Protein AF-A0A3C0BTU3-F1 (afdb_monomer_lite)

Structure (mmCIF, N/CA/C/O backbone):
data_AF-A0A3C0BTU3-F1
#
_entry.id   AF-A0A3C0BTU3-F1
#
loop_
_atom_site.group_PDB
_atom_site.id
_atom_site.type_symbol
_atom_site.label_atom_id
_atom_site.label_alt_id
_atom_site.label_comp_id
_atom_site.label_asym_id
_atom_site.label_entity_id
_atom_site.label_seq_id
_atom_site.pdbx_PDB_ins_code
_atom_site.Cartn_x
_atom_site.Cartn_y
_atom_site.Cartn_z
_atom_site.occupancy
_atom_site.B_iso_or_equiv
_atom_site.auth_seq_id
_atom_site.auth_comp_id
_atom_site.auth_asym_id
_atom_site.auth_atom_id
_atom_site.pdbx_PDB_model_num
ATOM 1 N N . ALA A 1 1 ? 9.230 12.017 -55.808 1.00 36.97 1 ALA A N 1
ATOM 2 C CA . ALA A 1 1 ? 10.412 11.855 -56.677 1.00 36.97 1 ALA A CA 1
ATOM 3 C C . ALA A 1 1 ? 11.324 10.861 -55.986 1.00 36.97 1 ALA A C 1
ATOM 5 O O . ALA A 1 1 ? 11.223 10.761 -54.770 1.00 36.97 1 ALA A O 1
ATOM 6 N N . ASP A 1 2 ? 12.137 10.109 -56.719 1.00 37.22 2 ASP A N 1
ATOM 7 C CA . ASP A 1 2 ? 13.016 9.128 -56.087 1.00 37.22 2 ASP A CA 1
ATOM 8 C C . ASP A 1 2 ? 14.127 9.845 -55.314 1.00 37.22 2 ASP A C 1
ATOM 10 O O . ASP A 1 2 ? 14.957 10.523 -55.924 1.00 37.22 2 ASP A O 1
ATOM 14 N N . ASP A 1 3 ? 14.171 9.664 -53.991 1.00 39.47 3 ASP A N 1
ATOM 15 C CA . ASP A 1 3 ? 15.335 10.015 -53.168 1.00 39.47 3 ASP A CA 1
ATOM 16 C C . ASP A 1 3 ? 16.459 9.003 -53.436 1.00 39.47 3 ASP A C 1
ATOM 18 O O . ASP A 1 3 ? 16.810 8.140 -52.629 1.00 39.47 3 ASP A O 1
ATOM 22 N N . GLN A 1 4 ? 17.012 9.105 -54.645 1.00 44.19 4 GLN A N 1
ATOM 23 C CA . GLN A 1 4 ? 18.221 8.429 -55.092 1.00 44.19 4 GLN A CA 1
ATOM 24 C C . GLN A 1 4 ? 19.391 8.955 -54.256 1.00 44.19 4 GLN A C 1
ATOM 26 O O . GLN A 1 4 ? 20.042 9.931 -54.626 1.00 44.19 4 GLN A O 1
ATOM 31 N N . ASN A 1 5 ? 19.609 8.315 -53.103 1.00 51.59 5 ASN A N 1
ATOM 32 C CA . ASN A 1 5 ? 20.686 8.603 -52.159 1.00 51.59 5 ASN A CA 1
ATOM 33 C C . ASN A 1 5 ? 21.991 8.911 -52.912 1.00 51.59 5 ASN A C 1
ATOM 35 O O . ASN A 1 5 ? 22.431 8.123 -53.748 1.00 51.59 5 ASN A O 1
ATOM 39 N N . ILE A 1 6 ? 22.613 10.050 -52.599 1.00 58.72 6 ILE A N 1
ATOM 40 C CA . ILE A 1 6 ? 23.805 10.557 -53.292 1.00 58.72 6 ILE A CA 1
ATOM 41 C C . ILE A 1 6 ? 24.954 9.532 -53.342 1.00 58.72 6 ILE A C 1
ATOM 43 O O . ILE A 1 6 ? 25.683 9.473 -54.327 1.00 58.72 6 ILE A O 1
ATOM 47 N N . LEU A 1 7 ? 25.064 8.650 -52.342 1.00 55.06 7 LEU A N 1
ATOM 48 C CA . LEU A 1 7 ? 26.048 7.560 -52.307 1.00 55.06 7 LEU A CA 1
ATOM 49 C C . LEU A 1 7 ? 25.811 6.481 -53.383 1.00 55.06 7 LEU A C 1
ATOM 51 O O . LEU A 1 7 ? 26.740 5.773 -53.754 1.00 55.06 7 LEU A O 1
ATOM 55 N N . VAL A 1 8 ? 24.583 6.354 -53.896 1.00 54.56 8 VAL A N 1
ATOM 56 C CA . VAL A 1 8 ? 24.226 5.449 -55.003 1.00 54.56 8 VAL A CA 1
ATOM 57 C C . VAL A 1 8 ? 24.560 6.080 -56.356 1.00 54.56 8 VAL A C 1
ATOM 59 O O . VAL A 1 8 ? 24.978 5.366 -57.262 1.00 54.56 8 VAL A O 1
ATOM 62 N N . GLN A 1 9 ? 24.433 7.405 -56.489 1.00 58.78 9 GLN A N 1
ATOM 63 C CA . GLN A 1 9 ? 24.810 8.129 -57.712 1.00 58.78 9 GLN A CA 1
ATOM 64 C C . GLN A 1 9 ? 26.332 8.248 -57.885 1.00 58.78 9 GLN A C 1
ATOM 66 O O . GLN A 1 9 ? 26.817 8.277 -59.008 1.00 58.78 9 GLN A O 1
ATOM 71 N N . LEU A 1 10 ? 27.083 8.275 -56.781 1.00 58.28 10 LEU A N 1
ATOM 72 C CA . LEU A 1 10 ? 28.549 8.348 -56.756 1.00 58.28 10 LEU A CA 1
ATOM 73 C C . LEU A 1 10 ? 29.241 6.967 -56.786 1.00 58.28 10 LEU A C 1
ATOM 75 O O . LEU A 1 10 ? 30.438 6.872 -56.540 1.00 58.28 10 LEU A O 1
ATOM 79 N N . ARG A 1 11 ? 28.496 5.884 -57.037 1.00 56.59 11 ARG A N 1
ATOM 80 C CA . ARG A 1 11 ? 28.940 4.492 -56.826 1.00 56.59 11 ARG A CA 1
ATOM 81 C C . ARG A 1 11 ? 29.931 3.962 -57.872 1.00 56.59 11 ARG A C 1
ATOM 83 O O . ARG A 1 11 ? 30.652 3.011 -57.577 1.00 56.59 11 ARG A O 1
ATOM 90 N N . ASP A 1 12 ? 29.964 4.573 -59.054 1.00 61.56 12 ASP A N 1
ATOM 91 C CA . ASP A 1 12 ? 30.880 4.230 -60.154 1.00 61.56 12 ASP A CA 1
ATOM 92 C C . ASP A 1 12 ? 32.080 5.205 -60.268 1.00 61.56 12 ASP A C 1
ATOM 94 O O . ASP A 1 12 ? 32.944 5.011 -61.124 1.00 61.56 12 ASP A O 1
ATOM 98 N N . ASP A 1 13 ? 32.158 6.230 -59.404 1.00 69.31 13 ASP A N 1
ATOM 99 C CA . ASP A 1 13 ? 33.194 7.278 -59.406 1.00 69.31 13 ASP A CA 1
ATOM 100 C C . ASP A 1 13 ? 34.112 7.201 -58.167 1.00 69.31 13 ASP A C 1
ATOM 102 O O . ASP A 1 13 ? 33.662 7.042 -57.033 1.00 69.31 13 ASP A O 1
ATOM 106 N N . ASP A 1 14 ? 35.417 7.416 -58.367 1.00 83.94 14 ASP A N 1
ATOM 107 C CA . ASP A 1 14 ? 36.428 7.496 -57.296 1.00 83.94 14 ASP A CA 1
ATOM 108 C C . ASP A 1 14 ? 36.371 8.868 -56.580 1.00 83.94 14 ASP A C 1
ATOM 110 O O . ASP A 1 14 ? 37.165 9.786 -56.825 1.00 83.94 14 ASP A O 1
ATOM 114 N N . VAL A 1 15 ? 35.407 9.038 -55.674 1.00 87.81 15 VAL A N 1
ATOM 115 C CA . VAL A 1 15 ? 35.185 10.290 -54.936 1.00 87.81 15 VAL A CA 1
ATOM 116 C C . VAL A 1 15 ? 36.178 10.453 -53.788 1.00 87.81 15 VAL A C 1
ATOM 118 O O . VAL A 1 15 ? 36.322 9.591 -52.924 1.00 87.81 15 VAL A O 1
ATOM 121 N N . ARG A 1 16 ? 36.802 11.633 -53.693 1.00 92.38 16 ARG A N 1
ATOM 122 C CA . ARG A 1 16 ? 37.551 12.071 -52.502 1.00 92.38 16 ARG A CA 1
ATOM 123 C C . ARG A 1 16 ? 37.059 13.438 -52.058 1.00 92.38 16 ARG A C 1
ATOM 125 O O . ARG A 1 16 ? 37.174 14.409 -52.800 1.00 92.38 16 ARG A O 1
ATOM 132 N N . ALA A 1 17 ? 36.534 13.510 -50.842 1.00 91.62 17 ALA A N 1
ATOM 133 C CA . ALA A 1 17 ? 35.898 14.698 -50.301 1.00 91.62 17 ALA A CA 1
ATOM 134 C C . ALA A 1 17 ? 36.629 15.211 -49.052 1.00 91.62 17 ALA A C 1
ATOM 136 O O . ALA A 1 17 ? 37.137 14.453 -48.225 1.00 91.62 17 ALA A O 1
ATOM 137 N N . THR A 1 18 ? 36.672 16.532 -48.893 1.00 94.44 18 THR A N 1
ATOM 138 C CA . THR A 1 18 ? 37.027 17.190 -47.629 1.00 94.44 18 THR A CA 1
ATOM 139 C C . THR A 1 18 ? 36.097 18.379 -47.446 1.00 94.44 18 THR A C 1
ATOM 141 O O . THR A 1 18 ? 36.208 19.375 -48.158 1.00 94.44 18 THR A O 1
ATOM 144 N N . LEU A 1 19 ? 35.154 18.252 -46.518 1.00 93.69 19 LEU A N 1
ATOM 145 C CA . LEU A 1 19 ? 34.171 19.271 -46.181 1.00 93.69 19 LEU A CA 1
ATOM 146 C C . LEU A 1 19 ? 34.629 19.966 -44.903 1.00 93.69 19 LEU A C 1
ATOM 148 O O . LEU A 1 19 ? 34.855 19.316 -43.886 1.00 93.69 19 LEU A O 1
ATOM 152 N N . ARG A 1 20 ? 34.740 21.294 -44.955 1.00 94.88 20 ARG A N 1
ATOM 153 C CA . ARG A 1 20 ? 35.020 22.143 -43.794 1.00 94.88 20 ARG A CA 1
ATOM 154 C C . ARG A 1 20 ? 33.973 23.235 -43.714 1.00 94.88 20 ARG A C 1
ATOM 156 O O . ARG A 1 20 ? 34.030 24.205 -44.465 1.00 94.88 20 ARG A O 1
ATOM 163 N N . VAL A 1 21 ? 33.012 23.055 -42.817 1.00 93.94 21 VAL A N 1
ATOM 164 C CA . VAL A 1 21 ? 31.885 23.966 -42.620 1.00 93.94 21 VAL A CA 1
ATOM 165 C C . VAL A 1 21 ? 32.061 24.656 -41.271 1.00 93.94 21 VAL A C 1
ATOM 167 O O . VAL A 1 21 ? 32.080 24.004 -40.228 1.00 93.94 21 VAL A O 1
ATOM 170 N N . GLY A 1 22 ? 32.242 25.980 -41.295 1.00 89.94 22 GLY A N 1
ATOM 171 C CA . GLY A 1 22 ? 32.452 26.780 -40.081 1.00 89.94 22 GLY A CA 1
ATOM 172 C C . GLY A 1 22 ? 31.200 26.919 -39.209 1.00 89.94 22 GLY A C 1
ATOM 173 O O . GLY A 1 22 ? 31.325 27.097 -38.000 1.00 89.94 22 GLY A O 1
ATOM 174 N N . GLU A 1 23 ? 30.026 26.807 -39.829 1.00 91.88 23 GLU A N 1
ATOM 175 C CA . GLU A 1 23 ? 28.708 26.760 -39.199 1.00 91.88 23 GLU A CA 1
ATOM 176 C C . GLU A 1 23 ? 27.759 26.008 -40.148 1.00 91.88 23 GLU A C 1
ATOM 178 O O . GLU A 1 23 ? 27.454 26.477 -41.245 1.00 91.88 23 GLU A O 1
ATOM 183 N N . LEU A 1 24 ? 27.372 24.795 -39.764 1.00 90.25 24 LEU A N 1
ATOM 184 C CA . LEU A 1 24 ? 26.425 23.932 -40.458 1.00 90.25 24 LEU A CA 1
ATOM 185 C C . LEU A 1 24 ? 25.068 24.054 -39.764 1.00 90.25 24 LEU A C 1
ATOM 187 O O . LEU A 1 24 ? 24.974 23.876 -38.549 1.00 90.25 24 LEU A O 1
ATOM 191 N N . LEU A 1 25 ? 24.030 24.332 -40.550 1.00 86.88 25 LEU A N 1
ATOM 192 C CA . LEU A 1 25 ? 22.643 24.377 -40.101 1.00 86.88 25 LEU A CA 1
ATOM 193 C C . LEU A 1 25 ? 21.934 23.114 -40.595 1.00 86.88 25 LEU A C 1
ATOM 195 O O . LEU A 1 25 ? 21.883 22.870 -41.801 1.00 86.88 25 LEU A O 1
ATOM 199 N N . LEU A 1 26 ? 21.397 22.326 -39.668 1.00 79.19 26 LEU A N 1
ATOM 200 C CA . LEU A 1 26 ? 20.585 21.140 -39.939 1.00 79.19 26 LEU A CA 1
ATOM 201 C C . LEU A 1 26 ? 19.217 21.311 -39.255 1.00 79.19 26 LEU A C 1
ATOM 203 O O . LEU A 1 26 ? 19.134 22.041 -38.264 1.00 79.19 26 LEU A O 1
ATOM 207 N N . PRO A 1 27 ? 18.144 20.667 -39.749 1.00 77.31 27 PRO A N 1
ATOM 208 C CA . PRO A 1 27 ? 16.896 20.559 -39.000 1.00 77.31 27 PRO A CA 1
ATOM 209 C C . PRO A 1 27 ? 17.152 19.932 -37.627 1.00 77.31 27 PRO A C 1
ATOM 211 O O . PRO A 1 27 ? 17.916 18.973 -37.524 1.00 77.31 27 PRO A O 1
ATOM 214 N N . ASP A 1 28 ? 16.548 20.517 -36.592 1.00 75.62 28 ASP A N 1
ATOM 215 C CA . ASP A 1 28 ? 16.468 20.023 -35.207 1.00 75.62 28 ASP A CA 1
ATOM 216 C C . ASP A 1 28 ? 17.801 19.753 -34.464 1.00 75.62 28 ASP A C 1
ATOM 218 O O . ASP A 1 28 ? 17.804 19.496 -33.262 1.00 75.62 28 ASP A O 1
ATOM 222 N N . ILE A 1 29 ? 18.951 19.940 -35.122 1.00 82.25 29 ILE A N 1
ATOM 223 C CA . ILE A 1 29 ? 20.301 19.861 -34.548 1.00 82.25 29 ILE A CA 1
ATOM 224 C C . ILE A 1 29 ? 20.886 21.287 -34.427 1.00 82.25 29 ILE A C 1
ATOM 226 O O . ILE A 1 29 ? 20.882 22.032 -35.411 1.00 82.25 29 ILE A O 1
ATOM 230 N N . PRO A 1 30 ? 21.430 21.699 -33.261 1.00 84.56 30 PRO A N 1
ATOM 231 C CA . PRO A 1 30 ? 22.026 23.018 -33.080 1.00 84.56 30 PRO A CA 1
ATOM 232 C C . PRO A 1 30 ? 23.185 23.290 -34.046 1.00 84.56 30 PRO A C 1
ATOM 234 O O . PRO A 1 30 ? 23.948 22.390 -34.400 1.00 84.56 30 PRO A O 1
ATOM 237 N N . ALA A 1 31 ? 23.337 24.560 -34.430 1.00 89.38 31 ALA A N 1
ATOM 238 C CA . ALA A 1 31 ? 24.367 25.008 -35.362 1.00 89.38 31 ALA A CA 1
ATOM 239 C C . ALA A 1 31 ? 25.776 24.595 -34.894 1.00 89.38 31 ALA A C 1
ATOM 241 O O . ALA A 1 31 ? 26.183 24.897 -33.768 1.00 89.38 31 ALA A O 1
ATOM 242 N N . GLY A 1 32 ? 26.525 23.908 -35.760 1.00 91.44 32 GLY A N 1
ATOM 243 C CA . GLY A 1 32 ? 27.795 23.281 -35.385 1.00 91.44 32 GLY A CA 1
ATOM 244 C C . GLY A 1 32 ? 28.852 23.298 -36.481 1.00 91.44 32 GLY A C 1
ATOM 245 O O . GLY A 1 32 ? 28.560 23.491 -37.656 1.00 91.44 32 GLY A O 1
ATOM 246 N N . LYS A 1 33 ? 30.114 23.108 -36.102 1.00 94.75 33 LYS A N 1
ATOM 247 C CA . LYS A 1 33 ? 31.236 22.969 -37.043 1.00 94.75 33 LYS A CA 1
ATOM 248 C C . LYS A 1 33 ? 31.294 21.549 -37.584 1.00 94.75 33 LYS A C 1
ATOM 250 O O . LYS A 1 33 ? 31.032 20.622 -36.829 1.00 94.75 33 LYS A O 1
ATOM 255 N N . LEU A 1 34 ? 31.707 21.390 -38.842 1.00 94.94 34 LEU A N 1
ATOM 256 C CA . LEU A 1 34 ? 31.986 20.094 -39.469 1.00 94.94 34 LEU A CA 1
ATOM 257 C C . LEU A 1 34 ? 33.378 20.108 -40.127 1.00 94.94 34 LEU A C 1
ATOM 259 O O . LEU A 1 34 ? 33.614 20.926 -41.016 1.00 94.94 34 LEU A O 1
ATOM 263 N N . ASP A 1 35 ? 34.272 19.189 -39.748 1.00 95.62 35 ASP A N 1
ATOM 264 C CA . ASP A 1 35 ? 35.442 18.781 -40.552 1.00 95.62 35 ASP A CA 1
ATOM 265 C C . ASP A 1 35 ? 35.286 17.291 -40.878 1.00 95.62 35 ASP A C 1
ATOM 267 O O . ASP A 1 35 ? 35.399 16.432 -40.001 1.00 95.62 35 ASP A O 1
ATOM 271 N N . ALA A 1 36 ? 34.965 16.989 -42.134 1.00 95.94 36 ALA A N 1
ATOM 272 C CA . ALA A 1 36 ? 34.758 15.632 -42.620 1.00 95.94 36 ALA A CA 1
ATOM 273 C C . ALA A 1 36 ? 35.667 15.351 -43.819 1.00 95.94 36 ALA A C 1
ATOM 275 O O . ALA A 1 36 ? 35.722 16.129 -44.772 1.00 95.94 36 ALA A O 1
ATOM 276 N N . ARG A 1 37 ? 36.359 14.213 -43.796 1.00 96.88 37 ARG A N 1
ATOM 277 C CA . ARG A 1 37 ? 37.240 13.725 -44.856 1.00 96.88 37 ARG A CA 1
ATOM 278 C C . ARG A 1 37 ? 36.950 12.261 -45.110 1.00 96.88 37 ARG A C 1
ATOM 280 O O . ARG A 1 37 ? 37.166 11.423 -44.235 1.00 96.88 37 ARG A O 1
ATOM 287 N N . PHE A 1 38 ? 36.490 11.972 -46.317 1.00 94.56 38 PHE A N 1
ATOM 288 C CA . PHE A 1 38 ? 36.174 10.619 -46.741 1.00 94.56 38 PHE A CA 1
ATOM 289 C C . PHE A 1 38 ? 36.564 10.383 -48.199 1.00 94.56 38 PHE A C 1
ATOM 291 O O . PHE A 1 38 ? 36.613 11.314 -49.008 1.00 94.56 38 PHE A O 1
ATOM 298 N N . ALA A 1 39 ? 36.828 9.125 -48.529 1.00 94.00 39 ALA A N 1
ATOM 299 C CA . ALA A 1 39 ? 36.984 8.651 -49.892 1.00 94.00 39 ALA A CA 1
ATOM 300 C C . ALA A 1 39 ? 36.020 7.486 -50.142 1.00 94.00 39 ALA A C 1
ATOM 302 O O . ALA A 1 39 ? 35.954 6.568 -49.329 1.00 94.00 39 ALA A O 1
ATOM 303 N N . LEU A 1 40 ? 35.290 7.524 -51.253 1.00 91.50 40 LEU A N 1
ATOM 304 C CA . LEU A 1 40 ? 34.558 6.385 -51.801 1.00 91.50 40 LEU A CA 1
ATOM 305 C C . LEU A 1 40 ? 35.339 5.944 -53.042 1.00 91.50 40 LEU A C 1
ATOM 307 O O . LEU A 1 40 ? 35.449 6.709 -53.994 1.00 91.50 40 LEU A O 1
ATOM 311 N N . ILE A 1 41 ? 35.979 4.779 -52.977 1.00 90.19 41 ILE A N 1
ATOM 312 C CA . ILE A 1 41 ? 36.864 4.256 -54.029 1.00 90.19 41 ILE A CA 1
ATOM 313 C C . ILE A 1 41 ? 36.355 2.865 -54.393 1.00 90.19 41 ILE A C 1
ATOM 315 O O . ILE A 1 41 ? 36.471 1.921 -53.603 1.00 90.19 41 ILE A O 1
ATOM 319 N N . GLY A 1 42 ? 35.702 2.768 -55.552 1.00 87.62 42 GLY A N 1
ATOM 320 C CA . GLY A 1 42 ? 34.746 1.695 -55.832 1.00 87.62 42 GLY A CA 1
ATOM 321 C C . GLY A 1 42 ? 33.767 1.483 -54.665 1.00 87.62 42 GLY A C 1
ATOM 322 O O . GLY A 1 42 ? 33.332 2.426 -54.008 1.00 87.62 42 GLY A O 1
ATOM 323 N N . ASP A 1 43 ? 33.477 0.223 -54.330 1.00 87.75 43 ASP A N 1
ATOM 324 C CA . ASP A 1 43 ? 32.579 -0.138 -53.219 1.00 87.75 43 ASP A CA 1
ATOM 325 C C . ASP A 1 43 ? 33.266 -0.103 -51.828 1.00 87.75 43 ASP A C 1
ATOM 327 O O . ASP A 1 43 ? 33.005 -0.950 -50.971 1.00 87.75 43 ASP A O 1
ATOM 331 N N . THR A 1 44 ? 34.208 0.826 -51.608 1.00 91.69 44 THR A N 1
ATOM 332 C CA . THR A 1 44 ? 34.909 1.028 -50.323 1.00 91.69 44 THR A CA 1
ATOM 333 C C . THR A 1 44 ? 34.834 2.479 -49.862 1.00 91.69 44 THR A C 1
ATOM 335 O O . THR A 1 44 ? 35.390 3.366 -50.506 1.00 91.69 44 THR A O 1
ATOM 338 N N . LEU A 1 45 ? 34.207 2.704 -48.707 1.00 93.38 45 LEU A N 1
ATOM 339 C CA . LEU A 1 45 ? 34.114 3.996 -48.032 1.00 93.38 45 LEU A CA 1
ATOM 340 C C . LEU A 1 45 ? 35.145 4.083 -46.895 1.00 93.38 45 LEU A C 1
ATOM 342 O O . LEU A 1 45 ? 35.020 3.402 -45.879 1.00 93.38 45 LEU A O 1
ATOM 346 N N . ASP A 1 46 ? 36.148 4.939 -47.064 1.00 94.94 46 ASP A N 1
ATOM 347 C CA . ASP A 1 46 ? 37.197 5.274 -46.095 1.00 94.94 46 ASP A CA 1
ATOM 348 C C . ASP A 1 46 ? 36.897 6.644 -45.463 1.00 94.94 46 ASP A C 1
ATOM 350 O O . ASP A 1 46 ? 37.184 7.690 -46.044 1.00 94.94 46 ASP A O 1
ATOM 354 N N . VAL A 1 47 ? 36.280 6.649 -44.280 1.00 95.38 47 VAL A N 1
ATOM 355 C CA . VAL A 1 47 ? 36.028 7.836 -43.449 1.00 95.38 47 VAL A CA 1
ATOM 356 C C . VAL A 1 47 ? 37.262 8.092 -42.586 1.00 95.38 47 VAL A C 1
ATOM 358 O O . VAL A 1 47 ? 37.395 7.589 -41.472 1.00 95.38 47 VAL A O 1
ATOM 361 N N . GLN A 1 48 ? 38.183 8.897 -43.103 1.00 94.75 48 GLN A N 1
ATOM 362 C CA . GLN A 1 48 ? 39.441 9.231 -42.427 1.00 94.75 48 GLN A CA 1
ATOM 363 C C . GLN A 1 48 ? 39.229 10.157 -41.226 1.00 94.75 48 GLN A C 1
ATOM 365 O O . GLN A 1 48 ? 40.012 10.136 -40.277 1.00 94.75 48 GLN A O 1
ATOM 370 N N . GLN A 1 49 ? 38.198 11.000 -41.293 1.00 94.81 49 GLN A N 1
ATOM 371 C CA . GLN A 1 49 ? 37.800 11.913 -40.230 1.00 94.81 49 GLN A CA 1
ATOM 372 C C . GLN A 1 49 ? 36.332 12.307 -40.418 1.00 94.81 49 GLN A C 1
ATOM 374 O O . GLN A 1 49 ? 35.930 12.700 -41.510 1.00 94.81 49 GLN A O 1
ATOM 379 N N . LEU A 1 50 ? 35.555 12.273 -39.346 1.00 95.62 50 LEU A N 1
ATOM 380 C CA . LEU A 1 50 ? 34.268 12.941 -39.210 1.00 95.62 50 LEU A CA 1
ATOM 381 C C . LEU A 1 50 ? 34.287 13.625 -37.845 1.00 95.62 50 LEU A C 1
ATOM 383 O O . LEU A 1 50 ? 34.358 12.933 -36.843 1.00 95.62 50 LEU A O 1
ATOM 387 N N . GLY A 1 51 ? 34.275 14.953 -37.798 1.00 94.62 51 GLY A N 1
ATOM 388 C CA . GLY A 1 51 ? 34.177 15.708 -36.549 1.00 94.62 51 GLY A CA 1
ATOM 389 C C . GLY A 1 51 ? 33.084 16.758 -36.661 1.00 94.62 51 GLY A C 1
ATOM 390 O O . GLY A 1 51 ? 33.217 17.694 -37.454 1.00 94.62 51 GLY A O 1
ATOM 391 N N . PHE A 1 52 ? 32.015 16.600 -35.883 1.00 94.38 52 PHE A N 1
ATOM 392 C CA . PHE A 1 52 ? 30.926 17.562 -35.739 1.00 94.38 52 PHE A CA 1
ATOM 393 C C . PHE A 1 52 ? 30.855 18.078 -34.298 1.00 94.38 52 PHE A C 1
ATOM 395 O O . PHE A 1 52 ? 30.854 17.283 -33.362 1.00 94.38 52 PHE A O 1
ATOM 402 N N . ALA A 1 53 ? 30.773 19.397 -34.107 1.00 93.00 53 ALA A N 1
ATOM 403 C CA . ALA A 1 53 ? 30.700 20.007 -32.776 1.00 93.00 53 ALA A CA 1
ATOM 404 C C . ALA A 1 53 ? 29.768 21.228 -32.750 1.00 93.00 53 ALA A C 1
ATOM 406 O O . ALA A 1 53 ? 30.052 22.254 -33.380 1.00 93.00 53 ALA A O 1
ATOM 407 N N . ALA A 1 54 ? 28.680 21.129 -31.987 1.00 91.12 54 ALA A N 1
ATOM 408 C CA . ALA A 1 54 ? 27.658 22.158 -31.811 1.00 91.12 54 ALA A CA 1
ATOM 409 C C . ALA A 1 54 ? 27.748 22.770 -30.402 1.00 91.12 54 ALA A C 1
ATOM 411 O O . ALA A 1 54 ? 27.019 22.401 -29.477 1.00 91.12 54 ALA A O 1
ATOM 412 N N . GLY A 1 55 ? 28.701 23.694 -30.237 1.00 85.69 55 GLY A N 1
ATOM 413 C CA . GLY A 1 55 ? 29.072 24.246 -28.930 1.00 85.69 55 GLY A CA 1
ATOM 414 C C . GLY A 1 55 ? 29.533 23.151 -27.963 1.00 85.69 55 GLY A C 1
ATOM 415 O O . GLY A 1 55 ? 30.153 22.176 -28.381 1.00 85.69 55 GLY A O 1
ATOM 416 N N . ASP A 1 56 ? 29.183 23.298 -26.686 1.00 81.56 56 ASP A N 1
ATOM 417 C CA . ASP A 1 56 ? 29.401 22.272 -25.656 1.00 81.56 56 ASP A CA 1
ATOM 418 C C . ASP A 1 56 ? 28.232 21.261 -25.566 1.00 81.56 56 ASP A C 1
ATOM 420 O O . ASP A 1 56 ? 28.233 20.387 -24.701 1.00 81.56 56 ASP A O 1
ATOM 424 N N . ALA A 1 57 ? 27.204 21.392 -26.418 1.00 86.06 57 ALA A N 1
ATOM 425 C CA . ALA A 1 57 ? 25.955 20.634 -26.310 1.00 86.06 57 ALA A CA 1
ATOM 426 C C . ALA A 1 57 ? 26.055 19.233 -26.935 1.00 86.06 57 ALA A C 1
ATOM 428 O O . ALA A 1 57 ? 25.747 18.241 -26.272 1.00 86.06 57 ALA A O 1
ATOM 429 N N . ILE A 1 58 ? 26.517 19.157 -28.190 1.00 91.81 58 ILE A N 1
ATOM 430 C CA . ILE A 1 58 ? 26.722 17.908 -28.937 1.00 91.81 58 ILE A CA 1
ATOM 431 C C . ILE A 1 58 ? 28.120 17.910 -29.560 1.00 91.81 58 ILE A C 1
ATOM 433 O O . ILE A 1 58 ? 28.492 18.869 -30.240 1.00 91.81 58 ILE A O 1
ATOM 437 N N . ALA A 1 59 ? 28.851 16.807 -29.404 1.00 93.81 59 ALA A N 1
ATOM 438 C CA . ALA A 1 59 ? 30.011 16.482 -30.231 1.00 93.81 59 ALA A CA 1
ATOM 439 C C . ALA A 1 59 ? 29.901 15.045 -30.761 1.00 93.81 59 ALA A C 1
ATOM 441 O O . ALA A 1 59 ? 29.524 14.138 -30.019 1.00 93.81 59 ALA A O 1
ATOM 442 N N . LEU A 1 60 ? 30.234 14.850 -32.035 1.00 93.88 60 LEU A N 1
ATOM 443 C CA . LEU A 1 60 ? 30.313 13.556 -32.707 1.00 93.88 60 LEU A CA 1
ATOM 444 C C . LEU A 1 60 ? 31.636 13.494 -33.476 1.00 93.88 60 LEU A C 1
ATOM 446 O O . LEU A 1 60 ? 31.781 14.141 -34.513 1.00 93.88 60 LEU A O 1
ATOM 450 N N . ASP A 1 61 ? 32.577 12.705 -32.973 1.00 95.31 61 ASP A N 1
ATOM 451 C CA . ASP A 1 61 ? 33.846 12.405 -33.636 1.00 95.31 61 ASP A CA 1
ATOM 452 C C . ASP A 1 61 ? 33.828 10.963 -34.159 1.00 95.31 61 ASP A C 1
ATOM 454 O O . ASP A 1 61 ? 33.235 10.077 -33.548 1.00 95.31 61 ASP A O 1
ATOM 458 N N . GLY A 1 62 ? 34.480 10.685 -35.285 1.00 95.69 62 GLY A N 1
ATOM 459 C CA . GLY A 1 62 ? 34.463 9.354 -35.879 1.00 95.69 62 GLY A CA 1
ATOM 460 C C . GLY A 1 62 ? 35.445 9.140 -37.022 1.00 95.69 62 GLY A C 1
ATOM 461 O O . GLY A 1 62 ? 35.977 10.073 -37.628 1.00 95.69 62 GLY A O 1
ATOM 462 N N . LYS A 1 63 ? 35.689 7.863 -37.300 1.00 96.56 63 LYS A N 1
ATOM 463 C CA . LYS A 1 63 ? 36.537 7.346 -38.378 1.00 96.56 63 LYS A CA 1
ATOM 464 C C . LYS A 1 63 ? 36.088 5.924 -38.726 1.00 96.56 63 LYS A C 1
ATOM 466 O O . LYS A 1 63 ? 35.471 5.245 -37.910 1.00 96.56 63 LYS A O 1
ATOM 471 N N . GLY A 1 64 ? 36.435 5.425 -39.901 1.00 96.25 64 GLY A N 1
ATOM 472 C CA . GLY A 1 64 ? 36.146 4.040 -40.251 1.00 96.25 64 GLY A CA 1
ATOM 473 C C . GLY A 1 64 ? 36.446 3.703 -41.696 1.00 96.25 64 GLY A C 1
ATOM 474 O O . GLY A 1 64 ? 36.643 4.581 -42.525 1.00 96.25 64 GLY A O 1
ATOM 475 N N . ARG A 1 65 ? 36.446 2.412 -42.002 1.00 95.75 65 ARG A N 1
ATOM 476 C CA . ARG A 1 65 ? 36.577 1.874 -43.352 1.00 95.75 65 ARG A CA 1
ATOM 477 C C . ARG A 1 65 ? 35.540 0.777 -43.526 1.00 95.75 65 ARG A C 1
ATOM 479 O O . ARG A 1 65 ? 35.533 -0.170 -42.742 1.00 95.75 65 ARG A O 1
ATOM 486 N N . ILE A 1 66 ? 34.684 0.915 -44.535 1.00 93.00 66 ILE A N 1
ATOM 487 C CA . ILE A 1 66 ? 33.610 -0.022 -44.874 1.00 93.00 66 ILE A CA 1
ATOM 488 C C . ILE A 1 66 ? 33.815 -0.478 -46.318 1.00 93.00 66 ILE A C 1
ATOM 490 O O . ILE A 1 66 ? 33.750 0.322 -47.246 1.00 93.00 66 ILE A O 1
ATOM 494 N N . GLU A 1 67 ? 34.059 -1.767 -46.503 1.00 90.81 67 GLU A N 1
ATOM 495 C CA . GLU A 1 67 ? 34.259 -2.431 -47.791 1.00 90.81 67 GLU A CA 1
ATOM 496 C C . GLU A 1 67 ? 33.002 -3.217 -48.178 1.00 90.81 67 GLU A C 1
ATOM 498 O O . GLU A 1 67 ? 32.346 -3.804 -47.313 1.00 90.81 67 GLU A O 1
ATOM 503 N N . ARG A 1 68 ? 32.694 -3.271 -49.480 1.00 86.00 68 ARG A N 1
ATOM 504 C CA . ARG A 1 68 ? 31.469 -3.870 -50.051 1.00 86.00 68 ARG A CA 1
ATOM 505 C C . ARG A 1 68 ? 30.190 -3.231 -49.505 1.00 86.00 68 ARG A C 1
ATOM 507 O O . ARG A 1 68 ? 29.203 -3.929 -49.240 1.00 86.00 68 ARG A O 1
ATOM 514 N N . LEU A 1 69 ? 30.235 -1.908 -49.321 1.00 80.94 69 LEU A N 1
ATOM 515 C CA . LEU A 1 69 ? 29.163 -1.076 -48.765 1.00 80.94 69 LEU A CA 1
ATOM 516 C C . LEU A 1 69 ? 27.798 -1.392 -49.400 1.00 80.94 69 LEU A C 1
ATOM 518 O O . LEU A 1 69 ? 26.781 -1.407 -48.712 1.00 80.94 69 LEU A O 1
ATOM 522 N N . SER A 1 70 ? 27.792 -1.687 -50.699 1.00 74.62 70 SER A N 1
ATOM 523 C CA . SER A 1 70 ? 26.595 -1.816 -51.523 1.00 74.62 70 SER A CA 1
ATOM 524 C C . SER A 1 70 ? 25.993 -3.227 -51.652 1.00 74.62 70 SER A C 1
ATOM 526 O O . SER A 1 70 ? 25.018 -3.401 -52.387 1.00 74.62 70 SER A O 1
ATOM 528 N N . GLN A 1 71 ? 26.546 -4.232 -50.959 1.00 74.44 71 GLN A N 1
ATOM 529 C CA . GLN A 1 71 ? 25.971 -5.590 -50.888 1.00 74.44 71 GLN A CA 1
ATOM 530 C C . GLN A 1 71 ? 26.097 -6.242 -49.507 1.00 74.44 71 GLN A C 1
ATOM 532 O O . GLN A 1 71 ? 25.151 -6.854 -49.017 1.00 74.44 71 GLN A O 1
ATOM 537 N N . ALA A 1 72 ? 27.288 -6.188 -48.915 1.00 77.81 72 ALA A N 1
ATOM 538 C CA . ALA A 1 72 ? 27.651 -6.980 -47.745 1.00 77.81 72 ALA A CA 1
ATOM 539 C C . ALA A 1 72 ? 28.718 -6.232 -46.924 1.00 77.81 72 ALA A C 1
ATOM 541 O O . ALA A 1 72 ? 29.867 -6.690 -46.870 1.00 77.81 72 ALA A O 1
ATOM 542 N N . PRO A 1 73 ? 28.358 -5.071 -46.336 1.00 84.06 73 PRO A N 1
ATOM 543 C CA . PRO A 1 73 ? 29.302 -4.167 -45.692 1.00 84.06 73 PRO A CA 1
ATOM 544 C C . PRO A 1 73 ? 30.123 -4.870 -44.610 1.00 84.06 73 PRO A C 1
ATOM 546 O O . PRO A 1 73 ? 29.591 -5.561 -43.739 1.00 84.06 73 PRO A O 1
ATOM 549 N N . SER A 1 74 ? 31.436 -4.672 -44.671 1.00 90.12 74 SER A N 1
ATOM 550 C CA . SER A 1 74 ? 32.410 -5.234 -43.735 1.00 90.12 74 SER A CA 1
ATOM 551 C C . SER A 1 74 ? 33.566 -4.271 -43.503 1.00 90.12 74 SER A C 1
ATOM 553 O O . SER A 1 74 ? 34.030 -3.643 -44.449 1.00 90.12 74 SER A O 1
ATOM 555 N N . GLY A 1 75 ? 34.075 -4.185 -42.280 1.00 94.00 75 GLY A N 1
ATOM 556 C CA . GLY A 1 75 ? 35.195 -3.326 -41.920 1.00 94.00 75 GLY A CA 1
ATOM 557 C C . GLY A 1 75 ? 35.162 -2.930 -40.446 1.00 94.00 75 GLY A C 1
ATOM 558 O O . GLY A 1 75 ? 34.727 -3.720 -39.607 1.00 94.00 75 GLY A O 1
ATOM 559 N N . ARG A 1 76 ? 35.622 -1.714 -40.133 1.00 96.06 76 ARG A N 1
ATOM 560 C CA . ARG A 1 76 ? 35.588 -1.132 -38.779 1.00 96.06 76 ARG A CA 1
ATOM 561 C C . ARG A 1 76 ? 35.126 0.320 -38.833 1.00 96.06 76 ARG A C 1
ATOM 563 O O . ARG A 1 76 ? 35.590 1.067 -39.690 1.00 96.06 76 ARG A O 1
ATOM 570 N N . VAL A 1 77 ? 34.281 0.722 -37.891 1.00 95.44 77 VAL A N 1
ATOM 571 C CA . VAL A 1 77 ? 33.877 2.111 -37.646 1.00 95.44 77 VAL A CA 1
ATOM 572 C C . VAL A 1 77 ? 34.047 2.393 -36.158 1.00 95.44 77 VAL A C 1
ATOM 574 O O . VAL A 1 77 ? 33.461 1.695 -35.341 1.00 95.44 77 VAL A O 1
ATOM 577 N N . ASP A 1 78 ? 34.826 3.415 -35.818 1.00 96.44 78 ASP A N 1
ATOM 578 C CA . ASP A 1 78 ? 35.011 3.882 -34.445 1.00 96.44 78 ASP A CA 1
ATOM 579 C C . ASP A 1 78 ? 34.410 5.292 -34.340 1.00 96.44 78 ASP A C 1
ATOM 581 O O . ASP A 1 78 ? 34.817 6.187 -35.089 1.00 96.44 78 ASP A O 1
ATOM 585 N N . PHE A 1 79 ? 33.471 5.520 -33.421 1.00 94.81 79 PHE A N 1
ATOM 586 C CA . PHE A 1 79 ? 32.901 6.846 -33.159 1.00 94.81 79 PHE A CA 1
ATOM 587 C C . PHE A 1 79 ? 32.828 7.184 -31.667 1.00 94.81 79 PHE A C 1
ATOM 589 O O . PHE A 1 79 ? 32.902 6.315 -30.802 1.00 94.81 79 PHE A O 1
ATOM 596 N N . ALA A 1 80 ? 32.730 8.474 -31.367 1.00 95.94 80 ALA A N 1
ATOM 597 C CA . ALA A 1 80 ? 32.608 9.048 -30.039 1.00 95.94 80 ALA A CA 1
ATOM 598 C C . ALA A 1 80 ? 31.477 10.079 -30.049 1.00 95.94 80 ALA A C 1
ATOM 600 O O . ALA A 1 80 ? 31.450 10.954 -30.913 1.00 95.94 80 ALA A O 1
ATOM 601 N N . LEU A 1 81 ? 30.555 9.981 -29.097 1.00 94.75 81 LEU A N 1
ATOM 602 C CA . LEU A 1 81 ? 29.383 10.838 -28.981 1.00 94.75 81 LEU A CA 1
ATOM 603 C C . LEU A 1 81 ? 29.313 11.451 -27.583 1.00 94.75 81 LEU A C 1
ATOM 605 O O . LEU A 1 81 ? 29.168 10.732 -26.595 1.00 94.75 81 LEU A O 1
ATOM 609 N N . ARG A 1 82 ? 29.317 12.784 -27.517 1.00 95.00 82 ARG A N 1
ATOM 610 C CA . ARG A 1 82 ? 29.043 13.551 -26.300 1.00 95.00 82 ARG A CA 1
ATOM 611 C C . ARG A 1 82 ? 27.733 14.317 -26.445 1.00 95.00 82 ARG A C 1
ATOM 613 O O . ARG A 1 82 ? 27.555 15.042 -27.421 1.00 95.00 82 ARG A O 1
ATOM 620 N N . ALA A 1 83 ? 26.855 14.194 -25.454 1.00 94.25 83 ALA A N 1
ATOM 621 C CA . ALA A 1 83 ? 25.600 14.935 -25.345 1.00 94.25 83 ALA A CA 1
ATOM 622 C C . ALA A 1 83 ? 25.439 15.463 -23.909 1.00 94.25 83 ALA A C 1
ATOM 624 O O . ALA A 1 83 ? 25.253 14.697 -22.960 1.00 94.25 83 ALA A O 1
ATOM 625 N N . ALA A 1 84 ? 25.542 16.782 -23.732 1.00 90.56 84 ALA A N 1
ATOM 626 C CA . ALA A 1 84 ? 25.651 17.397 -22.406 1.00 90.56 84 ALA A CA 1
ATOM 627 C C . ALA A 1 84 ? 24.302 17.671 -21.713 1.00 90.56 84 ALA A C 1
ATOM 629 O O . ALA A 1 84 ? 24.258 17.795 -20.489 1.00 90.56 84 ALA A O 1
ATOM 630 N N . THR A 1 85 ? 23.203 17.777 -22.469 1.00 89.25 85 THR A N 1
ATOM 631 C CA . THR A 1 85 ? 21.874 18.179 -21.962 1.00 89.25 85 THR A CA 1
ATOM 632 C C . THR A 1 85 ? 20.765 17.219 -22.394 1.00 89.25 85 THR A C 1
ATOM 634 O O . THR A 1 85 ? 20.931 16.464 -23.348 1.00 89.25 85 THR A O 1
ATOM 637 N N . THR A 1 86 ? 19.596 17.284 -21.746 1.00 86.81 86 THR A N 1
ATOM 638 C CA . THR A 1 86 ? 18.401 16.506 -22.131 1.00 86.81 86 THR A CA 1
ATOM 639 C C . THR A 1 86 ? 17.972 16.750 -23.581 1.00 86.81 86 THR A C 1
ATOM 641 O O . THR A 1 86 ? 17.588 15.810 -24.270 1.00 86.81 86 THR A O 1
ATOM 644 N N . ASP A 1 87 ? 18.074 17.988 -24.074 1.00 87.38 87 ASP A N 1
ATOM 645 C CA . ASP A 1 87 ? 17.782 18.295 -25.479 1.00 87.38 87 ASP A CA 1
ATOM 646 C C . ASP A 1 87 ? 18.814 17.665 -26.416 1.00 87.38 87 ASP A C 1
ATOM 648 O O . ASP A 1 87 ? 18.439 17.038 -27.402 1.00 87.38 87 ASP A O 1
ATOM 652 N N . SER A 1 88 ? 20.101 17.737 -26.058 1.00 88.88 88 SER A N 1
ATOM 653 C CA . SER A 1 88 ? 21.178 17.060 -26.793 1.00 88.88 88 SER A CA 1
ATOM 654 C C . SER A 1 88 ? 20.934 15.549 -26.867 1.00 88.88 88 SER A C 1
ATOM 656 O O . SER A 1 88 ? 21.094 14.947 -27.924 1.00 88.88 88 SER A O 1
ATOM 658 N N . LEU A 1 89 ? 20.492 14.941 -25.761 1.00 89.88 89 LEU A N 1
ATOM 659 C CA . LEU A 1 89 ? 20.149 13.522 -25.703 1.00 89.88 89 LEU A CA 1
ATOM 660 C C . LEU A 1 89 ? 18.988 13.171 -26.627 1.00 89.88 89 LEU A C 1
ATOM 662 O O . LEU A 1 89 ? 19.142 12.241 -27.412 1.00 89.88 89 LEU A O 1
ATOM 666 N N . ARG A 1 90 ? 17.880 13.925 -26.591 1.00 87.12 90 ARG A N 1
ATOM 667 C CA . ARG A 1 90 ? 16.728 13.712 -27.483 1.00 87.12 90 ARG A CA 1
ATOM 668 C C . ARG A 1 90 ? 17.163 13.723 -28.952 1.00 87.12 90 ARG A C 1
ATOM 670 O O . ARG A 1 90 ? 16.973 12.732 -29.653 1.00 87.12 90 ARG A O 1
ATOM 677 N N . ILE A 1 91 ? 17.881 14.769 -29.355 1.00 87.00 91 ILE A N 1
ATOM 678 C CA . ILE A 1 91 ? 18.398 14.949 -30.719 1.00 87.00 91 ILE A CA 1
ATOM 679 C C . ILE A 1 91 ? 19.304 13.782 -31.133 1.00 87.00 91 ILE A C 1
ATOM 681 O O . ILE A 1 91 ? 19.173 13.242 -32.229 1.00 87.00 91 ILE A O 1
ATOM 685 N N . THR A 1 92 ? 20.210 13.338 -30.254 1.00 86.94 92 THR A N 1
ATOM 686 C CA . THR A 1 92 ? 21.058 12.175 -30.561 1.00 86.94 92 THR A CA 1
ATOM 687 C C . THR A 1 92 ? 20.276 10.860 -30.587 1.00 86.94 92 THR A C 1
ATOM 689 O O . THR A 1 92 ? 20.542 10.025 -31.444 1.00 86.94 92 THR A O 1
ATOM 692 N N . SER A 1 93 ? 19.279 10.671 -29.720 1.00 86.25 93 SER A N 1
ATOM 693 C CA . SER A 1 93 ? 18.437 9.470 -29.733 1.00 86.25 93 SER A CA 1
ATOM 694 C C . SER A 1 93 ? 17.611 9.354 -31.017 1.00 86.25 93 SER A C 1
ATOM 696 O O . SER A 1 93 ? 17.484 8.257 -31.551 1.00 86.25 93 SER A O 1
ATOM 698 N N . GLU A 1 94 ? 17.147 10.479 -31.563 1.00 83.62 94 GLU A N 1
ATOM 699 C CA . GLU A 1 94 ? 16.468 10.558 -32.860 1.00 83.62 94 GLU A CA 1
ATOM 700 C C . GLU A 1 94 ? 17.450 10.298 -34.018 1.00 83.62 94 GLU A C 1
ATOM 702 O O . GLU A 1 94 ? 17.169 9.475 -34.888 1.00 83.62 94 GLU A O 1
ATOM 707 N N . LEU A 1 95 ? 18.649 10.899 -33.985 1.00 83.50 95 LEU A N 1
ATOM 708 C CA . LEU A 1 95 ? 19.709 10.686 -34.984 1.00 83.50 95 LEU A CA 1
ATOM 709 C C . LEU A 1 95 ? 20.185 9.222 -35.072 1.00 83.50 95 LEU A C 1
ATOM 711 O O . LEU A 1 95 ? 20.505 8.747 -36.161 1.00 83.50 95 LEU A O 1
ATOM 715 N N . PHE A 1 96 ? 20.229 8.506 -33.945 1.00 82.75 96 PHE A N 1
ATOM 716 C CA . PHE A 1 96 ? 20.573 7.079 -33.885 1.00 82.75 96 PHE A CA 1
ATOM 717 C C . PHE A 1 96 ? 19.353 6.141 -33.989 1.00 82.75 96 PHE A C 1
ATOM 719 O O . PHE A 1 96 ? 19.507 4.929 -33.845 1.00 82.75 96 PHE A O 1
ATOM 726 N N . GLY A 1 97 ? 18.155 6.668 -34.272 1.00 83.12 97 GLY A N 1
ATOM 727 C CA . GLY A 1 97 ? 16.959 5.865 -34.550 1.00 83.12 97 GLY A CA 1
ATOM 728 C C . GLY A 1 97 ? 16.403 5.091 -33.350 1.00 83.12 97 GLY A C 1
ATOM 729 O O . GLY A 1 97 ? 15.811 4.026 -33.534 1.00 83.12 97 GLY A O 1
ATOM 730 N N . LEU A 1 98 ? 16.591 5.588 -32.122 1.00 84.75 98 LEU A N 1
ATOM 731 C CA . LEU A 1 98 ? 15.931 5.016 -30.947 1.00 84.75 98 LEU A CA 1
ATOM 732 C C . LEU A 1 98 ? 14.406 5.241 -31.019 1.00 84.75 98 LEU A C 1
ATOM 734 O O . LEU A 1 98 ? 13.964 6.243 -31.586 1.00 84.75 98 LEU A O 1
ATOM 738 N N . PRO A 1 99 ? 13.581 4.347 -30.435 1.00 83.25 99 PRO A N 1
ATOM 739 C CA . PRO A 1 99 ? 12.128 4.495 -30.457 1.00 83.25 99 PRO A CA 1
ATOM 740 C C . PRO A 1 99 ? 11.657 5.826 -29.858 1.00 83.25 99 PRO A C 1
ATOM 742 O O . PRO A 1 99 ? 12.193 6.279 -28.846 1.00 83.25 99 PRO A O 1
ATOM 745 N N . GLU A 1 100 ? 10.591 6.397 -30.422 1.00 84.12 100 GLU A N 1
ATOM 746 C CA . GLU A 1 100 ? 9.993 7.671 -29.984 1.00 84.12 100 GLU A CA 1
ATOM 747 C C . GLU A 1 100 ? 9.630 7.675 -28.486 1.00 84.12 100 GLU A C 1
ATOM 749 O O . GLU A 1 100 ? 9.809 8.670 -27.786 1.00 84.12 100 GLU A O 1
ATOM 754 N N . SER A 1 101 ? 9.208 6.521 -27.957 1.00 82.44 101 SER A N 1
ATOM 755 C CA . SER A 1 101 ? 8.937 6.325 -26.529 1.00 82.44 101 SER A CA 1
ATOM 756 C C . SER A 1 101 ? 10.163 6.547 -25.634 1.00 82.44 101 SER A C 1
ATOM 758 O O . SER A 1 101 ? 10.003 6.933 -24.478 1.00 82.44 101 SER A O 1
ATOM 760 N N . VAL A 1 102 ? 11.376 6.334 -26.150 1.00 85.31 102 VAL A N 1
ATOM 761 C CA . VAL A 1 102 ? 12.644 6.591 -25.455 1.00 85.31 102 VAL A CA 1
ATOM 762 C C . VAL A 1 102 ? 13.108 8.030 -25.690 1.00 85.31 102 VAL A C 1
ATOM 764 O O . VAL A 1 102 ? 13.444 8.703 -24.716 1.00 85.31 102 VAL A O 1
ATOM 767 N N . SER A 1 103 ? 13.083 8.533 -26.933 1.00 85.25 103 SER A N 1
ATOM 768 C CA . SER A 1 103 ? 13.564 9.893 -27.249 1.00 85.25 103 SER A CA 1
ATOM 769 C C . SER A 1 103 ? 12.730 10.995 -26.587 1.00 85.25 103 SER A C 1
ATOM 771 O O . SER A 1 103 ? 13.276 11.983 -26.093 1.00 85.25 103 SER A O 1
ATOM 773 N N . GLN A 1 104 ? 11.411 10.799 -26.499 1.00 85.12 104 GLN A N 1
ATOM 774 C CA . GLN A 1 104 ? 10.485 11.716 -25.830 1.00 85.12 104 GLN A CA 1
ATOM 775 C C . GLN A 1 104 ? 10.310 11.422 -24.330 1.00 85.12 104 GLN A C 1
ATOM 777 O O . GLN A 1 104 ? 9.538 12.110 -23.655 1.00 85.12 104 GLN A O 1
ATOM 782 N N . SER A 1 105 ? 11.014 10.432 -23.761 1.00 86.19 105 SER A N 1
ATOM 783 C CA . SER A 1 105 ? 10.898 10.156 -22.328 1.00 86.19 105 SER A CA 1
ATOM 784 C C . SER A 1 105 ? 11.417 11.334 -21.503 1.00 86.19 105 SER A C 1
ATOM 786 O O . SER A 1 105 ? 12.598 11.682 -21.528 1.00 86.19 105 SER A O 1
ATOM 788 N N . LYS A 1 106 ? 10.546 11.877 -20.646 1.00 84.69 106 LYS A N 1
ATOM 789 C CA . LYS A 1 106 ? 10.905 12.869 -19.617 1.00 84.69 106 LYS A CA 1
ATOM 790 C C . LYS A 1 106 ? 11.993 12.387 -18.642 1.00 84.69 106 LYS A C 1
ATOM 792 O O . LYS A 1 106 ? 12.529 13.201 -17.902 1.00 84.69 106 LYS A O 1
ATOM 797 N N . HIS A 1 107 ? 12.297 11.086 -18.627 1.00 85.69 107 HIS A N 1
ATOM 798 C CA . HIS A 1 107 ? 13.321 10.458 -17.791 1.00 85.69 107 HIS A CA 1
ATOM 799 C C . HIS A 1 107 ? 14.646 10.203 -18.532 1.00 85.69 107 HIS A C 1
ATOM 801 O O . HIS A 1 107 ? 15.613 9.760 -17.909 1.00 85.69 107 HIS A O 1
ATOM 807 N N . LEU A 1 108 ? 14.730 10.527 -19.832 1.00 87.25 108 LEU A N 1
ATOM 808 C CA . LEU A 1 108 ? 15.976 10.514 -20.610 1.00 87.25 108 LEU A CA 1
ATOM 809 C C . LEU A 1 108 ? 17.012 11.504 -20.034 1.00 87.25 108 LEU A C 1
ATOM 811 O O . LEU A 1 108 ? 18.214 11.261 -20.112 1.00 87.25 108 LEU A O 1
ATOM 815 N N . SER A 1 109 ? 16.538 12.558 -19.355 1.00 87.50 109 SER A N 1
ATOM 816 C CA . SER A 1 109 ? 17.306 13.475 -18.491 1.00 87.50 109 SER A CA 1
ATOM 817 C C . SER A 1 109 ? 18.317 12.767 -17.582 1.00 87.50 109 SER A C 1
ATOM 819 O O . SER A 1 109 ? 19.417 13.273 -17.354 1.00 87.50 109 SER A O 1
ATOM 821 N N . ALA A 1 110 ? 17.973 11.580 -17.073 1.00 86.06 110 ALA A N 1
ATOM 822 C CA . ALA A 1 110 ? 18.808 10.824 -16.150 1.00 86.06 110 ALA A CA 1
ATOM 823 C C . ALA A 1 110 ? 20.122 10.327 -16.780 1.00 86.06 110 ALA A C 1
ATOM 825 O O . ALA A 1 110 ? 21.062 10.029 -16.043 1.00 86.06 110 ALA A O 1
ATOM 826 N N . LEU A 1 111 ? 20.212 10.281 -18.115 1.00 89.25 111 LEU A N 1
ATOM 827 C CA . LEU A 1 111 ? 21.423 9.908 -18.850 1.00 89.25 111 LEU A CA 1
ATOM 828 C C . LEU A 1 111 ? 22.403 11.077 -19.040 1.00 89.25 111 LEU A C 1
ATOM 830 O O . LEU A 1 111 ? 23.534 10.846 -19.458 1.00 89.25 111 LEU A O 1
ATOM 834 N N . ALA A 1 112 ? 22.012 12.320 -18.731 1.00 89.56 112 ALA A N 1
ATOM 835 C CA . ALA A 1 112 ? 22.869 13.489 -18.918 1.00 89.56 112 ALA A CA 1
ATOM 836 C C . ALA A 1 112 ? 23.890 13.653 -17.767 1.00 89.56 112 ALA A C 1
ATOM 838 O O . ALA A 1 112 ? 23.511 13.505 -16.596 1.00 89.56 112 ALA A O 1
ATOM 839 N N . PRO A 1 113 ? 25.157 14.013 -18.060 1.00 92.12 113 PRO A N 1
ATOM 840 C CA . PRO A 1 113 ? 25.773 14.057 -19.390 1.00 92.12 113 PRO A CA 1
ATOM 841 C C . PRO A 1 113 ? 26.115 12.648 -19.908 1.00 92.12 113 PRO A C 1
ATOM 843 O O . PRO A 1 113 ? 26.440 11.754 -19.121 1.00 92.12 113 PRO A O 1
ATOM 846 N N . LEU A 1 114 ? 26.083 12.485 -21.230 1.00 94.06 114 LEU A N 1
ATOM 847 C CA . LEU A 1 114 ? 26.512 11.288 -21.958 1.00 94.06 114 LEU A CA 1
ATOM 848 C C . LEU A 1 114 ? 27.830 11.576 -22.687 1.00 94.06 114 LEU A C 1
ATOM 850 O O . LEU A 1 114 ? 27.962 12.618 -23.328 1.00 94.06 114 LEU A O 1
ATOM 854 N N . ASP A 1 115 ? 28.781 10.651 -22.604 1.00 94.94 115 ASP A N 1
ATOM 855 C CA . ASP A 1 115 ? 30.059 10.672 -23.322 1.00 94.94 115 ASP A CA 1
ATOM 856 C C . ASP A 1 115 ? 30.476 9.218 -23.595 1.00 94.94 115 ASP A C 1
ATOM 858 O O . ASP A 1 115 ? 30.931 8.520 -22.688 1.00 94.94 115 ASP A O 1
ATOM 862 N N . VAL A 1 116 ? 30.212 8.716 -24.805 1.00 95.81 116 VAL A N 1
ATOM 863 C CA . VAL A 1 116 ? 30.372 7.296 -25.164 1.00 95.81 116 VAL A CA 1
ATOM 864 C C . VAL A 1 116 ? 31.200 7.102 -26.423 1.00 95.81 116 VAL A C 1
ATOM 866 O O . VAL A 1 116 ? 30.996 7.766 -27.434 1.00 95.81 116 VAL A O 1
ATOM 869 N N . HIS A 1 117 ? 32.102 6.130 -26.371 1.00 96.88 117 HIS A N 1
ATOM 870 C CA . HIS A 1 117 ? 32.846 5.603 -27.504 1.00 96.88 117 HIS A CA 1
ATOM 871 C C . HIS A 1 117 ? 32.209 4.292 -27.961 1.00 96.88 117 HIS A C 1
ATOM 873 O O . HIS A 1 117 ? 31.830 3.466 -27.130 1.00 96.88 117 HIS A O 1
ATOM 879 N N . VAL A 1 118 ? 32.108 4.096 -29.274 1.00 96.06 118 VAL A N 1
ATOM 880 C CA . VAL A 1 118 ? 31.546 2.898 -29.899 1.00 96.06 118 VAL A CA 1
ATOM 881 C C . VAL A 1 118 ? 32.470 2.434 -31.021 1.00 96.06 118 VAL A C 1
ATOM 883 O O . VAL A 1 118 ? 32.680 3.153 -31.997 1.00 96.06 118 VAL A O 1
ATOM 886 N N . GLY A 1 119 ? 33.012 1.227 -30.885 1.00 96.69 119 GLY A N 1
ATOM 887 C CA . GLY A 1 119 ? 33.708 0.504 -31.944 1.00 96.69 119 GLY A CA 1
ATOM 888 C C . GLY A 1 119 ? 32.791 -0.560 -32.539 1.00 96.69 119 GLY A C 1
ATOM 889 O O . GLY A 1 119 ? 32.373 -1.480 -31.844 1.00 96.69 119 GLY A O 1
ATOM 890 N N . LEU A 1 120 ? 32.487 -0.456 -33.830 1.00 95.75 120 LEU A N 1
ATOM 891 C CA . LEU A 1 120 ? 31.800 -1.479 -34.616 1.00 95.75 120 LEU A CA 1
ATOM 892 C C . LEU A 1 120 ? 32.818 -2.168 -35.526 1.00 95.75 120 LEU A C 1
ATOM 894 O O . LEU A 1 120 ? 33.490 -1.513 -36.321 1.00 95.75 120 LEU A O 1
ATOM 898 N N . VAL A 1 121 ? 32.880 -3.495 -35.479 1.00 95.94 121 VAL A N 1
ATOM 899 C CA . VAL A 1 121 ? 33.596 -4.327 -36.455 1.00 95.94 121 VAL A CA 1
ATOM 900 C C . VAL A 1 121 ? 32.595 -5.274 -37.104 1.00 95.94 121 VAL A C 1
ATOM 902 O O . VAL A 1 121 ? 31.766 -5.860 -36.416 1.00 95.94 121 VAL A O 1
ATOM 905 N N . ALA A 1 122 ? 32.667 -5.439 -38.423 1.00 94.38 122 ALA A N 1
ATOM 906 C CA . ALA A 1 122 ? 31.828 -6.376 -39.166 1.00 94.38 122 ALA A CA 1
ATOM 907 C C . ALA A 1 122 ? 32.657 -7.139 -40.204 1.00 94.38 122 ALA A C 1
ATOM 909 O O . ALA A 1 122 ? 33.369 -6.541 -41.007 1.00 94.38 122 ALA A O 1
ATOM 910 N N . ALA A 1 123 ? 32.542 -8.462 -40.226 1.00 92.25 123 ALA A N 1
ATOM 911 C CA . ALA A 1 123 ? 33.178 -9.351 -41.190 1.00 92.25 123 ALA A CA 1
ATOM 912 C C . ALA A 1 123 ? 32.123 -10.231 -41.873 1.00 92.25 123 ALA A C 1
ATOM 914 O O . ALA A 1 123 ? 31.059 -10.501 -41.318 1.00 92.25 123 ALA A O 1
ATOM 915 N N . ARG A 1 124 ? 32.402 -10.699 -43.094 1.00 88.69 124 ARG A N 1
ATOM 916 C CA . ARG A 1 124 ? 31.495 -11.608 -43.811 1.00 88.69 124 ARG A CA 1
ATOM 917 C C . ARG A 1 124 ? 31.947 -13.052 -43.626 1.00 88.69 124 ARG A C 1
ATOM 919 O O . ARG A 1 124 ? 33.050 -13.401 -44.032 1.00 88.69 124 ARG A O 1
ATOM 926 N N . GLU A 1 125 ? 31.066 -13.878 -43.085 1.00 83.56 125 GLU A N 1
ATOM 927 C CA . GLU A 1 125 ? 31.281 -15.293 -42.800 1.00 83.56 125 GLU A CA 1
ATOM 928 C C . GLU A 1 125 ? 30.343 -16.121 -43.695 1.00 83.56 125 GLU A C 1
ATOM 930 O O . GLU A 1 125 ? 29.239 -16.524 -43.327 1.00 83.56 125 GLU A O 1
ATOM 935 N N . GLY A 1 126 ? 30.751 -16.279 -44.959 1.00 83.38 126 GLY A N 1
ATOM 936 C CA . GLY A 1 126 ? 29.931 -16.898 -46.002 1.00 83.38 126 GLY A CA 1
ATOM 937 C C . GLY A 1 126 ? 28.649 -16.104 -46.293 1.00 83.38 126 GLY A C 1
ATOM 938 O O . GLY A 1 126 ? 28.698 -14.988 -46.821 1.00 83.38 126 GLY A O 1
ATOM 939 N N . ALA A 1 127 ? 27.498 -16.700 -45.972 1.00 81.06 127 ALA A N 1
ATOM 940 C CA . ALA A 1 127 ? 26.176 -16.087 -46.126 1.00 81.06 127 ALA A CA 1
ATOM 941 C C . ALA A 1 127 ? 25.746 -15.225 -44.919 1.00 81.06 127 ALA A C 1
ATOM 943 O O . ALA A 1 127 ? 24.820 -14.427 -45.050 1.00 81.06 127 ALA A O 1
ATOM 944 N N . ALA A 1 128 ? 26.435 -15.325 -43.780 1.00 87.62 128 ALA A N 1
ATOM 945 C CA . ALA A 1 128 ? 26.194 -14.488 -42.609 1.00 87.62 128 ALA A CA 1
ATOM 946 C C . ALA A 1 128 ? 27.196 -13.326 -42.539 1.00 87.62 128 ALA A C 1
ATOM 948 O O . ALA A 1 128 ? 28.304 -13.395 -43.072 1.00 87.62 128 ALA A O 1
ATOM 949 N N . THR A 1 129 ? 26.820 -12.253 -41.854 1.00 91.19 129 THR A N 1
ATOM 950 C CA . THR A 1 129 ? 27.737 -11.227 -41.355 1.00 91.19 129 THR A CA 1
ATOM 951 C C . THR A 1 129 ? 27.945 -11.472 -39.863 1.00 91.19 129 THR A C 1
ATOM 953 O O . THR A 1 129 ? 26.975 -11.635 -39.127 1.00 91.19 129 THR A O 1
ATOM 956 N N . ASN A 1 130 ? 29.205 -11.516 -39.443 1.00 94.00 130 ASN A N 1
ATOM 957 C CA . ASN A 1 130 ? 29.647 -11.632 -38.060 1.00 94.00 130 ASN A CA 1
ATOM 958 C C . ASN A 1 130 ? 30.111 -10.240 -37.610 1.00 94.00 130 ASN A C 1
ATOM 960 O O . ASN A 1 130 ? 31.037 -9.677 -38.197 1.00 94.00 130 ASN A O 1
ATOM 964 N N . ALA A 1 131 ? 29.418 -9.651 -36.642 1.00 94.06 131 ALA A N 1
ATOM 965 C CA . ALA A 1 131 ? 29.639 -8.293 -36.171 1.00 94.06 131 ALA A CA 1
ATOM 966 C C . ALA A 1 131 ? 29.866 -8.253 -34.658 1.00 94.06 131 ALA A C 1
ATOM 968 O O . ALA A 1 131 ? 29.271 -9.026 -33.907 1.00 94.06 131 ALA A O 1
ATOM 969 N N . SER A 1 132 ? 30.699 -7.315 -34.214 1.00 96.06 132 SER A N 1
ATOM 970 C CA . SER A 1 132 ? 30.934 -6.997 -32.808 1.00 96.06 132 SER A CA 1
ATOM 971 C C . SER A 1 132 ? 30.847 -5.491 -32.583 1.00 96.06 132 SER A C 1
ATOM 973 O O . SER A 1 132 ? 31.499 -4.720 -33.290 1.00 96.06 132 SER A O 1
ATOM 975 N N . ILE A 1 133 ? 30.071 -5.086 -31.585 1.00 95.75 133 ILE A N 1
ATOM 976 C CA . ILE A 1 133 ? 29.966 -3.721 -31.077 1.00 95.75 133 ILE A CA 1
ATOM 977 C C . ILE A 1 133 ? 30.582 -3.700 -29.681 1.00 95.75 133 ILE A C 1
ATOM 979 O O . ILE A 1 133 ? 30.142 -4.436 -28.801 1.00 95.75 133 ILE A O 1
ATOM 983 N N . GLU A 1 134 ? 31.562 -2.832 -29.474 1.00 97.62 134 GLU A N 1
ATOM 984 C CA . GLU A 1 134 ? 32.109 -2.480 -28.166 1.00 97.62 134 GLU A CA 1
ATOM 985 C C . GLU A 1 134 ? 31.701 -1.036 -27.860 1.00 97.62 134 GLU A C 1
ATOM 987 O O . GLU A 1 134 ? 32.024 -0.126 -28.621 1.00 97.62 134 GLU A O 1
ATOM 992 N N . LEU A 1 135 ? 30.977 -0.813 -26.764 1.00 96.44 135 LEU A N 1
ATOM 993 C CA . LEU A 1 135 ? 30.568 0.506 -26.283 1.00 96.44 135 LEU A CA 1
ATOM 994 C C . LEU A 1 135 ? 31.154 0.737 -24.889 1.00 96.44 135 LEU A C 1
ATOM 996 O O . LEU A 1 135 ? 30.927 -0.055 -23.975 1.00 96.44 135 LEU A O 1
ATOM 1000 N N . GLY A 1 136 ? 31.873 1.842 -24.712 1.00 96.44 136 GLY A N 1
ATOM 1001 C CA . GLY A 1 136 ? 32.481 2.225 -23.438 1.00 96.44 136 GLY A CA 1
ATOM 1002 C C . GLY A 1 136 ? 32.419 3.731 -23.208 1.00 96.44 136 GLY A C 1
ATOM 1003 O O . GLY A 1 136 ? 32.591 4.509 -24.141 1.00 96.44 136 GLY A O 1
ATOM 1004 N N . GLY A 1 137 ? 32.172 4.169 -21.975 1.00 95.81 137 GLY A N 1
ATOM 1005 C CA . GLY A 1 137 ? 32.099 5.597 -21.656 1.00 95.81 137 GLY A CA 1
ATOM 1006 C C . GLY A 1 137 ? 31.318 5.881 -20.383 1.00 95.81 137 GLY A C 1
ATOM 1007 O O . GLY A 1 137 ? 31.313 5.063 -19.468 1.00 95.81 137 GLY A O 1
ATOM 1008 N N . LYS A 1 138 ? 30.640 7.029 -20.322 1.00 94.50 138 LYS A N 1
ATOM 1009 C CA . LYS A 1 138 ? 29.810 7.446 -19.186 1.00 94.50 138 LYS A CA 1
ATOM 1010 C C . LYS A 1 138 ? 28.428 7.917 -19.635 1.00 94.50 138 LYS A C 1
ATOM 1012 O O . LYS A 1 138 ? 28.307 8.625 -20.630 1.00 94.50 138 LYS A O 1
ATOM 1017 N N . ALA A 1 139 ? 27.402 7.610 -18.844 1.00 91.12 139 ALA A N 1
ATOM 1018 C CA . ALA A 1 139 ? 26.109 8.296 -18.891 1.00 91.12 139 ALA A CA 1
ATOM 1019 C C . ALA A 1 139 ? 25.632 8.613 -17.475 1.00 91.12 139 ALA A C 1
ATOM 1021 O O . ALA A 1 139 ? 25.722 7.781 -16.570 1.00 91.12 139 ALA A O 1
ATOM 1022 N N . GLY A 1 140 ? 25.120 9.821 -17.264 1.00 86.12 140 GLY A N 1
ATOM 1023 C CA . GLY A 1 140 ? 24.460 10.196 -16.017 1.00 86.12 140 GLY A CA 1
ATOM 1024 C C . GLY A 1 140 ? 25.343 10.156 -14.762 1.00 86.12 140 GLY A C 1
ATOM 1025 O O . GLY A 1 140 ? 24.798 10.153 -13.658 1.00 86.12 140 GLY A O 1
ATOM 1026 N N . GLY A 1 141 ? 26.672 10.119 -14.901 1.00 85.31 141 GLY A N 1
ATOM 1027 C CA . GLY A 1 141 ? 27.616 9.909 -13.791 1.00 85.31 141 GLY A CA 1
ATOM 1028 C C . GLY A 1 141 ? 27.979 8.442 -13.514 1.00 85.31 141 GLY A C 1
ATOM 1029 O O . GLY A 1 141 ? 28.658 8.165 -12.533 1.00 85.31 141 GLY A O 1
ATOM 1030 N N . SER A 1 142 ? 27.563 7.500 -14.367 1.00 92.44 142 SER A N 1
ATOM 1031 C CA . SER A 1 142 ? 27.946 6.082 -14.275 1.00 92.44 142 SER A CA 1
ATOM 1032 C C . SER A 1 142 ? 28.793 5.669 -15.475 1.00 92.44 142 SER A C 1
ATOM 1034 O O . SER A 1 142 ? 28.480 6.052 -16.602 1.00 92.44 142 SER A O 1
ATOM 1036 N N . ASP A 1 143 ? 29.835 4.874 -15.246 1.00 95.44 143 ASP A N 1
ATOM 1037 C CA . ASP A 1 143 ? 30.625 4.221 -16.288 1.00 95.44 143 ASP A CA 1
ATOM 1038 C C . ASP A 1 143 ? 29.836 3.074 -16.925 1.00 95.44 143 ASP A C 1
ATOM 1040 O O . ASP A 1 143 ? 29.215 2.275 -16.223 1.00 95.44 143 ASP A O 1
ATOM 1044 N N . ILE A 1 144 ? 29.879 2.986 -18.252 1.00 95.81 144 ILE A N 1
ATOM 1045 C CA . ILE A 1 144 ? 29.243 1.954 -19.073 1.00 95.81 144 ILE A CA 1
ATOM 1046 C C . ILE A 1 144 ? 30.337 1.152 -19.776 1.00 95.81 144 ILE A C 1
ATOM 1048 O O . ILE A 1 144 ? 31.257 1.731 -20.353 1.00 95.81 144 ILE A O 1
ATOM 1052 N N . ALA A 1 145 ? 30.180 -0.169 -19.792 1.00 97.25 145 ALA A N 1
ATOM 1053 C CA . ALA A 1 145 ? 30.866 -1.069 -20.709 1.00 97.25 145 ALA A CA 1
ATOM 1054 C C . ALA A 1 145 ? 29.862 -2.100 -21.241 1.00 97.25 145 ALA A C 1
ATOM 1056 O O . ALA A 1 145 ? 29.243 -2.819 -20.456 1.00 97.25 145 ALA A O 1
ATOM 1057 N N . LEU A 1 146 ? 29.695 -2.172 -22.559 1.00 97.00 146 LEU A N 1
ATOM 1058 C CA . LEU A 1 146 ? 28.838 -3.131 -23.250 1.00 97.00 146 LEU A CA 1
ATOM 1059 C C . LEU A 1 146 ? 29.595 -3.740 -24.428 1.00 97.00 146 LEU A C 1
ATOM 1061 O O . LEU A 1 146 ? 30.197 -3.023 -25.221 1.00 97.00 146 LEU A O 1
ATOM 1065 N N . VAL A 1 147 ? 29.518 -5.059 -24.559 1.00 97.88 147 VAL A N 1
ATOM 1066 C CA . VAL A 1 147 ? 29.986 -5.806 -25.727 1.00 97.88 147 VAL A CA 1
ATOM 1067 C C . VAL A 1 147 ? 28.798 -6.574 -26.294 1.00 97.88 147 VAL A C 1
ATOM 1069 O O . VAL A 1 147 ? 28.071 -7.227 -25.549 1.00 97.88 147 VAL A O 1
ATOM 1072 N N . ALA A 1 148 ? 28.578 -6.484 -27.601 1.00 96.62 148 ALA A N 1
ATOM 1073 C CA . ALA A 1 148 ? 27.524 -7.203 -28.303 1.00 96.62 148 ALA A CA 1
ATOM 1074 C C . ALA A 1 148 ? 28.076 -7.854 -29.573 1.00 96.62 148 ALA A C 1
ATOM 1076 O O . ALA A 1 148 ? 28.639 -7.177 -30.429 1.00 96.62 148 ALA A O 1
ATOM 1077 N N . HIS A 1 149 ? 27.874 -9.157 -29.718 1.00 96.62 149 HIS A N 1
ATOM 1078 C CA . HIS A 1 149 ? 28.192 -9.937 -30.905 1.00 96.62 149 HIS A CA 1
ATOM 1079 C C . HIS A 1 149 ? 26.901 -10.343 -31.621 1.00 96.62 149 HIS A C 1
ATOM 1081 O O . HIS A 1 149 ? 25.911 -10.683 -30.973 1.00 96.62 149 HIS A O 1
ATOM 1087 N N . ALA A 1 150 ? 26.913 -10.342 -32.953 1.00 95.38 150 ALA A N 1
ATOM 1088 C CA . ALA A 1 150 ? 25.791 -10.769 -33.783 1.00 95.38 150 ALA A CA 1
ATOM 1089 C C . ALA A 1 150 ? 26.284 -11.538 -35.016 1.00 95.38 150 ALA A C 1
ATOM 1091 O O . ALA A 1 150 ? 27.172 -11.070 -35.725 1.00 95.38 150 ALA A O 1
ATOM 1092 N N . ILE A 1 151 ? 25.696 -12.702 -35.297 1.00 95.00 151 ILE A N 1
ATOM 1093 C CA . ILE A 1 151 ? 25.986 -13.518 -36.483 1.00 95.00 151 ILE A CA 1
ATOM 1094 C C . ILE A 1 151 ? 24.669 -13.821 -37.203 1.00 95.00 151 ILE A C 1
ATOM 1096 O O . ILE A 1 151 ? 23.834 -14.568 -36.692 1.00 95.00 151 ILE A O 1
ATOM 1100 N N . GLY A 1 152 ? 24.472 -13.242 -38.388 1.00 92.62 152 GLY A N 1
ATOM 1101 C CA . GLY A 1 152 ? 23.240 -13.405 -39.167 1.00 92.62 152 GLY A CA 1
ATOM 1102 C C . GLY A 1 152 ? 23.200 -12.552 -40.434 1.00 92.62 152 GLY A C 1
ATOM 1103 O O . GLY A 1 152 ? 24.217 -12.011 -40.869 1.00 92.62 152 GLY A O 1
ATOM 1104 N N . GLU A 1 153 ? 22.026 -12.418 -41.046 1.00 87.81 153 GLU A N 1
ATOM 1105 C CA . GLU A 1 153 ? 21.816 -11.485 -42.158 1.00 87.81 153 GLU A CA 1
ATOM 1106 C C . GLU A 1 153 ? 21.452 -10.088 -41.616 1.00 87.81 153 GLU A C 1
ATOM 1108 O O . GLU A 1 153 ? 20.489 -9.980 -40.857 1.00 87.81 153 GLU A O 1
ATOM 1113 N N . PRO A 1 154 ? 22.146 -8.996 -42.006 1.00 80.88 154 PRO A N 1
ATOM 1114 C CA . PRO A 1 154 ? 21.860 -7.653 -41.478 1.00 80.88 154 PRO A CA 1
ATOM 1115 C C . PRO A 1 154 ? 20.429 -7.144 -41.719 1.00 80.88 154 PRO A C 1
ATOM 1117 O O . PRO A 1 154 ? 19.951 -6.297 -40.973 1.00 80.88 154 PRO A O 1
ATOM 1120 N N . ALA A 1 155 ? 19.735 -7.668 -42.736 1.00 82.94 155 ALA A N 1
ATOM 1121 C CA . ALA A 1 155 ? 18.332 -7.354 -43.025 1.00 82.94 155 ALA A CA 1
ATOM 1122 C C . ALA A 1 155 ? 17.323 -8.138 -42.154 1.00 82.94 155 ALA A C 1
ATOM 1124 O O . ALA A 1 155 ? 16.124 -7.886 -42.236 1.00 82.94 155 ALA A O 1
ATOM 1125 N N . LYS A 1 156 ? 17.792 -9.096 -41.342 1.00 87.44 156 LYS A N 1
ATOM 1126 C CA . LYS A 1 156 ? 16.990 -10.045 -40.555 1.00 87.44 156 LYS A CA 1
ATOM 1127 C C . LYS A 1 156 ? 17.533 -10.156 -39.126 1.00 87.44 156 LYS A C 1
ATOM 1129 O O . LYS A 1 156 ? 17.925 -11.228 -38.669 1.00 87.44 156 LYS A O 1
ATOM 1134 N N . LEU A 1 157 ? 17.579 -9.033 -38.409 1.00 84.56 157 LEU A N 1
ATOM 1135 C CA . LEU A 1 157 ? 18.146 -8.983 -37.053 1.00 84.56 157 LEU A CA 1
ATOM 1136 C C . LEU A 1 157 ? 17.432 -9.916 -36.053 1.00 84.56 157 LEU A C 1
ATOM 1138 O O . LEU A 1 157 ? 18.061 -10.358 -35.097 1.00 84.56 157 LEU A O 1
ATOM 1142 N N . GLY A 1 158 ? 16.162 -10.259 -36.295 1.00 88.31 158 GLY A N 1
ATOM 1143 C CA . GLY A 1 158 ? 15.408 -11.227 -35.493 1.00 88.31 158 GLY A CA 1
ATOM 1144 C C . GLY A 1 158 ? 15.859 -12.691 -35.650 1.00 88.31 158 GLY A C 1
ATOM 1145 O O . GLY A 1 158 ? 15.840 -13.460 -34.686 1.00 88.31 158 GLY A O 1
ATOM 1146 N N . GLU A 1 159 ? 16.371 -13.055 -36.831 1.00 93.88 159 GLU A N 1
ATOM 1147 C CA . GLU A 1 159 ? 16.944 -14.378 -37.132 1.00 93.88 159 GLU A CA 1
ATOM 1148 C C . GLU A 1 159 ? 18.434 -14.478 -36.743 1.00 93.88 159 GLU A C 1
ATOM 1150 O O . GLU A 1 159 ? 19.010 -15.568 -36.742 1.00 93.88 159 GLU A O 1
ATOM 1155 N N . ALA A 1 160 ? 19.085 -13.356 -36.419 1.00 94.06 160 ALA A N 1
ATOM 1156 C CA . ALA A 1 160 ? 20.506 -13.323 -36.093 1.00 94.06 160 ALA A CA 1
ATOM 1157 C C . ALA A 1 160 ? 20.795 -13.928 -34.709 1.00 94.06 160 ALA A C 1
ATOM 1159 O O . ALA A 1 160 ? 20.111 -13.649 -33.723 1.00 94.06 160 ALA A O 1
ATOM 1160 N N . LYS A 1 161 ? 21.874 -14.711 -34.604 1.00 96.62 161 LYS A N 1
ATOM 1161 C CA . LYS A 1 161 ? 22.382 -15.173 -33.310 1.00 96.62 161 LYS A CA 1
ATOM 1162 C C . LYS A 1 161 ? 23.117 -14.026 -32.622 1.00 96.62 161 LYS A C 1
ATOM 1164 O O . LYS A 1 161 ? 24.166 -13.612 -33.110 1.00 96.62 161 LYS A O 1
ATOM 1169 N N . ILE A 1 162 ? 22.614 -13.572 -31.479 1.00 96.69 162 ILE A N 1
ATOM 1170 C CA . ILE A 1 162 ? 23.219 -12.520 -30.657 1.00 96.69 162 ILE A CA 1
ATOM 1171 C C . ILE A 1 162 ? 23.835 -13.069 -29.364 1.00 96.69 162 ILE A C 1
ATOM 1173 O O . ILE A 1 162 ? 23.403 -14.102 -28.843 1.00 96.69 162 ILE A O 1
ATOM 1177 N N . ASP A 1 163 ? 24.824 -12.350 -28.841 1.00 97.56 163 ASP A N 1
ATOM 1178 C CA . ASP A 1 163 ? 25.384 -12.499 -27.495 1.00 97.56 163 ASP A CA 1
ATOM 1179 C C . ASP A 1 163 ? 25.784 -11.107 -26.982 1.00 97.56 163 ASP A C 1
ATOM 1181 O O . ASP A 1 163 ? 26.547 -10.407 -27.644 1.00 97.56 163 ASP A O 1
ATOM 1185 N N . ILE A 1 164 ? 25.218 -10.660 -25.863 1.00 96.62 164 ILE A N 1
ATOM 1186 C CA . ILE A 1 164 ? 25.388 -9.309 -25.315 1.00 96.62 164 ILE A CA 1
ATOM 1187 C C . ILE A 1 164 ? 25.787 -9.420 -23.848 1.00 96.62 164 ILE A C 1
ATOM 1189 O O . ILE A 1 164 ? 25.080 -10.052 -23.063 1.00 96.62 164 ILE A O 1
ATOM 1193 N N . ASP A 1 165 ? 26.869 -8.742 -23.470 1.00 97.69 165 ASP A N 1
ATOM 1194 C CA . ASP A 1 165 ? 27.353 -8.604 -22.100 1.00 97.69 165 ASP A CA 1
ATOM 1195 C C . ASP A 1 165 ? 27.519 -7.115 -21.767 1.00 97.69 165 ASP A C 1
ATOM 1197 O O . ASP A 1 165 ? 28.356 -6.416 -22.338 1.00 97.69 165 ASP A O 1
ATOM 1201 N N . GLY A 1 166 ? 26.675 -6.606 -20.874 1.00 96.44 166 GLY A N 1
ATOM 1202 C CA . GLY A 1 166 ? 26.597 -5.199 -20.503 1.00 96.44 166 GLY A CA 1
ATOM 1203 C C . GLY A 1 166 ? 26.754 -4.993 -19.002 1.00 96.44 166 GLY A C 1
ATOM 1204 O O . GLY A 1 166 ? 26.183 -5.721 -18.187 1.00 96.44 166 GLY A O 1
ATOM 1205 N N . SER A 1 167 ? 27.488 -3.954 -18.620 1.00 96.81 167 SER A N 1
ATOM 1206 C CA . SER A 1 167 ? 27.611 -3.506 -17.239 1.00 96.81 167 SER A CA 1
ATOM 1207 C C . SER A 1 167 ? 27.645 -1.984 -17.133 1.00 96.81 167 SER A C 1
ATOM 1209 O O . SER A 1 167 ? 28.183 -1.290 -17.993 1.00 96.81 167 SER A O 1
ATOM 1211 N N . VAL A 1 168 ? 27.063 -1.471 -16.053 1.00 95.00 168 VAL A N 1
ATOM 1212 C CA . VAL A 1 168 ? 27.058 -0.051 -15.700 1.00 95.00 168 VAL A CA 1
ATOM 1213 C C . VAL A 1 168 ? 27.414 0.054 -14.226 1.00 95.00 168 VAL A C 1
ATOM 1215 O O . VAL A 1 168 ? 26.785 -0.616 -13.410 1.00 95.00 168 VAL A O 1
ATOM 1218 N N . THR A 1 169 ? 28.412 0.854 -13.865 1.00 94.50 169 THR A N 1
ATOM 1219 C CA . THR A 1 169 ? 28.876 1.011 -12.475 1.00 94.50 169 THR A CA 1
ATOM 1220 C C . THR A 1 169 ? 29.094 2.488 -12.170 1.00 94.50 169 THR A C 1
ATOM 1222 O O . THR A 1 169 ? 29.609 3.214 -13.013 1.00 94.50 169 THR A O 1
ATOM 1225 N N . GLY A 1 170 ? 28.692 2.951 -10.990 1.00 90.88 170 GLY A N 1
ATOM 1226 C CA . GLY A 1 170 ? 28.781 4.364 -10.606 1.00 90.88 170 GLY A CA 1
ATOM 1227 C C . GLY A 1 170 ? 27.490 4.857 -9.966 1.00 90.88 170 GLY A C 1
ATOM 1228 O O . GLY A 1 170 ? 26.756 4.068 -9.369 1.00 90.88 170 GLY A O 1
ATOM 1229 N N . ASP A 1 171 ? 27.213 6.153 -10.087 1.00 83.69 171 ASP A N 1
ATOM 1230 C CA . ASP A 1 171 ? 26.264 6.844 -9.205 1.00 83.69 171 ASP A CA 1
ATOM 1231 C C . ASP A 1 171 ? 24.782 6.540 -9.483 1.00 83.69 171 ASP A C 1
ATOM 1233 O O . ASP A 1 171 ? 23.951 6.593 -8.573 1.00 83.69 171 ASP A O 1
ATOM 1237 N N . ARG A 1 172 ? 24.424 6.250 -10.743 1.00 81.62 172 ARG A N 1
ATOM 1238 C CA . ARG A 1 172 ? 23.034 6.066 -11.209 1.00 81.62 172 ARG A CA 1
ATOM 1239 C C . ARG A 1 172 ? 22.891 4.953 -12.271 1.00 81.62 172 ARG A C 1
ATOM 1241 O O . ARG A 1 172 ? 22.300 5.207 -13.322 1.00 81.62 172 ARG A O 1
ATOM 1248 N N . PRO A 1 173 ? 23.366 3.713 -12.051 1.00 87.25 173 PRO A N 1
ATOM 1249 C CA . PRO A 1 173 ? 23.273 2.627 -13.039 1.00 87.25 173 PRO A CA 1
ATOM 1250 C C . PRO A 1 173 ? 21.827 2.313 -13.462 1.00 87.25 173 PRO A C 1
ATOM 1252 O O . PRO A 1 173 ? 21.570 1.973 -14.615 1.00 87.25 173 PRO A O 1
ATOM 1255 N N . GLN A 1 174 ? 20.863 2.507 -12.557 1.00 83.75 174 GLN A N 1
ATOM 1256 C CA . GLN A 1 174 ? 19.427 2.397 -12.815 1.00 83.75 174 GLN A CA 1
ATOM 1257 C C . GLN A 1 174 ? 18.883 3.431 -13.816 1.00 83.75 174 GLN A C 1
ATOM 1259 O O . GLN A 1 174 ? 17.768 3.262 -14.301 1.00 83.75 174 GLN A O 1
ATOM 1264 N N . ALA A 1 175 ? 19.638 4.481 -14.163 1.00 84.81 175 ALA A N 1
ATOM 1265 C CA . ALA A 1 175 ? 19.231 5.440 -15.187 1.00 84.81 175 ALA A CA 1
ATOM 1266 C C . ALA A 1 175 ? 19.103 4.783 -16.571 1.00 84.81 175 ALA A C 1
ATOM 1268 O O . ALA A 1 175 ? 18.180 5.123 -17.308 1.00 84.81 175 ALA A O 1
ATOM 1269 N N . LEU A 1 176 ? 19.942 3.784 -16.898 1.00 88.12 176 LEU A N 1
ATOM 1270 C CA . LEU A 1 176 ? 19.846 3.067 -18.179 1.00 88.12 176 LEU A CA 1
ATOM 1271 C C . LEU A 1 176 ? 18.546 2.264 -18.328 1.00 88.12 176 LEU A C 1
ATOM 1273 O O . LEU A 1 176 ? 18.176 1.919 -19.448 1.00 88.12 176 LEU A O 1
ATOM 1277 N N . LEU A 1 177 ? 17.810 2.004 -17.239 1.00 84.50 177 LEU A N 1
ATOM 1278 C CA . LEU A 1 177 ? 16.514 1.329 -17.322 1.00 84.50 177 LEU A CA 1
ATOM 1279 C C . LEU A 1 177 ? 15.479 2.135 -18.123 1.00 84.50 177 LEU A C 1
ATOM 1281 O O . LEU A 1 177 ? 14.540 1.527 -18.624 1.00 84.50 177 LEU A O 1
ATOM 1285 N N . VAL A 1 178 ? 15.667 3.447 -18.336 1.00 85.00 178 VAL A N 1
ATOM 1286 C CA . VAL A 1 178 ? 14.806 4.246 -19.234 1.00 85.00 178 VAL A CA 1
ATOM 1287 C C . VAL A 1 178 ? 14.830 3.744 -20.686 1.00 85.00 178 VAL A C 1
ATOM 1289 O O . VAL A 1 178 ? 13.842 3.886 -21.399 1.00 85.00 178 VAL A O 1
ATOM 1292 N N . LEU A 1 179 ? 15.921 3.099 -21.117 1.00 85.38 179 LEU A N 1
ATOM 1293 C CA . LEU A 1 179 ? 16.061 2.535 -22.466 1.00 85.38 179 LEU A CA 1
ATOM 1294 C C . LEU A 1 179 ? 15.220 1.260 -22.668 1.00 85.38 179 LEU A C 1
ATOM 1296 O O . LEU A 1 179 ? 14.959 0.870 -23.801 1.00 85.38 179 LEU A O 1
ATOM 1300 N N . LEU A 1 180 ? 14.804 0.609 -21.574 1.00 80.88 180 LEU A N 1
ATOM 1301 C CA . LEU A 1 180 ? 13.977 -0.607 -21.567 1.00 80.88 180 LEU A CA 1
ATOM 1302 C C . LEU A 1 180 ? 12.544 -0.327 -21.084 1.00 80.88 180 LEU A C 1
ATOM 1304 O O . LEU A 1 180 ? 11.589 -0.962 -21.523 1.00 80.88 180 LEU A O 1
ATOM 1308 N N . PHE A 1 181 ? 12.403 0.636 -20.173 1.00 79.62 181 PHE A N 1
ATOM 1309 C CA . PHE A 1 181 ? 11.175 1.012 -19.486 1.00 79.62 181 PHE A CA 1
ATOM 1310 C C . PHE A 1 181 ? 11.054 2.549 -19.480 1.00 79.62 181 PHE A C 1
ATOM 1312 O O . PHE A 1 181 ? 11.268 3.180 -18.444 1.00 79.62 181 PHE A O 1
ATOM 1319 N N . PRO A 1 182 ? 10.712 3.194 -20.612 1.00 78.88 182 PRO A N 1
ATOM 1320 C CA . PRO A 1 182 ? 10.755 4.657 -20.742 1.00 78.88 182 PRO A CA 1
ATOM 1321 C C . PRO A 1 182 ? 9.827 5.427 -19.791 1.00 78.88 182 PRO A C 1
ATOM 1323 O O . PRO A 1 182 ? 10.057 6.609 -19.533 1.00 78.88 182 PRO A O 1
ATOM 1326 N N . ASN A 1 183 ? 8.809 4.761 -19.239 1.00 75.50 183 ASN A N 1
ATOM 1327 C CA . ASN A 1 183 ? 7.885 5.314 -18.244 1.00 75.50 183 ASN A CA 1
ATOM 1328 C C . ASN A 1 183 ? 8.361 5.143 -16.784 1.00 75.50 183 ASN A C 1
ATOM 1330 O O . ASN A 1 183 ? 7.709 5.651 -15.874 1.00 75.50 183 ASN A O 1
ATOM 1334 N N . LEU A 1 184 ? 9.471 4.434 -16.539 1.00 75.69 184 LEU A N 1
ATOM 1335 C CA . LEU A 1 184 ? 10.014 4.210 -15.198 1.00 75.69 184 LEU A CA 1
ATOM 1336 C C . LEU A 1 184 ? 10.619 5.520 -14.648 1.00 75.69 184 LEU A C 1
ATOM 1338 O O . LEU A 1 184 ? 11.504 6.087 -15.292 1.00 75.69 184 LEU A O 1
ATOM 1342 N N . PRO A 1 185 ? 10.216 6.005 -13.456 1.00 70.62 185 PRO A N 1
ATOM 1343 C CA . PRO A 1 185 ? 10.677 7.289 -12.928 1.00 70.62 185 PRO A CA 1
ATOM 1344 C C . PRO A 1 185 ? 12.082 7.203 -12.305 1.00 70.62 185 PRO A C 1
ATOM 1346 O O . PRO A 1 185 ? 12.247 7.340 -11.092 1.00 70.62 185 PRO A O 1
ATOM 1349 N N . THR A 1 186 ? 13.101 6.984 -13.145 1.00 71.00 186 THR A N 1
ATOM 1350 C CA . THR A 1 186 ? 14.528 6.765 -12.803 1.00 71.00 186 THR A CA 1
ATOM 1351 C C . THR A 1 186 ? 15.078 7.733 -11.747 1.00 71.00 186 THR A C 1
ATOM 1353 O O . THR A 1 186 ? 15.786 7.319 -10.827 1.00 71.00 186 THR A O 1
ATOM 1356 N N . GLU A 1 187 ? 14.702 9.010 -11.829 1.00 67.19 187 GLU A N 1
ATOM 1357 C CA . GLU A 1 187 ? 15.086 10.076 -10.894 1.00 67.19 187 GLU A CA 1
ATOM 1358 C C . GLU A 1 187 ? 14.671 9.777 -9.442 1.00 67.19 187 GLU A C 1
ATOM 1360 O O . GLU A 1 187 ? 15.454 9.995 -8.516 1.00 67.19 187 GLU A O 1
ATOM 1365 N N . ARG A 1 188 ? 13.477 9.200 -9.230 1.00 64.50 188 ARG A N 1
ATOM 1366 C CA . ARG A 1 188 ? 12.979 8.842 -7.889 1.00 64.50 188 ARG A CA 1
ATOM 1367 C C . ARG A 1 188 ? 13.809 7.716 -7.261 1.00 64.50 188 ARG A C 1
ATOM 1369 O O . ARG A 1 188 ? 14.044 7.732 -6.056 1.00 64.50 188 ARG A O 1
ATOM 1376 N N . PHE A 1 189 ? 14.315 6.780 -8.067 1.00 63.06 189 PHE A N 1
ATOM 1377 C CA . PHE A 1 189 ? 15.211 5.719 -7.589 1.00 63.06 189 PHE A CA 1
ATOM 1378 C C . PHE A 1 189 ? 16.611 6.237 -7.267 1.00 63.06 189 PHE A C 1
ATOM 1380 O O . PHE A 1 189 ? 17.233 5.735 -6.341 1.00 63.06 189 PHE A O 1
ATOM 1387 N N . ALA A 1 190 ? 17.117 7.243 -7.986 1.00 63.12 190 ALA A N 1
ATOM 1388 C CA . ALA A 1 190 ? 18.406 7.857 -7.658 1.00 63.12 190 ALA A CA 1
ATOM 1389 C C . ALA A 1 190 ? 18.396 8.554 -6.285 1.00 63.12 190 ALA A C 1
ATOM 1391 O O . ALA A 1 190 ? 19.390 8.492 -5.567 1.00 63.12 190 ALA A O 1
ATOM 1392 N N . ALA A 1 191 ? 17.268 9.151 -5.887 1.00 61.28 191 ALA A N 1
ATOM 1393 C CA . ALA A 1 191 ? 17.134 9.816 -4.590 1.00 61.28 191 ALA A CA 1
ATOM 1394 C C . ALA A 1 191 ? 17.156 8.855 -3.381 1.00 61.28 191 ALA A C 1
ATOM 1396 O O . ALA A 1 191 ? 17.616 9.246 -2.311 1.00 61.28 191 ALA A O 1
ATOM 1397 N N . ALA A 1 192 ? 16.667 7.617 -3.538 1.00 57.09 192 ALA A N 1
ATOM 1398 C CA . ALA A 1 192 ? 16.464 6.675 -2.427 1.00 57.09 192 ALA A CA 1
ATOM 1399 C C . ALA A 1 192 ? 17.269 5.358 -2.535 1.00 57.09 192 ALA A C 1
ATOM 1401 O O . ALA A 1 192 ? 17.467 4.671 -1.538 1.00 57.09 192 ALA A O 1
ATOM 1402 N N . GLY A 1 193 ? 17.788 5.007 -3.716 1.00 57.94 193 GLY A N 1
ATOM 1403 C CA . GLY A 1 193 ? 18.589 3.797 -3.943 1.00 57.94 193 GLY A CA 1
ATOM 1404 C C . GLY A 1 193 ? 20.033 3.869 -3.422 1.00 57.94 193 GLY A C 1
ATOM 1405 O O . GLY A 1 193 ? 20.699 2.834 -3.334 1.00 57.94 193 GLY A O 1
ATOM 1406 N N . GLY A 1 194 ? 20.506 5.071 -3.076 1.00 63.50 194 GLY A N 1
ATOM 1407 C CA . GLY A 1 194 ? 21.908 5.383 -2.788 1.00 63.50 194 GLY A CA 1
ATOM 1408 C C . GLY A 1 194 ? 22.692 5.787 -4.044 1.00 63.50 194 GLY A C 1
ATOM 1409 O O . GLY A 1 194 ? 22.397 5.331 -5.145 1.00 63.50 194 GLY A O 1
ATOM 1410 N N . SER A 1 195 ? 23.708 6.637 -3.874 1.00 64.06 195 SER A N 1
ATOM 1411 C CA . SER A 1 195 ? 24.494 7.236 -4.966 1.00 64.06 195 SER A CA 1
ATOM 1412 C C . SER A 1 195 ? 25.655 6.361 -5.461 1.00 64.06 195 SER A C 1
ATOM 1414 O O . SER A 1 195 ? 26.699 6.889 -5.825 1.00 64.06 195 SER A O 1
ATOM 1416 N N . HIS A 1 196 ? 25.526 5.034 -5.396 1.00 85.31 196 HIS A N 1
ATOM 1417 C CA . HIS A 1 196 ? 26.427 4.112 -6.086 1.00 85.31 196 HIS A CA 1
ATOM 1418 C C . HIS A 1 196 ? 25.776 2.732 -6.242 1.00 85.31 196 HIS A C 1
ATOM 1420 O O . HIS A 1 196 ? 25.114 2.232 -5.326 1.00 85.31 196 HIS A O 1
ATOM 1426 N N . GLY A 1 197 ? 26.024 2.076 -7.372 1.00 90.00 197 GLY A N 1
ATOM 1427 C CA . GLY A 1 197 ? 25.610 0.699 -7.606 1.00 90.00 197 GLY A CA 1
ATOM 1428 C C . GLY A 1 197 ? 26.251 0.074 -8.840 1.00 90.00 197 GLY A C 1
ATOM 1429 O O . GLY A 1 197 ? 27.176 0.629 -9.439 1.00 90.00 197 GLY A O 1
ATOM 1430 N N . LYS A 1 198 ? 25.713 -1.080 -9.232 1.00 93.94 198 LYS A N 1
ATOM 1431 C CA . LYS A 1 198 ? 26.060 -1.809 -10.448 1.00 93.94 198 LYS A CA 1
ATOM 1432 C C . LYS A 1 198 ? 24.805 -2.381 -11.109 1.00 93.94 198 LYS A C 1
ATOM 1434 O O . LYS A 1 198 ? 24.042 -3.087 -10.461 1.00 93.94 198 LYS A O 1
ATOM 1439 N N . LEU A 1 199 ? 24.620 -2.120 -12.398 1.00 94.12 199 LEU A N 1
ATOM 1440 C CA . LEU A 1 199 ? 23.704 -2.854 -13.272 1.00 94.12 199 LEU A CA 1
ATOM 1441 C C . LEU A 1 199 ? 24.536 -3.810 -14.134 1.00 94.12 199 LEU A C 1
ATOM 1443 O O . LEU A 1 199 ? 25.596 -3.438 -14.632 1.00 94.12 199 LEU A O 1
ATOM 1447 N N . THR A 1 200 ? 24.054 -5.029 -14.338 1.00 96.44 200 THR A N 1
ATOM 1448 C CA . THR A 1 200 ? 24.567 -5.966 -15.342 1.00 96.44 200 THR A CA 1
ATOM 1449 C C . THR A 1 200 ? 23.422 -6.554 -16.147 1.00 96.44 200 THR A C 1
ATOM 1451 O O . THR A 1 200 ? 22.368 -6.846 -15.582 1.00 96.44 200 THR A O 1
ATOM 1454 N N . VAL A 1 201 ? 23.650 -6.778 -17.438 1.00 95.94 201 VAL A N 1
ATOM 1455 C CA . VAL A 1 201 ? 22.730 -7.436 -18.368 1.00 95.94 201 VAL A CA 1
ATOM 1456 C C . VAL A 1 201 ? 23.533 -8.426 -19.207 1.00 95.94 201 VAL A C 1
ATOM 1458 O O . VAL A 1 201 ? 24.561 -8.062 -19.763 1.00 95.94 201 VAL A O 1
ATOM 1461 N N . LYS A 1 202 ? 23.063 -9.667 -19.315 1.00 97.06 202 LYS A N 1
ATOM 1462 C CA . LYS A 1 202 ? 23.554 -10.665 -20.271 1.00 97.06 202 LYS A CA 1
ATOM 1463 C C . LYS A 1 202 ? 22.380 -11.153 -21.109 1.00 97.06 202 LYS A C 1
ATOM 1465 O O . LYS A 1 202 ? 21.332 -11.440 -20.532 1.00 97.06 202 LYS A O 1
ATOM 1470 N N . LEU A 1 203 ? 22.530 -11.261 -22.426 1.00 96.50 203 LEU A N 1
ATOM 1471 C CA . LEU A 1 203 ? 21.464 -11.701 -23.331 1.00 96.50 203 LEU A CA 1
ATOM 1472 C C . LEU A 1 203 ? 22.049 -12.446 -24.536 1.00 96.50 203 LEU A C 1
ATOM 1474 O O . LEU A 1 203 ? 22.735 -11.840 -25.349 1.00 96.50 203 LEU A O 1
ATOM 1478 N N . ALA A 1 204 ? 21.748 -13.737 -24.679 1.00 97.62 204 ALA A N 1
ATOM 1479 C CA . ALA A 1 204 ? 22.278 -14.569 -25.760 1.00 97.62 204 ALA A CA 1
ATOM 1480 C C . ALA A 1 204 ? 21.215 -15.506 -26.352 1.00 97.62 204 ALA A C 1
ATOM 1482 O O . ALA A 1 204 ? 20.379 -16.048 -25.623 1.00 97.62 204 ALA A O 1
ATOM 1483 N N . GLY A 1 205 ? 21.256 -15.725 -27.669 1.00 97.06 205 GLY A N 1
ATOM 1484 C CA . GLY A 1 205 ? 20.325 -16.596 -28.396 1.00 97.06 205 GLY A CA 1
ATOM 1485 C C . GLY A 1 205 ? 19.982 -16.068 -29.790 1.00 97.06 205 GLY A C 1
ATOM 1486 O O . GLY A 1 205 ? 20.816 -15.434 -30.422 1.00 97.06 205 GLY A O 1
ATOM 1487 N N . VAL A 1 206 ? 18.763 -16.326 -30.265 1.00 96.69 206 VAL A N 1
ATOM 1488 C CA . VAL A 1 206 ? 18.191 -15.779 -31.513 1.00 96.69 206 VAL A CA 1
ATOM 1489 C C . VAL A 1 206 ? 16.851 -15.118 -31.163 1.00 96.69 206 VAL A C 1
ATOM 1491 O O . VAL A 1 206 ? 16.001 -15.834 -30.622 1.00 96.69 206 VAL A O 1
ATOM 1494 N N . PRO A 1 207 ? 16.632 -13.811 -31.420 1.00 94.19 207 PRO A N 1
ATOM 1495 C CA . PRO A 1 207 ? 15.436 -13.090 -30.972 1.00 94.19 207 PRO A CA 1
ATOM 1496 C C . PRO A 1 207 ? 14.104 -13.768 -31.299 1.00 94.19 207 PRO A C 1
ATOM 1498 O O . PRO A 1 207 ? 13.304 -13.967 -30.385 1.00 94.19 207 PRO A O 1
ATOM 1501 N N . ASP A 1 208 ? 13.901 -14.195 -32.545 1.00 93.69 208 ASP A N 1
ATOM 1502 C CA . ASP A 1 208 ? 12.608 -14.718 -33.014 1.00 93.69 208 ASP A CA 1
ATOM 1503 C C . ASP A 1 208 ? 12.343 -16.171 -32.577 1.00 93.69 208 ASP A C 1
ATOM 1505 O O . ASP A 1 208 ? 11.234 -16.683 -32.702 1.00 93.69 208 ASP A O 1
ATOM 1509 N N . THR A 1 209 ? 13.367 -16.868 -32.070 1.00 93.81 209 THR A N 1
ATOM 1510 C CA . THR A 1 209 ? 13.280 -18.289 -31.684 1.00 93.81 209 THR A CA 1
ATOM 1511 C C . THR A 1 209 ? 13.410 -18.486 -30.179 1.00 93.81 209 THR A C 1
ATOM 1513 O O . THR A 1 209 ? 12.545 -19.091 -29.547 1.00 93.81 209 THR A O 1
ATOM 1516 N N . LYS A 1 210 ? 14.527 -18.028 -29.603 1.00 96.12 210 LYS A N 1
ATOM 1517 C CA . LYS A 1 210 ? 14.828 -18.127 -28.176 1.00 96.12 210 LYS A CA 1
ATOM 1518 C C . LYS A 1 210 ? 16.029 -17.260 -27.809 1.00 96.12 210 LYS A C 1
ATOM 1520 O O . LYS A 1 210 ? 17.155 -17.547 -28.213 1.00 96.12 210 LYS A O 1
ATOM 1525 N N . LEU A 1 211 ? 15.803 -16.307 -26.919 1.00 96.06 211 LEU A N 1
ATOM 1526 C CA . LEU A 1 211 ? 16.819 -15.646 -26.110 1.00 96.06 211 LEU A CA 1
ATOM 1527 C C . LEU A 1 211 ? 16.865 -16.271 -24.714 1.00 96.06 211 LEU A C 1
ATOM 1529 O O . LEU A 1 211 ? 15.851 -16.717 -24.179 1.00 96.06 211 LEU A O 1
ATOM 1533 N N . THR A 1 212 ? 18.045 -16.259 -24.107 1.00 97.62 212 THR A N 1
ATOM 1534 C CA . THR A 1 212 ? 18.276 -16.476 -22.673 1.00 97.62 212 THR A CA 1
ATOM 1535 C C . THR A 1 212 ? 18.925 -15.223 -22.111 1.00 97.62 212 THR A C 1
ATOM 1537 O O . THR A 1 212 ? 19.847 -14.689 -22.725 1.00 97.62 212 THR A O 1
ATOM 1540 N N . GLY A 1 213 ? 18.429 -14.718 -20.984 1.00 95.94 213 GLY A N 1
ATOM 1541 C CA . GLY A 1 213 ? 18.837 -13.420 -20.464 1.00 95.94 213 GLY A CA 1
ATOM 1542 C C . GLY A 1 213 ? 18.873 -13.363 -18.945 1.00 95.94 213 GLY A C 1
ATOM 1543 O O . GLY A 1 213 ? 18.024 -13.944 -18.270 1.00 95.94 213 GLY A O 1
ATOM 1544 N N . LYS A 1 214 ? 19.857 -12.635 -18.416 1.00 97.19 214 LYS A N 1
ATOM 1545 C CA . LYS A 1 214 ? 20.002 -12.340 -16.989 1.00 97.19 214 LYS A CA 1
ATOM 1546 C C . LYS A 1 214 ? 20.213 -10.849 -16.795 1.00 97.19 214 LYS A C 1
ATOM 1548 O O . LYS A 1 214 ? 21.015 -10.250 -17.506 1.00 97.19 214 LYS A O 1
ATOM 1553 N N . ALA A 1 215 ? 19.547 -10.259 -15.815 1.00 95.00 215 ALA A N 1
ATOM 1554 C CA . ALA A 1 215 ? 19.769 -8.877 -15.414 1.00 95.00 215 ALA A CA 1
ATOM 1555 C C . ALA A 1 215 ? 19.887 -8.790 -13.892 1.00 95.00 215 ALA A C 1
ATOM 1557 O O . ALA A 1 215 ? 19.184 -9.495 -13.171 1.00 95.00 215 ALA A O 1
ATOM 1558 N N . ALA A 1 216 ? 20.772 -7.929 -13.399 1.00 95.75 216 ALA A N 1
ATOM 1559 C CA . ALA A 1 216 ? 20.911 -7.660 -11.974 1.00 95.75 216 ALA A CA 1
ATOM 1560 C C . ALA A 1 216 ? 21.265 -6.190 -11.743 1.00 95.75 216 ALA A C 1
ATOM 1562 O O . ALA A 1 216 ? 22.219 -5.689 -12.333 1.00 95.75 216 ALA A O 1
ATOM 1563 N N . LEU A 1 217 ? 20.508 -5.514 -10.883 1.00 92.12 217 LEU A N 1
ATOM 1564 C CA . LEU A 1 217 ? 20.791 -4.177 -10.369 1.00 92.12 217 LEU A CA 1
ATOM 1565 C C . LEU A 1 217 ? 21.069 -4.300 -8.871 1.00 92.12 217 LEU A C 1
ATOM 1567 O O . LEU A 1 217 ? 20.180 -4.670 -8.110 1.00 92.12 217 LEU A O 1
ATOM 1571 N N . GLU A 1 218 ? 22.280 -3.961 -8.449 1.00 92.31 218 GLU A N 1
ATOM 1572 C CA . GLU A 1 218 ? 22.693 -3.919 -7.048 1.00 92.31 218 GLU A CA 1
ATOM 1573 C C . GLU A 1 218 ? 23.047 -2.484 -6.643 1.00 92.31 218 GLU A C 1
ATOM 1575 O O . GLU A 1 218 ? 23.945 -1.869 -7.216 1.00 92.31 218 GLU A O 1
ATOM 1580 N N . THR A 1 219 ? 22.371 -1.950 -5.630 1.00 87.69 219 THR A N 1
ATOM 1581 C CA . THR A 1 219 ? 22.687 -0.669 -4.979 1.00 87.69 219 THR A CA 1
ATOM 1582 C C . THR A 1 219 ? 22.809 -0.868 -3.464 1.00 87.69 219 THR A C 1
ATOM 1584 O O . THR A 1 219 ? 22.618 -1.972 -2.950 1.00 87.69 219 THR A O 1
ATOM 1587 N N . ALA A 1 220 ? 23.125 0.195 -2.719 1.00 83.75 220 ALA A N 1
ATOM 1588 C CA . ALA A 1 220 ? 23.192 0.135 -1.257 1.00 83.75 220 ALA A CA 1
ATOM 1589 C C . ALA A 1 220 ? 21.839 -0.211 -0.592 1.00 83.75 220 ALA A C 1
ATOM 1591 O O . ALA A 1 220 ? 21.813 -0.900 0.430 1.00 83.75 220 ALA A O 1
ATOM 1592 N N . ALA A 1 221 ? 20.722 0.253 -1.165 1.00 82.31 221 ALA A N 1
ATOM 1593 C CA . ALA A 1 221 ? 19.381 0.073 -0.601 1.00 82.31 221 ALA A CA 1
ATOM 1594 C C . ALA A 1 221 ? 18.561 -1.056 -1.255 1.00 82.31 221 ALA A C 1
ATOM 1596 O O . ALA A 1 221 ? 17.580 -1.509 -0.659 1.00 82.31 221 ALA A O 1
ATOM 1597 N N . MET A 1 222 ? 18.920 -1.515 -2.461 1.00 88.69 222 MET A N 1
ATOM 1598 C CA . MET A 1 222 ? 18.107 -2.453 -3.244 1.00 88.69 222 MET A CA 1
ATOM 1599 C C . MET A 1 222 ? 18.952 -3.420 -4.083 1.00 88.69 222 MET A C 1
ATOM 1601 O O . MET A 1 222 ? 19.972 -3.045 -4.654 1.00 88.69 222 MET A O 1
ATOM 1605 N N . LYS A 1 223 ? 18.479 -4.660 -4.213 1.00 92.56 223 LYS A N 1
ATOM 1606 C CA . LYS A 1 223 ? 18.932 -5.645 -5.195 1.00 92.56 223 LYS A CA 1
ATOM 1607 C C . LYS A 1 223 ? 17.731 -6.145 -5.991 1.00 92.56 223 LYS A C 1
ATOM 1609 O O . LYS A 1 223 ? 16.795 -6.674 -5.403 1.00 92.56 223 LYS A O 1
ATOM 1614 N N . LEU A 1 224 ? 17.766 -5.987 -7.307 1.00 92.88 224 LEU A N 1
ATOM 1615 C CA . LEU A 1 224 ? 16.780 -6.515 -8.249 1.00 92.88 224 LEU A CA 1
ATOM 1616 C C . LEU A 1 224 ? 17.492 -7.508 -9.173 1.00 92.88 224 LEU A C 1
ATOM 1618 O O . LEU A 1 224 ? 18.553 -7.188 -9.703 1.00 92.88 224 LEU A O 1
ATOM 1622 N N . GLY A 1 225 ? 16.921 -8.691 -9.373 1.00 95.31 225 GLY A N 1
ATOM 1623 C CA . GLY A 1 225 ? 17.457 -9.743 -10.231 1.00 95.31 225 GLY A CA 1
ATOM 1624 C C . GLY A 1 225 ? 16.393 -10.344 -11.146 1.00 95.31 225 GLY A C 1
ATOM 1625 O O . GLY A 1 225 ? 15.220 -10.435 -10.786 1.00 95.31 225 GLY A O 1
ATOM 1626 N N . PHE A 1 226 ? 16.816 -10.767 -12.333 1.00 96.19 226 PHE A N 1
ATOM 1627 C CA . PHE A 1 226 ? 16.016 -11.518 -13.293 1.00 96.19 226 PHE A CA 1
ATOM 1628 C C . PHE A 1 226 ? 16.889 -12.561 -14.003 1.00 96.19 226 PHE A C 1
ATOM 1630 O O . PHE A 1 226 ? 18.005 -12.251 -14.421 1.00 96.19 226 PHE A O 1
ATOM 1637 N N . ASP A 1 227 ? 16.379 -13.780 -14.162 1.00 98.00 227 ASP A N 1
ATOM 1638 C CA . ASP A 1 227 ? 17.035 -14.886 -14.873 1.00 98.00 227 ASP A CA 1
ATOM 1639 C C . ASP A 1 227 ? 15.978 -15.667 -15.664 1.00 98.00 227 ASP A C 1
ATOM 1641 O O . ASP A 1 227 ? 15.040 -16.205 -15.073 1.00 98.00 227 ASP A O 1
ATOM 1645 N N . GLY A 1 228 ? 16.065 -15.691 -16.995 1.00 97.56 228 GLY A N 1
ATOM 1646 C CA . GLY A 1 228 ? 14.980 -16.217 -17.821 1.00 97.56 228 GLY A CA 1
ATOM 1647 C C . GLY A 1 228 ? 15.301 -16.422 -19.297 1.00 97.56 228 GLY A C 1
ATOM 1648 O O . GLY A 1 228 ? 16.444 -16.359 -19.750 1.00 97.56 228 GLY A O 1
ATOM 1649 N N . GLN A 1 229 ? 14.249 -16.695 -20.059 1.00 97.25 229 GLN A N 1
ATOM 1650 C CA . GLN A 1 229 ? 14.272 -16.952 -21.495 1.00 97.25 229 GLN A CA 1
ATOM 1651 C C . GLN A 1 229 ? 13.030 -16.357 -22.170 1.00 97.25 229 GLN A C 1
ATOM 1653 O O . GLN A 1 229 ? 11.989 -16.214 -21.538 1.00 97.25 229 GLN A O 1
ATOM 1658 N N . GLY A 1 230 ? 13.102 -16.034 -23.457 1.00 95.56 230 GLY A N 1
ATOM 1659 C CA . GLY A 1 230 ? 11.968 -15.455 -24.179 1.00 95.56 230 GLY A CA 1
ATOM 1660 C C . GLY A 1 230 ? 12.170 -15.399 -25.685 1.00 95.56 230 GLY A C 1
ATOM 1661 O O . GLY A 1 230 ? 13.138 -15.947 -26.203 1.00 95.56 230 GLY A O 1
ATOM 1662 N N . SER A 1 231 ? 11.255 -14.729 -26.371 1.00 94.25 231 SER A N 1
ATOM 1663 C CA . SER A 1 231 ? 11.262 -14.518 -27.820 1.00 94.25 231 SER A CA 1
ATOM 1664 C C . SER A 1 231 ? 10.653 -13.159 -28.150 1.00 94.25 231 SER A C 1
ATOM 1666 O O . SER A 1 231 ? 9.662 -12.758 -27.528 1.00 94.25 231 SER A O 1
ATOM 1668 N N . VAL A 1 232 ? 11.198 -12.490 -29.159 1.00 90.25 232 VAL A N 1
ATOM 1669 C CA . VAL A 1 232 ? 10.514 -11.403 -29.863 1.00 90.25 232 VAL A CA 1
ATOM 1670 C C . VAL A 1 232 ? 9.548 -12.038 -30.864 1.00 90.25 232 VAL A C 1
ATOM 1672 O O . VAL A 1 232 ? 9.863 -13.050 -31.481 1.00 90.25 232 VAL A O 1
ATOM 1675 N N . GLN A 1 233 ? 8.341 -11.496 -30.969 1.00 86.94 233 GLN A N 1
ATOM 1676 C CA . GLN A 1 233 ? 7.297 -11.945 -31.887 1.00 86.94 233 GLN A CA 1
ATOM 1677 C C . GLN A 1 233 ? 6.655 -10.705 -32.521 1.00 86.94 233 GLN A C 1
ATOM 1679 O O . GLN A 1 233 ? 6.743 -9.609 -31.966 1.00 86.94 233 GLN A O 1
ATOM 1684 N N . GLU A 1 234 ? 5.969 -10.863 -33.654 1.00 80.75 234 GLU A N 1
ATOM 1685 C CA . GLU A 1 234 ? 5.287 -9.753 -34.348 1.00 80.75 234 GLU A CA 1
ATOM 1686 C C . GLU A 1 234 ? 4.276 -9.023 -33.438 1.00 80.75 234 GLU A C 1
ATOM 1688 O O . GLU A 1 234 ? 4.158 -7.802 -33.477 1.00 80.75 234 GLU A O 1
ATOM 1693 N N . ALA A 1 235 ? 3.618 -9.761 -32.535 1.00 76.88 235 ALA A N 1
ATOM 1694 C CA . ALA A 1 235 ? 2.690 -9.229 -31.534 1.00 76.88 235 ALA A CA 1
ATOM 1695 C C . ALA A 1 235 ? 3.359 -8.733 -30.226 1.00 76.88 235 ALA A C 1
ATOM 1697 O O . ALA A 1 235 ? 2.662 -8.409 -29.262 1.00 76.88 235 ALA A O 1
ATOM 1698 N N . GLY A 1 236 ? 4.695 -8.688 -30.157 1.00 82.81 236 GLY A N 1
ATOM 1699 C CA . GLY A 1 236 ? 5.468 -8.207 -29.007 1.00 82.81 236 GLY A CA 1
ATOM 1700 C C . GLY A 1 236 ? 6.374 -9.261 -28.356 1.00 82.81 236 GLY A C 1
ATOM 1701 O O . GLY A 1 236 ? 6.642 -10.325 -28.905 1.00 82.81 236 GLY A O 1
ATOM 1702 N N . VAL A 1 237 ? 6.893 -8.953 -27.163 1.00 86.81 237 VAL A N 1
ATOM 1703 C CA . VAL A 1 237 ? 7.848 -9.822 -26.448 1.00 86.81 237 VAL A CA 1
ATOM 1704 C C . VAL A 1 237 ? 7.124 -10.765 -25.486 1.00 86.81 237 VAL A C 1
ATOM 1706 O O . VAL A 1 237 ? 6.404 -10.308 -24.594 1.00 86.81 237 VAL A O 1
ATOM 1709 N N . ALA A 1 238 ? 7.393 -12.066 -25.615 1.00 92.81 238 ALA A N 1
ATOM 1710 C CA . ALA A 1 238 ? 6.979 -13.103 -24.671 1.00 92.81 238 ALA A CA 1
ATOM 1711 C C . ALA A 1 238 ? 8.199 -13.668 -23.923 1.00 92.81 238 ALA A C 1
ATOM 1713 O O . ALA A 1 238 ? 9.253 -13.876 -24.527 1.00 92.81 238 ALA A O 1
ATOM 1714 N N . PHE A 1 239 ? 8.086 -13.924 -22.617 1.00 95.19 239 PHE A N 1
ATOM 1715 C CA . PHE A 1 239 ? 9.187 -14.475 -21.815 1.00 95.19 239 PHE A CA 1
ATOM 1716 C C . PHE A 1 239 ? 8.719 -15.284 -20.600 1.00 95.19 239 PHE A C 1
ATOM 1718 O O . PHE A 1 239 ? 7.604 -15.121 -20.111 1.00 95.19 239 PHE A O 1
ATOM 1725 N N . THR A 1 240 ? 9.604 -16.138 -20.087 1.00 97.56 240 THR A N 1
ATOM 1726 C CA . THR A 1 240 ? 9.471 -16.853 -18.814 1.00 97.56 240 THR A CA 1
ATOM 1727 C C . THR A 1 240 ? 10.775 -16.739 -18.021 1.00 97.56 240 THR A C 1
ATOM 1729 O O . THR A 1 240 ? 11.861 -16.949 -18.561 1.00 97.56 240 THR A O 1
ATOM 1732 N N . GLY A 1 241 ? 10.709 -16.393 -16.737 1.00 97.56 241 GLY A N 1
ATOM 1733 C CA . GLY A 1 241 ? 11.908 -16.209 -15.915 1.00 97.56 241 GLY A CA 1
ATOM 1734 C C . GLY A 1 241 ? 11.615 -16.090 -14.427 1.00 97.56 241 GLY A C 1
ATOM 1735 O O . GLY A 1 241 ? 10.463 -16.071 -14.010 1.00 97.56 241 GLY A O 1
ATOM 1736 N N . LYS A 1 242 ? 12.668 -16.009 -13.619 1.00 98.19 242 LYS A N 1
ATOM 1737 C CA . LYS A 1 242 ? 12.591 -15.833 -12.167 1.00 98.19 242 LYS A CA 1
ATOM 1738 C C . LYS A 1 242 ? 13.016 -14.416 -11.811 1.00 98.19 242 LYS A C 1
ATOM 1740 O O . LYS A 1 242 ? 14.142 -14.023 -12.111 1.00 98.19 242 LYS A O 1
ATOM 1745 N N . GLY A 1 243 ? 12.118 -13.661 -11.189 1.00 96.88 243 GLY A N 1
ATOM 1746 C CA . GLY A 1 243 ? 12.403 -12.356 -10.604 1.00 96.88 243 GLY A CA 1
ATOM 1747 C C . GLY A 1 243 ? 12.779 -12.475 -9.128 1.00 96.88 243 GLY A C 1
ATOM 1748 O O . GLY A 1 243 ? 12.243 -13.317 -8.404 1.00 96.88 243 GLY A O 1
ATOM 1749 N N . SER A 1 244 ? 13.678 -11.611 -8.666 1.00 97.00 244 SER A N 1
ATOM 1750 C CA . SER A 1 244 ? 13.988 -11.416 -7.250 1.00 97.00 244 SER A CA 1
ATOM 1751 C C . SER A 1 244 ? 14.134 -9.933 -6.926 1.00 97.00 244 SER A C 1
ATOM 1753 O O . SER A 1 244 ? 14.731 -9.176 -7.687 1.00 97.00 244 SER A O 1
ATOM 1755 N N . LEU A 1 245 ? 13.597 -9.508 -5.787 1.00 95.19 245 LEU A N 1
ATOM 1756 C CA . LEU A 1 245 ? 13.709 -8.145 -5.283 1.00 95.19 245 LEU A CA 1
ATOM 1757 C C . LEU A 1 245 ? 13.978 -8.185 -3.781 1.00 95.19 245 LEU A C 1
ATOM 1759 O O . LEU A 1 245 ? 13.170 -8.699 -3.014 1.00 95.19 245 LEU A O 1
ATOM 1763 N N . THR A 1 246 ? 15.090 -7.599 -3.355 1.00 95.25 246 THR A N 1
ATOM 1764 C CA . THR A 1 246 ? 15.440 -7.398 -1.947 1.00 95.25 246 THR A CA 1
ATOM 1765 C C . THR A 1 246 ? 15.688 -5.915 -1.710 1.00 95.25 246 THR A C 1
ATOM 1767 O O . THR A 1 246 ? 16.427 -5.283 -2.460 1.00 95.25 246 THR A O 1
ATOM 1770 N N . SER A 1 247 ? 15.122 -5.342 -0.655 1.00 92.56 247 SER A N 1
ATOM 1771 C CA . SER A 1 247 ? 15.409 -3.971 -0.240 1.00 92.56 247 SER A CA 1
ATOM 1772 C C . SER A 1 247 ? 15.306 -3.812 1.273 1.00 92.56 247 SER A C 1
ATOM 1774 O O . SER A 1 247 ? 14.618 -4.575 1.947 1.00 92.56 247 SER A O 1
ATOM 1776 N N . GLN A 1 248 ? 15.993 -2.805 1.807 1.00 89.44 248 GLN A N 1
ATOM 1777 C CA . GLN A 1 248 ? 15.786 -2.332 3.178 1.00 89.44 248 GLN A CA 1
ATOM 1778 C C . GLN A 1 248 ? 14.609 -1.341 3.275 1.00 89.44 248 GLN A C 1
ATOM 1780 O O . GLN A 1 248 ? 14.241 -0.951 4.379 1.00 89.44 248 GLN A O 1
ATOM 1785 N N . ASP A 1 249 ? 14.024 -0.937 2.140 1.00 88.62 249 ASP A N 1
ATOM 1786 C CA . ASP A 1 249 ? 12.954 0.053 2.070 1.00 88.62 249 ASP A CA 1
ATOM 1787 C C . ASP A 1 249 ? 11.912 -0.314 0.993 1.00 88.62 249 ASP A C 1
ATOM 1789 O O . ASP A 1 249 ? 12.148 -0.204 -0.213 1.00 88.62 249 ASP A O 1
ATOM 1793 N N . ALA A 1 250 ? 10.727 -0.745 1.427 1.00 89.31 250 ALA A N 1
ATOM 1794 C CA . ALA A 1 250 ? 9.638 -1.155 0.546 1.00 89.31 250 ALA A CA 1
ATOM 1795 C C . ALA A 1 250 ? 9.066 -0.006 -0.312 1.00 89.31 250 ALA A C 1
ATOM 1797 O O . ALA A 1 250 ? 8.388 -0.283 -1.305 1.00 89.31 250 ALA A O 1
ATOM 1798 N N . SER A 1 251 ? 9.362 1.266 -0.007 1.00 86.38 251 SER A N 1
ATOM 1799 C CA . SER A 1 251 ? 8.977 2.387 -0.877 1.00 86.38 251 SER A CA 1
ATOM 1800 C C . SER A 1 251 ? 9.613 2.283 -2.268 1.00 86.38 251 SER A C 1
ATOM 1802 O O . SER A 1 251 ? 8.940 2.522 -3.273 1.00 86.38 251 SER A O 1
ATOM 1804 N N . LEU A 1 252 ? 10.867 1.817 -2.343 1.00 82.94 252 LEU A N 1
ATOM 1805 C CA . LEU A 1 252 ? 11.576 1.570 -3.601 1.00 82.94 252 LEU A CA 1
ATOM 1806 C C . LEU A 1 252 ? 10.866 0.514 -4.458 1.00 82.94 252 LEU A C 1
ATOM 1808 O O . LEU A 1 252 ? 10.775 0.662 -5.676 1.00 82.94 252 LEU A O 1
ATOM 1812 N N . ALA A 1 253 ? 10.327 -0.527 -3.821 1.00 84.75 253 ALA A N 1
ATOM 1813 C CA . ALA A 1 253 ? 9.619 -1.607 -4.498 1.00 84.75 253 ALA A CA 1
ATOM 1814 C C . ALA A 1 253 ? 8.272 -1.154 -5.079 1.00 84.75 253 ALA A C 1
ATOM 1816 O O . ALA A 1 253 ? 7.970 -1.462 -6.230 1.00 84.75 253 ALA A O 1
ATOM 1817 N N . LEU A 1 254 ? 7.493 -0.373 -4.323 1.00 83.69 254 LEU A N 1
ATOM 1818 C CA . LEU A 1 254 ? 6.239 0.216 -4.810 1.00 83.69 254 LEU A CA 1
ATOM 1819 C C . LEU A 1 254 ? 6.488 1.161 -5.997 1.00 83.69 254 LEU A C 1
ATOM 1821 O O . LEU A 1 254 ? 5.744 1.148 -6.977 1.00 83.69 254 LEU A O 1
ATOM 1825 N N . MET A 1 255 ? 7.586 1.916 -5.954 1.00 77.62 255 MET A N 1
ATOM 1826 C CA . MET A 1 255 ? 7.979 2.806 -7.043 1.00 77.62 255 MET A CA 1
ATOM 1827 C C . MET A 1 255 ? 8.390 2.057 -8.323 1.00 77.62 255 MET A C 1
ATOM 1829 O O . MET A 1 255 ? 8.111 2.569 -9.407 1.00 77.62 255 MET A O 1
ATOM 1833 N N . LEU A 1 256 ? 8.992 0.854 -8.241 1.00 76.75 256 LEU A N 1
ATOM 1834 C CA . LEU A 1 256 ? 9.316 0.022 -9.423 1.00 76.75 256 LEU A CA 1
ATOM 1835 C C . LEU A 1 256 ? 8.071 -0.326 -10.251 1.00 76.75 256 LEU A C 1
ATOM 1837 O O . LEU A 1 256 ? 8.154 -0.391 -11.474 1.00 76.75 256 LEU A O 1
ATOM 1841 N N . ILE A 1 257 ? 6.926 -0.509 -9.589 1.00 76.38 257 ILE A N 1
ATOM 1842 C CA . ILE A 1 257 ? 5.626 -0.797 -10.215 1.00 76.38 257 ILE A CA 1
ATOM 1843 C C . ILE A 1 257 ? 4.752 0.459 -10.395 1.00 76.38 257 ILE A C 1
ATOM 1845 O O . ILE A 1 257 ? 3.555 0.356 -10.642 1.00 76.38 257 ILE A O 1
ATOM 1849 N N . GLY A 1 258 ? 5.345 1.654 -10.290 1.00 74.56 258 GLY A N 1
ATOM 1850 C CA . GLY A 1 258 ? 4.689 2.933 -10.585 1.00 74.56 258 GLY A CA 1
ATOM 1851 C C . GLY A 1 258 ? 3.757 3.481 -9.498 1.00 74.56 258 GLY A C 1
ATOM 1852 O O . GLY A 1 258 ? 3.125 4.511 -9.725 1.00 74.56 258 GLY A O 1
ATOM 1853 N N . LEU A 1 259 ? 3.673 2.846 -8.325 1.00 78.25 259 LEU A N 1
ATOM 1854 C CA . LEU A 1 259 ? 2.814 3.291 -7.224 1.00 78.25 259 LEU A CA 1
ATOM 1855 C C . LEU A 1 259 ? 3.476 4.399 -6.385 1.00 78.25 259 LEU A C 1
ATOM 1857 O O . LEU A 1 259 ? 4.699 4.442 -6.221 1.00 78.25 259 LEU A O 1
ATOM 1861 N N . GLU A 1 260 ? 2.662 5.287 -5.802 1.00 76.94 260 GLU A N 1
ATOM 1862 C CA . GLU A 1 260 ? 3.133 6.186 -4.743 1.00 76.94 260 GLU A CA 1
ATOM 1863 C C . GLU A 1 260 ? 3.329 5.398 -3.444 1.00 76.94 260 GLU A C 1
ATOM 1865 O O . GLU A 1 260 ? 2.414 4.744 -2.944 1.00 76.94 260 GLU A O 1
ATOM 1870 N N . ALA A 1 261 ? 4.532 5.473 -2.878 1.00 80.75 261 ALA A N 1
ATOM 1871 C CA . ALA A 1 261 ? 4.834 4.821 -1.616 1.00 80.75 261 ALA A CA 1
ATOM 1872 C C . ALA A 1 261 ? 4.314 5.642 -0.417 1.00 80.75 261 ALA A C 1
ATOM 1874 O O . ALA A 1 261 ? 4.665 6.821 -0.296 1.00 80.75 261 ALA A O 1
ATOM 1875 N N . PRO A 1 262 ? 3.534 5.044 0.504 1.00 83.31 262 PRO A N 1
ATOM 1876 C CA . PRO A 1 262 ? 3.179 5.692 1.758 1.00 83.31 262 PRO A CA 1
ATOM 1877 C C . PRO A 1 262 ? 4.392 5.744 2.708 1.00 83.31 262 PRO A C 1
ATOM 1879 O O . PRO A 1 262 ? 5.243 4.852 2.662 1.00 83.31 262 PRO A O 1
ATOM 1882 N N . PRO A 1 263 ? 4.461 6.707 3.650 1.00 81.88 263 PRO A N 1
ATOM 1883 C CA . PRO A 1 263 ? 5.506 6.750 4.677 1.00 81.88 263 PRO A CA 1
ATOM 1884 C C . PRO A 1 263 ? 5.608 5.473 5.523 1.00 81.88 263 PRO A C 1
ATOM 1886 O O . PRO A 1 263 ? 6.679 5.162 6.028 1.00 81.88 263 PRO A O 1
ATOM 1889 N N . SER A 1 264 ? 4.526 4.694 5.635 1.00 81.88 264 SER A N 1
ATOM 1890 C CA . SER A 1 264 ? 4.508 3.385 6.302 1.00 81.88 264 SER A CA 1
ATOM 1891 C C . SER A 1 264 ? 5.245 2.266 5.547 1.00 81.88 264 SER A C 1
ATOM 1893 O O . SER A 1 264 ? 5.362 1.170 6.087 1.00 81.88 264 SER A O 1
ATOM 1895 N N . ALA A 1 265 ? 5.737 2.521 4.329 1.00 87.50 265 ALA A N 1
ATOM 1896 C CA . ALA A 1 265 ? 6.635 1.633 3.585 1.00 87.50 265 ALA A CA 1
ATOM 1897 C C . ALA A 1 265 ? 8.124 2.023 3.722 1.00 87.50 265 ALA A C 1
ATOM 1899 O O . ALA A 1 265 ? 8.991 1.216 3.384 1.00 87.50 265 ALA A O 1
ATOM 1900 N N . ALA A 1 266 ? 8.425 3.230 4.220 1.00 86.38 266 ALA A N 1
ATOM 1901 C CA . ALA A 1 266 ? 9.793 3.716 4.383 1.00 86.38 266 ALA A CA 1
ATOM 1902 C C . ALA A 1 266 ? 10.542 2.919 5.466 1.00 86.38 266 ALA A C 1
ATOM 1904 O O . ALA A 1 266 ? 10.006 2.653 6.541 1.00 86.38 266 ALA A O 1
ATOM 1905 N N . GLY A 1 267 ? 11.782 2.522 5.181 1.00 86.88 267 GLY A N 1
ATOM 1906 C CA . GLY A 1 267 ? 12.603 1.671 6.048 1.00 86.88 267 GLY A CA 1
ATOM 1907 C C . GLY A 1 267 ? 12.036 0.270 6.331 1.00 86.88 267 GLY A C 1
ATOM 1908 O O . GLY A 1 267 ? 12.524 -0.401 7.241 1.00 86.88 267 GLY A O 1
ATOM 1909 N N . VAL A 1 268 ? 11.003 -0.179 5.604 1.00 91.38 268 VAL A N 1
ATOM 1910 C CA . VAL A 1 268 ? 10.443 -1.529 5.758 1.00 91.38 268 VAL A CA 1
ATOM 1911 C C . VAL A 1 268 ? 11.249 -2.519 4.912 1.00 91.38 268 VAL A C 1
ATOM 1913 O O . VAL A 1 268 ? 11.215 -2.415 3.685 1.00 91.38 268 VAL A O 1
ATOM 1916 N N . PRO A 1 269 ? 11.930 -3.517 5.509 1.00 93.62 269 PRO A N 1
ATOM 1917 C CA . PRO A 1 269 ? 12.674 -4.502 4.739 1.00 93.62 269 PRO A CA 1
ATOM 1918 C C . PRO A 1 269 ? 11.733 -5.437 3.972 1.00 93.62 269 PRO A C 1
ATOM 1920 O O . PRO A 1 269 ? 10.705 -5.887 4.489 1.00 93.62 269 PRO A O 1
ATOM 1923 N N . LEU A 1 270 ? 12.126 -5.751 2.741 1.00 95.00 270 LEU A N 1
ATOM 1924 C CA . LEU A 1 270 ? 11.390 -6.558 1.775 1.00 95.00 270 LEU A CA 1
ATOM 1925 C C . LEU A 1 270 ? 12.344 -7.554 1.107 1.00 95.00 270 LEU A C 1
ATOM 1927 O O . LEU A 1 270 ? 13.432 -7.174 0.675 1.00 95.00 270 LEU A O 1
ATOM 1931 N N . ALA A 1 271 ? 11.929 -8.808 0.955 1.00 96.56 271 ALA A N 1
ATOM 1932 C CA . ALA A 1 271 ? 12.602 -9.776 0.091 1.00 96.56 271 ALA A CA 1
ATOM 1933 C C . ALA A 1 271 ? 11.550 -10.659 -0.584 1.00 96.56 271 ALA A C 1
ATOM 1935 O O . ALA A 1 271 ? 10.861 -11.391 0.116 1.00 96.56 271 ALA A O 1
ATOM 1936 N N . VAL A 1 272 ? 11.399 -10.580 -1.907 1.00 97.06 272 VAL A N 1
ATOM 1937 C CA . VAL A 1 272 ? 10.357 -11.277 -2.681 1.00 97.06 272 VAL A CA 1
ATOM 1938 C C . VAL A 1 272 ? 10.959 -11.929 -3.923 1.00 97.06 272 VAL A C 1
ATOM 1940 O O . VAL A 1 272 ? 11.804 -11.348 -4.602 1.00 97.06 272 VAL A O 1
ATOM 1943 N N . HIS A 1 273 ? 10.483 -13.129 -4.234 1.00 97.62 273 HIS A N 1
ATOM 1944 C CA . HIS A 1 273 ? 10.793 -13.900 -5.430 1.00 97.62 273 HIS A CA 1
ATOM 1945 C C . HIS A 1 273 ? 9.492 -14.256 -6.158 1.00 97.62 273 HIS A C 1
ATOM 1947 O O . HIS A 1 273 ? 8.463 -14.437 -5.509 1.00 97.62 273 HIS A O 1
ATOM 1953 N N . ALA A 1 274 ? 9.529 -14.351 -7.488 1.00 97.94 274 ALA A N 1
ATOM 1954 C CA . ALA A 1 274 ? 8.382 -14.761 -8.302 1.00 97.94 274 ALA A CA 1
ATOM 1955 C C . ALA A 1 274 ? 8.824 -15.407 -9.624 1.00 97.94 274 ALA A C 1
ATOM 1957 O O . ALA A 1 274 ? 9.806 -14.980 -10.234 1.00 97.94 274 ALA A O 1
ATOM 1958 N N . ASP A 1 275 ? 8.050 -16.378 -10.101 1.00 98.25 275 ASP A N 1
ATOM 1959 C CA . ASP A 1 275 ? 8.165 -16.944 -11.444 1.00 98.25 275 ASP A CA 1
ATOM 1960 C C . ASP A 1 275 ? 7.284 -16.125 -12.396 1.00 98.25 275 ASP A C 1
ATOM 1962 O O . ASP A 1 275 ? 6.056 -16.205 -12.371 1.00 98.25 275 ASP A O 1
ATOM 1966 N N . ILE A 1 276 ? 7.926 -15.294 -13.213 1.00 97.56 276 ILE A N 1
ATOM 1967 C CA . ILE A 1 276 ? 7.291 -14.329 -14.110 1.00 97.56 276 ILE A CA 1
ATOM 1968 C C . ILE A 1 276 ? 7.091 -14.967 -15.484 1.00 97.56 276 ILE A C 1
ATOM 1970 O O . ILE A 1 276 ? 8.050 -15.426 -16.112 1.00 97.56 276 ILE A O 1
ATOM 1974 N N . VAL A 1 277 ? 5.861 -14.929 -15.985 1.00 97.56 277 VAL A N 1
ATOM 1975 C CA . VAL A 1 277 ? 5.509 -15.272 -17.367 1.00 97.56 277 VAL A CA 1
ATOM 1976 C C . VAL A 1 277 ? 4.882 -14.045 -18.022 1.00 97.56 277 VAL A C 1
ATOM 1978 O O . VAL A 1 277 ? 3.982 -13.436 -17.456 1.00 97.56 277 VAL A O 1
ATOM 1981 N N . LYS A 1 278 ? 5.345 -13.680 -19.219 1.00 94.88 278 LYS A N 1
ATOM 1982 C CA . LYS A 1 278 ? 4.714 -12.669 -20.073 1.00 94.88 278 LYS A CA 1
ATOM 1983 C C . LYS A 1 278 ? 4.341 -13.281 -21.417 1.00 94.88 278 LYS A C 1
ATOM 1985 O O . LYS A 1 278 ? 5.195 -13.884 -22.070 1.00 94.88 278 LYS A O 1
ATOM 1990 N N . GLN A 1 279 ? 3.103 -13.072 -21.856 1.00 92.19 279 GLN A N 1
ATOM 1991 C CA . GLN A 1 279 ? 2.607 -13.472 -23.176 1.00 92.19 279 GLN A CA 1
ATOM 1992 C C . GLN A 1 279 ? 1.764 -12.336 -23.766 1.00 92.19 279 GLN A C 1
ATOM 1994 O O . GLN A 1 279 ? 0.657 -12.079 -23.302 1.00 92.19 279 GLN A O 1
ATOM 1999 N N . LEU A 1 280 ? 2.305 -11.640 -24.773 1.00 86.25 280 LEU A N 1
ATOM 2000 C CA . LEU A 1 280 ? 1.736 -10.413 -25.349 1.00 86.25 280 LEU A CA 1
ATOM 2001 C C . LEU A 1 280 ? 1.458 -9.356 -24.258 1.00 86.25 280 LEU A C 1
ATOM 2003 O O . LEU A 1 280 ? 2.390 -8.689 -23.801 1.00 86.25 280 LEU A O 1
ATOM 2007 N N . ALA A 1 281 ? 0.198 -9.232 -23.832 1.00 89.50 281 ALA A N 1
ATOM 2008 C CA . ALA A 1 281 ? -0.271 -8.323 -22.787 1.00 89.50 281 ALA A CA 1
ATOM 2009 C C . ALA A 1 281 ? -0.586 -9.007 -21.438 1.00 89.50 281 ALA A C 1
ATOM 2011 O O . ALA A 1 281 ? -0.770 -8.305 -20.446 1.00 89.50 281 ALA A O 1
ATOM 2012 N N . SER A 1 282 ? -0.601 -10.347 -21.381 1.00 94.56 282 SER A N 1
ATOM 2013 C CA . SER A 1 282 ? -0.704 -11.104 -20.125 1.00 94.56 282 SER A CA 1
ATOM 2014 C C . SER A 1 282 ? 0.624 -11.062 -19.377 1.00 94.56 282 SER A C 1
ATOM 2016 O O . SER A 1 282 ? 1.679 -11.319 -19.971 1.00 94.56 282 SER A O 1
ATOM 2018 N N . ILE A 1 283 ? 0.574 -10.779 -18.078 1.00 95.88 283 ILE A N 1
ATOM 2019 C CA . ILE A 1 283 ? 1.697 -10.872 -17.145 1.00 95.88 283 ILE A CA 1
ATOM 2020 C C . ILE A 1 283 ? 1.238 -11.663 -15.919 1.00 95.88 283 ILE A C 1
ATOM 2022 O O . ILE A 1 283 ? 0.396 -11.209 -15.146 1.00 95.88 283 ILE A O 1
ATOM 2026 N N . ASP A 1 284 ? 1.842 -12.826 -15.716 1.00 97.62 284 ASP A N 1
ATOM 2027 C CA . ASP A 1 284 ? 1.540 -13.745 -14.627 1.00 97.62 284 ASP A CA 1
ATOM 2028 C C . ASP A 1 284 ? 2.736 -13.833 -13.670 1.00 97.62 284 ASP A C 1
ATOM 2030 O O . ASP A 1 284 ? 3.836 -14.250 -14.045 1.00 97.62 284 ASP A O 1
ATOM 2034 N N . LEU A 1 285 ? 2.512 -13.454 -12.413 1.00 97.69 285 LEU A N 1
ATOM 2035 C CA . LEU A 1 285 ? 3.433 -13.612 -11.292 1.00 97.69 285 LEU A CA 1
ATOM 2036 C C . LEU A 1 285 ? 3.029 -14.868 -10.516 1.00 97.69 285 LEU A C 1
ATOM 2038 O O . LEU A 1 285 ? 2.102 -14.851 -9.705 1.00 97.69 285 LEU A O 1
ATOM 2042 N N . ASN A 1 286 ? 3.718 -15.972 -10.786 1.00 97.12 286 ASN A N 1
ATOM 2043 C CA . ASN A 1 286 ? 3.477 -17.274 -10.175 1.00 97.12 286 ASN A CA 1
ATOM 2044 C C . ASN A 1 286 ? 4.444 -17.524 -9.013 1.00 97.12 286 ASN A C 1
ATOM 2046 O O . ASN A 1 286 ? 5.540 -16.968 -8.982 1.00 97.12 286 ASN A O 1
ATOM 2050 N N . ALA A 1 287 ? 4.050 -18.390 -8.072 1.00 95.62 287 ALA A N 1
ATOM 2051 C CA . ALA A 1 287 ? 4.877 -18.795 -6.929 1.00 95.62 287 ALA A CA 1
ATOM 2052 C C . ALA A 1 287 ? 5.529 -17.609 -6.180 1.00 95.62 287 ALA A C 1
ATOM 2054 O O . ALA A 1 287 ? 6.682 -17.692 -5.740 1.00 95.62 287 ALA A O 1
ATOM 2055 N N . VAL A 1 288 ? 4.791 -16.496 -6.050 1.00 97.62 288 VAL A N 1
ATOM 2056 C CA . VAL A 1 288 ? 5.262 -15.316 -5.321 1.00 97.62 288 VAL A CA 1
ATOM 2057 C C . VAL A 1 288 ? 5.522 -15.748 -3.886 1.00 97.62 288 VAL A C 1
ATOM 2059 O O . VAL A 1 288 ? 4.671 -16.381 -3.266 1.00 97.62 288 VAL A O 1
ATOM 2062 N N . SER A 1 289 ? 6.714 -15.471 -3.375 1.00 97.44 289 SER A N 1
ATOM 2063 C CA . SER A 1 289 ? 7.144 -15.923 -2.051 1.00 97.44 289 SER A CA 1
ATOM 2064 C C . SER A 1 289 ? 8.214 -14.996 -1.485 1.00 97.44 289 SER A C 1
ATOM 2066 O O . SER A 1 289 ? 9.070 -14.495 -2.216 1.00 97.44 289 SER A O 1
ATOM 2068 N N . GLY A 1 290 ? 8.164 -14.723 -0.183 1.00 96.69 290 GLY A N 1
ATOM 2069 C CA . GLY A 1 290 ? 9.067 -13.748 0.413 1.00 96.69 290 GLY A CA 1
ATOM 2070 C C . GLY A 1 290 ? 8.762 -13.363 1.854 1.00 96.69 290 GLY A C 1
ATOM 2071 O O . GLY A 1 290 ? 8.054 -14.059 2.579 1.00 96.69 290 GLY A O 1
ATOM 2072 N N . THR A 1 291 ? 9.303 -12.213 2.256 1.00 96.56 291 THR A N 1
ATOM 2073 C CA . THR A 1 291 ? 9.004 -11.554 3.528 1.00 96.56 291 THR A CA 1
ATOM 2074 C C . THR A 1 291 ? 8.820 -10.044 3.370 1.00 96.56 291 THR A C 1
ATOM 2076 O O . THR A 1 291 ? 9.510 -9.406 2.572 1.00 96.56 291 THR A O 1
ATOM 2079 N N . VAL A 1 292 ? 7.922 -9.475 4.177 1.00 93.75 292 VAL A N 1
ATOM 2080 C CA . VAL A 1 292 ? 7.690 -8.029 4.347 1.00 93.75 292 VAL A CA 1
ATOM 2081 C C . VAL A 1 292 ? 7.799 -7.724 5.838 1.00 93.75 292 VAL A C 1
ATOM 2083 O O . VAL A 1 292 ? 7.146 -8.389 6.636 1.00 93.75 292 VAL A O 1
ATOM 2086 N N . ALA A 1 293 ? 8.642 -6.775 6.254 1.00 91.12 293 ALA A N 1
ATOM 2087 C CA . ALA A 1 293 ? 8.929 -6.522 7.677 1.00 91.12 293 ALA A CA 1
ATOM 2088 C C . ALA A 1 293 ? 9.349 -7.793 8.468 1.00 91.12 293 ALA A C 1
ATOM 2090 O O . ALA A 1 293 ? 9.095 -7.911 9.666 1.00 91.12 293 ALA A O 1
ATOM 2091 N N . GLY A 1 294 ? 9.954 -8.778 7.790 1.00 90.94 294 GLY A N 1
ATOM 2092 C CA . GLY A 1 294 ? 10.298 -10.089 8.359 1.00 90.94 294 GLY A CA 1
ATOM 2093 C C . GLY A 1 294 ? 9.119 -11.055 8.575 1.00 90.94 294 GLY A C 1
ATOM 2094 O O . GLY A 1 294 ? 9.329 -12.141 9.104 1.00 90.94 294 GLY A O 1
ATOM 2095 N N . GLN A 1 295 ? 7.897 -10.688 8.182 1.00 93.88 295 GLN A N 1
ATOM 2096 C CA . GLN A 1 295 ? 6.708 -11.552 8.164 1.00 93.88 295 GLN A CA 1
ATOM 2097 C C . GLN A 1 295 ? 6.630 -12.292 6.827 1.00 93.88 295 GLN A C 1
ATOM 2099 O O . GLN A 1 295 ? 6.904 -11.670 5.800 1.00 93.88 295 GLN A O 1
ATOM 2104 N N . ALA A 1 296 ? 6.261 -13.577 6.800 1.00 96.19 296 ALA A N 1
ATOM 2105 C CA . ALA A 1 296 ? 6.161 -14.310 5.538 1.00 96.19 296 ALA A CA 1
ATOM 2106 C C . ALA A 1 296 ? 4.990 -13.810 4.676 1.00 96.19 296 ALA A C 1
ATOM 2108 O O . ALA A 1 296 ? 3.926 -13.458 5.196 1.00 96.19 296 ALA A O 1
ATOM 2109 N N . VAL A 1 297 ? 5.197 -13.820 3.358 1.00 96.69 297 VAL A N 1
ATOM 2110 C CA . VAL A 1 297 ? 4.171 -13.583 2.337 1.00 96.69 297 VAL A CA 1
ATOM 2111 C C . VAL A 1 297 ? 4.335 -14.582 1.191 1.00 96.69 297 VAL A C 1
ATOM 2113 O O . VAL A 1 297 ? 5.457 -14.878 0.775 1.00 96.69 297 VAL A O 1
ATOM 2116 N N . ASP A 1 298 ? 3.221 -15.081 0.667 1.00 97.75 298 ASP A N 1
ATOM 2117 C CA . ASP A 1 298 ? 3.159 -15.893 -0.548 1.00 97.75 298 ASP A CA 1
ATOM 2118 C C . ASP A 1 298 ? 1.927 -15.539 -1.398 1.00 97.75 298 ASP A C 1
ATOM 2120 O O . ASP A 1 298 ? 1.031 -14.830 -0.933 1.00 97.75 298 ASP A O 1
ATOM 2124 N N . GLY A 1 299 ? 1.883 -15.979 -2.659 1.00 97.62 299 GLY A N 1
ATOM 2125 C CA . GLY A 1 299 ? 0.715 -15.766 -3.513 1.00 97.62 299 GLY A CA 1
ATOM 2126 C C . GLY A 1 299 ? 0.947 -15.880 -5.019 1.00 97.62 299 GLY A C 1
ATOM 2127 O O . GLY A 1 299 ? 1.902 -16.496 -5.501 1.00 97.62 299 GLY A O 1
ATOM 2128 N N . SER A 1 300 ? 0.045 -15.253 -5.770 1.00 97.81 300 SER A N 1
ATOM 2129 C CA . SER A 1 300 ? 0.134 -15.056 -7.215 1.00 97.81 300 SER A CA 1
ATOM 2130 C C . SER A 1 300 ? -0.618 -13.801 -7.663 1.00 97.81 300 SER A C 1
ATOM 2132 O O . SER A 1 300 ? -1.534 -13.321 -6.990 1.00 97.81 300 SER A O 1
ATOM 2134 N N . ALA A 1 301 ? -0.243 -13.266 -8.823 1.00 97.56 301 ALA A N 1
ATOM 2135 C CA . ALA A 1 301 ? -0.988 -12.201 -9.482 1.00 97.56 301 ALA A CA 1
ATOM 2136 C C . ALA A 1 301 ? -1.031 -12.418 -10.998 1.00 97.56 301 ALA A C 1
ATOM 2138 O O . ALA A 1 301 ? -0.069 -12.905 -11.583 1.00 97.56 301 ALA A O 1
ATOM 2139 N N . HIS A 1 302 ? -2.135 -12.030 -11.623 1.00 97.50 302 HIS A N 1
ATOM 2140 C CA . HIS A 1 302 ? -2.332 -12.007 -13.069 1.00 97.50 302 HIS A CA 1
ATOM 2141 C C . HIS A 1 302 ? -2.736 -10.591 -13.483 1.00 97.50 302 HIS A C 1
ATOM 2143 O O . HIS A 1 302 ? -3.535 -9.962 -12.784 1.00 97.50 302 HIS A O 1
ATOM 2149 N N . PHE A 1 303 ? -2.210 -10.111 -14.608 1.00 95.56 303 PHE A N 1
ATOM 2150 C CA . PHE A 1 303 ? -2.527 -8.811 -15.195 1.00 95.56 303 PHE A CA 1
ATOM 2151 C C . PHE A 1 303 ? -2.709 -8.946 -16.710 1.00 95.56 303 PHE A C 1
ATOM 2153 O O . PHE A 1 303 ? -1.838 -9.501 -17.375 1.00 95.56 303 PHE A O 1
ATOM 2160 N N . ASP A 1 304 ? -3.774 -8.367 -17.259 1.00 94.75 304 ASP A N 1
ATOM 2161 C CA . ASP A 1 304 ? -3.940 -8.121 -18.694 1.00 94.75 304 ASP A CA 1
ATOM 2162 C C . ASP A 1 304 ? -3.833 -6.612 -18.953 1.00 94.75 304 ASP A C 1
ATOM 2164 O O . ASP A 1 304 ? -4.651 -5.816 -18.480 1.00 94.75 304 ASP A O 1
ATOM 2168 N N . THR A 1 305 ? -2.797 -6.217 -19.696 1.00 90.19 305 THR A N 1
ATOM 2169 C CA . THR A 1 305 ? -2.518 -4.824 -20.075 1.00 90.19 305 THR A CA 1
ATOM 2170 C C . THR A 1 305 ? -2.908 -4.515 -21.529 1.00 90.19 305 THR A C 1
ATOM 2172 O O . THR A 1 305 ? -2.331 -3.615 -22.138 1.00 90.19 305 THR A O 1
ATOM 2175 N N . GLY A 1 306 ? -3.811 -5.295 -22.132 1.00 86.00 306 GLY A N 1
ATOM 2176 C CA . GLY A 1 306 ? -4.127 -5.253 -23.566 1.00 86.00 306 GLY A CA 1
ATOM 2177 C C . GLY A 1 306 ? -5.033 -4.101 -24.012 1.00 86.00 306 GLY A C 1
ATOM 2178 O O . GLY A 1 306 ? -5.235 -3.911 -25.210 1.00 86.00 306 GLY A O 1
ATOM 2179 N N . GLY A 1 307 ? -5.576 -3.322 -23.074 1.00 84.75 307 GLY A N 1
ATOM 2180 C CA . GLY A 1 307 ? -6.447 -2.180 -23.353 1.00 84.75 307 GLY A CA 1
ATOM 2181 C C . GLY A 1 307 ? -6.266 -1.032 -22.360 1.00 84.75 307 GLY A C 1
ATOM 2182 O O . GLY A 1 307 ? -5.389 -1.055 -21.502 1.00 84.75 307 GLY A O 1
ATOM 2183 N N . ASN A 1 308 ? -7.135 -0.021 -22.456 1.00 84.75 308 ASN A N 1
ATOM 2184 C CA . ASN A 1 308 ? -7.048 1.219 -21.665 1.00 84.75 308 ASN A CA 1
ATOM 2185 C C . ASN A 1 308 ? -7.308 1.044 -20.151 1.00 84.75 308 ASN A C 1
ATOM 2187 O O . ASN A 1 308 ? -7.261 2.024 -19.414 1.00 84.75 308 ASN A O 1
ATOM 2191 N N . ILE A 1 309 ? -7.645 -0.165 -19.702 1.00 89.56 309 ILE A N 1
ATOM 2192 C CA . ILE A 1 309 ? -7.862 -0.534 -18.300 1.00 89.56 309 ILE A CA 1
ATOM 2193 C C . ILE A 1 309 ? -7.059 -1.807 -18.076 1.00 89.56 309 ILE A C 1
ATOM 2195 O O . ILE A 1 309 ? -7.227 -2.769 -18.831 1.00 89.56 309 ILE A O 1
ATOM 2199 N N . VAL A 1 310 ? -6.206 -1.815 -17.052 1.00 91.12 310 VAL A N 1
ATOM 2200 C CA . VAL A 1 310 ? -5.488 -3.033 -16.666 1.00 91.12 310 VAL A CA 1
ATOM 2201 C C . VAL A 1 310 ? -6.449 -3.914 -15.880 1.00 91.12 310 VAL A C 1
ATOM 2203 O O . VAL A 1 310 ? -6.893 -3.532 -14.794 1.00 91.12 310 VAL A O 1
ATOM 2206 N N . HIS A 1 311 ? -6.765 -5.085 -16.430 1.00 95.56 311 HIS A N 1
ATOM 2207 C CA . HIS A 1 311 ? -7.524 -6.094 -15.700 1.00 95.56 311 HIS A CA 1
ATOM 2208 C C . HIS A 1 311 ? -6.557 -6.898 -14.836 1.00 95.56 311 HIS A C 1
ATOM 2210 O O . HIS A 1 311 ? -5.460 -7.222 -15.291 1.00 95.56 311 HIS A O 1
ATOM 2216 N N . PHE A 1 312 ? -6.921 -7.220 -13.597 1.00 96.25 312 PHE A N 1
ATOM 2217 C CA . PHE A 1 312 ? -6.029 -7.954 -12.705 1.00 96.25 312 PHE A CA 1
ATOM 2218 C C . PHE A 1 312 ? -6.745 -8.941 -11.783 1.00 96.25 312 PHE A C 1
ATOM 2220 O O . PHE A 1 312 ? -7.940 -8.851 -11.504 1.00 96.25 312 PHE A O 1
ATOM 2227 N N . LYS A 1 313 ? -5.975 -9.891 -11.260 1.00 98.00 313 LYS A N 1
ATOM 2228 C CA . LYS A 1 313 ? -6.400 -10.777 -10.178 1.00 98.00 313 LYS A CA 1
ATOM 2229 C C . LYS A 1 313 ? -5.227 -11.030 -9.251 1.00 98.00 313 LYS A C 1
ATOM 2231 O O . LYS A 1 313 ? -4.192 -11.509 -9.702 1.00 98.00 313 LYS A O 1
ATOM 2236 N N . LEU A 1 314 ? -5.390 -10.731 -7.966 1.00 97.38 314 LEU A N 1
ATOM 2237 C CA . LEU A 1 314 ? -4.349 -10.893 -6.954 1.00 97.38 314 LEU A CA 1
ATOM 2238 C C . LEU A 1 314 ? -4.815 -11.853 -5.860 1.00 97.38 314 LEU A C 1
ATOM 2240 O O . LEU A 1 314 ? -5.901 -11.698 -5.304 1.00 97.38 314 LEU A O 1
ATOM 2244 N N . VAL A 1 315 ? -3.975 -12.834 -5.536 1.00 98.25 315 VAL A N 1
ATOM 2245 C CA . VAL A 1 315 ? -4.169 -13.770 -4.425 1.00 98.25 315 VAL A CA 1
ATOM 2246 C C . VAL A 1 315 ? -2.926 -13.718 -3.548 1.00 98.25 315 VAL A C 1
ATOM 2248 O O . VAL A 1 315 ? -1.831 -13.988 -4.029 1.00 98.25 315 VAL A O 1
ATOM 2251 N N . ALA A 1 316 ? -3.081 -13.389 -2.269 1.00 97.50 316 ALA A N 1
ATOM 2252 C CA . ALA A 1 316 ? -1.977 -13.315 -1.319 1.00 97.50 316 ALA A CA 1
ATOM 2253 C C . ALA A 1 316 ? -2.316 -14.002 0.009 1.00 97.50 316 ALA A C 1
ATOM 2255 O O . ALA A 1 316 ? -3.443 -13.919 0.503 1.00 97.50 316 ALA A O 1
ATOM 2256 N N . ASN A 1 317 ? -1.316 -14.631 0.617 1.00 98.06 317 ASN A N 1
ATOM 2257 C CA . ASN A 1 317 ? -1.352 -15.136 1.983 1.00 98.06 317 ASN A CA 1
ATOM 2258 C C . ASN A 1 317 ? -0.197 -14.503 2.772 1.00 98.06 317 ASN A C 1
ATOM 2260 O O . ASN A 1 317 ? 0.893 -14.317 2.235 1.00 98.06 317 ASN A O 1
ATOM 2264 N N . ALA A 1 318 ? -0.421 -14.156 4.040 1.00 97.06 318 ALA A N 1
ATOM 2265 C CA . ALA A 1 318 ? 0.593 -13.514 4.877 1.00 97.06 318 ALA A CA 1
ATOM 2266 C C . ALA A 1 318 ? 0.506 -13.921 6.357 1.00 97.06 318 ALA A C 1
ATOM 2268 O O . ALA A 1 318 ? -0.553 -14.296 6.870 1.00 97.06 318 ALA A O 1
ATOM 2269 N N . ASP A 1 319 ? 1.618 -13.791 7.083 1.00 96.62 319 ASP A N 1
ATOM 2270 C CA . ASP A 1 319 ? 1.612 -13.915 8.546 1.00 96.62 319 ASP A CA 1
ATOM 2271 C C . ASP A 1 319 ? 0.877 -12.739 9.206 1.00 96.62 319 ASP A C 1
ATOM 2273 O O . ASP A 1 319 ? -0.008 -12.944 10.040 1.00 96.62 319 ASP A O 1
ATOM 2277 N N . SER A 1 320 ? 1.207 -11.506 8.815 1.00 94.44 320 SER A N 1
ATOM 2278 C CA . SER A 1 320 ? 0.630 -10.291 9.391 1.00 94.44 320 SER A CA 1
ATOM 2279 C C . SER A 1 320 ? 0.478 -9.190 8.344 1.00 94.44 320 SER A C 1
ATOM 2281 O O . SER A 1 320 ? 1.361 -8.999 7.509 1.00 94.44 320 SER A O 1
ATOM 2283 N N . VAL A 1 321 ? -0.642 -8.463 8.387 1.00 94.19 321 VAL A N 1
ATOM 2284 C CA . VAL A 1 321 ? -0.963 -7.363 7.462 1.00 94.19 321 VAL A CA 1
ATOM 2285 C C . VAL A 1 321 ? -1.554 -6.176 8.221 1.00 94.19 321 VAL A C 1
ATOM 2287 O O . VAL A 1 321 ? -2.291 -6.347 9.188 1.00 94.19 321 VAL A O 1
ATOM 2290 N N . SER A 1 322 ? -1.274 -4.958 7.755 1.00 92.69 322 SER A N 1
ATOM 2291 C CA . SER A 1 322 ? -1.890 -3.718 8.240 1.00 92.69 322 SER A CA 1
ATOM 2292 C C . SER A 1 322 ? -2.827 -3.145 7.176 1.00 92.69 322 SER A C 1
ATOM 2294 O O . SER A 1 322 ? -2.369 -2.663 6.137 1.00 92.69 322 SER A O 1
ATOM 2296 N N . LEU A 1 323 ? -4.139 -3.169 7.434 1.00 92.12 323 LEU A N 1
ATOM 2297 C CA . LEU A 1 323 ? -5.136 -2.561 6.551 1.00 92.12 323 LEU A CA 1
ATOM 2298 C C . LEU A 1 323 ? -4.935 -1.035 6.409 1.00 92.12 323 LEU A C 1
ATOM 2300 O O . LEU A 1 323 ? -4.979 -0.562 5.274 1.00 92.12 323 LEU A O 1
ATOM 2304 N N . PRO A 1 324 ? -4.611 -0.261 7.472 1.00 88.88 324 PRO A N 1
ATOM 2305 C CA . PRO A 1 324 ? -4.224 1.144 7.321 1.00 88.88 324 PRO A CA 1
ATOM 2306 C C . PRO A 1 324 ? -3.001 1.355 6.419 1.00 88.88 324 PRO A C 1
ATOM 2308 O O . PRO A 1 324 ? -2.951 2.337 5.685 1.00 88.88 324 PRO A O 1
ATOM 2311 N N . SER A 1 325 ? -2.029 0.433 6.421 1.00 88.06 325 SER A N 1
ATOM 2312 C CA . SER A 1 325 ? -0.852 0.540 5.545 1.00 88.06 325 SER A CA 1
ATOM 2313 C C . SER A 1 325 ? -1.188 0.253 4.079 1.00 88.06 325 SER A C 1
ATOM 2315 O O . SER A 1 325 ? -0.655 0.933 3.206 1.00 88.06 325 SER A O 1
ATOM 2317 N N . LEU A 1 326 ? -2.100 -0.689 3.803 1.00 89.38 326 LEU A N 1
ATOM 2318 C CA . LEU A 1 326 ? -2.616 -0.935 2.449 1.00 89.38 326 LEU A CA 1
ATOM 2319 C C . LEU A 1 326 ? -3.445 0.252 1.937 1.00 89.38 326 LEU A C 1
ATOM 2321 O O . LEU A 1 326 ? -3.191 0.762 0.848 1.00 89.38 326 LEU A O 1
ATOM 2325 N N . LEU A 1 327 ? -4.390 0.744 2.747 1.00 89.25 327 LEU A N 1
ATOM 2326 C CA . LEU A 1 327 ? -5.200 1.926 2.426 1.00 89.25 327 LEU A CA 1
ATOM 2327 C C . LEU A 1 327 ? -4.355 3.207 2.326 1.00 89.25 327 LEU A C 1
ATOM 2329 O O . LEU A 1 327 ? -4.752 4.150 1.645 1.00 89.25 327 LEU A O 1
ATOM 2333 N N . GLY A 1 328 ? -3.160 3.223 2.922 1.00 87.44 328 GLY A N 1
ATOM 2334 C CA . GLY A 1 328 ? -2.166 4.278 2.747 1.00 87.44 328 GLY A CA 1
ATOM 2335 C C . GLY A 1 328 ? -1.779 4.524 1.284 1.00 87.44 328 GLY A C 1
ATOM 2336 O O . GLY A 1 328 ? -1.458 5.657 0.947 1.00 87.44 328 GLY A O 1
ATOM 2337 N N . MET A 1 329 ? -1.876 3.532 0.392 1.00 86.00 329 MET A N 1
ATOM 2338 C CA . MET A 1 329 ? -1.638 3.730 -1.050 1.00 86.00 329 MET A CA 1
ATOM 2339 C C . MET A 1 329 ? -2.720 4.591 -1.734 1.00 86.00 329 MET A C 1
ATOM 2341 O O . MET A 1 329 ? -2.490 5.107 -2.823 1.00 86.00 329 MET A O 1
ATOM 2345 N N . LEU A 1 330 ? -3.882 4.784 -1.095 1.00 88.50 330 LEU A N 1
ATOM 2346 C CA . LEU A 1 330 ? -4.988 5.622 -1.582 1.00 88.50 330 LEU A CA 1
ATOM 2347 C C . LEU A 1 330 ? -4.944 7.060 -1.027 1.00 88.50 330 LEU A C 1
ATOM 2349 O O . LEU A 1 330 ? -5.917 7.809 -1.139 1.00 88.50 330 LEU A O 1
ATOM 2353 N N . VAL A 1 331 ? -3.825 7.465 -0.418 1.00 87.69 331 VAL A N 1
ATOM 2354 C CA . VAL A 1 331 ? -3.589 8.815 0.120 1.00 87.69 331 VAL A CA 1
ATOM 2355 C C . VAL A 1 331 ? -2.531 9.518 -0.733 1.00 87.69 331 VAL A C 1
ATOM 2357 O O . VAL A 1 331 ? -1.513 8.935 -1.088 1.00 87.69 331 VAL A O 1
ATOM 2360 N N . ALA A 1 332 ? -2.768 10.782 -1.084 1.00 84.19 332 ALA A N 1
ATOM 2361 C CA . ALA A 1 332 ? -1.897 11.564 -1.958 1.00 84.19 332 ALA A CA 1
ATOM 2362 C C . ALA A 1 332 ? -0.716 12.156 -1.172 1.00 84.19 332 ALA A C 1
ATOM 2364 O O . ALA A 1 332 ? -0.764 13.301 -0.710 1.00 84.19 332 ALA A O 1
ATOM 2365 N N . TRP A 1 333 ? 0.351 11.375 -0.996 1.00 77.56 333 TRP A N 1
ATOM 2366 C CA . TRP A 1 333 ? 1.483 11.771 -0.152 1.00 77.56 333 TRP A CA 1
ATOM 2367 C C . TRP A 1 333 ? 2.390 12.836 -0.782 1.00 77.56 333 TRP A C 1
ATOM 2369 O O . TRP A 1 333 ? 3.144 13.461 -0.043 1.00 77.56 333 TRP A O 1
ATOM 2379 N N . GLN A 1 334 ? 2.315 13.070 -2.098 1.00 64.31 334 GLN A N 1
ATOM 2380 C CA . GLN A 1 334 ? 3.254 13.927 -2.844 1.00 64.31 334 GLN A CA 1
ATOM 2381 C C . GLN A 1 334 ? 2.671 15.277 -3.331 1.00 64.31 334 GLN A C 1
ATOM 2383 O O . GLN A 1 334 ? 3.168 15.851 -4.301 1.00 64.31 334 GLN A O 1
ATOM 2388 N N . ARG A 1 335 ? 1.609 15.805 -2.698 1.00 60.28 335 ARG A N 1
ATOM 2389 C CA . ARG A 1 335 ? 1.001 17.106 -3.075 1.00 60.28 335 ARG A CA 1
ATOM 2390 C C . ARG A 1 335 ? 1.763 18.325 -2.529 1.00 60.28 335 ARG A C 1
ATOM 2392 O O . ARG A 1 335 ? 2.616 18.209 -1.657 1.00 60.28 335 ARG A O 1
ATOM 2399 N N . SER A 1 336 ? 1.452 19.505 -3.074 1.00 52.34 336 SER A N 1
ATOM 2400 C CA . SER A 1 336 ? 2.101 20.776 -2.723 1.00 52.34 336 SER A CA 1
ATOM 2401 C C . SER A 1 336 ? 1.814 21.226 -1.278 1.00 52.34 336 SER A C 1
ATOM 2403 O O . SER A 1 336 ? 0.702 20.994 -0.792 1.00 52.34 336 SER A O 1
ATOM 2405 N N . PRO A 1 337 ? 2.733 21.983 -0.636 1.00 53.38 337 PRO A N 1
ATOM 2406 C CA . PRO A 1 337 ? 2.516 22.547 0.700 1.00 53.38 337 PRO A CA 1
ATOM 2407 C C . PRO A 1 337 ? 1.215 23.349 0.824 1.00 53.38 337 PRO A C 1
ATOM 2409 O O . PRO A 1 337 ? 0.492 23.189 1.794 1.00 53.38 337 PRO A O 1
ATOM 2412 N N . SER A 1 338 ? 0.837 24.111 -0.207 1.00 53.19 338 SER A N 1
ATOM 2413 C CA . SER A 1 338 ? -0.423 24.871 -0.244 1.00 53.19 338 SER A CA 1
ATOM 2414 C C . SER A 1 338 ? -1.693 24.012 -0.141 1.00 53.19 338 SER A C 1
ATOM 2416 O O . SER A 1 338 ? -2.723 24.480 0.342 1.00 53.19 338 SER A O 1
ATOM 2418 N N . THR A 1 339 ? -1.641 22.751 -0.582 1.00 55.44 339 THR A N 1
ATOM 2419 C CA . THR A 1 339 ? -2.749 21.795 -0.414 1.00 55.44 339 THR A CA 1
ATOM 2420 C C . THR A 1 339 ? -2.714 21.164 0.980 1.00 55.44 339 THR A C 1
ATOM 2422 O O . THR A 1 339 ? -3.759 20.882 1.565 1.00 55.44 339 THR A O 1
ATOM 2425 N N . GLU A 1 340 ? -1.512 20.953 1.518 1.00 57.75 340 GLU A N 1
ATOM 2426 C CA . GLU A 1 340 ? -1.279 20.397 2.850 1.00 57.75 340 GLU A CA 1
ATOM 2427 C C . GLU A 1 340 ? -1.630 21.383 3.975 1.00 57.75 340 GLU A C 1
ATOM 2429 O O . GLU A 1 340 ? -2.244 20.972 4.950 1.00 57.75 340 GLU A O 1
ATOM 2434 N N . GLU A 1 341 ? -1.367 22.682 3.824 1.00 59.56 341 GLU A N 1
ATOM 2435 C CA . GLU A 1 341 ? -1.812 23.721 4.765 1.00 59.56 341 GLU A CA 1
ATOM 2436 C C . GLU A 1 341 ? -3.347 23.790 4.834 1.00 59.56 341 GLU A C 1
ATOM 2438 O O . GLU A 1 341 ? -3.927 23.798 5.921 1.00 59.56 341 GLU A O 1
ATOM 2443 N N . MET A 1 342 ? -4.024 23.768 3.678 1.00 59.34 342 MET A N 1
ATOM 2444 C CA . MET A 1 342 ? -5.488 23.849 3.612 1.00 59.34 342 MET A CA 1
ATOM 2445 C C . MET A 1 342 ? -6.178 22.601 4.188 1.00 59.34 342 MET A C 1
ATOM 2447 O O . MET A 1 342 ? -7.178 22.723 4.895 1.00 59.34 342 MET A O 1
ATOM 2451 N N . LEU A 1 343 ? -5.658 21.397 3.918 1.00 59.28 343 LEU A N 1
ATOM 2452 C CA . LEU A 1 343 ? -6.204 20.151 4.474 1.00 59.28 343 LEU A CA 1
ATOM 2453 C C . LEU A 1 343 ? -5.750 19.904 5.921 1.00 59.28 343 LEU A C 1
ATOM 2455 O O . LEU A 1 343 ? -6.517 19.359 6.713 1.00 59.28 343 LEU A O 1
ATOM 2459 N N . GLY A 1 344 ? -4.556 20.360 6.297 1.00 57.28 344 GLY A N 1
ATOM 2460 C CA . GLY A 1 344 ? -4.038 20.331 7.664 1.00 57.28 344 GLY A CA 1
ATOM 2461 C C . GLY A 1 344 ? -4.843 21.218 8.612 1.00 57.28 344 GLY A C 1
ATOM 2462 O O . GLY A 1 344 ? -5.127 20.802 9.732 1.00 57.28 344 GLY A O 1
ATOM 2463 N N . ALA A 1 345 ? -5.315 22.379 8.143 1.00 59.22 345 ALA A N 1
ATOM 2464 C CA . ALA A 1 345 ? -6.256 23.221 8.884 1.00 59.22 345 ALA A CA 1
ATOM 2465 C C . ALA A 1 345 ? -7.611 22.528 9.134 1.00 59.22 345 ALA A C 1
ATOM 2467 O O . ALA A 1 345 ? -8.217 22.730 10.183 1.00 59.22 345 ALA A O 1
ATOM 2468 N N . ILE A 1 346 ? -8.071 21.674 8.210 1.00 54.34 346 ILE A N 1
ATOM 2469 C CA . ILE A 1 346 ? -9.286 20.853 8.378 1.00 54.34 346 ILE A CA 1
ATOM 2470 C C . ILE A 1 346 ? -9.020 19.653 9.308 1.00 54.34 346 ILE A C 1
ATOM 2472 O O . ILE A 1 346 ? -9.902 19.244 10.057 1.00 54.34 346 ILE A O 1
ATOM 2476 N N . GLY A 1 347 ? -7.798 19.115 9.307 1.00 54.69 347 GLY A N 1
ATOM 2477 C CA . GLY A 1 347 ? -7.338 18.080 10.239 1.00 54.69 347 GLY A CA 1
ATOM 2478 C C . GLY A 1 347 ? -6.913 18.591 11.624 1.00 54.69 347 GLY A C 1
ATOM 2479 O O . GLY A 1 347 ? -6.409 17.805 12.427 1.00 54.69 347 GLY A O 1
ATOM 2480 N N . ALA A 1 348 ? -7.077 19.883 11.927 1.00 56.72 348 ALA A N 1
ATOM 2481 C CA . ALA A 1 348 ? -6.606 20.487 13.170 1.00 56.72 348 ALA A CA 1
ATOM 2482 C C . ALA A 1 348 ? -7.371 19.945 14.395 1.00 56.72 348 ALA A C 1
ATOM 2484 O O . ALA A 1 348 ? -8.505 20.333 14.670 1.00 56.72 348 ALA A O 1
ATOM 2485 N N . GLY A 1 349 ? -6.730 19.049 15.152 1.00 56.75 349 GLY A N 1
ATOM 2486 C CA . GLY A 1 349 ? -7.330 18.360 16.302 1.00 56.75 349 GLY A CA 1
ATOM 2487 C C . GLY A 1 349 ? -7.893 16.965 15.998 1.00 56.75 349 GLY A C 1
ATOM 2488 O O . GLY A 1 349 ? -8.478 16.351 16.895 1.00 56.75 349 GLY A O 1
ATOM 2489 N N . ALA A 1 350 ? -7.699 16.452 14.778 1.00 61.94 350 ALA A N 1
ATOM 2490 C CA . ALA A 1 350 ? -7.863 15.034 14.477 1.00 61.94 350 ALA A CA 1
ATOM 2491 C C . ALA A 1 350 ? -6.758 14.194 15.148 1.00 61.94 350 ALA A C 1
ATOM 2493 O O . ALA A 1 350 ? -5.689 14.695 15.501 1.00 61.94 350 ALA A O 1
ATOM 2494 N N . SER A 1 351 ? -7.013 12.899 15.324 1.00 67.25 351 SER A N 1
ATOM 2495 C CA . SER A 1 351 ? -6.014 11.946 15.804 1.00 67.25 351 SER A CA 1
ATOM 2496 C C . SER A 1 351 ? -4.948 11.677 14.739 1.00 67.25 351 SER A C 1
ATOM 2498 O O . SER A 1 351 ? -5.280 11.495 13.572 1.00 67.25 351 SER A O 1
ATOM 2500 N N . GLU A 1 352 ? -3.687 11.526 15.163 1.00 71.88 352 GLU A N 1
ATOM 2501 C CA . GLU A 1 352 ? -2.544 11.132 14.311 1.00 71.88 352 GLU A CA 1
ATOM 2502 C C . GLU A 1 352 ? -2.754 9.810 13.538 1.00 71.88 352 GLU A C 1
ATOM 2504 O O . GLU A 1 352 ? -2.070 9.555 12.549 1.00 71.88 352 GLU A O 1
ATOM 2509 N N . VAL A 1 353 ? -3.730 8.988 13.947 1.00 75.12 353 VAL A N 1
ATOM 2510 C CA . VAL A 1 353 ? -4.184 7.779 13.237 1.00 75.12 353 VAL A CA 1
ATOM 2511 C C . VAL A 1 353 ? -4.767 8.103 11.848 1.00 75.12 353 VAL A C 1
ATOM 2513 O O . VAL A 1 353 ? -4.710 7.265 10.948 1.00 75.12 353 VAL A O 1
ATOM 2516 N N . TRP A 1 354 ? -5.302 9.312 11.644 1.00 83.25 354 TRP A N 1
ATOM 2517 C CA . TRP A 1 354 ? -5.902 9.750 10.383 1.00 83.25 354 TRP A CA 1
ATOM 2518 C C . TRP A 1 354 ? -4.974 10.733 9.646 1.00 83.25 354 TRP A C 1
ATOM 2520 O O . TRP A 1 354 ? -4.824 11.873 10.087 1.00 83.25 354 TRP A O 1
ATOM 2530 N N . PRO A 1 355 ? -4.372 10.367 8.498 1.00 82.94 355 PRO A N 1
ATOM 2531 C CA . PRO A 1 355 ? -3.481 11.279 7.789 1.00 82.94 355 PRO A CA 1
ATOM 2532 C C . PRO A 1 355 ? -4.268 12.429 7.141 1.00 82.94 355 PRO A C 1
ATOM 2534 O O . PRO A 1 355 ? -5.121 12.211 6.280 1.00 82.94 355 PRO A O 1
ATOM 2537 N N . SER A 1 356 ? -3.942 13.668 7.519 1.00 81.62 356 SER A N 1
ATOM 2538 C CA . SER A 1 356 ? -4.584 14.918 7.064 1.00 81.62 356 SER A CA 1
ATOM 2539 C C . SER A 1 356 ? -4.231 15.327 5.622 1.00 81.62 356 SER A C 1
ATOM 2541 O O . SER A 1 356 ? -3.994 16.499 5.335 1.00 81.62 356 SER A O 1
ATOM 2543 N N . ARG A 1 357 ? -4.187 14.364 4.694 1.00 82.81 357 ARG A N 1
ATOM 2544 C CA . ARG A 1 357 ? -3.891 14.562 3.265 1.00 82.81 357 ARG A CA 1
ATOM 2545 C C . ARG A 1 357 ? -5.059 14.102 2.393 1.00 82.81 357 ARG A C 1
ATOM 2547 O O . ARG A 1 357 ? -5.919 13.337 2.825 1.00 82.81 357 ARG A O 1
ATOM 2554 N N . GLY A 1 358 ? -5.115 14.611 1.164 1.00 86.19 358 GLY A N 1
ATOM 2555 C CA . GLY A 1 358 ? -6.187 14.286 0.221 1.00 86.19 358 GLY A CA 1
ATOM 2556 C C . GLY A 1 358 ? -6.094 12.847 -0.289 1.00 86.19 358 GLY A C 1
ATOM 2557 O O . GLY A 1 358 ? -5.027 12.239 -0.243 1.00 86.19 358 GLY A O 1
ATOM 2558 N N . LEU A 1 359 ? -7.195 12.310 -0.809 1.00 88.06 359 LEU A N 1
ATOM 2559 C CA . LEU A 1 359 ? -7.209 10.969 -1.405 1.00 88.06 359 LEU A CA 1
ATOM 2560 C C . LEU A 1 359 ? -6.545 10.940 -2.796 1.00 88.06 359 LEU A C 1
ATOM 2562 O O . LEU A 1 359 ? -6.516 11.946 -3.515 1.00 88.06 359 LEU A O 1
ATOM 2566 N N . SER A 1 360 ? -6.022 9.769 -3.164 1.00 86.12 360 SER A N 1
ATOM 2567 C CA . SER A 1 360 ? -5.414 9.448 -4.459 1.00 86.12 360 SER A CA 1
ATOM 2568 C C . SER A 1 360 ? -6.072 8.187 -5.024 1.00 86.12 360 SER A C 1
ATOM 2570 O O . SER A 1 360 ? -5.704 7.070 -4.674 1.00 86.12 360 SER A O 1
ATOM 2572 N N . LEU A 1 361 ? -7.103 8.366 -5.854 1.00 84.88 361 LEU A N 1
ATOM 2573 C CA . LEU A 1 361 ? -7.950 7.266 -6.341 1.00 84.88 361 LEU A CA 1
ATOM 2574 C C . LEU A 1 361 ? -7.643 6.855 -7.792 1.00 84.88 361 LEU A C 1
ATOM 2576 O O . LEU A 1 361 ? -8.218 5.890 -8.279 1.00 84.88 361 LEU A O 1
ATOM 2580 N N . GLY A 1 362 ? -6.694 7.516 -8.465 1.00 78.44 362 GLY A N 1
ATOM 2581 C CA . GLY A 1 362 ? -6.378 7.270 -9.882 1.00 78.44 362 GLY A CA 1
ATOM 2582 C C . GLY A 1 362 ? -5.889 5.852 -10.212 1.00 78.44 362 GLY A C 1
ATOM 2583 O O . GLY A 1 362 ? -5.962 5.434 -11.364 1.00 78.44 362 GLY A O 1
ATOM 2584 N N . VAL A 1 363 ? -5.440 5.080 -9.215 1.00 77.12 363 VAL A N 1
ATOM 2585 C CA . VAL A 1 363 ? -5.143 3.643 -9.375 1.00 77.12 363 VAL A CA 1
ATOM 2586 C C . VAL A 1 363 ? -6.434 2.835 -9.583 1.00 77.12 363 VAL A C 1
ATOM 2588 O O . VAL A 1 363 ? -6.469 1.944 -10.425 1.00 77.12 363 VAL A O 1
ATOM 2591 N N . ILE A 1 364 ? -7.510 3.182 -8.870 1.00 83.75 364 ILE A N 1
ATOM 2592 C CA . ILE A 1 364 ? -8.836 2.552 -8.986 1.00 83.75 364 ILE A CA 1
ATOM 2593 C C . ILE A 1 364 ? -9.483 2.923 -10.328 1.00 83.75 364 ILE A C 1
ATOM 2595 O O . ILE A 1 364 ? -10.037 2.069 -11.005 1.00 83.75 364 ILE A O 1
ATOM 2599 N N . GLU A 1 365 ? -9.364 4.182 -10.758 1.00 80.44 365 GLU A N 1
ATOM 2600 C CA . GLU A 1 365 ? -10.004 4.683 -11.989 1.00 80.44 365 GLU A CA 1
ATOM 2601 C C . GLU A 1 365 ? -9.511 4.005 -13.284 1.00 80.44 365 GLU A C 1
ATOM 2603 O O . GLU A 1 365 ? -10.221 4.019 -14.291 1.00 80.44 365 GLU A O 1
ATOM 2608 N N . ASN A 1 366 ? -8.313 3.408 -13.263 1.00 83.56 366 ASN A N 1
ATOM 2609 C CA . ASN A 1 366 ? -7.642 2.818 -14.430 1.00 83.56 366 ASN A CA 1
ATOM 2610 C C . ASN A 1 366 ? -7.433 1.291 -14.319 1.00 83.56 366 ASN A C 1
ATOM 2612 O O . ASN A 1 366 ? -6.718 0.707 -15.139 1.00 83.56 366 ASN A O 1
ATOM 2616 N N . THR A 1 367 ? -8.043 0.634 -13.325 1.00 90.88 367 THR A N 1
ATOM 2617 C CA . THR A 1 367 ? -7.941 -0.820 -13.118 1.00 90.88 367 THR A CA 1
ATOM 2618 C C . THR A 1 367 ? -9.307 -1.470 -12.884 1.00 90.88 367 THR A C 1
ATOM 2620 O O . THR A 1 367 ? -10.256 -0.825 -12.443 1.00 90.88 367 THR A O 1
ATOM 2623 N N . ASP A 1 368 ? -9.411 -2.759 -13.200 1.00 95.56 368 ASP A N 1
ATOM 2624 C CA . ASP A 1 368 ? -10.552 -3.617 -12.858 1.00 95.56 368 ASP A CA 1
ATOM 2625 C C . ASP A 1 368 ? -9.999 -4.958 -12.360 1.00 95.56 368 ASP A C 1
ATOM 2627 O O . ASP A 1 368 ? -9.090 -5.509 -12.980 1.00 95.56 368 ASP A O 1
ATOM 2631 N N . GLY A 1 369 ? -10.463 -5.486 -11.231 1.00 96.62 369 GLY A N 1
ATOM 2632 C CA . GLY A 1 369 ? -9.911 -6.742 -10.735 1.00 96.62 369 GLY A CA 1
ATOM 2633 C C . GLY A 1 369 ? -10.303 -7.154 -9.328 1.00 96.62 369 GLY A C 1
ATOM 2634 O O . GLY A 1 369 ? -10.847 -6.377 -8.545 1.00 96.62 369 GLY A O 1
ATOM 2635 N N . ASP A 1 370 ? -9.982 -8.403 -9.003 1.00 97.94 370 ASP A N 1
ATOM 2636 C CA . ASP A 1 370 ? -10.330 -9.030 -7.728 1.00 97.94 370 ASP A CA 1
ATOM 2637 C C . ASP A 1 370 ? -9.083 -9.261 -6.854 1.00 97.94 370 ASP A C 1
ATOM 2639 O O . ASP A 1 370 ? -8.033 -9.713 -7.320 1.00 97.94 370 ASP A O 1
ATOM 2643 N N . ILE A 1 371 ? -9.219 -8.982 -5.558 1.00 97.88 371 ILE A N 1
ATOM 2644 C CA . ILE A 1 371 ? -8.195 -9.111 -4.519 1.00 97.88 371 ILE A CA 1
ATOM 2645 C C . ILE A 1 371 ? -8.671 -10.147 -3.499 1.00 97.88 371 ILE A C 1
ATOM 2647 O O . ILE A 1 371 ? -9.663 -9.943 -2.801 1.00 97.88 371 ILE A O 1
ATOM 2651 N N . THR A 1 372 ? -7.930 -11.244 -3.376 1.00 98.44 372 THR A N 1
ATOM 2652 C CA . THR A 1 372 ? -8.069 -12.231 -2.299 1.00 98.44 372 THR A CA 1
ATOM 2653 C C . THR A 1 372 ? -6.852 -12.144 -1.388 1.00 98.44 372 THR A C 1
ATOM 2655 O O . THR A 1 372 ? -5.726 -12.333 -1.843 1.00 98.44 372 THR A O 1
ATOM 2658 N N . LEU A 1 373 ? -7.062 -11.881 -0.100 1.00 98.19 373 LEU A N 1
ATOM 2659 C CA . LEU A 1 373 ? -5.996 -11.796 0.895 1.00 98.19 373 LEU A CA 1
ATOM 2660 C C . LEU A 1 373 ? -6.352 -12.621 2.134 1.00 98.19 373 LEU A C 1
ATOM 2662 O O . LEU A 1 373 ? -7.344 -12.341 2.800 1.00 98.19 373 LEU A O 1
ATOM 2666 N N . ASN A 1 374 ? -5.503 -13.578 2.500 1.00 98.31 374 ASN A N 1
ATOM 2667 C CA . ASN A 1 374 ? -5.590 -14.284 3.778 1.00 98.31 374 ASN A CA 1
ATOM 2668 C C . ASN A 1 374 ? -4.442 -13.848 4.694 1.00 98.31 374 ASN A C 1
ATOM 2670 O O . ASN A 1 374 ? -3.297 -13.753 4.255 1.00 98.31 374 ASN A O 1
ATOM 2674 N N . ALA A 1 375 ? -4.717 -13.612 5.975 1.00 98.00 375 ALA A N 1
ATOM 2675 C CA . ALA A 1 375 ? -3.694 -13.218 6.940 1.00 98.00 375 ALA A CA 1
ATOM 2676 C C . ALA A 1 375 ? -3.888 -13.922 8.288 1.00 98.00 375 ALA A C 1
ATOM 2678 O O . ALA A 1 375 ? -4.998 -13.957 8.825 1.00 98.00 375 ALA A O 1
ATOM 2679 N N . LYS A 1 376 ? -2.813 -14.452 8.890 1.00 97.75 376 LYS A N 1
ATOM 2680 C CA . LYS A 1 376 ? -2.914 -15.037 10.246 1.00 97.75 376 LYS A CA 1
ATOM 2681 C C . LYS A 1 376 ? -3.282 -13.956 11.272 1.00 97.75 376 LYS A C 1
ATOM 2683 O O . LYS A 1 376 ? -4.048 -14.243 12.196 1.00 97.75 376 LYS A O 1
ATOM 2688 N N . GLN A 1 377 ? -2.812 -12.723 11.063 1.00 96.50 377 GLN A N 1
ATOM 2689 C CA . GLN A 1 377 ? -3.261 -11.507 11.746 1.00 96.50 377 GLN A CA 1
ATOM 2690 C C . GLN A 1 377 ? -3.479 -10.355 10.747 1.00 96.50 377 GLN A C 1
ATOM 2692 O O . GLN A 1 377 ? -2.638 -10.103 9.888 1.00 96.50 377 GLN A O 1
ATOM 2697 N N . LEU A 1 378 ? -4.587 -9.626 10.876 1.00 97.06 378 LEU A N 1
ATOM 2698 C CA . LEU A 1 378 ? -4.868 -8.385 10.150 1.00 97.06 378 LEU A CA 1
ATOM 2699 C C . LEU A 1 378 ? -5.158 -7.263 11.152 1.00 97.06 378 LEU A C 1
ATOM 2701 O O . LEU A 1 378 ? -6.165 -7.304 11.863 1.00 97.06 378 LEU A O 1
ATOM 2705 N N . ALA A 1 379 ? -4.309 -6.240 11.170 1.00 94.94 379 ALA A N 1
ATOM 2706 C CA . ALA A 1 379 ? -4.542 -5.023 11.931 1.00 94.94 379 ALA A CA 1
ATOM 2707 C C . ALA A 1 379 ? -5.502 -4.102 11.169 1.00 94.94 379 ALA A C 1
ATOM 2709 O O . ALA A 1 379 ? -5.216 -3.698 10.041 1.00 94.94 379 ALA A O 1
ATOM 2710 N N . LEU A 1 380 ? -6.604 -3.704 11.808 1.00 92.19 380 LEU A N 1
ATOM 2711 C CA . LEU A 1 380 ? -7.508 -2.655 11.307 1.00 92.19 380 LEU A CA 1
ATOM 2712 C C . LEU A 1 380 ? -7.054 -1.244 11.735 1.00 92.19 380 LEU A C 1
ATOM 2714 O O . LEU A 1 380 ? -7.698 -0.251 11.415 1.00 92.19 380 LEU A O 1
ATOM 2718 N N . GLY A 1 381 ? -5.948 -1.172 12.478 1.00 85.69 381 GLY A N 1
ATOM 2719 C CA . GLY A 1 381 ? -5.507 -0.036 13.287 1.00 85.69 381 GLY A CA 1
ATOM 2720 C C . GLY A 1 381 ? -5.227 -0.517 14.711 1.00 85.69 381 GLY A C 1
ATOM 2721 O O . GLY A 1 381 ? -5.777 -1.529 15.140 1.00 85.69 381 GLY A O 1
ATOM 2722 N N . VAL A 1 382 ? -4.357 0.160 15.460 1.00 74.44 382 VAL A N 1
ATOM 2723 C CA . VAL A 1 382 ? -4.115 -0.199 16.870 1.00 74.44 382 VAL A CA 1
ATOM 2724 C C . VAL A 1 382 ? -5.356 0.193 17.693 1.00 74.44 382 VAL A C 1
ATOM 2726 O O . VAL A 1 382 ? -5.831 1.312 17.512 1.00 74.44 382 VAL A O 1
ATOM 2729 N N . PRO A 1 383 ? -5.910 -0.669 18.575 1.00 82.81 383 PRO A N 1
ATOM 2730 C CA . PRO A 1 383 ? -5.466 -2.010 18.983 1.00 82.81 383 PRO A CA 1
ATOM 2731 C C . PRO A 1 383 ? -6.298 -3.170 18.373 1.00 82.81 383 PRO A C 1
ATOM 2733 O O . PRO A 1 383 ? -6.393 -4.254 18.954 1.00 82.81 383 PRO A O 1
ATOM 2736 N N . PHE A 1 384 ? -6.947 -2.952 17.228 1.00 91.31 384 PHE A N 1
ATOM 2737 C CA . PHE A 1 384 ? -7.907 -3.864 16.600 1.00 91.31 384 PHE A CA 1
ATOM 2738 C C . PHE A 1 384 ? -7.219 -4.921 15.718 1.00 91.31 384 PHE A C 1
ATOM 2740 O O . PHE A 1 384 ? -6.956 -4.693 14.536 1.00 91.31 384 PHE A O 1
ATOM 2747 N N . GLN A 1 385 ? -6.957 -6.095 16.297 1.00 94.75 385 GLN A N 1
ATOM 2748 C CA . GLN A 1 385 ? -6.323 -7.234 15.623 1.00 94.75 385 GLN A CA 1
ATOM 2749 C C . GLN A 1 385 ? -7.341 -8.334 15.285 1.00 94.75 385 GLN A C 1
ATOM 2751 O O . GLN A 1 385 ? -7.908 -8.961 16.184 1.00 94.75 385 GLN A O 1
ATOM 2756 N N . VAL A 1 386 ? -7.547 -8.606 13.994 1.00 97.75 386 VAL A N 1
ATOM 2757 C CA . VAL A 1 386 ? -8.358 -9.730 13.501 1.00 97.75 386 VAL A CA 1
ATOM 2758 C C . VAL A 1 386 ? -7.449 -10.937 13.282 1.00 97.75 386 VAL A C 1
ATOM 2760 O O . VAL A 1 386 ? -6.514 -10.886 12.490 1.00 97.75 386 VAL A O 1
ATOM 2763 N N . SER A 1 387 ? -7.723 -12.041 13.970 1.00 97.62 387 SER A N 1
ATOM 2764 C CA . SER A 1 387 ? -6.992 -13.306 13.815 1.00 97.62 387 SER A CA 1
ATOM 2765 C C . SER A 1 387 ? -7.677 -14.237 12.810 1.00 97.62 387 SER A C 1
ATOM 2767 O O . SER A 1 387 ? -8.908 -14.310 12.778 1.00 97.62 387 SER A O 1
ATOM 2769 N N . GLY A 1 388 ? -6.888 -14.944 11.993 1.00 97.38 388 GLY A N 1
ATOM 2770 C CA . GLY A 1 388 ? -7.398 -15.822 10.930 1.00 97.38 388 GLY A CA 1
ATOM 2771 C C . GLY A 1 388 ? -8.264 -15.070 9.918 1.00 97.38 388 GLY A C 1
ATOM 2772 O O . GLY A 1 388 ? -9.397 -15.473 9.663 1.00 97.38 388 GLY A O 1
ATOM 2773 N N . ALA A 1 389 ? -7.761 -13.940 9.422 1.00 98.25 389 ALA A N 1
ATOM 2774 C CA . ALA A 1 389 ? -8.490 -13.051 8.534 1.00 98.25 389 ALA A CA 1
ATOM 2775 C C . ALA A 1 389 ? -8.510 -13.578 7.089 1.00 98.25 389 ALA A C 1
ATOM 2777 O O . ALA A 1 389 ? -7.490 -14.040 6.575 1.00 98.25 389 ALA A O 1
ATOM 2778 N N . SER A 1 390 ? -9.652 -13.442 6.419 1.00 98.25 390 SER A N 1
ATOM 2779 C CA . SER A 1 390 ? -9.809 -13.643 4.978 1.00 98.25 390 SER A CA 1
ATOM 2780 C C . SER A 1 390 ? -10.588 -12.465 4.400 1.00 98.25 390 SER A C 1
ATOM 2782 O O . SER A 1 390 ? -11.649 -12.105 4.914 1.00 98.25 390 SER A O 1
ATOM 2784 N N . LEU A 1 391 ? -10.022 -11.830 3.378 1.00 98.31 391 LEU A N 1
ATOM 2785 C CA . LEU A 1 391 ? -10.489 -10.599 2.756 1.00 98.31 391 LEU A CA 1
ATOM 2786 C C . LEU A 1 391 ? -10.709 -10.841 1.263 1.00 98.31 391 LEU A C 1
ATOM 2788 O O . LEU A 1 391 ? -9.803 -11.287 0.557 1.00 98.31 391 LEU A O 1
ATOM 2792 N N . LEU A 1 392 ? -11.906 -10.505 0.794 1.00 98.25 392 LEU A N 1
ATOM 2793 C CA . LEU A 1 392 ? -12.310 -10.498 -0.606 1.00 98.25 392 LEU A CA 1
ATOM 2794 C C . LEU A 1 392 ? -12.740 -9.079 -0.970 1.00 98.25 392 LEU A C 1
ATOM 2796 O O . LEU A 1 392 ? -13.747 -8.574 -0.467 1.00 98.25 392 LEU A O 1
ATOM 2800 N N . ALA A 1 393 ? -11.978 -8.442 -1.850 1.00 97.88 393 ALA A N 1
ATOM 2801 C CA . ALA A 1 393 ? -12.283 -7.121 -2.372 1.00 97.88 393 ALA A CA 1
ATOM 2802 C C . ALA A 1 393 ? -12.233 -7.108 -3.902 1.00 97.88 393 ALA A C 1
ATOM 2804 O O . ALA A 1 393 ? -11.575 -7.938 -4.524 1.00 97.88 393 ALA A O 1
ATOM 2805 N N . ARG A 1 394 ? -12.921 -6.143 -4.497 1.00 96.94 394 ARG A N 1
ATOM 2806 C CA . ARG A 1 394 ? -12.958 -5.881 -5.930 1.00 96.94 394 ARG A CA 1
ATOM 2807 C C . ARG A 1 394 ? -12.674 -4.407 -6.188 1.00 96.94 394 ARG A C 1
ATOM 2809 O O . ARG A 1 394 ? -13.142 -3.546 -5.445 1.00 96.94 394 ARG A O 1
ATOM 2816 N N . VAL A 1 395 ? -11.918 -4.129 -7.237 1.00 96.06 395 VAL A N 1
ATOM 2817 C CA . VAL A 1 395 ? -11.671 -2.794 -7.779 1.00 96.06 395 VAL A CA 1
ATOM 2818 C C . VAL A 1 395 ? -12.358 -2.724 -9.134 1.00 96.06 395 VAL A C 1
ATOM 2820 O O . VAL A 1 395 ? -12.167 -3.612 -9.958 1.00 96.06 395 VAL A O 1
ATOM 2823 N N . ASP A 1 396 ? -13.164 -1.695 -9.361 1.00 93.38 396 ASP A N 1
ATOM 2824 C CA . ASP A 1 396 ? -13.690 -1.350 -10.682 1.00 93.38 396 ASP A CA 1
ATOM 2825 C C . ASP A 1 396 ? -14.067 0.142 -10.735 1.00 93.38 396 ASP A C 1
ATOM 2827 O O . ASP A 1 396 ? -13.805 0.912 -9.806 1.00 93.38 396 ASP A O 1
ATOM 2831 N N . LYS A 1 397 ? -14.704 0.575 -11.829 1.00 88.06 397 LYS A N 1
ATOM 2832 C CA . LYS A 1 397 ? -15.096 1.978 -12.058 1.00 88.06 397 LYS A CA 1
ATOM 2833 C C . LYS A 1 397 ? -16.041 2.562 -11.001 1.00 88.06 397 LYS A C 1
ATOM 2835 O O . LYS A 1 397 ? -16.165 3.783 -10.935 1.00 88.06 397 LYS A O 1
ATOM 2840 N N . ALA A 1 398 ? -16.727 1.738 -10.207 1.00 88.94 398 ALA A N 1
ATOM 2841 C CA . ALA A 1 398 ? -17.548 2.207 -9.094 1.00 88.94 398 ALA A CA 1
ATOM 2842 C C . ALA A 1 398 ? -16.734 2.436 -7.807 1.00 88.94 398 ALA A C 1
ATOM 2844 O O . ALA A 1 398 ? -17.232 3.102 -6.896 1.00 88.94 398 ALA A O 1
ATOM 2845 N N . GLY A 1 399 ? -15.504 1.924 -7.710 1.00 93.31 399 GLY A N 1
ATOM 2846 C CA . GLY A 1 399 ? -14.617 2.110 -6.565 1.00 93.31 399 GLY A CA 1
ATOM 2847 C C . GLY A 1 399 ? -13.920 0.833 -6.091 1.00 93.31 399 GLY A C 1
ATOM 2848 O O . GLY A 1 399 ? -13.837 -0.170 -6.796 1.00 93.31 399 GLY A O 1
ATOM 2849 N N . LEU A 1 400 ? -13.450 0.874 -4.844 1.00 95.75 400 LEU A N 1
ATOM 2850 C CA . LEU A 1 400 ? -12.996 -0.297 -4.095 1.00 95.75 400 LEU A CA 1
ATOM 2851 C C . LEU A 1 400 ? -14.169 -0.858 -3.278 1.00 95.75 400 LEU A C 1
ATOM 2853 O O . LEU A 1 400 ? -14.617 -0.234 -2.315 1.00 95.75 400 LEU A O 1
ATOM 2857 N N . THR A 1 401 ? -14.645 -2.047 -3.635 1.00 97.06 401 THR A N 1
ATOM 2858 C CA . THR A 1 401 ? -15.671 -2.796 -2.899 1.00 97.06 401 THR A CA 1
ATOM 2859 C C . THR A 1 401 ? -15.010 -3.872 -2.046 1.00 97.06 401 THR A C 1
ATOM 2861 O O . THR A 1 401 ? -14.430 -4.813 -2.572 1.00 97.06 401 THR A O 1
ATOM 2864 N N . LEU A 1 402 ? -15.123 -3.769 -0.724 1.00 97.38 402 LEU A N 1
ATOM 2865 C CA . LEU A 1 402 ? -14.838 -4.861 0.200 1.00 97.38 402 LEU A CA 1
ATOM 2866 C C . LEU A 1 402 ? -16.090 -5.740 0.304 1.00 97.38 402 LEU A C 1
ATOM 2868 O O . LEU A 1 402 ? -17.021 -5.412 1.041 1.00 97.38 402 LEU A O 1
ATOM 2872 N N . THR A 1 403 ? -16.117 -6.838 -0.448 1.00 96.75 403 THR A N 1
ATOM 2873 C CA . THR A 1 403 ? -17.236 -7.793 -0.466 1.00 96.75 403 THR A CA 1
ATOM 2874 C C . THR A 1 403 ? -17.361 -8.518 0.869 1.00 96.75 403 THR A C 1
ATOM 2876 O O . THR A 1 403 ? -18.457 -8.628 1.409 1.00 96.75 403 THR A O 1
ATOM 2879 N N . ASP A 1 404 ? -16.230 -8.983 1.399 1.00 96.38 404 ASP A N 1
ATOM 2880 C CA . ASP A 1 404 ? -16.136 -9.730 2.650 1.00 96.38 404 ASP A CA 1
ATOM 2881 C C . ASP A 1 404 ? -14.786 -9.470 3.326 1.00 96.38 404 ASP A C 1
ATOM 2883 O O . ASP A 1 404 ? -13.732 -9.573 2.703 1.00 96.38 404 ASP A O 1
ATOM 2887 N N . LEU A 1 405 ? -14.807 -9.234 4.632 1.00 98.31 405 LEU A N 1
ATOM 2888 C CA . LEU A 1 405 ? -13.677 -9.399 5.536 1.00 98.31 405 LEU A CA 1
ATOM 2889 C C . LEU A 1 405 ? -14.154 -10.227 6.725 1.00 98.31 405 LEU A C 1
ATOM 2891 O O . LEU A 1 405 ? -14.931 -9.746 7.546 1.00 98.31 405 LEU A O 1
ATOM 2895 N N . LYS A 1 406 ? -13.685 -11.471 6.813 1.00 98.38 406 LYS A N 1
ATOM 2896 C CA . LYS A 1 406 ? -14.060 -12.427 7.859 1.00 98.38 406 LYS A CA 1
ATOM 2897 C C . LYS A 1 406 ? -12.868 -12.784 8.735 1.00 98.38 406 LYS A C 1
ATOM 2899 O O . LYS A 1 406 ? -11.736 -12.790 8.261 1.00 98.38 406 LYS A O 1
ATOM 2904 N N . GLY A 1 407 ? -13.104 -13.109 10.003 1.00 98.31 407 GLY A N 1
ATOM 2905 C CA . GLY A 1 407 ? -12.064 -13.578 10.922 1.00 98.31 407 GLY A CA 1
ATOM 2906 C C . GLY A 1 407 ? -12.523 -13.613 12.377 1.00 98.31 407 GLY A C 1
ATOM 2907 O O . GLY A 1 407 ? -13.698 -13.837 12.671 1.00 98.31 407 GLY A O 1
ATOM 2908 N N . ARG A 1 408 ? -11.591 -13.412 13.317 1.00 98.25 408 ARG A N 1
ATOM 2909 C CA . ARG A 1 408 ? -11.873 -13.420 14.763 1.00 98.25 408 ARG A CA 1
ATOM 2910 C C . ARG A 1 408 ? -11.251 -12.228 15.488 1.00 98.25 408 ARG A C 1
ATOM 2912 O O . ARG A 1 408 ? -10.028 -12.154 15.615 1.00 98.25 408 ARG A O 1
ATOM 2919 N N . LEU A 1 409 ? -12.099 -11.339 16.006 1.00 97.50 409 LEU A N 1
ATOM 2920 C CA . LEU A 1 409 ? -11.743 -10.123 16.752 1.00 97.50 409 LEU A CA 1
ATOM 2921 C C . LEU A 1 409 ? -12.272 -10.226 18.194 1.00 97.50 409 LEU A C 1
ATOM 2923 O O . LEU A 1 409 ? -13.408 -10.649 18.408 1.00 97.50 409 LEU A O 1
ATOM 2927 N N . PHE A 1 410 ? -11.440 -9.887 19.186 1.00 96.12 410 PHE A N 1
ATOM 2928 C CA . PHE A 1 410 ? -11.748 -10.002 20.628 1.00 96.12 410 PHE A CA 1
ATOM 2929 C C . PHE A 1 410 ? -12.363 -11.359 21.039 1.00 96.12 410 PHE A C 1
ATOM 2931 O O . PHE A 1 410 ? -13.268 -11.426 21.871 1.00 96.12 410 PHE A O 1
ATOM 2938 N N . GLY A 1 411 ? -11.929 -12.447 20.399 1.00 95.06 411 GLY A N 1
ATOM 2939 C CA . GLY A 1 411 ? -12.402 -13.803 20.677 1.00 95.06 411 GLY A CA 1
ATOM 2940 C C . GLY A 1 411 ? -13.763 -14.167 20.066 1.00 95.06 411 GLY A C 1
ATOM 2941 O O . GLY A 1 411 ? -14.122 -15.350 20.103 1.00 95.06 411 GLY A O 1
ATOM 2942 N N . GLY A 1 412 ? -14.476 -13.213 19.462 1.00 97.56 412 GLY A N 1
ATOM 2943 C CA . GLY A 1 412 ? -15.712 -13.436 18.707 1.00 97.56 412 GLY A CA 1
ATOM 2944 C C . GLY A 1 412 ? -15.460 -13.860 17.259 1.00 97.56 412 GLY A C 1
ATOM 2945 O O . GLY A 1 412 ? -14.313 -13.982 16.825 1.00 97.56 412 GLY A O 1
ATOM 2946 N N . ALA A 1 413 ? -16.533 -14.104 16.511 1.00 98.44 413 ALA A N 1
ATOM 2947 C CA . ALA A 1 413 ? -16.503 -14.048 15.049 1.00 98.44 413 ALA A CA 1
ATOM 2948 C C . ALA A 1 413 ? -16.601 -12.580 14.609 1.00 98.44 413 ALA A C 1
ATOM 2950 O O . ALA A 1 413 ? -17.277 -11.796 15.274 1.00 98.44 413 ALA A O 1
ATOM 2951 N N . PHE A 1 414 ? -15.911 -12.215 13.532 1.00 98.50 414 PHE A N 1
ATOM 2952 C CA . PHE A 1 414 ? -15.922 -10.879 12.943 1.00 98.50 414 PHE A CA 1
ATOM 2953 C C . PHE A 1 414 ? -16.210 -10.980 11.449 1.00 98.50 414 PHE A C 1
ATOM 2955 O O . PHE A 1 414 ? -15.538 -11.744 10.755 1.00 98.50 414 PHE A O 1
ATOM 2962 N N . ASP A 1 415 ? -17.168 -10.186 10.984 1.00 98.25 415 ASP A N 1
ATOM 2963 C CA . ASP A 1 415 ? -17.603 -10.091 9.594 1.00 98.25 415 ASP A CA 1
ATOM 2964 C C . ASP A 1 415 ? -17.764 -8.602 9.237 1.00 98.25 415 ASP A C 1
ATOM 2966 O O . ASP A 1 415 ? -18.380 -7.845 9.989 1.00 98.25 415 ASP A O 1
ATOM 2970 N N . ALA A 1 416 ? -17.214 -8.152 8.109 1.00 98.25 416 ALA A N 1
ATOM 2971 C CA . ALA A 1 416 ? -17.316 -6.766 7.651 1.00 98.25 416 ALA A CA 1
ATOM 2972 C C . ALA A 1 416 ? -17.349 -6.651 6.120 1.00 98.25 416 ALA A C 1
ATOM 2974 O O . ALA A 1 416 ? -16.825 -7.506 5.410 1.00 98.25 416 ALA A O 1
ATOM 2975 N N . SER A 1 417 ? -17.940 -5.572 5.610 1.00 97.88 417 SER A N 1
ATOM 2976 C CA . SER A 1 417 ? -18.013 -5.244 4.181 1.00 97.88 417 SER A CA 1
ATOM 2977 C C . SER A 1 417 ? -18.146 -3.731 3.967 1.00 97.88 417 SER A C 1
ATOM 2979 O O . SER A 1 417 ? -18.422 -2.973 4.902 1.00 97.88 417 SER A O 1
ATOM 2981 N N . GLY A 1 418 ? -17.924 -3.247 2.744 1.00 97.38 418 GLY A N 1
ATOM 2982 C CA . GLY A 1 418 ? -18.027 -1.818 2.448 1.00 97.38 418 GLY A CA 1
ATOM 2983 C C . GLY A 1 418 ? -17.673 -1.425 1.017 1.00 97.38 418 GLY A C 1
ATOM 2984 O O . GLY A 1 418 ? -17.232 -2.242 0.219 1.00 97.38 418 GLY A O 1
ATOM 2985 N N . THR A 1 419 ? -17.853 -0.146 0.694 1.00 96.56 419 THR A N 1
ATOM 2986 C CA . THR A 1 419 ? -17.525 0.445 -0.612 1.00 96.56 419 THR A CA 1
ATOM 2987 C C . THR A 1 419 ? -16.876 1.811 -0.420 1.00 96.56 419 THR A C 1
ATOM 2989 O O . THR A 1 419 ? -17.460 2.664 0.252 1.00 96.56 419 THR A O 1
ATOM 2992 N N . LEU A 1 420 ? -15.718 2.037 -1.040 1.00 95.50 420 LEU A N 1
ATOM 2993 C CA . LEU A 1 420 ? -15.061 3.337 -1.158 1.00 95.50 420 LEU A CA 1
ATOM 2994 C C . LEU A 1 420 ? -15.102 3.776 -2.629 1.00 95.50 420 LEU A C 1
ATOM 2996 O O . LEU A 1 420 ? -14.338 3.273 -3.454 1.00 95.50 420 LEU A O 1
ATOM 3000 N N . SER A 1 421 ? -15.999 4.705 -2.949 1.00 93.62 421 SER A N 1
ATOM 3001 C CA . SER A 1 421 ? -16.277 5.164 -4.316 1.00 93.62 421 SER A CA 1
ATOM 3002 C C . SER A 1 421 ? -15.773 6.596 -4.534 1.00 93.62 421 SER A C 1
ATOM 3004 O O . SER A 1 421 ? -16.059 7.448 -3.686 1.00 93.62 421 SER A O 1
ATOM 3006 N N . PRO A 1 422 ? -15.077 6.908 -5.647 1.00 92.00 422 PRO A N 1
ATOM 3007 C CA . PRO A 1 422 ? -14.680 8.278 -5.980 1.00 92.00 422 PRO A CA 1
ATOM 3008 C C . PRO A 1 422 ? -15.872 9.244 -6.017 1.00 92.00 422 PRO A C 1
ATOM 3010 O O . PRO A 1 422 ? -16.942 8.907 -6.525 1.00 92.00 422 PRO A O 1
ATOM 3013 N N . LEU A 1 423 ? -15.690 10.456 -5.487 1.00 89.25 423 LEU A N 1
ATOM 3014 C CA . LEU A 1 423 ? -16.715 11.500 -5.473 1.00 89.25 423 LEU A CA 1
ATOM 3015 C C . LEU A 1 423 ? -16.074 12.888 -5.613 1.00 89.25 423 LEU A C 1
ATOM 3017 O O . LEU A 1 423 ? -15.633 13.502 -4.640 1.00 89.25 423 LEU A O 1
ATOM 3021 N N . GLY A 1 424 ? -16.014 13.391 -6.848 1.00 86.44 424 GLY A N 1
ATOM 3022 C CA . GLY A 1 424 ? -15.398 14.683 -7.158 1.00 86.44 424 GLY A CA 1
ATOM 3023 C C . GLY A 1 424 ? -13.910 14.703 -6.795 1.00 86.44 424 GLY A C 1
ATOM 3024 O O . GLY A 1 424 ? -13.124 13.957 -7.364 1.00 86.44 424 GLY A O 1
ATOM 3025 N N . ALA A 1 425 ? -13.524 15.554 -5.841 1.00 81.62 425 ALA A N 1
ATOM 3026 C CA . ALA A 1 425 ? -12.151 15.643 -5.326 1.00 81.62 425 ALA A CA 1
ATOM 3027 C C . ALA A 1 425 ? -11.897 14.776 -4.068 1.00 81.62 425 ALA A C 1
ATOM 3029 O O . ALA A 1 425 ? -10.860 14.922 -3.418 1.00 81.62 425 ALA A O 1
ATOM 3030 N N . GLY A 1 426 ? -12.849 13.915 -3.698 1.00 88.38 426 GLY A N 1
ATOM 3031 C CA . GLY A 1 426 ? -12.800 13.043 -2.525 1.00 88.38 426 GLY A CA 1
ATOM 3032 C C . GLY A 1 426 ? -13.427 11.677 -2.793 1.00 88.38 426 GLY A C 1
ATOM 3033 O O . GLY A 1 426 ? -13.376 11.166 -3.911 1.00 88.38 426 GLY A O 1
ATOM 3034 N N . ALA A 1 427 ? -14.024 11.084 -1.761 1.00 93.69 427 ALA A N 1
ATOM 3035 C CA . ALA A 1 427 ? -14.739 9.815 -1.852 1.00 93.69 427 ALA A CA 1
ATOM 3036 C C . ALA A 1 427 ? -16.052 9.833 -1.062 1.00 93.69 427 ALA A C 1
ATOM 3038 O O . ALA A 1 427 ? -16.234 10.632 -0.140 1.00 93.69 427 ALA A O 1
ATOM 3039 N N . SER A 1 428 ? -16.921 8.880 -1.391 1.00 95.50 428 SER A N 1
ATOM 3040 C CA . SER A 1 428 ? -17.964 8.375 -0.501 1.00 95.50 428 SER A CA 1
ATOM 3041 C C . SER A 1 428 ? -17.547 7.012 0.055 1.00 95.50 428 SER A C 1
ATOM 3043 O O . SER A 1 428 ? -16.970 6.185 -0.653 1.00 95.50 428 SER A O 1
ATOM 3045 N N . LEU A 1 429 ? -17.832 6.781 1.332 1.00 96.75 429 LEU A N 1
ATOM 3046 C CA . LEU A 1 429 ? -17.604 5.529 2.041 1.00 96.75 429 LEU A CA 1
ATOM 3047 C C . LEU A 1 429 ? -18.945 4.976 2.524 1.00 96.75 429 LEU A C 1
ATOM 3049 O O . LEU A 1 429 ? -19.778 5.714 3.049 1.00 96.75 429 LEU A O 1
ATOM 3053 N N . LYS A 1 430 ? -19.127 3.662 2.405 1.00 97.75 430 LYS A N 1
ATOM 3054 C CA . LYS A 1 430 ? -20.142 2.884 3.127 1.00 97.75 430 LYS A CA 1
ATOM 3055 C C . LYS A 1 430 ? -19.438 1.713 3.792 1.00 97.75 430 LYS A C 1
ATOM 3057 O O . LYS A 1 430 ? -18.603 1.080 3.153 1.00 97.75 430 LYS A O 1
ATOM 3062 N N . ALA A 1 431 ? -19.767 1.419 5.042 1.00 97.62 431 ALA A N 1
ATOM 3063 C CA . ALA A 1 431 ? -19.194 0.301 5.779 1.00 97.62 431 ALA A CA 1
ATOM 3064 C C . ALA A 1 431 ? -20.240 -0.351 6.687 1.00 97.62 431 ALA A C 1
ATOM 3066 O O . ALA A 1 431 ? -21.025 0.333 7.348 1.00 97.62 431 ALA A O 1
ATOM 3067 N N . HIS A 1 432 ? -20.209 -1.677 6.738 1.00 98.12 432 HIS A N 1
ATOM 3068 C CA . HIS A 1 432 ? -20.949 -2.501 7.679 1.00 98.12 432 HIS A CA 1
ATOM 3069 C C . HIS A 1 432 ? -19.968 -3.433 8.390 1.00 98.12 432 HIS A C 1
ATOM 3071 O O . HIS A 1 432 ? -19.065 -3.978 7.755 1.00 98.12 432 HIS A O 1
ATOM 3077 N N . ALA A 1 433 ? -20.131 -3.620 9.696 1.00 98.19 433 ALA A N 1
ATOM 3078 C CA . ALA A 1 433 ? -19.348 -4.598 10.439 1.00 98.19 433 ALA A CA 1
ATOM 3079 C C . ALA A 1 433 ? -20.126 -5.171 11.621 1.00 98.19 433 ALA A C 1
ATOM 3081 O O . ALA A 1 433 ? -20.919 -4.479 12.269 1.00 98.19 433 ALA A O 1
ATOM 3082 N N . GLU A 1 434 ? -19.836 -6.432 11.925 1.00 98.25 434 GLU A N 1
ATOM 3083 C CA . GLU A 1 434 ? -20.404 -7.183 13.029 1.00 98.25 434 GLU A CA 1
ATOM 3084 C C . GLU A 1 434 ? -19.322 -7.974 13.784 1.00 98.25 434 GLU A C 1
ATOM 3086 O O . GLU A 1 434 ? -18.405 -8.548 13.197 1.00 98.25 434 GLU A O 1
ATOM 3091 N N . ILE A 1 435 ? -19.447 -8.024 15.110 1.00 98.44 435 ILE A N 1
ATOM 3092 C CA . ILE A 1 435 ? -18.750 -8.956 15.996 1.00 98.44 435 ILE A CA 1
ATOM 3093 C C . ILE A 1 435 ? -19.827 -9.775 16.706 1.00 98.44 435 ILE A C 1
ATOM 3095 O O . ILE A 1 435 ? -20.652 -9.195 17.412 1.00 98.44 435 ILE A O 1
ATOM 3099 N N . LYS A 1 436 ? -19.797 -11.105 16.574 1.00 98.31 436 LYS A N 1
ATOM 3100 C CA . LYS A 1 436 ? -20.664 -12.024 17.332 1.00 98.31 436 LYS A CA 1
ATOM 3101 C C . LYS A 1 436 ? -19.864 -12.788 18.386 1.00 98.31 436 LYS A C 1
ATOM 3103 O O . LYS A 1 436 ? -18.847 -13.406 18.066 1.00 98.31 436 LYS A O 1
ATOM 3108 N N . GLY A 1 437 ? -20.332 -12.796 19.632 1.00 97.44 437 GLY A N 1
ATOM 3109 C CA . GLY A 1 437 ? -19.708 -13.531 20.736 1.00 97.44 437 GLY A CA 1
ATOM 3110 C C . GLY A 1 437 ? -18.300 -13.048 21.105 1.00 97.44 437 GLY A C 1
ATOM 3111 O O . GLY A 1 437 ? -17.468 -13.854 21.529 1.00 97.44 437 GLY A O 1
ATOM 3112 N N . GLY A 1 438 ? -18.016 -11.755 20.923 1.00 97.88 438 GLY A N 1
ATOM 3113 C CA . GLY A 1 438 ? -16.789 -11.118 21.406 1.00 97.88 438 GLY A CA 1
ATOM 3114 C C . GLY A 1 438 ? -16.706 -11.146 22.933 1.00 97.88 438 GLY A C 1
ATOM 3115 O O . GLY A 1 438 ? -17.714 -11.318 23.614 1.00 97.88 438 GLY A O 1
ATOM 3116 N N . LYS A 1 439 ? -15.508 -10.988 23.503 1.00 97.56 439 LYS A N 1
ATOM 3117 C CA . LYS A 1 439 ? -15.286 -11.013 24.957 1.00 97.56 439 LYS A CA 1
ATOM 3118 C C . LYS A 1 439 ? -14.837 -9.656 25.472 1.00 97.56 439 LYS A C 1
ATOM 3120 O O . LYS A 1 439 ? -13.816 -9.119 25.036 1.00 97.56 439 LYS A O 1
ATOM 3125 N N . LEU A 1 440 ? -15.563 -9.126 26.452 1.00 96.19 440 LEU A N 1
ATOM 3126 C CA . LEU A 1 440 ? -15.253 -7.839 27.072 1.00 96.19 440 LEU A CA 1
ATOM 3127 C C . LEU A 1 440 ? -13.875 -7.834 27.747 1.00 96.19 440 LEU A C 1
ATOM 3129 O O . LEU A 1 440 ? -13.217 -6.797 27.775 1.00 96.19 440 LEU A O 1
ATOM 3133 N N . GLU A 1 441 ? -13.407 -8.976 28.250 1.00 95.62 441 GLU A N 1
ATOM 3134 C CA . GLU A 1 441 ? -12.065 -9.123 28.825 1.00 95.62 441 GLU A CA 1
ATOM 3135 C C . GLU A 1 441 ? -10.930 -8.991 27.804 1.00 95.62 441 GLU A C 1
ATOM 3137 O O . GLU A 1 441 ? -9.859 -8.505 28.162 1.00 95.62 441 GLU A O 1
ATOM 3142 N N . GLU A 1 442 ? -11.157 -9.378 26.547 1.00 94.94 442 GLU A N 1
ATOM 3143 C CA . GLU A 1 442 ? -10.179 -9.213 25.466 1.00 94.94 442 GLU A CA 1
ATOM 3144 C C . GLU A 1 442 ? -10.239 -7.782 24.921 1.00 94.94 442 GLU A C 1
ATOM 3146 O O . GLU A 1 442 ? -9.213 -7.111 24.858 1.00 94.94 442 GLU A O 1
ATOM 3151 N N . MET A 1 443 ? -11.446 -7.269 24.653 1.00 94.25 443 MET A N 1
ATOM 3152 C CA . MET A 1 443 ? -11.674 -5.884 24.222 1.00 94.25 443 MET A CA 1
ATOM 3153 C C . MET A 1 443 ? -11.100 -4.856 25.211 1.00 94.25 443 MET A C 1
ATOM 3155 O O . MET A 1 443 ? -10.346 -3.971 24.810 1.00 94.25 443 MET A O 1
ATOM 3159 N N . SER A 1 444 ? -11.415 -4.969 26.508 1.00 92.25 444 SER A N 1
ATOM 3160 C CA . SER A 1 444 ? -10.913 -4.019 27.515 1.00 92.25 444 SER A CA 1
ATOM 3161 C C . SER A 1 444 ? -9.399 -4.114 27.706 1.00 92.25 444 SER A C 1
ATOM 3163 O O . SER A 1 444 ? -8.750 -3.074 27.813 1.00 92.25 444 SER A O 1
ATOM 3165 N N . LYS A 1 445 ? -8.814 -5.321 27.644 1.00 91.62 445 LYS A N 1
ATOM 3166 C CA . LYS A 1 445 ? -7.354 -5.493 27.696 1.00 91.62 445 LYS A CA 1
ATOM 3167 C C . LYS A 1 445 ? -6.659 -4.861 26.485 1.00 91.62 445 LYS A C 1
ATOM 3169 O O . LYS A 1 445 ? -5.620 -4.236 26.664 1.00 91.62 445 LYS A O 1
ATOM 3174 N N . SER A 1 446 ? -7.214 -5.005 25.281 1.00 89.81 446 SER A N 1
ATOM 3175 C CA . SER A 1 446 ? -6.661 -4.388 24.068 1.00 89.81 446 SER A CA 1
ATOM 3176 C C . SER A 1 446 ? -6.748 -2.861 24.081 1.00 89.81 446 SER A C 1
ATOM 3178 O O . SER A 1 446 ? -5.820 -2.214 23.614 1.00 89.81 446 SER A O 1
ATOM 3180 N N . ILE A 1 447 ? -7.840 -2.286 24.597 1.00 87.12 447 ILE A N 1
ATOM 3181 C CA . ILE A 1 447 ? -8.072 -0.832 24.563 1.00 87.12 447 ILE A CA 1
ATOM 3182 C C . ILE A 1 447 ? -7.386 -0.108 25.730 1.00 87.12 447 ILE A C 1
ATOM 3184 O O . ILE A 1 447 ? -6.717 0.890 25.506 1.00 87.12 447 ILE A O 1
ATOM 3188 N N . ALA A 1 448 ? -7.530 -0.601 26.963 1.00 86.38 448 ALA A N 1
ATOM 3189 C CA . ALA A 1 448 ? -7.092 0.089 28.184 1.00 86.38 448 ALA A CA 1
ATOM 3190 C C . ALA A 1 448 ? -6.009 -0.683 28.968 1.00 86.38 448 ALA A C 1
ATOM 3192 O O . ALA A 1 448 ? -5.874 -0.521 30.180 1.00 86.38 448 ALA A O 1
ATOM 3193 N N . GLY A 1 449 ? -5.297 -1.612 28.316 1.00 87.88 449 GLY A N 1
ATOM 3194 C CA . GLY A 1 449 ? -4.228 -2.437 28.906 1.00 87.88 449 GLY A CA 1
ATOM 3195 C C . GLY A 1 449 ? -4.674 -3.479 29.948 1.00 87.88 449 GLY A C 1
ATOM 3196 O O . GLY A 1 449 ? -3.931 -4.416 30.248 1.00 87.88 449 GLY A O 1
ATOM 3197 N N . ALA A 1 450 ? -5.890 -3.365 30.490 1.00 89.25 450 ALA A N 1
ATOM 3198 C CA . ALA A 1 450 ? -6.393 -4.149 31.615 1.00 89.25 450 ALA A CA 1
ATOM 3199 C C . ALA A 1 450 ? -7.790 -4.742 31.355 1.00 89.25 450 ALA A C 1
ATOM 3201 O O . ALA A 1 450 ? -8.622 -4.157 30.669 1.00 89.25 450 ALA A O 1
ATOM 3202 N N . SER A 1 451 ? -8.088 -5.896 31.966 1.00 91.00 451 SER A N 1
ATOM 3203 C CA . SER A 1 451 ? -9.426 -6.516 31.921 1.00 91.00 451 SER A CA 1
ATOM 3204 C C . SER A 1 451 ? -10.400 -5.761 32.841 1.00 91.00 451 SER A C 1
ATOM 3206 O O . SER A 1 451 ? -10.718 -6.208 33.944 1.00 91.00 451 SER A O 1
ATOM 3208 N N . LEU A 1 452 ? -10.850 -4.588 32.387 1.00 91.06 452 LEU A N 1
ATOM 3209 C CA . LEU A 1 452 ? -11.811 -3.729 33.089 1.00 91.06 452 LEU A CA 1
ATOM 3210 C C . LEU A 1 452 ? -13.237 -4.294 33.053 1.00 91.06 452 LEU A C 1
ATOM 3212 O O . LEU A 1 452 ? -14.039 -4.014 33.940 1.00 91.06 452 LEU A O 1
ATOM 3216 N N . ALA A 1 453 ? -13.559 -5.120 32.060 1.00 93.62 453 ALA A N 1
ATOM 3217 C CA . ALA A 1 453 ? -14.856 -5.771 31.920 1.00 93.62 453 ALA A CA 1
ATOM 3218 C C . ALA A 1 453 ? -14.689 -7.264 31.601 1.00 93.62 453 ALA A C 1
ATOM 3220 O O . ALA A 1 453 ? -13.626 -7.689 31.148 1.00 93.62 453 ALA A O 1
ATOM 3221 N N . LYS A 1 454 ? -15.733 -8.062 31.863 1.00 96.19 454 LYS A N 1
ATOM 3222 C CA . LYS A 1 454 ? -15.823 -9.488 31.507 1.00 96.19 454 LYS A CA 1
ATOM 3223 C C . LYS A 1 454 ? -17.236 -9.875 31.091 1.00 96.19 454 LYS A C 1
ATOM 3225 O O . LYS A 1 454 ? -18.194 -9.391 31.698 1.00 96.19 454 LYS A O 1
ATOM 3230 N N . GLY A 1 455 ? -17.345 -10.798 30.142 1.00 96.75 455 GLY A N 1
ATOM 3231 C CA . GLY A 1 455 ? -18.607 -11.329 29.623 1.00 96.75 455 GLY A CA 1
ATOM 3232 C C . GLY A 1 455 ? -18.686 -11.250 28.094 1.00 96.75 455 GLY A C 1
ATOM 3233 O O . GLY A 1 455 ? -17.902 -10.522 27.479 1.00 96.75 455 GLY A O 1
ATOM 3234 N N . PRO A 1 456 ? -19.610 -11.997 27.467 1.00 97.75 456 PRO A N 1
ATOM 3235 C CA . PRO A 1 456 ? -19.790 -11.961 26.024 1.00 97.75 456 PRO A CA 1
ATOM 3236 C C . PRO A 1 456 ? -20.487 -10.667 25.581 1.00 97.75 456 PRO A C 1
ATOM 3238 O O . PRO A 1 456 ? -21.339 -10.134 26.301 1.00 97.75 456 PRO A O 1
ATOM 3241 N N . PHE A 1 457 ? -20.163 -10.199 24.379 1.00 98.00 457 PHE A N 1
ATOM 3242 C CA . PHE A 1 457 ? -20.841 -9.101 23.704 1.00 98.00 457 PHE A CA 1
ATOM 3243 C C . PHE A 1 457 ? -21.025 -9.374 22.208 1.00 98.00 457 PHE A C 1
ATOM 3245 O O . PHE A 1 457 ? -20.235 -10.093 21.594 1.00 98.00 457 PHE A O 1
ATOM 3252 N N . ASP A 1 458 ? -22.025 -8.718 21.627 1.00 98.31 458 ASP A N 1
ATOM 3253 C CA . ASP A 1 458 ? -22.201 -8.581 20.184 1.00 98.31 458 ASP A CA 1
ATOM 3254 C C . ASP A 1 458 ? -22.157 -7.089 19.811 1.00 98.31 458 ASP A C 1
ATOM 3256 O O . ASP A 1 458 ? -22.656 -6.240 20.553 1.00 98.31 458 ASP A O 1
ATOM 3260 N N . LEU A 1 459 ? -21.578 -6.751 18.663 1.00 97.88 459 LEU A N 1
ATOM 3261 C CA . LEU A 1 459 ? -21.537 -5.394 18.107 1.00 97.88 459 LEU A CA 1
ATOM 3262 C C . LEU A 1 459 ? -21.977 -5.468 16.648 1.00 97.88 459 LEU A C 1
ATOM 3264 O O . LEU A 1 459 ? -21.464 -6.307 15.927 1.00 97.88 459 LEU A O 1
ATOM 3268 N N . ALA A 1 460 ? -22.864 -4.587 16.197 1.00 98.25 460 ALA A N 1
ATOM 3269 C CA . ALA A 1 460 ? -23.234 -4.461 14.788 1.00 98.25 460 ALA A CA 1
ATOM 3270 C C . ALA A 1 460 ? -23.438 -2.985 14.439 1.00 98.25 460 ALA A C 1
ATOM 3272 O O . ALA A 1 460 ? -24.117 -2.280 15.187 1.00 98.25 460 ALA A O 1
ATOM 3273 N N . PHE A 1 461 ? -22.891 -2.504 13.323 1.00 98.00 461 PHE A N 1
ATOM 3274 C CA . PHE A 1 461 ? -23.129 -1.133 12.860 1.00 98.00 461 PHE A CA 1
ATOM 3275 C C . PHE A 1 461 ? -23.119 -1.004 11.339 1.00 98.00 461 PHE A C 1
ATOM 3277 O O . PHE A 1 461 ? -22.478 -1.784 10.637 1.00 98.00 461 PHE A O 1
ATOM 3284 N N . SER A 1 462 ? -23.804 0.028 10.849 1.00 98.25 462 SER A N 1
ATOM 3285 C CA . SER A 1 462 ? -23.798 0.442 9.447 1.00 98.25 462 SER A CA 1
ATOM 3286 C C . SER A 1 462 ? -23.611 1.953 9.379 1.00 98.25 462 SER A C 1
ATOM 3288 O O . SER A 1 462 ? -24.390 2.703 9.968 1.00 98.25 462 SER A O 1
ATOM 3290 N N . VAL A 1 463 ? -22.580 2.402 8.664 1.00 98.25 463 VAL A N 1
ATOM 3291 C CA . VAL A 1 463 ? -22.237 3.822 8.501 1.00 98.25 463 VAL A CA 1
ATOM 3292 C C . VAL A 1 463 ? -21.974 4.169 7.039 1.00 98.25 463 VAL A C 1
ATOM 3294 O O . VAL A 1 463 ? -21.498 3.343 6.260 1.00 98.25 463 VAL A O 1
ATOM 3297 N N . ALA A 1 464 ? -22.263 5.412 6.673 1.00 98.00 464 ALA A N 1
ATOM 3298 C CA . ALA A 1 464 ? -21.922 6.001 5.387 1.00 98.00 464 ALA A CA 1
ATOM 3299 C C . ALA A 1 464 ? -21.483 7.459 5.573 1.00 98.00 464 ALA A C 1
ATOM 3301 O O . ALA A 1 464 ? -21.926 8.121 6.508 1.00 98.00 464 ALA A O 1
ATOM 3302 N N . GLY A 1 465 ? -20.621 7.971 4.700 1.00 96.50 465 GLY A N 1
ATOM 3303 C CA . GLY A 1 465 ? -20.135 9.350 4.775 1.00 96.50 465 GLY A CA 1
ATOM 3304 C C . GLY A 1 465 ? -19.333 9.759 3.548 1.00 96.50 465 GLY A C 1
ATOM 3305 O O . GLY A 1 465 ? -18.997 8.926 2.709 1.00 96.50 465 GLY A O 1
ATOM 3306 N N . GLU A 1 466 ? -19.024 11.047 3.441 1.00 95.88 466 GLU A N 1
ATOM 3307 C CA . GLU A 1 466 ? -18.322 11.641 2.297 1.00 95.88 466 GLU A CA 1
ATOM 3308 C C . GLU A 1 466 ? -17.209 12.574 2.789 1.00 95.88 466 GLU A C 1
ATOM 3310 O O . GLU A 1 466 ? -17.342 13.204 3.838 1.00 95.88 466 GLU A O 1
ATOM 3315 N N . GLY A 1 467 ? -16.095 12.662 2.057 1.00 92.75 467 GLY A N 1
ATOM 3316 C CA . GLY A 1 467 ? -14.962 13.485 2.482 1.00 92.75 467 GLY A CA 1
ATOM 3317 C C . GLY A 1 467 ? -13.805 13.565 1.486 1.00 92.75 467 GLY A C 1
ATOM 3318 O O . GLY A 1 467 ? -13.592 12.675 0.665 1.00 92.75 467 GLY A O 1
ATOM 3319 N N . LEU A 1 468 ? -13.035 14.655 1.578 1.00 90.31 468 LEU A N 1
ATOM 3320 C CA . LEU A 1 468 ? -11.880 14.950 0.709 1.00 90.31 468 LEU A CA 1
ATOM 3321 C C . LEU A 1 468 ? -10.558 14.319 1.200 1.00 90.31 468 LEU A C 1
ATOM 3323 O O . LEU A 1 468 ? -9.572 14.269 0.464 1.00 90.31 468 LEU A O 1
ATOM 3327 N N . SER A 1 469 ? -10.533 13.857 2.450 1.00 88.81 469 SER A N 1
ATOM 3328 C CA . SER A 1 469 ? -9.384 13.281 3.160 1.00 88.81 469 SER A CA 1
ATOM 3329 C C . SER A 1 469 ? -9.865 12.206 4.147 1.00 88.81 469 SER A C 1
ATOM 3331 O O . SER A 1 469 ? -11.046 12.218 4.501 1.00 88.81 469 SER A O 1
ATOM 3333 N N . PRO A 1 470 ? -8.999 11.307 4.649 1.00 90.81 470 PRO A N 1
ATOM 3334 C CA . PRO A 1 470 ? -9.366 10.328 5.676 1.00 90.81 470 PRO A CA 1
ATOM 3335 C C . PRO A 1 470 ? -10.026 10.912 6.944 1.00 90.81 470 PRO A C 1
ATOM 3337 O O . PRO A 1 470 ? -11.119 10.449 7.273 1.00 90.81 470 PRO A O 1
ATOM 3340 N N . PRO A 1 471 ? -9.495 11.953 7.627 1.00 89.88 471 PRO A N 1
ATOM 3341 C CA . PRO A 1 471 ? -10.212 12.559 8.755 1.00 89.88 471 PRO A CA 1
ATOM 3342 C C . PRO A 1 471 ? -11.514 13.252 8.318 1.00 89.88 471 PRO A C 1
ATOM 3344 O O . PRO A 1 471 ? -12.484 13.248 9.072 1.00 89.88 471 PRO A O 1
ATOM 3347 N N . GLY A 1 472 ? -11.575 13.787 7.091 1.00 90.75 472 GLY A N 1
ATOM 3348 C CA . GLY A 1 472 ? -12.797 14.357 6.518 1.00 90.75 472 GLY A CA 1
ATOM 3349 C C . GLY A 1 472 ? -13.896 13.315 6.283 1.00 90.75 472 GLY A C 1
ATOM 3350 O O . GLY A 1 472 ? -15.045 13.571 6.620 1.00 90.75 472 GLY A O 1
ATOM 3351 N N . LEU A 1 473 ? -13.546 12.125 5.781 1.00 93.31 473 LEU A N 1
ATOM 3352 C CA . LEU A 1 473 ? -14.460 10.984 5.648 1.00 93.31 473 LEU A CA 1
ATOM 3353 C C . LEU A 1 473 ? -15.014 10.560 7.010 1.00 93.31 473 LEU A C 1
ATOM 3355 O O . LEU A 1 473 ? -16.218 10.362 7.142 1.00 93.31 473 LEU A O 1
ATOM 3359 N N . VAL A 1 474 ? -14.146 10.458 8.023 1.00 92.94 474 VAL A N 1
ATOM 3360 C CA . VAL A 1 474 ? -14.534 10.085 9.392 1.00 92.94 474 VAL A CA 1
ATOM 3361 C C . VAL A 1 474 ? -15.456 11.141 10.013 1.00 92.94 474 VAL A C 1
ATOM 3363 O O . VAL A 1 474 ? -16.476 10.783 10.597 1.00 92.94 474 VAL A O 1
ATOM 3366 N N . ALA A 1 475 ? -15.163 12.433 9.827 1.00 92.50 475 ALA A N 1
ATOM 3367 C CA . ALA A 1 475 ? -16.040 13.541 10.219 1.00 92.50 475 ALA A CA 1
ATOM 3368 C C . ALA A 1 475 ? -17.358 13.594 9.413 1.00 92.50 475 ALA A C 1
ATOM 3370 O O . ALA A 1 475 ? -18.365 14.104 9.900 1.00 92.50 475 ALA A O 1
ATOM 3371 N N . GLY A 1 476 ? -17.374 13.043 8.198 1.00 94.44 476 GLY A N 1
ATOM 3372 C CA . GLY A 1 476 ? -18.558 12.912 7.349 1.00 94.44 476 GLY A CA 1
ATOM 3373 C C . GLY A 1 476 ? -19.457 11.714 7.675 1.00 94.44 476 GLY A C 1
ATOM 3374 O O . GLY A 1 476 ? -20.521 11.595 7.071 1.00 94.44 476 GLY A O 1
ATOM 3375 N N . LEU A 1 477 ? -19.070 10.822 8.598 1.00 97.31 477 LEU A N 1
ATOM 3376 C CA . LEU A 1 477 ? -19.848 9.613 8.894 1.00 97.31 477 LEU A CA 1
ATOM 3377 C C . LEU A 1 477 ? -21.194 9.920 9.565 1.00 97.31 477 LEU A C 1
ATOM 3379 O O . LEU A 1 477 ? -21.274 10.628 10.574 1.00 97.31 477 LEU A O 1
ATOM 3383 N N . GLY A 1 478 ? -22.240 9.282 9.047 1.00 97.75 478 GLY A N 1
ATOM 3384 C CA . GLY A 1 478 ? -23.545 9.109 9.669 1.00 97.75 478 GLY A CA 1
ATOM 3385 C C . GLY A 1 478 ? -23.995 7.644 9.611 1.00 97.75 478 GLY A C 1
ATOM 3386 O O . GLY A 1 478 ? -23.568 6.889 8.739 1.00 97.75 478 GLY A O 1
ATOM 3387 N N . GLY A 1 479 ? -24.843 7.212 10.541 1.00 97.62 479 GLY A N 1
ATOM 3388 C CA . GLY A 1 479 ? -25.320 5.828 10.590 1.00 97.62 479 GLY A CA 1
ATOM 3389 C C . GLY A 1 479 ? -25.899 5.426 11.940 1.00 97.62 479 GLY A C 1
ATOM 3390 O O . GLY A 1 479 ? -26.209 6.272 12.779 1.00 97.62 479 GLY A O 1
ATOM 3391 N N . GLU A 1 480 ? -26.028 4.122 12.157 1.00 97.50 480 GLU A N 1
ATOM 3392 C CA . GLU A 1 480 ? -26.574 3.550 13.389 1.00 97.50 480 GLU A CA 1
ATOM 3393 C C . GLU A 1 480 ? -25.931 2.204 13.738 1.00 97.50 480 GLU A C 1
ATOM 3395 O O . GLU A 1 480 ? -25.322 1.533 12.899 1.00 97.50 480 GLU A O 1
ATOM 3400 N N . GLY A 1 481 ? -26.060 1.808 15.003 1.00 97.62 481 GLY A N 1
ATOM 3401 C CA . GLY A 1 481 ? -25.531 0.546 15.489 1.00 97.62 481 GLY A CA 1
ATOM 3402 C C . GLY A 1 481 ? -26.145 0.058 16.796 1.00 97.62 481 GLY A C 1
ATOM 3403 O O . GLY A 1 481 ? -26.952 0.711 17.461 1.00 97.62 481 GLY A O 1
ATOM 3404 N N . THR A 1 482 ? -25.764 -1.162 17.143 1.00 97.56 482 THR A N 1
ATOM 3405 C CA . THR A 1 482 ? -26.209 -1.936 18.296 1.00 97.56 482 THR A CA 1
ATOM 3406 C C . THR A 1 482 ? -24.987 -2.524 18.985 1.00 97.56 482 THR A C 1
ATOM 3408 O O . THR A 1 482 ? -24.138 -3.129 18.337 1.00 97.56 482 THR A O 1
ATOM 3411 N N . PHE A 1 483 ? -24.942 -2.418 20.308 1.00 96.75 483 PHE A N 1
ATOM 3412 C CA . PHE A 1 483 ? -23.972 -3.100 21.158 1.00 96.75 483 PHE A CA 1
ATOM 3413 C C . PHE A 1 483 ? -24.750 -3.877 22.222 1.00 96.75 483 PHE A C 1
ATOM 3415 O O . PHE A 1 483 ? -25.493 -3.292 23.006 1.00 96.75 483 PHE A O 1
ATOM 3422 N N . SER A 1 484 ? -24.653 -5.202 22.215 1.00 96.88 484 SER A N 1
ATOM 3423 C CA . SER A 1 484 ? -25.398 -6.084 23.117 1.00 96.88 484 SER A CA 1
ATOM 3424 C C . SER A 1 484 ? -24.436 -6.723 24.103 1.00 96.88 484 SER A C 1
ATOM 3426 O O . SER A 1 484 ? -23.465 -7.345 23.691 1.00 96.88 484 SER A O 1
ATOM 3428 N N . LEU A 1 485 ? -24.708 -6.602 25.400 1.00 97.00 485 LEU A N 1
ATOM 3429 C CA . LEU A 1 485 ? -23.952 -7.277 26.449 1.00 97.00 485 LEU A CA 1
ATOM 3430 C C . LEU A 1 485 ? -24.735 -8.476 26.979 1.00 97.00 485 LEU A C 1
ATOM 3432 O O . LEU A 1 485 ? -25.921 -8.357 27.294 1.00 97.00 485 LEU A O 1
ATOM 3436 N N . GLY A 1 486 ? -24.056 -9.612 27.146 1.00 96.38 486 GLY A N 1
ATOM 3437 C CA . GLY A 1 486 ? -24.549 -10.721 27.959 1.00 96.38 486 GLY A CA 1
ATOM 3438 C C . GLY A 1 486 ? -24.453 -10.425 29.461 1.00 96.38 486 GLY A C 1
ATOM 3439 O O . GLY A 1 486 ? -24.189 -9.302 29.883 1.00 96.38 486 GLY A O 1
ATOM 3440 N N . ALA A 1 487 ? -24.655 -11.443 30.298 1.00 95.62 487 ALA A N 1
ATOM 3441 C CA . ALA A 1 487 ? -24.411 -11.314 31.734 1.00 95.62 487 ALA A CA 1
ATOM 3442 C C . ALA A 1 487 ? -22.896 -11.237 32.003 1.00 95.62 487 ALA A C 1
ATOM 3444 O O . ALA A 1 487 ? -22.132 -12.033 31.454 1.00 95.62 487 ALA A O 1
ATOM 3445 N N . GLY A 1 488 ? -22.457 -10.303 32.850 1.00 96.06 488 GLY A N 1
ATOM 3446 C CA . GLY A 1 488 ? -21.031 -10.001 32.991 1.00 96.06 488 GLY A CA 1
ATOM 3447 C C . GLY A 1 488 ? -20.653 -9.238 34.257 1.00 96.06 488 GLY A C 1
ATOM 3448 O O . GLY A 1 488 ? -21.441 -9.101 35.198 1.00 96.06 488 GLY A O 1
ATOM 3449 N N . THR A 1 489 ? -19.405 -8.766 34.301 1.00 95.50 489 THR A N 1
ATOM 3450 C CA . THR A 1 489 ? -18.867 -7.985 35.425 1.00 95.50 489 THR A CA 1
ATOM 3451 C C . THR A 1 489 ? -18.004 -6.823 34.953 1.00 95.50 489 THR A C 1
ATOM 3453 O O . THR A 1 489 ? -17.077 -7.046 34.175 1.00 95.50 489 THR A O 1
ATOM 3456 N N . LEU A 1 490 ? -18.226 -5.624 35.490 1.00 93.56 490 LEU A N 1
ATOM 3457 C CA . LEU A 1 490 ? -17.256 -4.530 35.438 1.00 93.56 490 LEU A CA 1
ATOM 3458 C C . LEU A 1 490 ? -16.366 -4.583 36.684 1.00 93.56 490 LEU A C 1
ATOM 3460 O O . LEU A 1 490 ? -16.857 -4.775 37.798 1.00 93.56 490 LEU A O 1
ATOM 3464 N N . GLN A 1 491 ? -15.064 -4.422 36.491 1.00 91.31 491 GLN A N 1
ATOM 3465 C CA . GLN A 1 491 ? -14.096 -4.130 37.544 1.00 91.31 491 GLN A CA 1
ATOM 3466 C C . GLN A 1 491 ? -14.069 -2.618 37.790 1.00 91.31 491 GLN A C 1
ATOM 3468 O O . GLN A 1 491 ? -14.413 -1.833 36.910 1.00 91.31 491 GLN A O 1
ATOM 3473 N N . GLY A 1 492 ? -13.647 -2.197 38.980 1.00 86.88 492 GLY A N 1
ATOM 3474 C CA . GLY A 1 492 ? -13.529 -0.774 39.293 1.00 86.88 492 GLY A CA 1
ATOM 3475 C C . GLY A 1 492 ? -14.872 -0.062 39.484 1.00 86.88 492 GLY A C 1
ATOM 3476 O O . GLY A 1 492 ? -14.949 1.142 39.267 1.00 86.88 492 GLY A O 1
ATOM 3477 N N . LEU A 1 493 ? -15.926 -0.778 39.900 1.00 90.50 493 LEU A N 1
ATOM 3478 C CA . LEU A 1 493 ? -17.225 -0.185 40.243 1.00 90.50 493 LEU A CA 1
ATOM 3479 C C . LEU A 1 493 ? -17.955 -1.008 41.321 1.00 90.50 493 LEU A C 1
ATOM 3481 O O . LEU A 1 493 ? -18.040 -2.228 41.222 1.00 90.50 493 LEU A O 1
ATOM 3485 N N . THR A 1 494 ? -18.517 -0.366 42.349 1.00 91.00 494 THR A N 1
ATOM 3486 C CA . THR A 1 494 ? -19.439 -1.000 43.313 1.00 91.00 494 THR A CA 1
ATOM 3487 C C . THR A 1 494 ? -20.457 -0.006 43.897 1.00 91.00 494 THR A C 1
ATOM 3489 O O . THR A 1 494 ? -20.075 1.096 44.289 1.00 91.00 494 THR A O 1
ATOM 3492 N N . PRO A 1 495 ? -21.743 -0.390 44.045 1.00 89.56 495 PRO A N 1
ATOM 3493 C CA . PRO A 1 495 ? -22.763 0.412 44.728 1.00 89.56 495 PRO A CA 1
ATOM 3494 C C . PRO A 1 495 ? -22.683 0.362 46.270 1.00 89.56 495 PRO A C 1
ATOM 3496 O O . PRO A 1 495 ? -23.445 1.053 46.946 1.00 89.56 495 PRO A O 1
ATOM 3499 N N . ASP A 1 496 ? -21.789 -0.438 46.864 1.00 89.75 496 ASP A N 1
ATOM 3500 C CA . ASP A 1 496 ? -21.704 -0.617 48.324 1.00 89.75 496 ASP A CA 1
ATOM 3501 C C . ASP A 1 496 ? -21.474 0.672 49.145 1.00 89.75 496 ASP A C 1
ATOM 3503 O O . ASP A 1 496 ? -21.953 0.732 50.282 1.00 89.75 496 ASP A O 1
ATOM 3507 N N . PRO A 1 497 ? -20.797 1.728 48.644 1.00 88.50 497 PRO A N 1
ATOM 3508 C CA . PRO A 1 497 ? -20.747 3.007 49.346 1.00 88.50 497 PRO A CA 1
ATOM 3509 C C . PRO A 1 497 ? -22.112 3.693 49.442 1.00 88.50 497 PRO A C 1
ATOM 3511 O O . PRO A 1 497 ? -22.461 4.172 50.518 1.00 88.50 497 PRO A O 1
ATOM 3514 N N . LEU A 1 498 ? -22.925 3.662 48.379 1.00 88.12 498 LEU A N 1
ATOM 3515 C CA . LEU A 1 498 ? -24.283 4.212 48.418 1.00 88.12 498 LEU A CA 1
ATOM 3516 C C . LEU A 1 498 ? -25.155 3.429 49.411 1.00 88.12 498 LEU A C 1
ATOM 3518 O O . LEU A 1 498 ? -25.967 4.021 50.115 1.00 88.12 498 LEU A O 1
ATOM 3522 N N . ARG A 1 499 ? -24.954 2.107 49.538 1.00 87.31 499 ARG A N 1
ATOM 3523 C CA . ARG A 1 499 ? -25.661 1.278 50.537 1.00 87.31 499 ARG A CA 1
ATOM 3524 C C . ARG A 1 499 ? -25.366 1.716 51.973 1.00 87.31 499 ARG A C 1
ATOM 3526 O O . ARG A 1 499 ? -26.270 1.686 52.803 1.00 87.31 499 ARG A O 1
ATOM 3533 N N . ARG A 1 500 ? -24.143 2.172 52.272 1.00 85.19 500 ARG A N 1
ATOM 3534 C CA . ARG A 1 500 ? -23.820 2.761 53.586 1.00 85.19 500 ARG A CA 1
ATOM 3535 C C . ARG A 1 500 ? -24.526 4.099 53.796 1.00 85.19 500 ARG A C 1
ATOM 3537 O O . ARG A 1 500 ? -25.126 4.280 54.850 1.00 85.19 500 ARG A O 1
ATOM 3544 N N . VAL A 1 501 ? -24.552 4.972 52.785 1.00 85.12 501 VAL A N 1
ATOM 3545 C CA . VAL A 1 501 ? -25.325 6.231 52.821 1.00 85.12 501 VAL A CA 1
ATOM 3546 C C . VAL A 1 501 ? -26.817 5.960 53.068 1.00 85.12 501 VAL A C 1
ATOM 3548 O O . VAL A 1 501 ? -27.421 6.628 53.903 1.00 85.12 501 VAL A O 1
ATOM 3551 N N . ALA A 1 502 ? -27.399 4.944 52.422 1.00 84.88 502 ALA A N 1
ATOM 3552 C CA . ALA A 1 502 ? -28.786 4.527 52.639 1.00 84.88 502 ALA A CA 1
ATOM 3553 C C . ALA A 1 502 ? -29.057 4.111 54.095 1.00 84.88 502 ALA A C 1
ATOM 3555 O O . ALA A 1 502 ? -30.018 4.581 54.702 1.00 84.88 502 ALA A O 1
ATOM 3556 N N . VAL A 1 503 ? -28.198 3.261 54.669 1.00 83.75 503 VAL A N 1
ATOM 3557 C CA . VAL A 1 503 ? -28.315 2.807 56.066 1.00 83.75 503 VAL A CA 1
ATOM 3558 C C . VAL A 1 503 ? -28.142 3.971 57.045 1.00 83.75 503 VAL A C 1
ATOM 3560 O O . VAL A 1 503 ? -28.944 4.105 57.964 1.00 83.75 503 VAL A O 1
ATOM 3563 N N . LEU A 1 504 ? -27.155 4.848 56.830 1.00 80.88 504 LEU A N 1
ATOM 3564 C CA . LEU A 1 504 ? -26.942 6.043 57.654 1.00 80.88 504 LEU A CA 1
ATOM 3565 C C . LEU A 1 504 ? -28.164 6.970 57.637 1.00 80.88 504 LEU A C 1
ATOM 3567 O O . LEU A 1 504 ? -28.635 7.367 58.699 1.00 80.88 504 LEU A O 1
ATOM 3571 N N . ALA A 1 505 ? -28.719 7.241 56.454 1.00 79.19 505 ALA A N 1
ATOM 3572 C CA . ALA A 1 505 ? -29.908 8.074 56.274 1.00 79.19 505 ALA A CA 1
ATOM 3573 C C . ALA A 1 505 ? -31.224 7.422 56.749 1.00 79.19 505 ALA A C 1
ATOM 3575 O O . ALA A 1 505 ? -32.246 8.101 56.796 1.00 79.19 505 ALA A O 1
ATOM 3576 N N . SER A 1 506 ? -31.210 6.127 57.088 1.00 76.75 506 SER A N 1
ATOM 3577 C CA . SER A 1 506 ? -32.367 5.385 57.619 1.00 76.75 506 SER A CA 1
ATOM 3578 C C . SER A 1 506 ? -32.369 5.273 59.152 1.00 76.75 506 SER A C 1
ATOM 3580 O O . SER A 1 506 ? -33.321 4.747 59.731 1.00 76.75 506 SER A O 1
ATOM 3582 N N . ASN A 1 507 ? -31.310 5.729 59.830 1.00 72.94 507 ASN A N 1
ATOM 3583 C CA . ASN A 1 507 ? -31.204 5.671 61.287 1.00 72.94 507 ASN A CA 1
ATOM 3584 C C . ASN A 1 507 ? -31.904 6.869 61.945 1.00 72.94 507 ASN A C 1
ATOM 3586 O O . ASN A 1 507 ? -31.525 8.007 61.691 1.00 72.94 507 ASN A O 1
ATOM 3590 N N . LYS A 1 508 ? -32.827 6.602 62.882 1.00 61.09 508 LYS A N 1
ATOM 3591 C CA . LYS A 1 508 ? -33.546 7.595 63.718 1.00 61.09 508 LYS A CA 1
ATOM 3592 C C . LYS A 1 508 ? -32.670 8.274 64.794 1.00 61.09 508 LYS A C 1
ATOM 3594 O O . LYS A 1 508 ? -32.988 8.221 65.982 1.00 61.09 508 LYS A O 1
ATOM 3599 N N . SER A 1 509 ? -31.456 8.677 64.424 1.00 60.50 509 SER A N 1
ATOM 3600 C CA . SER A 1 509 ? -30.543 9.511 65.222 1.00 60.50 509 SER A CA 1
ATOM 3601 C C . SER A 1 509 ? -29.276 9.814 64.415 1.00 60.50 509 SER A C 1
ATOM 3603 O O . SER A 1 509 ? -28.186 9.319 64.718 1.00 60.50 509 SER A O 1
ATOM 3605 N N . ILE A 1 510 ? -29.399 10.631 63.366 1.00 65.12 510 ILE A N 1
ATOM 3606 C CA . ILE A 1 510 ? -28.272 11.035 62.505 1.00 65.12 510 ILE A CA 1
ATOM 3607 C C . ILE A 1 510 ? -27.351 12.018 63.258 1.00 65.12 510 ILE A C 1
ATOM 3609 O O . ILE A 1 510 ? -27.335 13.220 63.015 1.00 65.12 510 ILE A O 1
ATOM 3613 N N . LYS A 1 511 ? -26.527 11.496 64.177 1.00 62.97 511 LYS A N 1
ATOM 3614 C CA . LYS A 1 511 ? -25.517 12.241 64.966 1.00 62.97 511 LYS A CA 1
ATOM 3615 C C . LYS A 1 511 ? -24.263 12.621 64.156 1.00 62.97 511 LYS A C 1
ATOM 3617 O O . LYS A 1 511 ? -23.175 12.755 64.712 1.00 62.97 511 LYS A O 1
ATOM 3622 N N . VAL A 1 512 ? -24.410 12.738 62.841 1.00 66.06 512 VAL A N 1
ATOM 3623 C CA . VAL A 1 512 ? -23.321 12.911 61.879 1.00 66.06 512 VAL A CA 1
ATOM 3624 C C . VAL A 1 512 ? -22.995 14.405 61.798 1.00 66.06 512 VAL A C 1
ATOM 3626 O O . VAL A 1 512 ? -23.811 15.216 61.348 1.00 66.06 512 VAL A O 1
ATOM 3629 N N . ASP A 1 513 ? -21.826 14.804 62.299 1.00 76.25 513 ASP A N 1
ATOM 3630 C CA . ASP A 1 513 ? -21.361 16.187 62.165 1.00 76.25 513 ASP A CA 1
ATOM 3631 C C . ASP A 1 513 ? -20.950 16.523 60.715 1.00 76.25 513 ASP A C 1
ATOM 3633 O O . ASP A 1 513 ? -20.976 15.673 59.822 1.00 76.25 513 ASP A O 1
ATOM 3637 N N . LYS A 1 514 ? -20.616 17.792 60.453 1.00 78.56 514 LYS A N 1
ATOM 3638 C CA . LYS A 1 514 ? -20.285 18.255 59.097 1.00 78.56 514 LYS A CA 1
ATOM 3639 C C . LYS A 1 514 ? -19.042 17.554 58.532 1.00 78.56 514 LYS A C 1
ATOM 3641 O O . LYS A 1 514 ? -18.998 17.269 57.335 1.00 78.56 514 LYS A O 1
ATOM 3646 N N . ASP A 1 515 ? -18.071 17.246 59.384 1.00 80.81 515 ASP A N 1
ATOM 3647 C CA . ASP A 1 515 ? -16.817 16.614 58.985 1.00 80.81 515 ASP A CA 1
ATOM 3648 C C . ASP A 1 515 ? -17.029 15.112 58.738 1.00 80.81 515 ASP A C 1
ATOM 3650 O O . ASP A 1 515 ? -16.462 14.553 57.801 1.00 80.81 515 ASP A O 1
ATOM 3654 N N . GLN A 1 516 ? -17.936 14.473 59.485 1.00 81.31 516 GLN A N 1
ATOM 3655 C CA . GLN A 1 516 ? -18.410 13.115 59.210 1.00 81.31 516 GLN A CA 1
ATOM 3656 C C . GLN A 1 516 ? -19.216 13.018 57.896 1.00 81.31 516 GLN A C 1
ATOM 3658 O O . GLN A 1 516 ? -19.018 12.060 57.148 1.00 81.31 516 GLN A O 1
ATOM 3663 N N . ILE A 1 517 ? -20.068 14.002 57.553 1.00 82.69 517 ILE A N 1
ATOM 3664 C CA . ILE A 1 517 ? -20.747 14.043 56.235 1.00 82.69 517 ILE A CA 1
ATOM 3665 C C . ILE A 1 517 ? -19.702 14.117 55.109 1.00 82.69 517 ILE A C 1
ATOM 3667 O O . ILE A 1 517 ? -19.764 13.342 54.151 1.00 82.69 517 ILE A O 1
ATOM 3671 N N . ALA A 1 518 ? -18.701 14.992 55.250 1.00 82.81 518 ALA A N 1
ATOM 3672 C CA . ALA A 1 518 ? -17.598 15.095 54.297 1.00 82.81 518 ALA A CA 1
ATOM 3673 C C . ALA A 1 518 ? -16.755 13.803 54.228 1.00 82.81 518 ALA A C 1
ATOM 3675 O O . ALA A 1 518 ? -16.315 13.410 53.146 1.00 82.81 518 ALA A O 1
ATOM 3676 N N . ALA A 1 519 ? -16.561 13.103 55.352 1.00 84.50 519 ALA A N 1
ATOM 3677 C CA . ALA A 1 519 ? -15.853 11.825 55.408 1.00 84.50 519 ALA A CA 1
ATOM 3678 C C . ALA A 1 519 ? -16.618 10.679 54.719 1.00 84.50 519 ALA A C 1
ATOM 3680 O O . ALA A 1 519 ? -15.989 9.841 54.067 1.00 84.50 519 ALA A O 1
ATOM 3681 N N . GLU A 1 520 ? -17.951 10.644 54.796 1.00 84.62 520 GLU A N 1
ATOM 3682 C CA . GLU A 1 520 ? -18.766 9.668 54.059 1.00 84.62 520 GLU A CA 1
ATOM 3683 C C . GLU A 1 520 ? -18.806 9.970 52.558 1.00 84.62 520 GLU A C 1
ATOM 3685 O O . GLU A 1 520 ? -18.580 9.071 51.750 1.00 84.62 520 GLU A O 1
ATOM 3690 N N . ALA A 1 521 ? -18.966 11.232 52.154 1.00 84.31 521 ALA A N 1
ATOM 3691 C CA . ALA A 1 521 ? -18.878 11.617 50.744 1.00 84.31 521 ALA A CA 1
ATOM 3692 C C . ALA A 1 521 ? -17.491 11.315 50.145 1.00 84.31 521 ALA A C 1
ATOM 3694 O O . ALA A 1 521 ? -17.374 10.729 49.065 1.00 84.31 521 ALA A O 1
ATOM 3695 N N . ARG A 1 522 ? -16.421 11.591 50.900 1.00 86.81 522 ARG A N 1
ATOM 3696 C CA . ARG A 1 522 ? -15.059 11.152 50.573 1.00 86.81 522 ARG A CA 1
ATOM 3697 C C . ARG A 1 522 ? -14.946 9.623 50.510 1.00 86.81 522 ARG A C 1
ATOM 3699 O O . ARG A 1 522 ? -14.293 9.105 49.610 1.00 86.81 522 ARG A O 1
ATOM 3706 N N . THR A 1 523 ? -15.609 8.891 51.403 1.00 87.75 523 THR A N 1
ATOM 3707 C CA . THR A 1 523 ? -15.644 7.417 51.407 1.00 87.75 523 THR A CA 1
ATOM 3708 C C . THR A 1 523 ? -16.405 6.840 50.210 1.00 87.75 523 THR A C 1
ATOM 3710 O O . THR A 1 523 ? -16.033 5.769 49.726 1.00 87.75 523 THR A O 1
ATOM 3713 N N . VAL A 1 524 ? -17.427 7.532 49.694 1.00 86.50 524 VAL A N 1
ATOM 3714 C CA . VAL A 1 524 ? -18.040 7.229 48.392 1.00 86.50 524 VAL A CA 1
ATOM 3715 C C . VAL A 1 524 ? -17.003 7.439 47.293 1.00 86.50 524 VAL A C 1
ATOM 3717 O O . VAL A 1 524 ? -16.645 6.472 46.621 1.00 86.50 524 VAL A O 1
ATOM 3720 N N . ARG A 1 525 ? -16.434 8.645 47.182 1.00 86.75 525 ARG A N 1
ATOM 3721 C CA . ARG A 1 525 ? -15.436 9.012 46.161 1.00 86.75 525 ARG A CA 1
ATOM 3722 C C . ARG A 1 525 ? -14.233 8.057 46.116 1.00 86.75 525 ARG A C 1
ATOM 3724 O O . ARG A 1 525 ? -13.798 7.660 45.043 1.00 86.75 525 ARG A O 1
ATOM 3731 N N . GLU A 1 526 ? -13.721 7.630 47.270 1.00 87.06 526 GLU A N 1
ATOM 3732 C CA . GLU A 1 526 ? -12.546 6.753 47.369 1.00 87.06 526 GLU A CA 1
ATOM 3733 C C . GLU A 1 526 ? -12.830 5.252 47.180 1.00 87.06 526 GLU A C 1
ATOM 3735 O O . GLU A 1 526 ? -11.867 4.495 47.021 1.00 87.06 526 GLU A O 1
ATOM 3740 N N . LYS A 1 527 ? -14.090 4.789 47.252 1.00 90.00 527 LYS A N 1
ATOM 3741 C CA . LYS A 1 527 ? -14.434 3.345 47.233 1.00 90.00 527 LYS A CA 1
ATOM 3742 C C . LYS A 1 527 ? -15.443 2.933 46.160 1.00 90.00 527 LYS A C 1
ATOM 3744 O O . LYS A 1 527 ? -15.521 1.743 45.869 1.00 90.00 527 LYS A O 1
ATOM 3749 N N . LEU A 1 528 ? -16.172 3.874 45.554 1.00 89.12 528 LEU A N 1
ATOM 3750 C CA . LEU A 1 528 ? -17.085 3.624 44.429 1.00 89.12 528 LEU A CA 1
ATOM 3751 C C . LEU A 1 528 ? -16.373 2.876 43.297 1.00 89.12 528 LEU A C 1
ATOM 3753 O O . LEU A 1 528 ? -16.930 1.942 42.733 1.00 89.12 528 LEU A O 1
ATOM 3757 N N . THR A 1 529 ? -15.113 3.229 43.042 1.00 88.75 529 THR A N 1
ATOM 3758 C CA . THR A 1 529 ? -14.269 2.664 41.983 1.00 88.75 529 THR A CA 1
ATOM 3759 C C . THR A 1 529 ? -13.391 1.484 42.423 1.00 88.75 529 THR A C 1
ATOM 3761 O O . THR A 1 529 ? -12.426 1.136 41.749 1.00 88.75 529 THR A O 1
ATOM 3764 N N . LYS A 1 530 ? -13.685 0.846 43.567 1.00 86.06 530 LYS A N 1
ATOM 3765 C CA . LYS A 1 530 ? -12.849 -0.225 44.157 1.00 86.06 530 LYS A CA 1
ATOM 3766 C C . LYS A 1 530 ? -13.644 -1.497 44.468 1.00 86.06 530 LYS A C 1
ATOM 3768 O O . LYS A 1 530 ? -13.589 -2.023 45.577 1.00 86.06 530 LYS A O 1
ATOM 3773 N N . GLY A 1 531 ? -14.395 -1.990 43.485 1.00 88.62 531 GLY A N 1
ATOM 3774 C CA . GLY A 1 531 ? -15.174 -3.225 43.601 1.00 88.62 531 GLY A CA 1
ATOM 3775 C C . GLY A 1 531 ? -15.566 -3.826 42.252 1.00 88.62 531 GLY A C 1
ATOM 3776 O O . GLY A 1 531 ? -14.992 -3.469 41.223 1.00 88.62 531 GLY A O 1
ATOM 3777 N N . VAL A 1 532 ? -16.531 -4.752 42.278 1.00 92.19 532 VAL A N 1
ATOM 3778 C CA . VAL A 1 532 ? -17.019 -5.476 41.094 1.00 92.19 532 VAL A CA 1
ATOM 3779 C C . VAL A 1 532 ? -18.525 -5.280 40.926 1.00 92.19 532 VAL A C 1
ATOM 3781 O O . VAL A 1 532 ? -19.308 -5.681 41.790 1.00 92.19 532 VAL A O 1
ATOM 3784 N N . TYR A 1 533 ? -18.935 -4.741 39.781 1.00 93.44 533 TYR A N 1
ATOM 3785 C CA . TYR A 1 533 ? -20.333 -4.520 39.423 1.00 93.44 533 TYR A CA 1
ATOM 3786 C C . TYR A 1 533 ? -20.805 -5.650 38.504 1.00 93.44 533 TYR A C 1
ATOM 3788 O O . TYR A 1 533 ? -20.420 -5.721 37.337 1.00 93.44 533 TYR A O 1
ATOM 3796 N N . LYS A 1 534 ? -21.622 -6.566 39.031 1.00 94.88 534 LYS A N 1
ATOM 3797 C CA . LYS A 1 534 ? -22.224 -7.661 38.249 1.00 94.88 534 LYS A CA 1
ATOM 3798 C C . LYS A 1 534 ? -23.445 -7.135 37.502 1.00 94.88 534 LYS A C 1
ATOM 3800 O O . LYS A 1 534 ? -24.321 -6.576 38.157 1.00 94.88 534 LYS A O 1
ATOM 3805 N N . PHE A 1 535 ? -23.532 -7.337 36.193 1.00 94.38 535 PHE A N 1
ATOM 3806 C CA . PHE A 1 535 ? -24.636 -6.826 35.380 1.00 94.38 535 PHE A CA 1
ATOM 3807 C C . PHE A 1 535 ? -25.429 -7.924 34.668 1.00 94.38 535 PHE A C 1
ATOM 3809 O O . PHE A 1 535 ? -24.888 -8.958 34.267 1.00 94.38 535 PHE A O 1
ATOM 3816 N N . ALA A 1 536 ? -26.731 -7.678 34.524 1.00 94.06 536 ALA A N 1
ATOM 3817 C CA . ALA A 1 536 ? -27.629 -8.461 33.685 1.00 94.06 536 ALA A CA 1
ATOM 3818 C C . ALA A 1 536 ? -27.438 -8.117 32.189 1.00 94.06 536 ALA A C 1
ATOM 3820 O O . ALA A 1 536 ? -26.948 -7.025 31.881 1.00 94.06 536 ALA A O 1
ATOM 3821 N N . PRO A 1 537 ? -27.848 -9.000 31.254 1.00 95.38 537 PRO A N 1
ATOM 3822 C CA . PRO A 1 537 ? -27.782 -8.710 29.825 1.00 95.38 537 PRO A CA 1
ATOM 3823 C C . PRO A 1 537 ? -28.517 -7.412 29.468 1.00 95.38 537 PRO A C 1
ATOM 3825 O O . PRO A 1 537 ? -29.645 -7.197 29.910 1.00 95.38 537 PRO A O 1
ATOM 3828 N N . THR A 1 538 ? -27.880 -6.548 28.679 1.00 95.00 538 THR A N 1
ATOM 3829 C CA . THR A 1 538 ? -28.400 -5.223 28.299 1.00 95.00 538 THR A CA 1
ATOM 3830 C C . THR A 1 538 ? -28.075 -4.944 26.837 1.00 95.00 538 THR A C 1
ATOM 3832 O O . THR A 1 538 ? -26.946 -5.161 26.401 1.00 95.00 538 THR A O 1
ATOM 3835 N N . LYS A 1 539 ? -29.051 -4.430 26.081 1.00 95.06 539 LYS A N 1
ATOM 3836 C CA . LYS A 1 539 ? -28.852 -3.959 24.706 1.00 95.06 539 LYS A CA 1
ATOM 3837 C C . LYS A 1 539 ? -28.743 -2.436 24.684 1.00 95.06 539 LYS A C 1
ATOM 3839 O O . LYS A 1 539 ? -29.624 -1.748 25.193 1.00 95.06 539 LYS A O 1
ATOM 3844 N N . PHE A 1 540 ? -27.697 -1.934 24.045 1.00 94.19 540 PHE A N 1
ATOM 3845 C CA . PHE A 1 540 ? -27.457 -0.526 23.765 1.00 94.19 540 PHE A CA 1
ATOM 3846 C C . PHE A 1 540 ? -27.663 -0.267 22.268 1.00 94.19 540 PHE A C 1
ATOM 3848 O O . PHE A 1 540 ? -27.275 -1.083 21.430 1.00 94.19 540 PHE A O 1
ATOM 3855 N N . ALA A 1 541 ? -28.247 0.880 21.931 1.00 96.38 541 ALA A N 1
ATOM 3856 C CA . ALA A 1 541 ? -28.285 1.409 20.569 1.00 96.38 541 ALA A CA 1
ATOM 3857 C C . ALA A 1 541 ? -27.435 2.682 20.508 1.00 96.38 541 ALA A C 1
ATOM 3859 O O . ALA A 1 541 ? -27.345 3.407 21.502 1.00 96.38 541 ALA A O 1
ATOM 3860 N N . PHE A 1 542 ? -26.829 2.974 19.364 1.00 97.06 542 PHE A N 1
ATOM 3861 C CA . PHE A 1 542 ? -26.098 4.220 19.142 1.00 97.06 542 PHE A CA 1
ATOM 3862 C C . PHE A 1 542 ? -26.362 4.773 17.744 1.00 97.06 542 PHE A C 1
ATOM 3864 O O . PHE A 1 542 ? -26.557 4.012 16.797 1.00 97.06 542 PHE A O 1
ATOM 3871 N N . ASP A 1 543 ? -26.356 6.097 17.619 1.00 97.56 543 ASP A N 1
ATOM 3872 C CA . ASP A 1 543 ? -26.412 6.792 16.336 1.00 97.56 543 ASP A CA 1
ATOM 3873 C C . ASP A 1 543 ? -25.091 7.513 16.062 1.00 97.56 543 ASP A C 1
ATOM 3875 O O . ASP A 1 543 ? -24.494 8.095 16.964 1.00 97.56 543 ASP A O 1
ATOM 3879 N N . VAL A 1 544 ? -24.619 7.461 14.818 1.00 98.00 544 VAL A N 1
ATOM 3880 C CA . VAL A 1 544 ? -23.455 8.220 14.352 1.00 98.00 544 VAL A CA 1
ATOM 3881 C C . VAL A 1 544 ? -23.970 9.389 13.524 1.00 98.00 544 VAL A C 1
ATOM 3883 O O . VAL A 1 544 ? -24.789 9.194 12.625 1.00 98.00 544 VAL A O 1
ATOM 3886 N N . LYS A 1 545 ? -23.518 10.608 13.823 1.00 96.94 545 LYS A N 1
ATOM 3887 C CA . LYS A 1 545 ? -23.842 11.823 13.061 1.00 96.94 545 LYS A CA 1
ATOM 3888 C C . LYS A 1 545 ? -22.642 12.757 13.036 1.00 96.94 545 LYS A C 1
ATOM 3890 O O . LYS A 1 545 ? -22.099 13.067 14.092 1.00 96.94 545 LYS A O 1
ATOM 3895 N N . ASN A 1 546 ? -22.261 13.226 11.848 1.00 94.31 546 ASN A N 1
ATOM 3896 C CA . ASN A 1 546 ? -21.126 14.130 11.630 1.00 94.31 546 ASN A CA 1
ATOM 3897 C C . ASN A 1 546 ? -19.857 13.636 12.357 1.00 94.31 546 ASN A C 1
ATOM 3899 O O . ASN A 1 546 ? -19.260 14.354 13.160 1.00 94.31 546 ASN A O 1
ATOM 3903 N N . GLY A 1 547 ? -19.527 12.352 12.181 1.00 94.50 547 GLY A N 1
ATOM 3904 C CA . GLY A 1 547 ? -18.375 11.709 12.816 1.00 94.50 547 GLY A CA 1
ATOM 3905 C C . GLY A 1 547 ? -18.442 11.581 14.339 1.00 94.50 547 GLY A C 1
ATOM 3906 O O . GLY A 1 547 ? -17.462 11.168 14.951 1.00 94.50 547 GLY A O 1
ATOM 3907 N N . THR A 1 548 ? -19.571 11.908 14.970 1.00 96.69 548 THR A N 1
ATOM 3908 C CA . THR A 1 548 ? -19.797 11.710 16.406 1.00 96.69 548 THR A CA 1
ATOM 3909 C C . THR A 1 548 ? -20.700 10.503 16.614 1.00 96.69 548 THR A C 1
ATOM 3911 O O . THR A 1 548 ? -21.862 10.518 16.210 1.00 96.69 548 THR A O 1
ATOM 3914 N N . LEU A 1 549 ? -20.180 9.455 17.252 1.00 97.25 549 LEU A N 1
ATOM 3915 C CA . LEU A 1 549 ? -20.981 8.348 17.772 1.00 97.25 549 LEU A CA 1
ATOM 3916 C C . LEU A 1 549 ? -21.636 8.800 19.077 1.00 97.25 549 LEU A C 1
ATOM 3918 O O . LEU A 1 549 ? -20.950 9.310 19.956 1.00 97.25 549 LEU A O 1
ATOM 3922 N N . ARG A 1 550 ? -22.941 8.584 19.235 1.00 97.31 550 ARG A N 1
ATOM 3923 C CA . ARG A 1 550 ? -23.701 8.912 20.444 1.00 97.31 550 ARG A CA 1
ATOM 3924 C C . ARG A 1 550 ? -24.473 7.694 20.937 1.00 97.31 550 ARG A C 1
ATOM 3926 O O . ARG A 1 550 ? -25.267 7.109 20.204 1.00 97.31 550 ARG A O 1
ATOM 3933 N N . LEU A 1 551 ? -24.259 7.329 22.196 1.00 96.31 551 LEU A N 1
ATOM 3934 C CA . LEU A 1 551 ? -24.974 6.248 22.861 1.00 96.31 551 LEU A CA 1
ATOM 3935 C C . LEU A 1 551 ? -26.408 6.688 23.193 1.00 96.31 551 LEU A C 1
ATOM 3937 O O . LEU A 1 551 ? -26.628 7.771 23.732 1.00 96.31 551 LEU A O 1
ATOM 3941 N N . THR A 1 552 ? -27.394 5.835 22.921 1.00 94.31 552 THR A N 1
ATOM 3942 C CA . THR A 1 552 ? -28.756 6.029 23.440 1.00 94.31 552 THR A CA 1
ATOM 3943 C C . THR A 1 552 ? -28.742 5.772 24.951 1.00 94.31 552 THR A C 1
ATOM 3945 O O . THR A 1 552 ? -28.291 4.694 25.347 1.00 94.31 552 THR A O 1
ATOM 3948 N N . PRO A 1 553 ? -29.243 6.694 25.802 1.00 92.38 553 PRO A N 1
ATOM 3949 C CA . PRO A 1 553 ? -29.223 6.522 27.252 1.00 92.38 553 PRO A CA 1
ATOM 3950 C C . PRO A 1 553 ? -29.854 5.199 27.699 1.00 92.38 553 PRO A C 1
ATOM 3952 O O . PRO A 1 553 ? -31.034 4.940 27.458 1.00 92.38 553 PRO A O 1
ATOM 3955 N N . ALA A 1 554 ? -29.057 4.365 28.362 1.00 91.19 554 ALA A N 1
ATOM 3956 C CA . ALA A 1 554 ? -29.407 2.990 28.710 1.00 91.19 554 ALA A CA 1
ATOM 3957 C C . ALA A 1 554 ? -29.133 2.705 30.192 1.00 91.19 554 ALA A C 1
ATOM 3959 O O . ALA A 1 554 ? -28.390 3.432 30.849 1.00 91.19 554 ALA A O 1
ATOM 3960 N N . THR A 1 555 ? -29.740 1.646 30.736 1.00 92.94 555 THR A N 1
ATOM 3961 C CA . THR A 1 555 ? -29.544 1.238 32.137 1.00 92.94 555 THR A CA 1
ATOM 3962 C C . THR A 1 555 ? -28.886 -0.130 32.203 1.00 92.94 555 THR A C 1
ATOM 3964 O O . THR A 1 555 ? -29.443 -1.111 31.719 1.00 92.94 555 THR A O 1
ATOM 3967 N N . LEU A 1 556 ? -27.723 -0.192 32.844 1.00 93.19 556 LEU A N 1
ATOM 3968 C CA . LEU A 1 556 ? -27.055 -1.424 33.232 1.00 93.19 556 LEU A CA 1
ATOM 3969 C C . LEU A 1 556 ? -27.599 -1.846 34.606 1.00 93.19 556 LEU A C 1
ATOM 3971 O O . LEU A 1 556 ? -27.433 -1.119 35.586 1.00 93.19 556 LEU A O 1
ATOM 3975 N N . ALA A 1 557 ? -28.295 -2.981 34.683 1.00 92.69 557 ALA A N 1
ATOM 3976 C CA . ALA A 1 557 ? -28.978 -3.423 35.904 1.00 92.69 557 ALA A CA 1
ATOM 3977 C C . ALA A 1 557 ? -28.152 -4.440 36.713 1.00 92.69 557 ALA A C 1
ATOM 3979 O O . ALA A 1 557 ? -27.518 -5.332 36.145 1.00 92.69 557 ALA A O 1
ATOM 3980 N N . SER A 1 558 ? -28.204 -4.344 38.045 1.00 90.50 558 SER A N 1
ATOM 3981 C CA . SER A 1 558 ? -27.472 -5.197 38.989 1.00 90.50 558 SER A CA 1
ATOM 3982 C C . SER A 1 558 ? -28.342 -5.668 40.160 1.00 90.50 558 SER A C 1
ATOM 3984 O O . SER A 1 558 ? -29.456 -5.195 40.387 1.00 90.50 558 SER A O 1
ATOM 3986 N N . ALA A 1 559 ? -27.812 -6.596 40.959 1.00 85.00 559 ALA A N 1
ATOM 3987 C CA . ALA A 1 559 ? -28.437 -7.047 42.197 1.00 85.00 559 ALA A CA 1
ATOM 3988 C C . ALA A 1 559 ? -28.444 -5.911 43.238 1.00 85.00 559 ALA A C 1
ATOM 3990 O O . ALA A 1 559 ? -27.474 -5.707 43.973 1.00 85.00 559 ALA A O 1
ATOM 3991 N N . GLY A 1 560 ? -29.549 -5.162 43.284 1.00 85.19 560 GLY A N 1
ATOM 3992 C CA . GLY A 1 560 ? -29.765 -4.054 44.215 1.00 85.19 560 GLY A CA 1
ATOM 3993 C C . GLY A 1 560 ? -29.030 -2.761 43.843 1.00 85.19 560 GLY A C 1
ATOM 3994 O O . GLY A 1 560 ? -28.587 -2.045 44.744 1.00 85.19 560 GLY A O 1
ATOM 3995 N N . ALA A 1 561 ? -28.816 -2.507 42.548 1.00 90.62 561 ALA A N 1
ATOM 3996 C CA . ALA A 1 561 ? -28.315 -1.246 41.994 1.00 90.62 561 ALA A CA 1
ATOM 3997 C C . ALA A 1 561 ? -28.622 -1.147 40.490 1.00 90.62 561 ALA A C 1
ATOM 3999 O O . ALA A 1 561 ? -28.756 -2.165 39.816 1.00 90.62 561 ALA A O 1
ATOM 4000 N N . GLU A 1 562 ? -28.675 0.074 39.968 1.00 93.06 562 GLU A N 1
ATOM 4001 C CA . GLU A 1 562 ? -28.851 0.381 38.545 1.00 93.06 562 GLU A CA 1
ATOM 4002 C C . GLU A 1 562 ? -27.880 1.500 38.163 1.00 93.06 562 GLU A C 1
ATOM 4004 O O . GLU A 1 562 ? -27.732 2.470 38.905 1.00 93.06 562 GLU A O 1
ATOM 4009 N N . THR A 1 563 ? -27.212 1.381 37.019 1.00 94.06 563 THR A N 1
ATOM 4010 C CA . THR A 1 563 ? -26.318 2.420 36.496 1.00 94.06 563 THR A CA 1
ATOM 4011 C C . THR A 1 563 ? -26.844 2.894 35.153 1.00 94.06 563 THR A C 1
ATOM 4013 O O . THR A 1 563 ? -26.865 2.131 34.190 1.00 94.06 563 THR A O 1
ATOM 4016 N N . LYS A 1 564 ? -27.271 4.156 35.077 1.00 94.75 564 LYS A N 1
ATOM 4017 C CA . LYS A 1 564 ? -27.607 4.794 33.801 1.00 94.75 564 LYS A CA 1
ATOM 4018 C C . LYS A 1 564 ? -26.323 5.251 33.125 1.00 94.75 564 LYS A C 1
ATOM 4020 O O . LYS A 1 564 ? -25.479 5.841 33.791 1.00 94.75 564 LYS A O 1
ATOM 4025 N N . ILE A 1 565 ? -26.191 4.978 31.833 1.00 94.56 565 ILE A N 1
ATOM 4026 C CA . ILE A 1 565 ? -25.006 5.294 31.034 1.00 94.56 565 ILE A CA 1
ATOM 4027 C C . ILE A 1 565 ? -25.432 6.170 29.855 1.00 94.56 565 ILE A C 1
ATOM 4029 O O . ILE A 1 565 ? -26.354 5.821 29.112 1.00 94.56 565 ILE A O 1
ATOM 4033 N N . ASN A 1 566 ? -24.741 7.294 29.703 1.00 93.69 566 ASN A N 1
ATOM 4034 C CA . ASN A 1 566 ? -24.782 8.213 28.572 1.00 93.69 566 ASN A CA 1
ATOM 4035 C C . ASN A 1 566 ? -23.350 8.387 28.029 1.00 93.69 566 ASN A C 1
ATOM 4037 O O . ASN A 1 566 ? -22.374 8.132 28.741 1.00 93.69 566 ASN A O 1
ATOM 4041 N N . GLY A 1 567 ? -23.195 8.825 26.784 1.00 94.50 567 GLY A N 1
ATOM 4042 C CA . GLY A 1 567 ? -21.876 9.172 26.258 1.00 94.50 567 GLY A CA 1
ATOM 4043 C C . GLY A 1 567 ? -21.812 9.324 24.747 1.00 94.50 567 GLY A C 1
ATOM 4044 O O . GLY A 1 567 ? -22.712 8.909 24.015 1.00 94.50 567 GLY A O 1
ATOM 4045 N N . TYR A 1 568 ? -20.721 9.922 24.290 1.00 95.69 568 TYR A N 1
ATOM 4046 C CA . TYR A 1 568 ? -20.417 10.142 22.886 1.00 95.69 568 TYR A CA 1
ATOM 4047 C C . TYR A 1 568 ? -18.907 10.028 22.618 1.00 95.69 568 TYR A C 1
ATOM 4049 O O . TYR A 1 568 ? -18.076 10.153 23.518 1.00 95.69 568 TYR A O 1
ATOM 4057 N N . VAL A 1 569 ? -18.559 9.734 21.365 1.00 95.69 569 VAL A N 1
ATOM 4058 C CA . VAL A 1 569 ? -17.180 9.624 20.879 1.00 95.69 569 VAL A CA 1
ATOM 4059 C C . VAL A 1 569 ? -17.045 10.402 19.575 1.00 95.69 569 VAL A C 1
ATOM 4061 O O . VAL A 1 569 ? -17.726 10.101 18.595 1.00 95.69 569 VAL A O 1
ATOM 4064 N N . GLU A 1 570 ? -16.147 11.383 19.547 1.00 94.75 570 GLU A N 1
ATOM 4065 C CA . GLU A 1 570 ? -15.749 12.091 18.327 1.00 94.75 570 GLU A CA 1
ATOM 4066 C C . GLU A 1 570 ? -14.737 11.215 17.568 1.00 94.75 570 GLU A C 1
ATOM 4068 O O . GLU A 1 570 ? -13.579 11.104 17.965 1.00 94.75 570 GLU A O 1
ATOM 4073 N N . LEU A 1 571 ? -15.158 10.562 16.481 1.00 93.31 571 LEU A N 1
ATOM 4074 C CA . LEU A 1 571 ? -14.368 9.529 15.793 1.00 93.31 571 LEU A CA 1
ATOM 4075 C C . LEU A 1 571 ? -13.110 10.089 15.101 1.00 93.31 571 LEU A C 1
ATOM 4077 O O . LEU A 1 571 ? -12.108 9.387 14.966 1.00 93.31 571 LEU A O 1
ATOM 4081 N N . ALA A 1 572 ? -13.134 11.361 14.690 1.00 89.94 572 ALA A N 1
ATOM 4082 C CA . ALA A 1 572 ? -11.997 12.014 14.039 1.00 89.94 572 ALA A CA 1
ATOM 4083 C C . ALA A 1 572 ? -10.876 12.378 15.031 1.00 89.94 572 ALA A C 1
ATOM 4085 O O . ALA A 1 572 ? -9.701 12.241 14.707 1.00 89.94 572 ALA A O 1
ATOM 4086 N N . SER A 1 573 ? -11.210 12.805 16.252 1.00 89.25 573 SER A N 1
ATOM 4087 C CA . SER A 1 573 ? -10.227 13.140 17.299 1.00 89.25 573 SER A CA 1
ATOM 4088 C C . SER A 1 573 ? -9.947 11.988 18.274 1.00 89.25 573 SER A C 1
ATOM 4090 O O . SER A 1 573 ? -9.005 12.052 19.066 1.00 89.25 573 SER A O 1
ATOM 4092 N N . LEU A 1 574 ? -10.785 10.947 18.230 1.00 91.19 574 LEU A N 1
ATOM 4093 C CA . LEU A 1 574 ? -10.855 9.840 19.182 1.00 91.19 574 LEU A CA 1
ATOM 4094 C C . LEU A 1 574 ? -11.047 10.302 20.640 1.00 91.19 574 LEU A C 1
ATOM 4096 O O . LEU A 1 574 ? -10.549 9.665 21.568 1.00 91.19 574 LEU A O 1
ATOM 4100 N N . LYS A 1 575 ? -11.778 11.403 20.866 1.00 92.94 575 LYS A N 1
ATOM 4101 C CA . LYS A 1 575 ? -12.202 11.841 22.208 1.00 92.94 575 LYS A CA 1
ATOM 4102 C C . LYS A 1 575 ? -13.451 11.089 22.662 1.00 92.94 575 LYS A C 1
ATOM 4104 O O . LYS A 1 575 ? -14.439 11.046 21.936 1.00 92.94 575 LYS A O 1
ATOM 4109 N N . LEU A 1 576 ? -13.404 10.559 23.880 1.00 95.00 576 LEU A N 1
ATOM 4110 C CA . LEU A 1 576 ? -14.530 10.028 24.644 1.00 95.00 576 LEU A CA 1
ATOM 4111 C C . LEU A 1 576 ? -15.042 11.097 25.617 1.00 95.00 576 LEU A C 1
ATOM 4113 O O . LEU A 1 576 ? -14.238 11.761 26.273 1.00 95.00 576 LEU A O 1
ATOM 4117 N N . ASP A 1 577 ? -16.362 11.175 25.766 1.00 95.69 577 ASP A N 1
ATOM 4118 C CA . ASP A 1 577 ? -17.044 11.757 26.924 1.00 95.69 577 ASP A CA 1
ATOM 4119 C C . ASP A 1 577 ? -18.212 10.833 27.320 1.00 95.69 577 ASP A C 1
ATOM 4121 O O . ASP A 1 577 ? -19.028 10.452 26.477 1.00 95.69 577 ASP A O 1
ATOM 4125 N N . SER A 1 578 ? -18.285 10.401 28.580 1.00 95.19 578 SER A N 1
ATOM 4126 C CA . SER A 1 578 ? -19.321 9.479 29.057 1.00 95.19 578 SER A CA 1
ATOM 4127 C C . SER A 1 578 ? -19.700 9.719 30.515 1.00 95.19 578 SER A C 1
ATOM 4129 O O . SER A 1 578 ? -18.856 9.712 31.412 1.00 95.19 578 SER A O 1
ATOM 4131 N N . GLU A 1 579 ? -21.005 9.856 30.752 1.00 95.31 579 GLU A N 1
ATOM 4132 C CA . GLU A 1 579 ? -21.610 10.130 32.056 1.00 95.31 579 GLU A CA 1
ATOM 4133 C C . GLU A 1 579 ? -22.330 8.884 32.583 1.00 95.31 579 GLU A C 1
ATOM 4135 O O . GLU A 1 579 ? -23.170 8.285 31.905 1.00 95.31 579 GLU A O 1
ATOM 4140 N N . TRP A 1 580 ? -22.001 8.480 33.807 1.00 95.12 580 TRP A N 1
ATOM 4141 C CA . TRP A 1 580 ? -22.533 7.286 34.458 1.00 95.12 580 TRP A CA 1
ATOM 4142 C C . TRP A 1 580 ? -23.199 7.690 35.775 1.00 95.12 580 TRP A C 1
ATOM 4144 O O . TRP A 1 580 ? -22.526 8.143 36.697 1.00 95.12 580 TRP A O 1
ATOM 4154 N N . ALA A 1 581 ? -24.511 7.500 35.897 1.00 94.75 581 ALA A N 1
ATOM 4155 C CA . ALA A 1 581 ? -25.260 7.792 37.118 1.00 94.75 581 ALA A CA 1
ATOM 4156 C C . ALA A 1 581 ? -25.614 6.488 37.847 1.00 94.75 581 ALA A C 1
ATOM 4158 O O . ALA A 1 581 ? -26.454 5.712 37.384 1.00 94.75 581 ALA A O 1
ATOM 4159 N N . VAL A 1 582 ? -24.957 6.233 38.981 1.00 94.06 582 VAL A N 1
ATOM 4160 C CA . VAL A 1 582 ? -25.142 5.023 39.799 1.00 94.06 582 VAL A CA 1
ATOM 4161 C C . VAL A 1 582 ? -26.210 5.267 40.860 1.00 94.06 582 VAL A C 1
ATOM 4163 O O . VAL A 1 582 ? -26.048 6.141 41.707 1.00 94.06 582 VAL A O 1
ATOM 4166 N N . SER A 1 583 ? -27.257 4.444 40.856 1.00 92.12 583 SER A N 1
ATOM 4167 C CA . SER A 1 583 ? -28.377 4.467 41.802 1.00 92.12 583 SER A CA 1
ATOM 4168 C C . SER A 1 583 ? -28.516 3.139 42.550 1.00 92.12 583 SER A C 1
ATOM 4170 O O . SER A 1 583 ? -28.112 2.077 42.069 1.00 92.12 583 SER A O 1
ATOM 4172 N N . LEU A 1 584 ? -29.153 3.172 43.722 1.00 91.12 584 LEU A N 1
ATOM 4173 C CA . LEU A 1 584 ? -29.611 1.962 44.409 1.00 91.12 584 LEU A CA 1
ATOM 4174 C C . LEU A 1 584 ? -30.991 1.532 43.908 1.00 91.12 584 LEU A C 1
ATOM 4176 O O . LEU A 1 584 ? -31.888 2.361 43.768 1.00 91.12 584 LEU A O 1
ATOM 4180 N N . ALA A 1 585 ? -31.184 0.225 43.737 1.00 83.81 585 ALA A N 1
ATOM 4181 C CA . ALA A 1 585 ? -32.460 -0.362 43.336 1.00 83.81 585 ALA A CA 1
ATOM 4182 C C . ALA A 1 585 ? -33.032 -1.231 44.467 1.00 83.81 585 ALA A C 1
ATOM 4184 O O . ALA A 1 585 ? -32.345 -2.117 44.978 1.00 83.81 585 ALA A O 1
ATOM 4185 N N . GLY A 1 586 ? -34.288 -0.988 44.852 1.00 72.69 586 GLY A N 1
ATOM 4186 C CA . GLY A 1 586 ? -34.969 -1.723 45.919 1.00 72.69 586 GLY A CA 1
ATOM 4187 C C . GLY A 1 586 ? -36.018 -0.900 46.673 1.00 72.69 586 GLY A C 1
ATOM 4188 O O . GLY A 1 586 ? -36.201 0.298 46.447 1.00 72.69 586 GLY A O 1
ATOM 4189 N N . ALA A 1 587 ? -36.727 -1.557 47.593 1.00 59.59 587 ALA A N 1
ATOM 4190 C CA . ALA A 1 587 ? -37.583 -0.876 48.561 1.00 59.59 587 ALA A CA 1
ATOM 4191 C C . ALA A 1 587 ? -36.717 -0.168 49.621 1.00 59.59 587 ALA A C 1
ATOM 4193 O O . ALA A 1 587 ? -35.709 -0.714 50.062 1.00 59.59 587 ALA A O 1
ATOM 4194 N N . GLY A 1 588 ? -37.099 1.050 50.015 1.00 62.06 588 GLY A N 1
ATOM 4195 C CA . GLY A 1 588 ? -36.348 1.861 50.984 1.00 62.06 588 GLY A CA 1
ATOM 4196 C C . GLY A 1 588 ? -35.086 2.550 50.443 1.00 62.06 588 GLY A C 1
ATOM 4197 O O . GLY A 1 588 ? -34.447 3.277 51.192 1.00 62.06 588 GLY A O 1
ATOM 4198 N N . SER A 1 589 ? -34.723 2.372 49.164 1.00 67.25 589 SER A N 1
ATOM 4199 C CA . SER A 1 589 ? -33.512 2.979 48.580 1.00 67.25 589 SER A CA 1
ATOM 4200 C C . SER A 1 589 ? -33.760 4.105 47.568 1.00 67.25 589 SER A C 1
ATOM 4202 O O . SER A 1 589 ? -32.793 4.671 47.066 1.00 67.25 589 SER A O 1
ATOM 4204 N N . LYS A 1 590 ? -35.024 4.430 47.255 1.00 64.12 590 LYS A N 1
ATOM 4205 C CA . LYS A 1 590 ? -35.393 5.444 46.242 1.00 64.12 590 LYS A CA 1
ATOM 4206 C C . LYS A 1 590 ? -34.979 6.873 46.601 1.00 64.12 590 LYS A C 1
ATOM 4208 O O . LYS A 1 590 ? -34.795 7.684 45.701 1.00 64.12 590 LYS A O 1
ATOM 4213 N N . ASP A 1 591 ? -34.850 7.166 47.891 1.00 77.88 591 ASP A N 1
ATOM 4214 C CA . ASP A 1 591 ? -34.603 8.519 48.397 1.00 77.88 591 ASP A CA 1
ATOM 4215 C C . ASP A 1 591 ? -33.114 8.907 48.340 1.00 77.88 591 ASP A C 1
ATOM 4217 O O . ASP A 1 591 ? -32.774 10.074 48.515 1.00 77.88 591 ASP A O 1
ATOM 4221 N N . VAL A 1 592 ? -32.214 7.940 48.116 1.00 85.56 592 VAL A N 1
ATOM 4222 C CA . VAL A 1 592 ? -30.769 8.187 48.014 1.00 85.56 592 VAL A CA 1
ATOM 4223 C C . VAL A 1 592 ? -30.453 8.692 46.603 1.00 85.56 592 VAL A C 1
ATOM 4225 O O . VAL A 1 592 ? -30.765 7.989 45.638 1.00 85.56 592 VAL A O 1
ATOM 4228 N N . PRO A 1 593 ? -29.831 9.876 46.446 1.00 89.44 593 PRO A N 1
ATOM 4229 C CA . PRO A 1 593 ? -29.553 10.429 45.128 1.00 89.44 593 PRO A CA 1
ATOM 4230 C C . PRO A 1 593 ? -28.500 9.600 44.375 1.00 89.44 593 PRO A C 1
ATOM 4232 O O . PRO A 1 593 ? -27.668 8.934 45.004 1.00 89.44 593 PRO A O 1
ATOM 4235 N N . PRO A 1 594 ? -28.504 9.653 43.030 1.00 91.31 594 PRO A N 1
ATOM 4236 C CA . PRO A 1 594 ? -27.468 9.023 42.229 1.00 91.31 594 PRO A CA 1
ATOM 4237 C C . PRO A 1 594 ? -26.094 9.648 42.494 1.00 91.31 594 PRO A C 1
ATOM 4239 O O . PRO A 1 594 ? -25.979 10.828 42.824 1.00 91.31 594 PRO A O 1
ATOM 4242 N N . VAL A 1 595 ? -25.049 8.853 42.284 1.00 93.56 595 VAL A N 1
ATOM 4243 C CA . VAL A 1 595 ? -23.652 9.306 42.265 1.00 93.56 595 VAL A CA 1
ATOM 4244 C C . VAL A 1 595 ? -23.180 9.337 40.816 1.00 93.56 595 VAL A C 1
ATOM 4246 O O . VAL A 1 595 ? -23.298 8.330 40.113 1.00 93.56 595 VAL A O 1
ATOM 4249 N N . GLY A 1 596 ? -22.683 10.490 40.370 1.00 92.88 596 GLY A N 1
ATOM 4250 C CA . GLY A 1 596 ? -22.194 10.688 39.007 1.00 92.88 596 GLY A CA 1
ATOM 4251 C C . GLY A 1 596 ? -20.725 10.297 38.861 1.00 92.88 596 GLY A C 1
ATOM 4252 O O . GLY A 1 596 ? -19.910 10.611 39.727 1.00 92.88 596 GLY A O 1
ATOM 4253 N N . LEU A 1 597 ? -20.380 9.644 37.752 1.00 94.38 597 LEU A N 1
ATOM 4254 C CA . LEU A 1 597 ? -19.011 9.495 37.267 1.00 94.38 597 LEU A CA 1
ATOM 4255 C C . LEU A 1 597 ? -18.932 10.050 35.841 1.00 94.38 597 LEU A C 1
ATOM 4257 O O . LEU A 1 597 ? -19.801 9.746 35.026 1.00 94.38 597 LEU A O 1
ATOM 4261 N N . VAL A 1 598 ? -17.888 10.815 35.537 1.00 94.81 598 VAL A N 1
ATOM 4262 C CA . VAL A 1 598 ? -17.598 11.329 34.191 1.00 94.81 598 VAL A CA 1
ATOM 4263 C C . VAL A 1 598 ? -16.256 10.774 33.726 1.00 94.81 598 VAL A C 1
ATOM 4265 O O . VAL A 1 598 ? -15.246 10.930 34.416 1.00 94.81 598 VAL A O 1
ATOM 4268 N N . PHE A 1 599 ? -16.256 10.129 32.562 1.00 93.94 599 PHE A N 1
ATOM 4269 C CA . PHE A 1 599 ? -15.078 9.604 31.876 1.00 93.94 599 PHE A CA 1
ATOM 4270 C C . PHE A 1 599 ? -14.845 10.429 30.608 1.00 93.94 599 PHE A C 1
ATOM 4272 O O . PHE A 1 599 ? -15.557 10.246 29.623 1.00 93.94 599 PHE A O 1
ATOM 4279 N N . ALA A 1 600 ? -13.854 11.321 30.625 1.00 94.81 600 ALA A N 1
ATOM 4280 C CA . ALA A 1 600 ? -13.510 12.167 29.484 1.00 94.81 600 ALA A CA 1
ATOM 4281 C C . ALA A 1 600 ? -12.007 12.085 29.178 1.00 94.81 600 ALA A C 1
ATOM 4283 O O . ALA A 1 600 ? -11.185 12.123 30.094 1.00 94.81 600 ALA A O 1
ATOM 4284 N N . GLY A 1 601 ? -11.637 11.965 27.900 1.00 93.06 601 GLY A N 1
ATOM 4285 C CA . GLY A 1 601 ? -10.237 11.833 27.477 1.00 93.06 601 GLY A CA 1
ATOM 4286 C C . GLY A 1 601 ? -10.076 11.349 26.034 1.00 93.06 601 GLY A C 1
ATOM 4287 O O . GLY A 1 601 ? -11.058 11.201 25.313 1.00 93.06 601 GLY A O 1
ATOM 4288 N N . SER A 1 602 ? -8.840 11.096 25.593 1.00 90.88 602 SER A N 1
ATOM 4289 C CA . SER A 1 602 ? -8.571 10.502 24.273 1.00 90.88 602 SER A CA 1
ATOM 4290 C C . SER A 1 602 ? -8.423 8.986 24.378 1.00 90.88 602 SER A C 1
ATOM 4292 O O . SER A 1 602 ? -7.649 8.491 25.194 1.00 90.88 602 SER A O 1
ATOM 4294 N N . LEU A 1 603 ? -9.107 8.246 23.506 1.00 88.94 603 LEU A N 1
ATOM 4295 C CA . LEU A 1 603 ? -9.037 6.786 23.418 1.00 88.94 603 LEU A CA 1
ATOM 4296 C C . LEU A 1 603 ? -7.653 6.272 22.981 1.00 88.94 603 LEU A C 1
ATOM 4298 O O . LEU A 1 603 ? -7.337 5.115 23.238 1.00 88.94 603 LEU A O 1
ATOM 4302 N N . ASN A 1 604 ? -6.795 7.134 22.419 1.00 84.12 604 ASN A N 1
ATOM 4303 C CA . ASN A 1 604 ? -5.375 6.835 22.176 1.00 84.12 604 ASN A CA 1
ATOM 4304 C C . ASN A 1 604 ? -4.568 6.631 23.475 1.00 84.12 604 ASN A C 1
ATOM 4306 O O . ASN A 1 604 ? -3.441 6.146 23.431 1.00 84.12 604 ASN A O 1
ATOM 4310 N N . LYS A 1 605 ? -5.136 7.046 24.613 1.00 86.75 605 LYS A N 1
ATOM 4311 C CA . LYS A 1 605 ? -4.595 6.989 25.978 1.00 86.75 605 LYS A CA 1
ATOM 4312 C C . LYS A 1 605 ? -5.683 6.478 26.934 1.00 86.75 605 LYS A C 1
ATOM 4314 O O . LYS A 1 605 ? -5.933 7.063 27.986 1.00 86.75 605 LYS A O 1
ATOM 4319 N N . ALA A 1 606 ? -6.424 5.443 26.526 1.00 87.31 606 ALA A N 1
ATOM 4320 C CA . ALA A 1 606 ? -7.592 4.958 27.270 1.00 87.31 606 ALA A CA 1
ATOM 4321 C C . ALA A 1 606 ? -7.255 4.413 28.676 1.00 87.31 606 ALA A C 1
ATOM 4323 O O . ALA A 1 606 ? -8.133 4.344 29.533 1.00 87.31 606 ALA A O 1
ATOM 4324 N N . ASP A 1 607 ? -5.993 4.064 28.921 1.00 85.06 607 ASP A N 1
ATOM 4325 C CA . ASP A 1 607 ? -5.417 3.714 30.221 1.00 85.06 607 ASP A CA 1
ATOM 4326 C C . ASP A 1 607 ? -5.205 4.927 31.154 1.00 85.06 607 ASP A C 1
ATOM 4328 O O . ASP A 1 607 ? -5.227 4.770 32.376 1.00 85.06 607 ASP A O 1
ATOM 4332 N N . GLU A 1 608 ? -5.077 6.143 30.609 1.00 89.50 608 GLU A N 1
ATOM 4333 C CA . GLU A 1 608 ? -4.995 7.400 31.375 1.00 89.50 608 GLU A CA 1
ATOM 4334 C C . GLU A 1 608 ? -6.382 7.945 31.792 1.00 89.50 608 GLU A C 1
ATOM 4336 O O . GLU A 1 608 ? -6.461 8.868 32.608 1.00 89.50 608 GLU A O 1
ATOM 4341 N N . ILE A 1 609 ? -7.490 7.395 31.271 1.00 89.94 609 ILE A N 1
ATOM 4342 C CA . ILE A 1 609 ? -8.853 7.906 31.518 1.00 89.94 609 ILE A CA 1
ATOM 4343 C C . ILE A 1 609 ? -9.370 7.475 32.903 1.00 89.94 609 ILE A C 1
ATOM 4345 O O . ILE A 1 609 ? -9.994 6.425 33.076 1.00 89.94 609 ILE A O 1
ATOM 4349 N N . ALA A 1 610 ? -9.162 8.333 33.902 1.00 87.62 610 ALA A N 1
ATOM 4350 C CA . ALA A 1 610 ? -9.714 8.172 35.246 1.00 87.62 610 ALA A CA 1
ATOM 4351 C C . ALA A 1 610 ? -11.102 8.843 35.402 1.00 87.62 610 ALA A C 1
ATOM 4353 O O . ALA A 1 610 ? -11.288 9.972 34.945 1.00 87.62 610 ALA A O 1
ATOM 4354 N N . PRO A 1 611 ? -12.073 8.214 36.097 1.00 91.38 611 PRO A N 1
ATOM 4355 C CA . PRO A 1 611 ? -13.379 8.821 36.351 1.00 91.38 611 PRO A CA 1
ATOM 4356 C C . PRO A 1 611 ? -13.310 9.980 37.352 1.00 91.38 611 PRO A C 1
ATOM 4358 O O . PRO A 1 611 ? -12.843 9.820 38.483 1.00 91.38 611 PRO A O 1
ATOM 4361 N N . THR A 1 612 ? -13.892 11.120 36.983 1.00 92.75 612 THR A N 1
ATOM 4362 C CA . THR A 1 612 ? -14.237 12.191 37.930 1.00 92.75 612 THR A CA 1
ATOM 4363 C C . THR A 1 612 ? -15.562 11.845 38.606 1.00 92.75 612 THR A C 1
ATOM 4365 O O . THR A 1 612 ? -16.532 11.557 37.915 1.00 92.75 612 THR A O 1
ATOM 4368 N N . ILE A 1 613 ? -15.618 11.846 39.942 1.00 93.19 613 ILE A N 1
ATOM 4369 C CA . ILE A 1 613 ? -16.782 11.368 40.713 1.00 93.19 613 ILE A CA 1
ATOM 4370 C C . ILE A 1 613 ? -17.430 12.528 41.479 1.00 93.19 613 ILE A C 1
ATOM 4372 O O . ILE A 1 613 ? -16.820 13.070 42.408 1.00 93.19 613 ILE A O 1
ATOM 4376 N N . ASP A 1 614 ? -18.679 12.851 41.140 1.00 91.56 614 ASP A N 1
ATOM 4377 C CA . ASP A 1 614 ? -19.488 13.837 41.861 1.00 91.56 614 ASP A CA 1
ATOM 4378 C C . ASP A 1 614 ? -20.244 13.200 43.039 1.00 91.56 614 ASP A C 1
ATOM 4380 O O . ASP A 1 614 ? -20.913 12.173 42.909 1.00 91.56 614 ASP A O 1
ATOM 4384 N N . THR A 1 615 ? -20.146 13.841 44.204 1.00 90.62 615 THR A N 1
ATOM 4385 C CA . THR A 1 615 ? -20.835 13.466 45.447 1.00 90.62 615 THR A CA 1
ATOM 4386 C C . THR A 1 615 ? -21.625 14.621 46.070 1.00 90.62 615 THR A C 1
ATOM 4388 O O . THR A 1 615 ? -22.175 14.443 47.157 1.00 90.62 615 THR A O 1
ATOM 4391 N N . ALA A 1 616 ? -21.735 15.783 45.414 1.00 89.94 616 ALA A N 1
ATOM 4392 C CA . ALA A 1 616 ? -22.411 16.962 45.964 1.00 89.94 616 ALA A CA 1
ATOM 4393 C C . ALA A 1 616 ? -23.878 16.680 46.339 1.00 89.94 616 ALA A C 1
ATOM 4395 O O . ALA A 1 616 ? -24.372 17.1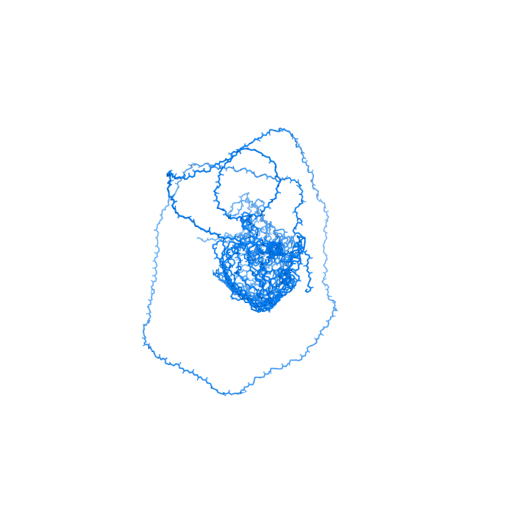40 47.375 1.00 89.94 616 ALA A O 1
ATOM 4396 N N . ALA A 1 617 ? -24.564 15.847 45.549 1.00 88.00 617 ALA A N 1
ATOM 4397 C CA . ALA A 1 617 ? -25.918 15.388 45.850 1.00 88.00 617 ALA A CA 1
ATOM 4398 C C . ALA A 1 617 ? -25.993 14.544 47.143 1.00 88.00 617 ALA A C 1
ATOM 4400 O O . ALA A 1 617 ? -26.934 14.702 47.919 1.00 88.00 617 ALA A O 1
ATOM 4401 N N . ILE A 1 618 ? -24.991 13.697 47.421 1.00 89.31 618 ILE A N 1
ATOM 4402 C CA . ILE A 1 618 ? -24.902 12.889 48.655 1.00 89.31 618 ILE A CA 1
ATOM 4403 C C . ILE A 1 618 ? -24.673 13.789 49.876 1.00 89.31 618 ILE A C 1
ATOM 4405 O O . ILE A 1 618 ? -25.332 13.616 50.902 1.00 89.31 618 ILE A O 1
ATOM 4409 N N . GLU A 1 619 ? -23.780 14.773 49.754 1.00 88.25 619 GLU A N 1
ATOM 4410 C CA . GLU A 1 619 ? -23.480 15.759 50.804 1.00 88.25 619 GLU A CA 1
ATOM 4411 C C . GLU A 1 619 ? -24.725 16.600 51.142 1.00 88.25 619 GLU A C 1
ATOM 4413 O O . GLU A 1 619 ? -25.075 16.768 52.314 1.00 88.25 619 GLU A O 1
ATOM 4418 N N . SER A 1 620 ? -25.462 17.036 50.115 1.00 88.06 620 SER A N 1
ATOM 4419 C CA . SER A 1 620 ? -26.737 17.749 50.264 1.00 88.06 620 SER A CA 1
ATOM 4420 C C . SER A 1 620 ? -27.822 16.872 50.902 1.00 88.06 620 SER A C 1
ATOM 4422 O O . SER A 1 620 ? -28.501 17.310 51.829 1.00 88.06 620 SER A O 1
ATOM 4424 N N . TYR A 1 621 ? -27.969 15.619 50.458 1.00 88.31 621 TYR A N 1
ATOM 4425 C CA . TYR A 1 621 ? -28.968 14.679 50.982 1.00 88.31 621 TYR A CA 1
ATOM 4426 C C . TYR A 1 621 ? -28.752 14.354 52.464 1.00 88.31 621 TYR A C 1
ATOM 4428 O O . TYR A 1 621 ? -29.696 14.437 53.250 1.00 88.31 621 TYR A O 1
ATOM 4436 N N . LEU A 1 622 ? -27.515 14.045 52.869 1.00 86.88 622 LEU A N 1
ATOM 4437 C CA . LEU A 1 622 ? -27.185 13.795 54.276 1.00 86.88 622 LEU A CA 1
ATOM 4438 C C . LEU A 1 622 ? -27.399 15.043 55.144 1.00 86.88 622 LEU A C 1
ATOM 4440 O O . LEU A 1 622 ? -27.904 14.928 56.260 1.00 86.88 622 LEU A O 1
ATOM 4444 N N . THR A 1 623 ? -27.096 16.234 54.616 1.00 87.00 623 THR A N 1
ATOM 4445 C CA . THR A 1 623 ? -27.363 17.505 55.307 1.00 87.00 623 THR A CA 1
ATOM 4446 C C . THR A 1 623 ? -28.867 17.728 55.509 1.00 87.00 623 THR A C 1
ATOM 4448 O O . THR A 1 623 ? -29.293 18.000 56.629 1.00 87.00 623 THR A O 1
ATOM 4451 N N . MET A 1 624 ? -29.693 17.537 54.472 1.00 87.00 624 MET A N 1
ATOM 4452 C CA . MET A 1 624 ? -31.155 17.670 54.577 1.00 87.00 624 MET A CA 1
ATOM 4453 C C . MET A 1 624 ? -31.773 16.637 55.527 1.00 87.00 624 MET A C 1
ATOM 4455 O O . MET A 1 624 ? -32.592 17.004 56.367 1.00 87.00 624 MET A O 1
ATOM 4459 N N . ARG A 1 625 ? -31.360 15.365 55.447 1.00 85.25 625 ARG A N 1
ATOM 4460 C CA . ARG A 1 625 ? -31.829 14.305 56.358 1.00 85.25 625 ARG A CA 1
ATOM 4461 C C . ARG A 1 625 ? -31.491 14.603 57.812 1.00 85.25 625 ARG A C 1
ATOM 4463 O O . ARG A 1 625 ? -32.334 14.408 58.682 1.00 85.25 625 ARG A O 1
ATOM 4470 N N . ARG A 1 626 ? -30.291 15.124 58.076 1.00 84.00 626 ARG A N 1
ATOM 4471 C CA . ARG A 1 626 ? -29.939 15.581 59.418 1.00 84.00 626 ARG A CA 1
ATOM 4472 C C . ARG A 1 626 ? -30.794 16.771 59.859 1.00 84.00 626 ARG A C 1
ATOM 4474 O O . ARG A 1 626 ? -31.250 16.765 60.991 1.00 84.00 626 ARG A O 1
ATOM 4481 N N . MET A 1 627 ? -31.028 17.768 59.004 1.00 84.88 627 MET A N 1
ATOM 4482 C CA . MET A 1 627 ? -31.880 18.911 59.364 1.00 84.88 627 MET A CA 1
ATOM 4483 C C . MET A 1 627 ? -33.324 18.486 59.673 1.00 84.88 627 MET A C 1
ATOM 4485 O O . MET A 1 627 ? -33.932 19.060 60.568 1.00 84.88 627 MET A O 1
ATOM 4489 N N . GLN A 1 628 ? -33.851 17.465 58.990 1.00 83.81 628 GLN A N 1
ATOM 4490 C CA . GLN A 1 628 ? -35.152 16.861 59.306 1.00 83.81 628 GLN A CA 1
ATOM 4491 C C . GLN A 1 628 ? -35.150 16.203 60.697 1.00 83.81 628 GLN A C 1
ATOM 4493 O O . GLN A 1 628 ? -35.994 16.537 61.519 1.00 83.81 628 GLN A O 1
ATOM 4498 N N . GLU A 1 629 ? -34.167 15.347 61.000 1.00 80.19 629 GLU A N 1
ATOM 4499 C CA . GLU A 1 629 ? -34.005 14.711 62.323 1.00 80.19 629 GLU A CA 1
ATOM 4500 C C . GLU A 1 629 ? -33.779 15.743 63.447 1.00 80.19 629 GLU A C 1
ATOM 4502 O O . GLU A 1 629 ? -34.400 15.643 64.503 1.00 80.19 629 GLU A O 1
ATOM 4507 N N . ASP A 1 630 ? -32.934 16.760 63.234 1.00 79.94 630 ASP A N 1
ATOM 4508 C CA . ASP A 1 630 ? -32.696 17.833 64.211 1.00 79.94 630 ASP A CA 1
ATOM 4509 C C . ASP A 1 630 ? -33.986 18.663 64.456 1.00 79.94 630 ASP A C 1
ATOM 4511 O O . ASP A 1 630 ? -34.196 19.118 65.580 1.00 79.94 630 ASP A O 1
ATOM 4515 N N . VAL A 1 631 ? -34.890 18.800 63.470 1.00 81.81 631 VAL A N 1
ATOM 4516 C CA . VAL A 1 631 ? -36.223 19.426 63.638 1.00 81.81 631 VAL A CA 1
ATOM 4517 C C . VAL A 1 631 ? -37.221 18.499 64.341 1.00 81.81 631 VAL A C 1
ATOM 4519 O O . VAL A 1 631 ? -37.788 18.914 65.348 1.00 81.81 631 VAL A O 1
ATOM 4522 N N . GLU A 1 632 ? -37.404 17.247 63.903 1.00 78.06 632 GLU A N 1
ATOM 4523 C CA . GLU A 1 632 ? -38.296 16.275 64.574 1.00 78.06 632 GLU A CA 1
ATOM 4524 C C . GLU A 1 632 ? -37.911 16.088 66.054 1.00 78.06 632 GLU A C 1
ATOM 4526 O O . GLU A 1 632 ? -38.761 15.953 66.943 1.00 78.06 632 GLU A O 1
ATOM 4531 N N . ARG A 1 633 ? -36.608 16.143 66.348 1.00 71.88 633 ARG A N 1
ATOM 4532 C CA . ARG A 1 633 ? -36.067 16.096 67.705 1.00 71.88 633 ARG A CA 1
ATOM 4533 C C . ARG A 1 633 ? -36.340 17.365 68.517 1.00 71.88 633 ARG A C 1
ATOM 4535 O O . ARG A 1 633 ? -36.508 17.262 69.729 1.00 71.88 633 ARG A O 1
ATOM 4542 N N . LEU A 1 634 ? -36.386 18.543 67.896 1.00 76.94 634 LEU A N 1
ATOM 4543 C CA . LEU A 1 634 ? -36.792 19.780 68.572 1.00 76.94 634 LEU A CA 1
ATOM 4544 C C . LEU A 1 634 ? -38.304 19.798 68.830 1.00 76.94 634 LEU A C 1
ATOM 4546 O O . LEU A 1 634 ? -38.709 20.068 69.957 1.00 76.94 634 LEU A O 1
ATOM 4550 N N . GLU A 1 635 ? -39.132 19.406 67.858 1.00 71.69 635 GLU A N 1
ATOM 4551 C CA . GLU A 1 635 ? -40.592 19.325 68.027 1.00 71.69 635 GLU A CA 1
ATOM 4552 C C . GLU A 1 635 ? -40.997 18.338 69.135 1.00 71.69 635 GLU A C 1
ATOM 4554 O O . GLU A 1 635 ? -41.852 18.644 69.970 1.00 71.69 635 GLU A O 1
ATOM 4559 N N . THR A 1 636 ? -40.346 17.172 69.207 1.00 65.44 636 THR A N 1
ATOM 4560 C CA . THR A 1 636 ? -40.593 16.185 70.275 1.00 65.44 636 THR A CA 1
ATOM 4561 C C . THR A 1 636 ? -40.087 16.631 71.652 1.00 65.44 636 THR A C 1
ATOM 4563 O O . THR A 1 636 ? -40.651 16.209 72.665 1.00 65.44 636 THR A O 1
ATOM 4566 N N . LEU A 1 637 ? -39.085 17.515 71.723 1.00 63.09 637 LEU A N 1
ATOM 4567 C CA . LEU A 1 637 ? -38.654 18.145 72.976 1.00 63.09 637 LEU A CA 1
ATOM 4568 C C . LEU A 1 637 ? -39.612 19.268 73.408 1.00 63.09 637 LEU A C 1
ATOM 4570 O O . LEU A 1 637 ? -40.020 19.291 74.570 1.00 63.09 637 LEU A O 1
ATOM 4574 N N . ASP A 1 638 ? -40.042 20.139 72.492 1.00 56.12 638 ASP A N 1
ATOM 4575 C CA . ASP A 1 638 ? -40.993 21.222 72.787 1.00 56.12 638 ASP A CA 1
ATOM 4576 C C . ASP A 1 638 ? -42.383 20.689 73.176 1.00 56.12 638 ASP A C 1
ATOM 4578 O O . ASP A 1 638 ? -43.015 21.218 74.097 1.00 56.12 638 ASP A O 1
ATOM 4582 N N . MET A 1 639 ? -42.843 19.584 72.570 1.00 50.00 639 MET A N 1
ATOM 4583 C CA . MET A 1 639 ? -44.060 18.889 73.019 1.00 50.00 639 MET A CA 1
ATOM 4584 C C . MET A 1 639 ? -43.953 18.352 74.455 1.00 50.00 639 MET A C 1
ATOM 4586 O O . MET A 1 639 ? -44.968 18.269 75.146 1.00 50.00 639 MET A O 1
ATOM 4590 N N . SER A 1 640 ? -42.748 18.037 74.944 1.00 51.28 640 SER A N 1
ATOM 4591 C CA . SER A 1 640 ? -42.539 17.608 76.333 1.00 51.28 640 SER A CA 1
ATOM 4592 C C . SER A 1 640 ? -42.524 18.769 77.341 1.00 51.28 640 SER A C 1
ATOM 4594 O O . SER A 1 640 ? -42.541 18.514 78.547 1.00 51.28 640 SER A O 1
ATOM 4596 N N . GLY A 1 641 ? -42.467 20.027 76.890 1.00 50.94 641 GLY A N 1
ATOM 4597 C CA . GLY A 1 641 ? -42.280 21.198 77.755 1.00 50.94 641 GLY A CA 1
ATOM 4598 C C . GLY A 1 641 ? -43.560 21.902 78.224 1.00 50.94 641 GLY A C 1
ATOM 4599 O O . GLY A 1 641 ? -43.473 22.845 79.010 1.00 50.94 641 GLY A O 1
ATOM 4600 N N . LYS A 1 642 ? -44.746 21.506 77.736 1.00 43.41 642 LYS A N 1
ATOM 4601 C CA . LYS A 1 642 ? -45.938 22.374 77.757 1.00 43.41 642 LYS A CA 1
ATOM 4602 C C . LYS A 1 642 ? -47.131 21.805 78.533 1.00 43.41 642 LYS A C 1
ATOM 4604 O O . LYS A 1 642 ? -48.101 21.325 77.952 1.00 43.41 642 LYS A O 1
ATOM 4609 N N . THR A 1 643 ? -47.095 21.937 79.859 1.00 41.25 643 THR A N 1
ATOM 4610 C CA . THR A 1 643 ? -48.266 21.714 80.728 1.00 41.25 643 THR A CA 1
ATOM 4611 C C . THR A 1 643 ? -49.399 22.686 80.353 1.00 41.25 643 THR A C 1
ATOM 4613 O O . THR A 1 643 ? -49.179 23.899 80.417 1.00 41.25 643 THR A O 1
ATOM 4616 N N . PRO A 1 644 ? -50.609 22.219 79.988 1.00 42.97 644 PRO A N 1
ATOM 4617 C CA . PRO A 1 644 ? -51.714 23.118 79.663 1.00 42.97 644 PRO A CA 1
ATOM 4618 C C . PRO A 1 644 ? -52.308 23.767 80.927 1.00 42.97 644 PRO A C 1
ATOM 4620 O O . PRO A 1 644 ? -52.624 23.043 81.876 1.00 42.97 644 PRO A O 1
ATOM 4623 N N . PRO A 1 645 ? -52.537 25.093 80.960 1.00 46.97 645 PRO A N 1
ATOM 4624 C CA . PRO A 1 645 ? -53.522 25.669 81.870 1.00 46.97 645 PRO A CA 1
ATOM 4625 C C . PRO A 1 645 ? -54.948 25.262 81.427 1.00 46.97 645 PRO A C 1
ATOM 4627 O O . PRO A 1 645 ? -55.154 24.982 80.241 1.00 46.97 645 PRO A O 1
ATOM 4630 N N . PRO A 1 646 ? -55.944 25.223 82.334 1.00 41.47 646 PRO A N 1
ATOM 4631 C CA . PRO A 1 646 ? -57.314 24.851 81.979 1.00 41.47 646 PRO A CA 1
ATOM 4632 C C . PRO A 1 646 ? -57.961 25.821 80.983 1.00 41.47 646 PRO A C 1
ATOM 4634 O O . PRO A 1 646 ? -57.722 27.027 81.029 1.00 41.47 646 PRO A O 1
ATOM 4637 N N . VAL A 1 647 ? -58.829 25.289 80.120 1.00 41.56 647 VAL A N 1
ATOM 4638 C CA . VAL A 1 647 ? -59.687 26.079 79.228 1.00 41.56 647 VAL A CA 1
ATOM 4639 C C . VAL A 1 647 ? -61.071 26.206 79.859 1.00 41.56 647 VAL A C 1
ATOM 4641 O O . VAL A 1 647 ? -61.831 25.243 79.856 1.00 41.56 647 VAL A O 1
ATOM 4644 N N . ASP A 1 648 ? -61.407 27.405 80.332 1.00 34.50 648 ASP A N 1
ATOM 4645 C CA . ASP A 1 648 ? -62.778 27.817 80.655 1.00 34.50 648 ASP A CA 1
ATOM 4646 C C . ASP A 1 648 ? -63.163 28.992 79.747 1.00 34.50 648 ASP A C 1
ATOM 4648 O O . ASP A 1 648 ? -62.566 30.067 79.825 1.00 34.50 648 ASP A O 1
ATOM 4652 N N . ALA A 1 649 ? -64.138 28.788 78.854 1.00 33.91 649 ALA A N 1
ATOM 4653 C CA . ALA A 1 649 ? -64.598 29.821 77.924 1.00 33.91 649 ALA A CA 1
ATOM 4654 C C . ALA A 1 649 ? -66.042 29.598 77.433 1.00 33.91 649 ALA A C 1
ATOM 4656 O O . ALA A 1 649 ? -66.293 28.786 76.544 1.00 33.91 649 ALA A O 1
ATOM 4657 N N . ASN A 1 650 ? -66.987 30.365 77.984 1.00 39.00 650 ASN A N 1
ATOM 4658 C CA . ASN A 1 650 ? -68.245 30.789 77.347 1.00 39.00 650 ASN A CA 1
ATOM 4659 C C . ASN A 1 650 ? -68.921 31.863 78.243 1.00 39.00 650 ASN A C 1
ATOM 4661 O O . ASN A 1 650 ? -68.599 31.905 79.433 1.00 39.00 650 ASN A O 1
ATOM 4665 N N . PRO A 1 651 ? -69.860 32.702 77.747 1.00 44.41 651 PRO A N 1
ATOM 4666 C CA . PRO A 1 651 ? -70.547 32.606 76.458 1.00 44.41 651 PRO A CA 1
ATOM 4667 C C . PRO A 1 651 ? -70.344 33.786 75.482 1.00 44.41 651 PRO A C 1
ATOM 4669 O O . PRO A 1 651 ? -69.966 34.895 75.852 1.00 44.41 651 PRO A O 1
ATOM 4672 N N . ALA A 1 652 ? -70.687 33.521 74.217 1.00 39.44 652 ALA A N 1
ATOM 4673 C CA . ALA A 1 652 ? -71.029 34.495 73.165 1.00 39.44 652 ALA A CA 1
ATOM 4674 C C . ALA A 1 652 ? -72.362 35.249 73.513 1.00 39.44 652 ALA A C 1
ATOM 4676 O O . ALA A 1 652 ? -72.956 34.878 74.531 1.00 39.44 652 ALA A O 1
ATOM 4677 N N . PRO A 1 653 ? -72.911 36.231 72.737 1.00 48.09 653 PRO A N 1
ATOM 4678 C CA . PRO A 1 653 ? -72.779 36.422 71.275 1.00 48.09 653 PRO A CA 1
ATOM 4679 C C . PRO A 1 653 ? -72.689 37.882 70.743 1.00 48.09 653 PRO A C 1
ATOM 4681 O O . PRO A 1 653 ? -72.882 38.845 71.478 1.00 48.09 653 PRO A O 1
ATOM 4684 N N . GLY A 1 654 ? -72.500 38.047 69.420 1.00 30.53 654 GLY A N 1
ATOM 4685 C CA . GLY A 1 654 ? -72.784 39.319 68.728 1.00 30.53 654 GLY A CA 1
ATOM 4686 C C . GLY A 1 654 ? -72.186 39.498 67.319 1.00 30.53 654 GLY A C 1
ATOM 4687 O O . GLY A 1 654 ? -70.984 39.671 67.172 1.00 30.53 654 GLY A O 1
ATOM 4688 N N . MET A 1 655 ? -73.045 39.548 66.296 1.00 35.16 655 MET A N 1
ATOM 4689 C CA . MET A 1 655 ? -72.829 40.132 64.951 1.00 35.16 655 MET A CA 1
ATOM 4690 C C . MET A 1 655 ? -74.167 40.797 64.562 1.00 35.16 655 MET A C 1
ATOM 4692 O O . MET A 1 655 ? -75.198 40.247 64.968 1.00 35.16 655 MET A O 1
ATOM 4696 N N . PRO A 1 656 ? -74.209 41.947 63.844 1.00 48.09 656 PRO A N 1
ATOM 4697 C CA . PRO A 1 656 ? -73.895 41.972 62.398 1.00 48.09 656 PRO A CA 1
ATOM 4698 C C . PRO A 1 656 ? -73.378 43.320 61.804 1.00 48.09 656 PRO A C 1
ATOM 4700 O O . PRO A 1 656 ? -73.424 44.345 62.471 1.00 48.09 656 PRO A O 1
ATOM 4703 N N . ALA A 1 657 ? -73.045 43.303 60.495 1.00 32.66 657 ALA A N 1
ATOM 4704 C CA . ALA A 1 657 ? -72.891 44.449 59.557 1.00 32.66 657 ALA A CA 1
ATOM 4705 C C . ALA A 1 657 ? -71.818 45.524 59.890 1.00 32.66 657 ALA A C 1
ATOM 4707 O O . ALA A 1 657 ? -71.371 45.632 61.023 1.00 32.66 657 ALA A O 1
ATOM 4708 N N . GLY A 1 658 ? -71.320 46.352 58.960 1.00 30.47 658 GLY A N 1
ATOM 4709 C CA . GLY A 1 658 ? -71.403 46.435 57.485 1.00 30.47 658 GLY A CA 1
ATOM 4710 C C . GLY A 1 658 ? -70.128 47.160 56.975 1.00 30.47 658 GLY A C 1
ATOM 4711 O O . GLY A 1 658 ? -69.462 47.809 57.773 1.00 30.47 658 GLY A O 1
ATOM 4712 N N . ALA A 1 659 ? -69.594 46.879 55.783 1.00 32.94 659 ALA A N 1
ATOM 4713 C CA . ALA A 1 659 ? -70.014 47.396 54.468 1.00 32.94 659 ALA A CA 1
ATOM 4714 C C . ALA A 1 659 ? -69.443 48.799 54.120 1.00 32.94 659 ALA A C 1
ATOM 4716 O O . ALA A 1 659 ? -69.711 49.758 54.834 1.00 32.94 659 ALA A O 1
ATOM 4717 N N . GLU A 1 660 ? -68.728 48.856 52.981 1.00 36.50 660 GLU A N 1
ATOM 4718 C CA . GLU A 1 660 ? -68.416 50.034 52.130 1.00 36.50 660 GLU A CA 1
ATOM 4719 C C . GLU A 1 660 ? -67.440 51.113 52.695 1.00 36.50 660 GLU A C 1
ATOM 4721 O O . GLU A 1 660 ? -67.310 51.288 53.902 1.00 36.50 660 GLU A O 1
ATOM 4726 N N . ASP A 1 661 ? -66.639 51.831 51.889 1.00 32.84 661 ASP A N 1
ATOM 4727 C CA . ASP A 1 661 ? -66.486 51.854 50.414 1.00 32.84 661 ASP A CA 1
ATOM 4728 C C . ASP A 1 661 ? -65.007 52.088 49.977 1.00 32.84 661 ASP A C 1
ATOM 4730 O O . ASP A 1 661 ? -64.123 52.267 50.817 1.00 32.84 661 ASP A O 1
ATOM 4734 N N . ALA A 1 662 ? -64.735 52.077 48.664 1.00 37.25 662 ALA A N 1
ATOM 4735 C CA . ALA A 1 662 ? -63.458 52.430 48.018 1.00 37.25 662 ALA A CA 1
ATOM 4736 C C . ALA A 1 662 ? -63.441 53.950 47.621 1.00 37.25 662 ALA A C 1
ATOM 4738 O O . ALA A 1 662 ? -63.853 54.711 48.500 1.00 37.25 662 ALA A O 1
ATOM 4739 N N . PRO A 1 663 ? -63.014 54.493 46.434 1.00 46.84 663 PRO A N 1
ATOM 4740 C CA . PRO A 1 663 ? -62.688 53.885 45.121 1.00 46.84 663 PRO A CA 1
ATOM 4741 C C . PRO A 1 663 ? -61.471 54.462 44.318 1.00 46.84 663 PRO A C 1
ATOM 4743 O O . PRO A 1 663 ? -60.889 55.476 44.684 1.00 46.84 663 PRO A O 1
ATOM 4746 N N . VAL A 1 664 ? -61.184 53.816 43.164 1.00 36.91 664 VAL A N 1
ATOM 4747 C CA . VAL A 1 664 ? -60.484 54.274 41.914 1.00 36.91 664 VAL A CA 1
ATOM 4748 C C . VAL A 1 664 ? -59.029 54.831 41.959 1.00 36.91 664 VAL A C 1
ATOM 4750 O O . VAL A 1 664 ? -58.568 55.321 42.979 1.00 36.91 664 VAL A O 1
ATOM 4753 N N . GLU A 1 665 ? -58.203 54.759 40.893 1.00 34.69 665 GLU A N 1
ATOM 4754 C CA . GLU A 1 665 ? -58.407 54.288 39.495 1.00 34.69 665 GLU A CA 1
ATOM 4755 C C . GLU A 1 665 ? -57.172 53.559 38.879 1.00 34.69 665 GLU A C 1
ATOM 4757 O O . GLU A 1 665 ? -56.179 53.304 39.558 1.00 34.69 665 GLU A O 1
ATOM 4762 N N . ALA A 1 666 ? -57.257 53.186 37.591 1.00 35.12 666 ALA A N 1
ATOM 4763 C CA . ALA A 1 666 ? -56.231 52.512 36.768 1.00 35.12 666 ALA A CA 1
ATOM 4764 C C . ALA A 1 666 ? -55.140 53.492 36.229 1.00 35.12 666 ALA A C 1
ATOM 4766 O O . ALA A 1 666 ? -55.185 54.678 36.532 1.00 35.12 666 ALA A O 1
ATOM 4767 N N . GLY A 1 667 ? -54.125 53.118 35.427 1.00 30.84 667 GLY A N 1
ATOM 4768 C CA . GLY A 1 667 ? -53.821 51.870 34.701 1.00 30.84 667 GLY A CA 1
ATOM 4769 C C . GLY A 1 667 ? -52.385 51.852 34.097 1.00 30.84 667 GLY A C 1
ATOM 4770 O O . GLY A 1 667 ? -51.588 52.721 34.446 1.00 30.84 667 GLY A O 1
ATOM 4771 N N . PRO A 1 668 ? -52.011 50.870 33.240 1.00 58.06 668 PRO A N 1
ATOM 4772 C CA . PRO A 1 668 ? -50.596 50.480 33.029 1.00 58.06 668 PRO A CA 1
ATOM 4773 C C . PRO A 1 668 ? -49.985 50.744 31.628 1.00 58.06 668 PRO A C 1
ATOM 4775 O O . PRO A 1 668 ? -50.726 50.791 30.648 1.00 58.06 668 PRO A O 1
ATOM 4778 N N . SER A 1 669 ? -48.636 50.764 31.514 1.00 28.80 669 SER A N 1
ATOM 4779 C CA . SER A 1 669 ? -47.838 50.213 30.373 1.00 28.80 669 SER A CA 1
ATOM 4780 C C . SER A 1 669 ? -46.293 50.248 30.555 1.00 28.80 669 SER A C 1
ATOM 4782 O O . SER A 1 669 ? -45.766 51.195 31.121 1.00 28.80 669 SER A O 1
ATOM 4784 N N . GLN A 1 670 ? -45.633 49.191 30.039 1.00 32.56 670 GLN A N 1
ATOM 4785 C CA . GLN A 1 670 ? -44.251 48.958 29.516 1.00 32.56 670 GLN A CA 1
ATOM 4786 C C . GLN A 1 670 ? -42.985 49.799 29.874 1.00 32.56 670 GLN A C 1
ATOM 4788 O O . GLN A 1 670 ? -43.033 51.017 29.910 1.00 32.56 670 GLN A O 1
ATOM 4793 N N . GLU A 1 671 ? -41.848 49.064 29.979 1.00 29.39 671 GLU A N 1
ATOM 4794 C CA . GLU A 1 671 ? -40.438 49.267 29.489 1.00 29.39 671 GLU A CA 1
ATOM 4795 C C . GLU A 1 671 ? -39.772 50.680 29.435 1.00 29.39 671 GLU A C 1
ATOM 4797 O O . GLU A 1 671 ? -40.430 51.694 29.281 1.00 29.39 671 GLU A O 1
ATOM 4802 N N . VAL A 1 672 ? -38.439 50.880 29.527 1.00 27.33 672 VAL A N 1
ATOM 4803 C CA . VAL A 1 672 ? -37.233 50.082 29.154 1.00 27.33 672 VAL A CA 1
ATOM 4804 C C . VAL A 1 672 ? -36.098 50.241 30.215 1.00 27.33 672 VAL A C 1
ATOM 4806 O O . VAL A 1 672 ? -36.179 51.076 31.112 1.00 27.33 672 VAL A O 1
ATOM 4809 N N . ALA A 1 673 ? -35.029 49.438 30.115 1.00 32.94 673 ALA A N 1
ATOM 4810 C CA . ALA A 1 673 ? -33.822 49.393 30.966 1.00 32.94 673 ALA A CA 1
ATOM 4811 C C . ALA A 1 673 ? -32.913 50.661 31.017 1.00 32.94 673 ALA A C 1
ATOM 4813 O O . ALA A 1 673 ? -32.977 51.503 30.121 1.00 32.94 673 ALA A O 1
ATOM 4814 N N . PRO A 1 674 ? -31.971 50.743 31.991 1.00 36.94 674 PRO A N 1
ATOM 4815 C CA . PRO A 1 674 ? -30.849 51.696 32.015 1.00 36.94 674 PRO A CA 1
ATOM 4816 C C . PRO A 1 674 ? -29.451 51.055 31.803 1.00 36.94 674 PRO A C 1
ATOM 4818 O O . PRO A 1 674 ? -29.272 49.843 31.924 1.00 36.94 674 PRO A O 1
ATOM 4821 N N . GLY A 1 675 ? -28.436 51.892 31.537 1.00 26.69 675 GLY A N 1
ATOM 4822 C CA . GLY A 1 675 ? -27.020 51.509 31.383 1.00 26.69 675 GLY A CA 1
ATOM 4823 C C . GLY A 1 675 ? -26.072 52.017 32.493 1.00 26.69 675 GLY A C 1
ATOM 4824 O O . GLY A 1 675 ? -26.493 52.670 33.441 1.00 26.69 675 GLY A O 1
ATOM 4825 N N . LYS A 1 676 ? -24.774 51.699 32.349 1.00 28.22 676 LYS A N 1
ATOM 4826 C CA . LYS A 1 676 ? -23.614 52.126 33.185 1.00 28.22 676 LYS A CA 1
ATOM 4827 C C . LYS A 1 676 ? -23.187 53.586 32.862 1.00 28.22 676 LYS A C 1
ATOM 4829 O O . LYS A 1 676 ? -23.636 54.056 31.815 1.00 28.22 676 LYS A O 1
ATOM 4834 N N . PRO A 1 677 ? -22.305 54.295 33.625 1.00 38.72 677 PRO A N 1
ATOM 4835 C CA . PRO A 1 677 ? -21.298 53.869 34.635 1.00 38.72 677 PRO A CA 1
ATOM 4836 C C . PRO A 1 677 ? -21.477 54.591 36.015 1.00 38.72 677 PRO A C 1
ATOM 4838 O O . PRO A 1 677 ? -22.562 55.108 36.247 1.00 38.72 677 PRO A O 1
ATOM 4841 N N . THR A 1 678 ? -20.592 54.613 37.036 1.00 28.73 678 THR A N 1
ATOM 4842 C CA . THR A 1 678 ? -19.106 54.572 37.155 1.00 28.73 678 THR A CA 1
ATOM 4843 C C . THR A 1 678 ? -18.674 54.225 38.602 1.00 28.73 678 THR A C 1
ATOM 4845 O O . THR A 1 678 ? -19.329 54.746 39.490 1.00 28.73 678 THR A O 1
ATOM 4848 N N . ALA A 1 679 ? -17.575 53.456 38.803 1.00 30.11 679 ALA A N 1
ATOM 4849 C CA . ALA A 1 679 ? -16.698 53.303 40.012 1.00 30.11 679 ALA A CA 1
ATOM 4850 C C . ALA A 1 679 ? -17.355 53.108 41.423 1.00 30.11 679 ALA A C 1
ATOM 4852 O O . ALA A 1 679 ? -18.323 53.769 41.759 1.00 30.11 679 ALA A O 1
ATOM 4853 N N . GLU A 1 680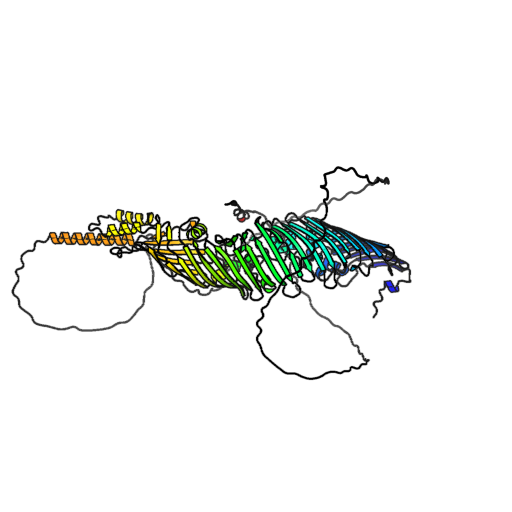 ? -16.894 52.283 42.377 1.00 28.69 680 GLU A N 1
ATOM 4854 C CA . GLU A 1 680 ? -15.698 51.430 42.595 1.00 28.69 680 GLU A CA 1
ATOM 4855 C C . GLU A 1 680 ? -15.967 50.548 43.874 1.00 28.69 680 GLU A C 1
ATOM 4857 O O . GLU A 1 680 ? -17.083 50.629 44.386 1.00 28.69 680 GLU A O 1
ATOM 4862 N N . THR A 1 681 ? -15.143 49.668 44.485 1.00 27.56 681 THR A N 1
ATOM 4863 C CA . THR A 1 681 ? -13.736 49.184 44.361 1.00 27.56 681 THR A CA 1
ATOM 4864 C C . THR A 1 681 ? -13.684 47.644 44.637 1.00 27.56 681 THR A C 1
ATOM 4866 O O . THR A 1 681 ? -14.717 46.987 44.733 1.00 27.56 681 THR A O 1
ATOM 4869 N N . GLU A 1 682 ? -12.480 47.064 44.732 1.00 30.19 682 GLU A N 1
ATOM 4870 C CA . GLU A 1 682 ? -12.057 45.699 45.135 1.00 30.19 682 GLU A CA 1
ATOM 4871 C C . GLU A 1 682 ? -13.009 44.725 45.883 1.00 30.19 682 GLU A C 1
ATOM 4873 O O . GLU A 1 682 ? -13.417 44.957 47.021 1.00 30.19 682 GLU A O 1
ATOM 4878 N N . ALA A 1 683 ? -13.132 43.507 45.326 1.00 27.02 683 ALA A N 1
ATOM 4879 C CA . ALA A 1 683 ? -13.184 42.227 46.056 1.00 27.02 683 ALA A CA 1
ATOM 4880 C C . ALA A 1 683 ? -12.697 41.062 45.142 1.00 27.02 683 ALA A C 1
ATOM 4882 O O . ALA A 1 683 ? -12.894 41.139 43.926 1.00 27.02 683 ALA A O 1
ATOM 4883 N N . PRO A 1 684 ? -12.046 39.996 45.663 1.00 35.38 684 PRO A N 1
ATOM 4884 C CA . PRO A 1 684 ? -11.414 38.955 44.838 1.00 35.38 684 PRO A CA 1
ATOM 4885 C C . PRO A 1 684 ? -12.345 37.812 44.371 1.00 35.38 684 PRO A C 1
ATOM 4887 O O . PRO A 1 684 ? -13.429 37.582 44.898 1.00 35.38 684 PRO A O 1
ATOM 4890 N N . ASN A 1 685 ? -11.868 37.075 43.362 1.00 28.55 685 ASN A N 1
ATOM 4891 C CA . ASN A 1 685 ? -12.613 36.125 42.527 1.00 28.55 685 ASN A CA 1
ATOM 4892 C C . ASN A 1 685 ? -12.718 34.690 43.103 1.00 28.55 685 ASN A C 1
ATOM 4894 O O . ASN A 1 685 ? -11.718 34.120 43.544 1.00 28.55 685 ASN A O 1
ATOM 4898 N N . ARG A 1 686 ? -13.891 34.054 42.957 1.00 28.81 686 ARG A N 1
ATOM 4899 C CA . ARG A 1 686 ? -14.035 32.591 42.839 1.00 28.81 686 ARG A CA 1
ATOM 4900 C C . ARG A 1 686 ? -15.152 32.265 41.841 1.00 28.81 686 ARG A C 1
ATOM 4902 O O . ARG A 1 686 ? -16.284 32.687 42.042 1.00 28.81 686 ARG A O 1
ATOM 4909 N N . ALA A 1 687 ? -14.830 31.507 40.793 1.00 29.70 687 ALA A N 1
ATOM 4910 C CA . ALA A 1 687 ? -15.746 31.219 39.689 1.00 29.70 687 ALA A CA 1
ATOM 4911 C C . ALA A 1 687 ? -16.543 29.912 39.864 1.00 29.70 687 ALA A C 1
ATOM 4913 O O . ALA A 1 687 ? -16.041 28.934 40.425 1.00 29.70 687 ALA A O 1
ATOM 4914 N N . GLU A 1 688 ? -17.746 29.895 39.291 1.00 28.33 688 GLU A N 1
ATOM 4915 C CA . GLU A 1 688 ? -18.541 28.701 38.979 1.00 28.33 688 GLU A CA 1
ATOM 4916 C C . GLU A 1 688 ? -18.482 28.439 37.458 1.00 28.33 688 GLU A C 1
ATOM 4918 O O . GLU A 1 688 ? -18.473 29.402 36.684 1.00 28.33 688 GLU A O 1
ATOM 4923 N N . PRO A 1 689 ? -18.440 27.179 36.987 1.00 32.97 689 PRO A N 1
ATOM 4924 C CA . PRO A 1 689 ? -18.448 26.876 35.557 1.00 32.97 689 PRO A CA 1
ATOM 4925 C C . PRO A 1 689 ? -19.869 26.965 34.973 1.00 32.97 689 PRO A C 1
ATOM 4927 O O . PRO A 1 689 ? -20.751 26.192 35.340 1.00 32.97 689 PRO A O 1
ATOM 4930 N N . GLN A 1 690 ? -20.084 27.883 34.026 1.00 30.83 690 GLN A N 1
ATOM 4931 C CA . GLN A 1 690 ? -21.321 27.968 33.239 1.00 30.83 690 GLN A CA 1
ATOM 4932 C C . GLN A 1 690 ? -21.221 27.165 31.935 1.00 30.83 690 GLN A C 1
ATOM 4934 O O . GLN A 1 690 ? -20.170 27.125 31.294 1.00 30.83 690 GLN A O 1
ATOM 4939 N N . SER A 1 691 ? -22.336 26.571 31.510 1.00 32.09 691 SER A N 1
ATOM 4940 C CA . SER A 1 691 ? -22.490 25.971 30.182 1.00 32.09 691 SER A CA 1
ATOM 4941 C C . SER A 1 691 ? -22.698 27.046 29.105 1.00 32.09 691 SER A C 1
ATOM 4943 O O . SER A 1 691 ? -23.377 28.048 29.332 1.00 32.09 691 SER A O 1
ATOM 4945 N N . LEU A 1 692 ? -22.122 26.840 27.915 1.00 28.39 692 LEU A N 1
ATOM 4946 C CA . LEU A 1 692 ? -22.167 27.797 26.803 1.00 28.39 692 LEU A CA 1
ATOM 4947 C C . LEU A 1 692 ? -22.933 27.231 25.592 1.00 28.39 692 LEU A C 1
ATOM 4949 O O . LEU A 1 692 ? -22.538 26.189 25.069 1.00 28.39 692 LEU A O 1
ATOM 4953 N N . PRO A 1 693 ? -23.983 27.913 25.093 1.00 33.44 693 PRO A N 1
ATOM 4954 C CA . PRO A 1 693 ? -24.580 27.623 23.792 1.00 33.44 693 PRO A CA 1
ATOM 4955 C C . PRO A 1 693 ? -23.794 28.293 22.647 1.00 33.44 693 PRO A C 1
ATOM 4957 O O . PRO A 1 693 ? -23.246 29.385 22.803 1.00 33.44 693 PRO A O 1
ATOM 4960 N N . TRP A 1 694 ? -23.766 27.661 21.470 1.00 31.11 694 TRP A N 1
ATOM 4961 C CA . TRP A 1 694 ? -23.048 28.167 20.291 1.00 31.11 694 TRP A CA 1
ATOM 4962 C C . TRP A 1 694 ? -23.671 29.431 19.668 1.00 31.11 694 TRP A C 1
ATOM 4964 O O . TRP A 1 694 ? -24.892 29.582 19.611 1.00 31.11 694 TRP A O 1
ATOM 4974 N N . ALA A 1 695 ? -22.817 30.295 19.109 1.00 28.45 695 ALA A N 1
ATOM 4975 C CA . ALA A 1 695 ? -23.195 31.493 18.355 1.00 28.45 695 ALA A CA 1
ATOM 4976 C C . ALA A 1 695 ? -22.903 31.348 16.845 1.00 28.45 695 ALA A C 1
ATOM 4978 O O . ALA A 1 695 ? -22.051 30.562 16.435 1.00 28.45 695 ALA A O 1
ATOM 4979 N N . LYS A 1 696 ? -23.609 32.125 16.009 1.00 30.25 696 LYS A N 1
ATOM 4980 C CA . LYS A 1 696 ? -23.410 32.172 14.546 1.00 30.25 696 LYS A CA 1
ATOM 4981 C C . LYS A 1 696 ? -22.319 33.190 14.158 1.00 30.25 696 LYS A C 1
ATOM 4983 O O . LYS A 1 696 ? -22.226 34.222 14.821 1.00 30.25 696 LYS A O 1
ATOM 4988 N N . PRO A 1 697 ? -21.547 32.958 13.078 1.00 31.42 697 PRO A N 1
ATOM 4989 C CA . PRO A 1 697 ? -20.538 33.901 12.596 1.00 31.42 697 PRO A CA 1
ATOM 4990 C C . PRO A 1 697 ? -21.138 35.085 11.814 1.00 31.42 697 PRO A C 1
ATOM 4992 O O . PRO A 1 697 ? -22.240 35.001 11.269 1.00 31.42 697 PRO A O 1
ATOM 4995 N N . ALA A 1 698 ? -20.360 36.165 11.718 1.00 25.73 698 ALA A N 1
ATOM 4996 C CA . ALA A 1 698 ? -20.601 37.362 10.907 1.00 25.73 698 ALA A CA 1
ATOM 4997 C C . ALA A 1 698 ? -19.292 37.750 10.163 1.00 25.73 698 ALA A C 1
ATOM 4999 O O . ALA A 1 698 ? -18.227 37.272 10.560 1.00 25.73 698 ALA A O 1
ATOM 5000 N N . PRO A 1 699 ? -19.343 38.524 9.059 1.00 29.77 699 PRO A N 1
ATOM 5001 C CA . PRO A 1 699 ? -18.257 38.575 8.071 1.00 29.77 699 PRO A CA 1
ATOM 5002 C C . PRO A 1 699 ? -17.080 39.504 8.441 1.00 29.77 699 PRO A C 1
ATOM 5004 O O . PRO A 1 699 ? -17.244 40.405 9.266 1.00 29.77 699 PRO A O 1
ATOM 5007 N N . PRO A 1 700 ? -15.902 39.323 7.806 1.00 28.70 700 PRO A N 1
ATOM 5008 C CA . PRO A 1 700 ? -14.741 40.195 7.981 1.00 28.70 700 PRO A CA 1
ATOM 5009 C C . PRO A 1 700 ? -14.866 41.519 7.205 1.00 28.70 700 PRO A C 1
A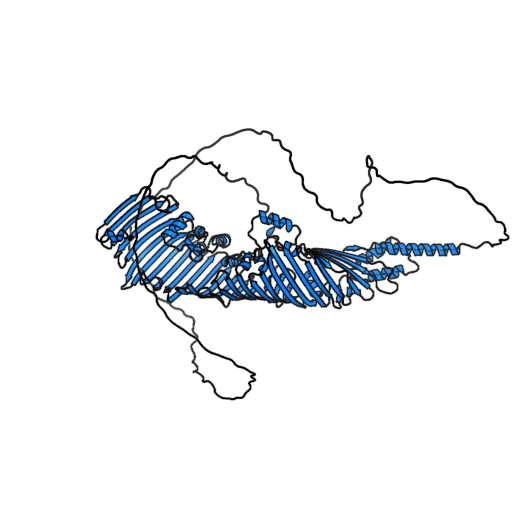TOM 5011 O O . PRO A 1 700 ? -15.451 41.560 6.122 1.00 28.70 700 PRO A O 1
ATOM 5014 N N . SER A 1 701 ? -14.228 42.569 7.731 1.00 27.44 701 SER A N 1
ATOM 5015 C CA . SER A 1 701 ? -14.059 43.880 7.082 1.00 27.44 701 SER A CA 1
ATOM 5016 C C . SER A 1 701 ? -12.580 44.179 6.811 1.00 27.44 701 SER A C 1
ATOM 5018 O O . SER A 1 701 ? -11.697 43.650 7.486 1.00 27.44 701 SER A O 1
ATOM 5020 N N . THR A 1 702 ? -12.322 45.023 5.814 1.00 27.27 702 THR A N 1
ATOM 5021 C CA . THR A 1 702 ? -10.997 45.301 5.237 1.00 27.27 702 THR A CA 1
ATOM 5022 C C . THR A 1 702 ? -10.215 46.443 5.912 1.00 27.27 702 THR A C 1
ATOM 5024 O O . THR A 1 702 ? -10.762 47.220 6.686 1.00 27.27 702 THR A O 1
ATOM 5027 N N . GLU A 1 703 ? -8.955 46.573 5.472 1.00 27.70 703 GLU A N 1
ATOM 5028 C CA . GLU A 1 703 ? -8.127 47.796 5.398 1.00 27.70 703 GLU A CA 1
ATOM 5029 C C . GLU A 1 703 ? -7.342 48.314 6.628 1.00 27.70 703 GLU A C 1
ATOM 5031 O O . GLU A 1 703 ? -7.855 48.964 7.527 1.00 27.70 703 GLU A O 1
ATOM 5036 N N . ALA A 1 704 ? -6.019 48.115 6.509 1.00 25.91 704 ALA A N 1
ATOM 5037 C CA . ALA A 1 704 ? -4.974 49.151 6.449 1.00 25.91 704 ALA A CA 1
ATOM 5038 C C . ALA A 1 704 ? -4.619 50.022 7.675 1.00 25.91 704 ALA A C 1
ATOM 5040 O O . ALA A 1 704 ? -5.438 50.732 8.244 1.00 25.91 704 ALA A O 1
ATOM 5041 N N . LEU A 1 705 ? -3.303 50.115 7.920 1.00 27.73 705 LEU A N 1
ATOM 5042 C CA . LEU A 1 705 ? -2.570 51.373 8.148 1.00 27.73 705 LEU A CA 1
ATOM 5043 C C . LEU A 1 705 ? -1.068 51.169 7.831 1.00 27.73 705 LEU A C 1
ATOM 5045 O O . LEU A 1 705 ? -0.634 50.035 7.624 1.00 27.73 705 LEU A O 1
ATOM 5049 N N . GLN A 1 706 ? -0.297 52.255 7.701 1.00 25.86 706 GLN A N 1
ATOM 5050 C CA . GLN A 1 706 ? 1.034 52.277 7.066 1.00 25.86 706 GLN A CA 1
ATOM 5051 C C . GLN A 1 706 ? 2.146 52.824 7.983 1.00 25.86 706 GLN A C 1
ATOM 5053 O O . GLN A 1 706 ? 1.884 53.731 8.766 1.00 25.86 706 GLN A O 1
ATOM 5058 N N . GLU A 1 707 ? 3.389 52.372 7.730 1.00 26.61 707 GLU A N 1
ATOM 5059 C CA . GLU A 1 707 ? 4.659 53.110 7.956 1.00 26.61 707 GLU A CA 1
ATOM 5060 C C . GLU A 1 707 ? 5.061 53.464 9.422 1.00 26.61 707 GLU A C 1
ATOM 5062 O O . GLU A 1 707 ? 4.275 53.215 10.336 1.00 26.61 707 GLU A O 1
ATOM 5067 N N . PRO A 1 708 ? 6.299 53.964 9.716 1.00 32.69 708 PRO A N 1
ATOM 5068 C CA . PRO A 1 708 ? 7.361 54.459 8.817 1.00 32.69 708 PRO A CA 1
ATOM 5069 C C . PRO A 1 708 ? 8.788 53.874 9.001 1.00 32.69 708 PRO A C 1
ATOM 5071 O O . PRO A 1 708 ? 9.062 53.031 9.853 1.00 32.69 708 PRO A O 1
ATOM 5074 N N . VAL A 1 709 ? 9.707 54.379 8.166 1.00 28.62 709 VAL A N 1
ATOM 5075 C CA . VAL A 1 709 ? 11.154 54.073 8.064 1.00 28.62 709 VAL A CA 1
ATOM 5076 C C . VAL A 1 709 ? 12.016 55.058 8.888 1.00 28.62 709 VAL A C 1
ATOM 5078 O O . VAL A 1 709 ? 11.587 56.191 9.111 1.00 28.62 709 VAL A O 1
ATOM 5081 N N . PRO A 1 710 ? 13.252 54.680 9.281 1.00 30.69 710 PRO A N 1
ATOM 5082 C CA . PRO A 1 710 ? 14.360 55.648 9.393 1.00 30.69 710 PRO A CA 1
ATOM 5083 C C . PRO A 1 710 ? 15.677 55.248 8.662 1.00 30.69 710 PRO A C 1
ATOM 5085 O O . PRO A 1 710 ? 15.942 54.074 8.414 1.00 30.69 710 PRO A O 1
ATOM 5088 N N . ASP A 1 711 ? 16.503 56.254 8.330 1.00 25.02 711 ASP A N 1
ATOM 5089 C CA . ASP A 1 711 ? 17.772 56.207 7.557 1.00 25.02 711 ASP A CA 1
ATOM 5090 C C . ASP A 1 711 ? 18.985 55.480 8.201 1.00 25.02 711 ASP A C 1
ATOM 5092 O O . ASP A 1 711 ? 19.012 55.265 9.412 1.00 25.02 711 ASP A O 1
ATOM 5096 N N . GLY A 1 712 ? 20.059 55.199 7.418 1.00 24.58 712 GLY A N 1
ATOM 5097 C CA . GLY A 1 712 ? 21.256 54.493 7.950 1.00 24.58 712 GLY A CA 1
ATOM 5098 C C . GLY A 1 712 ? 22.679 54.580 7.324 1.00 24.58 712 GLY A C 1
ATOM 5099 O O . GLY A 1 712 ? 23.597 54.169 8.014 1.00 24.58 712 GLY A O 1
ATOM 5100 N N . LYS A 1 713 ? 22.924 55.124 6.113 1.00 26.91 713 LYS A N 1
ATOM 5101 C CA . LYS A 1 713 ? 24.257 55.518 5.528 1.00 26.91 713 LYS A CA 1
ATOM 5102 C C . LYS A 1 713 ? 25.495 54.553 5.450 1.00 26.91 713 LYS A C 1
ATOM 5104 O O . LYS A 1 713 ? 26.068 54.162 6.453 1.00 26.91 713 LYS A O 1
ATOM 5109 N N . GLN A 1 714 ? 26.082 54.534 4.234 1.00 26.91 714 GLN A N 1
ATOM 5110 C CA . GLN A 1 714 ? 27.531 54.592 3.863 1.00 26.91 714 GLN A CA 1
ATOM 5111 C C . GLN A 1 714 ? 28.530 53.406 3.995 1.00 26.91 714 GLN A C 1
ATOM 5113 O O . GLN A 1 714 ? 28.707 52.837 5.061 1.00 26.91 714 GLN A O 1
ATOM 5118 N N . SER A 1 715 ? 29.351 53.291 2.926 1.00 26.55 715 SER A N 1
ATOM 5119 C CA . SER A 1 715 ? 30.767 52.837 2.856 1.00 26.55 715 SER A CA 1
ATOM 5120 C C . SER A 1 715 ? 31.098 51.348 3.143 1.00 26.55 715 SER A C 1
ATOM 5122 O O . SER A 1 715 ? 30.423 50.699 3.926 1.00 26.55 715 SER A O 1
ATOM 5124 N N . ASP A 1 716 ? 32.126 50.723 2.541 1.00 28.48 716 ASP A N 1
ATOM 5125 C CA . ASP A 1 716 ? 33.067 51.179 1.493 1.00 28.48 716 ASP A CA 1
ATOM 5126 C C . ASP A 1 716 ? 33.569 50.027 0.577 1.00 28.48 716 ASP A C 1
ATOM 5128 O O . ASP A 1 716 ? 33.092 48.896 0.636 1.00 28.48 716 ASP A O 1
ATOM 5132 N N . SER A 1 717 ? 34.528 50.360 -0.286 1.00 25.69 717 SER A N 1
ATOM 5133 C CA . SER A 1 717 ? 35.201 49.576 -1.329 1.00 25.69 717 SER A CA 1
ATOM 5134 C C . SER A 1 717 ? 36.028 48.371 -0.833 1.00 25.69 717 SER A C 1
ATOM 5136 O O . SER A 1 717 ? 36.548 48.404 0.279 1.00 25.69 717 SER A O 1
ATOM 5138 N N . VAL A 1 718 ? 36.280 47.383 -1.715 1.00 28.98 718 VAL A N 1
ATOM 5139 C CA . VAL A 1 718 ? 37.626 46.970 -2.217 1.00 28.98 718 VAL A CA 1
ATOM 5140 C C . VAL A 1 718 ? 37.563 45.640 -3.002 1.00 28.98 718 VAL A C 1
ATOM 5142 O O . VAL A 1 718 ? 37.052 44.637 -2.518 1.00 28.98 718 VAL A O 1
ATOM 5145 N N . GLU A 1 719 ? 38.180 45.630 -4.186 1.00 28.81 719 GLU A N 1
ATOM 5146 C CA . GLU A 1 719 ? 38.627 44.453 -4.959 1.00 28.81 719 GLU A CA 1
ATOM 5147 C C . GLU A 1 719 ? 40.172 44.521 -5.033 1.00 28.81 719 GLU A C 1
ATOM 5149 O O . GLU A 1 719 ? 40.699 45.633 -5.166 1.00 28.81 719 GLU A O 1
ATOM 5154 N N . PRO A 1 720 ? 40.924 43.403 -4.880 1.00 38.28 720 PRO A N 1
ATOM 5155 C CA . PRO A 1 720 ? 41.742 42.956 -6.025 1.00 38.28 720 PRO A CA 1
ATOM 5156 C C . PRO A 1 720 ? 42.109 41.452 -6.130 1.00 38.28 720 PRO A C 1
ATOM 5158 O O . PRO A 1 720 ? 42.353 40.760 -5.146 1.00 38.28 720 PRO A O 1
ATOM 5161 N N . ALA A 1 721 ? 42.366 41.066 -7.385 1.00 28.17 721 ALA A N 1
ATOM 5162 C CA . ALA A 1 721 ? 43.451 40.187 -7.860 1.00 28.17 721 ALA A CA 1
ATOM 5163 C C . ALA A 1 721 ? 43.395 38.647 -7.685 1.00 28.17 721 ALA A C 1
ATOM 5165 O O . ALA A 1 721 ? 43.645 38.059 -6.637 1.00 28.17 721 ALA A O 1
ATOM 5166 N N . ALA A 1 722 ? 43.251 38.024 -8.856 1.00 29.11 722 ALA A N 1
ATOM 5167 C CA . ALA A 1 722 ? 43.536 36.644 -9.235 1.00 29.11 722 ALA A CA 1
ATOM 5168 C C . ALA A 1 722 ? 44.973 36.124 -8.982 1.00 29.11 722 ALA A C 1
ATOM 5170 O O . ALA A 1 722 ? 45.928 36.894 -8.900 1.00 29.11 722 ALA A O 1
ATOM 5171 N N . ALA A 1 723 ? 45.133 34.792 -9.064 1.00 28.06 723 ALA A N 1
ATOM 5172 C CA . ALA A 1 723 ? 46.398 34.119 -9.387 1.00 28.06 723 ALA A CA 1
ATOM 5173 C C . ALA A 1 723 ? 46.180 32.788 -10.155 1.00 28.06 723 ALA A C 1
ATOM 5175 O O . ALA A 1 723 ? 45.253 32.038 -9.855 1.00 28.06 723 ALA A O 1
ATOM 5176 N N . LYS A 1 724 ? 47.067 32.485 -11.118 1.00 30.89 724 LYS A N 1
ATOM 5177 C CA . LYS A 1 724 ? 47.356 31.139 -11.678 1.00 30.89 724 LYS A CA 1
ATOM 5178 C C . LYS A 1 724 ? 48.776 30.735 -11.233 1.00 30.89 724 LYS A C 1
ATOM 5180 O O . LYS A 1 724 ? 49.575 31.638 -10.983 1.00 30.89 724 LYS A O 1
ATOM 5185 N N . PRO A 1 725 ? 49.092 29.432 -11.103 1.00 34.25 725 PRO A N 1
ATOM 5186 C CA . PRO A 1 725 ? 49.849 28.698 -12.147 1.00 34.25 725 PRO A CA 1
ATOM 5187 C C . PRO A 1 725 ? 49.189 27.337 -12.493 1.00 34.25 725 PRO A C 1
ATOM 5189 O O . PRO A 1 725 ? 48.512 26.760 -11.652 1.00 34.25 725 PRO A O 1
ATOM 5192 N N . GLU A 1 726 ? 49.138 26.858 -13.742 1.00 29.55 726 GLU A N 1
ATOM 5193 C CA . GLU A 1 726 ? 50.194 26.313 -14.637 1.00 29.55 726 GLU A CA 1
ATOM 5194 C C . GLU A 1 726 ? 50.552 24.825 -14.424 1.00 29.55 726 GLU A C 1
ATOM 5196 O O . GLU A 1 726 ? 50.625 24.319 -13.308 1.00 29.55 726 GLU A O 1
ATOM 5201 N N . THR A 1 727 ? 50.761 24.124 -15.545 1.00 29.53 727 THR A N 1
ATOM 5202 C CA . THR A 1 727 ? 50.963 22.668 -15.663 1.00 29.53 727 THR A CA 1
ATOM 5203 C C . THR A 1 727 ? 52.304 22.375 -16.346 1.00 29.53 727 THR A C 1
ATOM 5205 O O . THR A 1 727 ? 52.604 23.035 -17.340 1.00 29.53 727 THR A O 1
ATOM 5208 N N . PRO A 1 728 ? 53.074 21.359 -15.911 1.00 31.64 728 PRO A N 1
ATOM 5209 C CA . PRO A 1 728 ? 54.209 20.841 -16.673 1.00 31.64 728 PRO A CA 1
ATOM 5210 C C . PRO A 1 728 ? 53.993 19.408 -17.201 1.00 31.64 728 PRO A C 1
ATOM 5212 O O . PRO A 1 728 ? 53.487 18.534 -16.501 1.00 31.64 728 PRO A O 1
ATOM 5215 N N . ALA A 1 729 ? 54.450 19.165 -18.430 1.00 30.08 729 ALA A N 1
ATOM 5216 C CA . ALA A 1 729 ? 54.594 17.863 -19.093 1.00 30.08 729 ALA A CA 1
ATOM 5217 C C . ALA A 1 729 ? 55.541 18.031 -20.308 1.00 30.08 729 ALA A C 1
ATOM 5219 O O . ALA A 1 729 ? 55.743 19.169 -20.738 1.00 30.08 729 ALA A O 1
ATOM 5220 N N . PRO A 1 730 ? 56.011 16.960 -20.976 1.00 45.72 730 PRO A N 1
ATOM 5221 C CA . PRO A 1 730 ? 56.529 15.682 -20.467 1.00 45.72 730 PRO A CA 1
ATOM 5222 C C . PRO A 1 730 ? 57.965 15.402 -20.998 1.00 45.72 730 PRO A C 1
ATOM 5224 O O . PRO A 1 730 ? 58.497 16.171 -21.796 1.00 45.72 730 PRO A O 1
ATOM 5227 N N . VAL A 1 731 ? 58.585 14.270 -20.628 1.00 29.12 731 VAL A N 1
ATOM 5228 C CA . VAL A 1 731 ? 59.803 13.732 -21.289 1.00 29.12 731 VAL A CA 1
ATOM 5229 C C . VAL A 1 731 ? 59.685 12.192 -21.405 1.00 29.12 731 VAL A C 1
ATOM 5231 O O . VAL A 1 731 ? 59.232 11.584 -20.435 1.00 29.12 731 VAL A O 1
ATOM 5234 N N . PRO A 1 732 ? 60.024 11.549 -22.549 1.00 38.09 732 PRO A N 1
ATOM 5235 C CA . PRO A 1 732 ? 59.706 10.134 -22.817 1.00 38.09 732 PRO A CA 1
ATOM 5236 C C . PRO A 1 732 ? 60.896 9.161 -22.675 1.00 38.09 732 PRO A C 1
ATOM 5238 O O . PRO A 1 732 ? 62.050 9.586 -22.657 1.00 38.09 732 PRO A O 1
ATOM 5241 N N . VAL A 1 733 ? 60.611 7.848 -22.677 1.00 31.08 733 VAL A N 1
ATOM 5242 C CA . VAL A 1 733 ? 61.583 6.758 -22.931 1.00 31.08 733 VAL A CA 1
ATOM 5243 C C . VAL A 1 733 ? 60.949 5.682 -23.838 1.00 31.08 733 VAL A C 1
ATOM 5245 O O . VAL A 1 733 ? 59.728 5.565 -23.910 1.00 31.08 733 VAL A O 1
ATOM 5248 N N . GLU A 1 734 ? 61.811 4.971 -24.565 1.00 28.36 734 GLU A N 1
ATOM 5249 C CA . GLU A 1 734 ? 61.586 4.082 -25.718 1.00 28.36 734 GLU A CA 1
ATOM 5250 C C . GLU A 1 734 ? 60.877 2.731 -25.453 1.00 28.36 734 GLU A C 1
ATOM 5252 O O . GLU A 1 734 ? 60.500 2.401 -24.331 1.00 28.36 734 GLU A O 1
ATOM 5257 N N . ALA A 1 735 ? 60.684 1.951 -26.526 1.00 28.98 735 ALA A N 1
ATOM 5258 C CA . ALA A 1 735 ? 59.839 0.754 -26.578 1.00 28.98 735 ALA A CA 1
ATOM 5259 C C . ALA A 1 735 ? 60.571 -0.585 -26.339 1.00 28.98 735 ALA A C 1
ATOM 5261 O O . ALA A 1 735 ? 61.766 -0.711 -26.599 1.00 28.98 735 ALA A O 1
ATOM 5262 N N . ALA A 1 736 ? 59.807 -1.615 -25.951 1.00 26.95 736 ALA A N 1
ATOM 5263 C CA . ALA A 1 736 ? 60.183 -3.026 -26.075 1.00 26.95 736 ALA A CA 1
ATOM 5264 C C . ALA A 1 736 ? 58.938 -3.935 -26.186 1.00 26.95 736 ALA A C 1
ATOM 5266 O O . ALA A 1 736 ? 57.991 -3.796 -25.417 1.00 26.95 736 ALA A O 1
ATOM 5267 N N . GLU A 1 737 ? 58.980 -4.886 -27.118 1.00 29.66 737 GLU A N 1
ATOM 5268 C CA . GLU A 1 737 ? 58.036 -5.998 -27.333 1.00 29.66 737 GLU A CA 1
ATOM 5269 C C . GLU A 1 737 ? 58.824 -7.135 -28.030 1.00 29.66 737 GLU A C 1
ATOM 5271 O O . GLU A 1 737 ? 59.852 -6.830 -28.649 1.00 29.66 737 GLU A O 1
ATOM 5276 N N . PRO A 1 738 ? 58.365 -8.405 -28.059 1.00 39.16 738 PRO A N 1
ATOM 5277 C CA . PRO A 1 738 ? 57.324 -9.053 -27.248 1.00 39.16 738 PRO A CA 1
ATOM 5278 C C . PRO A 1 738 ? 57.808 -10.364 -26.571 1.00 39.16 738 PRO A C 1
ATOM 5280 O O . PRO A 1 738 ? 58.780 -10.966 -27.013 1.00 39.16 738 PRO A O 1
ATOM 5283 N N . GLU A 1 739 ? 57.059 -10.901 -25.598 1.00 28.80 739 GLU A N 1
ATOM 5284 C CA . GLU A 1 739 ? 57.006 -12.358 -25.337 1.00 28.80 739 GLU A CA 1
ATOM 5285 C C . GLU A 1 739 ? 55.610 -12.788 -24.850 1.00 28.80 739 GLU A C 1
ATOM 5287 O O . GLU A 1 739 ? 54.961 -12.088 -24.072 1.00 28.80 739 GLU A O 1
ATOM 5292 N N . THR A 1 740 ? 55.145 -13.956 -25.307 1.00 27.61 740 THR A N 1
ATOM 5293 C CA . THR A 1 740 ? 53.824 -14.528 -25.001 1.00 27.61 740 THR A CA 1
ATOM 5294 C C . TH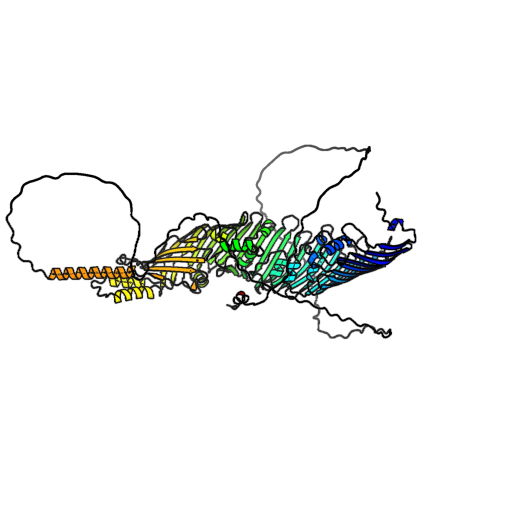R A 1 740 ? 53.913 -15.733 -24.052 1.00 27.61 740 THR A C 1
ATOM 5296 O O . THR A 1 740 ? 54.534 -16.740 -24.394 1.00 27.61 740 THR A O 1
ATOM 5299 N N . PRO A 1 741 ? 53.221 -15.718 -22.897 1.00 33.28 741 PRO A N 1
ATOM 5300 C CA . PRO A 1 741 ? 52.977 -16.920 -22.100 1.00 33.28 741 PRO A CA 1
ATOM 5301 C C . PRO A 1 741 ? 51.690 -17.634 -22.551 1.00 33.28 741 PRO A C 1
ATOM 5303 O O . PRO A 1 741 ? 50.635 -17.013 -22.673 1.00 33.28 741 PRO A O 1
ATOM 5306 N N . GLY A 1 742 ? 51.758 -18.952 -22.762 1.00 28.03 742 GLY A N 1
ATOM 5307 C CA . GLY A 1 742 ? 50.578 -19.794 -23.009 1.00 28.03 742 GLY A CA 1
ATOM 5308 C C . GLY A 1 742 ? 49.783 -20.130 -21.730 1.00 28.03 742 GLY A C 1
ATOM 5309 O O . GLY A 1 742 ? 50.293 -19.950 -20.622 1.00 28.03 742 GLY A O 1
ATOM 5310 N N . PRO A 1 743 ? 48.542 -20.642 -21.853 1.00 34.44 743 PRO A N 1
ATOM 5311 C CA . PRO A 1 743 ? 47.677 -20.919 -20.706 1.00 34.44 743 PRO A CA 1
ATOM 5312 C C . PRO A 1 743 ? 48.106 -22.180 -19.921 1.00 34.44 743 PRO A C 1
ATOM 5314 O O . PRO A 1 743 ? 48.398 -23.209 -20.535 1.00 34.44 743 PRO A O 1
ATOM 5317 N N . PRO A 1 744 ? 48.093 -22.155 -18.573 1.00 33.34 744 PRO A N 1
ATOM 5318 C CA . PRO A 1 744 ? 48.324 -23.339 -17.748 1.00 33.34 744 PRO A CA 1
ATOM 5319 C C . PRO A 1 744 ? 47.068 -24.223 -17.654 1.00 33.34 744 PRO A C 1
ATOM 5321 O O . PRO A 1 744 ? 45.945 -23.724 -17.581 1.00 33.34 744 PRO A O 1
ATOM 5324 N N . ALA A 1 745 ? 47.258 -25.544 -17.595 1.00 28.41 745 ALA A N 1
ATOM 5325 C CA . ALA A 1 745 ? 46.175 -26.519 -17.474 1.00 28.41 745 ALA A CA 1
ATOM 5326 C C . ALA A 1 745 ? 46.093 -27.152 -16.069 1.00 28.41 745 ALA A C 1
ATOM 5328 O O . ALA A 1 745 ? 47.108 -27.533 -15.497 1.00 28.41 745 ALA A O 1
ATOM 5329 N N . ALA A 1 746 ? 44.854 -27.270 -15.579 1.00 28.38 746 ALA A N 1
ATOM 5330 C CA . ALA A 1 746 ? 44.303 -28.176 -14.560 1.00 28.38 746 ALA A CA 1
ATOM 5331 C C . ALA A 1 746 ? 45.204 -28.815 -13.468 1.00 28.38 746 ALA A C 1
ATOM 5333 O O . ALA A 1 746 ? 46.067 -29.648 -13.736 1.00 28.38 746 ALA A O 1
ATOM 5334 N N . ALA A 1 747 ? 44.789 -28.616 -12.212 1.00 25.33 747 ALA A N 1
ATOM 5335 C CA . ALA A 1 747 ? 44.910 -29.588 -11.119 1.00 25.33 747 ALA A CA 1
ATOM 5336 C C . ALA A 1 747 ? 43.549 -29.688 -10.393 1.00 25.33 747 ALA A C 1
ATOM 5338 O O . ALA A 1 747 ? 42.761 -28.742 -10.454 1.00 25.33 747 ALA A O 1
ATOM 5339 N N . ILE A 1 748 ? 43.233 -30.836 -9.777 1.00 30.34 748 ILE A N 1
ATOM 5340 C CA . ILE A 1 748 ? 41.864 -31.187 -9.345 1.00 30.34 748 ILE A CA 1
ATOM 5341 C C . ILE A 1 748 ? 41.867 -31.858 -7.963 1.00 30.34 748 ILE A C 1
ATOM 5343 O O . ILE A 1 748 ? 42.445 -32.930 -7.817 1.00 30.34 748 ILE A O 1
ATOM 5347 N N . GLU A 1 749 ? 41.099 -31.308 -7.019 1.00 28.83 749 GLU A N 1
ATOM 5348 C CA . GLU A 1 749 ? 40.420 -32.044 -5.937 1.00 28.83 749 GLU A CA 1
ATOM 5349 C C . GLU A 1 749 ? 39.012 -31.416 -5.788 1.00 28.83 749 GLU A C 1
ATOM 5351 O O . GLU A 1 749 ? 38.912 -30.193 -5.787 1.00 28.83 749 GLU A O 1
ATOM 5356 N N . ALA A 1 750 ? 37.844 -32.072 -5.767 1.00 25.36 750 ALA A N 1
ATOM 5357 C CA . ALA A 1 750 ? 37.369 -33.445 -5.527 1.00 25.36 750 ALA A CA 1
ATOM 5358 C C . ALA A 1 750 ? 36.485 -33.506 -4.263 1.00 25.36 750 ALA A C 1
ATOM 5360 O O . ALA A 1 750 ? 36.983 -33.573 -3.144 1.00 25.36 750 ALA A O 1
ATOM 5361 N N . LEU A 1 751 ? 35.160 -33.550 -4.450 1.00 30.42 751 LEU A N 1
ATOM 5362 C CA . LEU A 1 751 ? 34.191 -34.015 -3.449 1.00 30.42 751 LEU A CA 1
ATOM 5363 C C . LEU A 1 751 ? 33.053 -34.791 -4.138 1.00 30.42 751 LEU A C 1
ATOM 5365 O O . LEU A 1 751 ? 32.783 -34.590 -5.321 1.00 30.42 751 LEU A O 1
ATOM 5369 N N . ALA A 1 752 ? 32.474 -35.755 -3.421 1.00 28.91 752 ALA A N 1
ATOM 5370 C CA . ALA A 1 752 ? 31.936 -36.983 -4.013 1.00 28.91 752 ALA A CA 1
ATOM 5371 C C . ALA A 1 752 ? 30.496 -36.932 -4.566 1.00 28.91 752 ALA A C 1
ATOM 5373 O O . ALA A 1 752 ? 29.612 -36.267 -4.030 1.00 28.91 752 ALA A O 1
ATOM 5374 N N . THR A 1 753 ? 30.255 -37.766 -5.580 1.00 26.34 753 THR A N 1
ATOM 5375 C CA . THR A 1 753 ? 28.937 -38.206 -6.069 1.00 26.34 753 THR A CA 1
ATOM 5376 C C . THR A 1 753 ? 28.325 -39.302 -5.183 1.00 26.34 753 THR A C 1
ATOM 5378 O O . THR A 1 753 ? 29.052 -40.178 -4.713 1.00 26.34 753 THR A O 1
ATOM 5381 N N . PRO A 1 754 ? 26.987 -39.380 -5.075 1.00 30.28 754 PRO A N 1
ATOM 5382 C CA . PRO A 1 754 ? 26.263 -40.644 -4.962 1.00 30.28 754 PRO A CA 1
ATOM 5383 C C . PRO A 1 754 ? 25.923 -41.204 -6.361 1.00 30.28 754 PRO A C 1
ATOM 5385 O O . PRO A 1 754 ? 25.760 -40.450 -7.320 1.00 30.28 754 PRO A O 1
ATOM 5388 N N . ALA A 1 755 ? 25.840 -42.531 -6.491 1.00 27.81 755 ALA A N 1
ATOM 5389 C CA . ALA A 1 755 ? 25.613 -43.215 -7.769 1.00 27.81 755 ALA A CA 1
ATOM 5390 C C . ALA A 1 755 ? 24.120 -43.413 -8.105 1.00 27.81 755 ALA A C 1
ATOM 5392 O O . ALA A 1 755 ? 23.253 -43.316 -7.237 1.00 27.81 755 ALA A O 1
ATOM 5393 N N . ALA A 1 756 ? 23.833 -43.724 -9.373 1.00 26.31 756 ALA A N 1
ATOM 5394 C CA . ALA A 1 756 ? 22.492 -44.062 -9.846 1.00 26.31 756 ALA A CA 1
ATOM 5395 C C . ALA A 1 756 ? 22.040 -45.469 -9.401 1.00 26.31 756 ALA A C 1
ATOM 5397 O O . ALA A 1 756 ? 22.861 -46.366 -9.205 1.00 26.31 756 ALA A O 1
ATOM 5398 N N . MET A 1 757 ? 20.722 -45.665 -9.333 1.00 29.56 757 MET A N 1
ATOM 5399 C CA . MET A 1 757 ? 20.058 -46.972 -9.267 1.00 29.56 757 MET A CA 1
ATOM 5400 C C . MET A 1 757 ? 18.938 -47.041 -10.319 1.00 29.56 757 MET A C 1
ATOM 5402 O O . MET A 1 757 ? 18.622 -46.040 -10.961 1.00 29.56 757 MET A O 1
ATOM 5406 N N . GLU A 1 758 ? 18.412 -48.242 -10.548 1.00 27.42 758 GLU A N 1
ATOM 5407 C CA . GLU A 1 758 ? 17.652 -48.611 -11.750 1.00 27.42 758 GLU A CA 1
ATOM 5408 C C . GLU A 1 758 ? 16.284 -47.928 -11.919 1.00 27.42 758 GLU A C 1
ATOM 5410 O O . GLU A 1 758 ? 15.628 -47.515 -10.962 1.00 27.42 758 GLU A O 1
ATOM 5415 N N . ALA A 1 759 ? 15.830 -47.872 -13.175 1.00 29.80 759 ALA A N 1
ATOM 5416 C CA . ALA A 1 759 ? 14.489 -47.436 -13.539 1.00 29.80 759 ALA A CA 1
ATOM 5417 C C . ALA A 1 759 ? 13.473 -48.597 -13.457 1.00 29.80 759 ALA A C 1
ATOM 5419 O O . ALA A 1 759 ? 13.768 -49.691 -13.946 1.00 29.80 759 ALA A O 1
ATOM 5420 N N . PRO A 1 760 ? 12.253 -48.371 -12.935 1.00 31.69 760 PRO A N 1
ATOM 5421 C CA . PRO A 1 760 ? 11.116 -49.253 -13.174 1.00 31.69 760 PRO A CA 1
ATOM 5422 C C . PRO A 1 760 ? 10.498 -48.989 -14.561 1.00 31.69 760 PRO A C 1
ATOM 5424 O O . PRO A 1 760 ? 10.512 -47.863 -15.060 1.00 31.69 760 PRO A O 1
ATOM 5427 N N . GLY A 1 761 ? 9.942 -50.033 -15.181 1.00 30.11 761 GLY A N 1
ATOM 5428 C CA . GLY A 1 761 ? 9.211 -49.930 -16.450 1.00 30.11 761 GLY A CA 1
ATOM 5429 C C . GLY A 1 761 ? 7.798 -49.336 -16.309 1.00 30.11 761 GLY A C 1
ATOM 5430 O O . GLY A 1 761 ? 7.335 -49.099 -15.191 1.00 30.11 761 GLY A O 1
ATOM 5431 N N . PRO A 1 762 ? 7.092 -49.102 -17.433 1.00 31.59 762 PRO A N 1
ATOM 5432 C CA . PRO A 1 762 ? 5.718 -48.605 -17.418 1.00 31.59 762 PRO A CA 1
ATOM 5433 C C . PRO A 1 762 ? 4.752 -49.649 -16.841 1.00 31.59 762 PRO A C 1
ATOM 5435 O O . PRO A 1 762 ? 4.907 -50.844 -17.085 1.00 31.59 762 PRO A O 1
ATOM 5438 N N . LEU A 1 763 ? 3.732 -49.184 -16.115 1.00 31.36 763 LEU A N 1
ATOM 5439 C CA . LEU A 1 763 ? 2.612 -50.005 -15.651 1.00 31.36 763 LEU A CA 1
ATOM 5440 C C . LEU A 1 763 ? 1.350 -49.701 -16.464 1.00 31.36 763 LEU A C 1
ATOM 5442 O O . LEU A 1 763 ? 1.074 -48.549 -16.800 1.00 31.36 763 LEU A O 1
ATOM 5446 N N . GLU A 1 764 ? 0.611 -50.759 -16.781 1.00 29.27 764 GLU A N 1
ATOM 5447 C CA . GLU A 1 764 ? -0.603 -50.732 -17.597 1.00 29.27 764 GLU A CA 1
ATOM 5448 C C . GLU A 1 764 ? -1.830 -50.226 -16.815 1.00 29.27 764 GLU A C 1
ATOM 5450 O O . GLU A 1 764 ? -1.853 -50.202 -15.582 1.00 29.27 764 GLU A O 1
ATOM 5455 N N . ALA A 1 765 ? -2.877 -49.843 -17.549 1.00 29.33 765 ALA A N 1
ATOM 5456 C CA . ALA A 1 765 ? -4.182 -49.517 -16.983 1.00 29.33 765 ALA A CA 1
ATOM 5457 C C . ALA A 1 765 ? -5.038 -50.785 -16.764 1.00 29.33 765 ALA A C 1
ATOM 5459 O O . ALA A 1 765 ? -4.939 -51.724 -17.555 1.00 29.33 765 ALA A O 1
ATOM 5460 N N . PRO A 1 766 ? -5.930 -50.809 -15.756 1.00 33.03 766 PRO A N 1
ATOM 5461 C CA . PRO A 1 766 ? -6.998 -51.799 -15.653 1.00 33.03 766 PRO A CA 1
ATOM 5462 C C . PRO A 1 766 ? -8.308 -51.299 -16.300 1.00 33.03 766 PRO A C 1
ATOM 5464 O O . PRO A 1 766 ? -8.779 -50.204 -15.993 1.00 33.03 766 PRO A O 1
ATOM 5467 N N . GLU A 1 767 ? -8.931 -52.123 -17.147 1.00 29.17 767 GLU A N 1
ATOM 5468 C CA . GLU A 1 767 ? -10.314 -51.938 -17.630 1.00 29.17 767 GLU A CA 1
ATOM 5469 C C . GLU A 1 767 ? -11.335 -52.761 -16.813 1.00 29.17 767 GLU A C 1
ATOM 5471 O O . GLU A 1 767 ? -10.962 -53.722 -16.139 1.00 29.17 767 GLU A O 1
ATOM 5476 N N . THR A 1 768 ? -12.634 -52.456 -16.988 1.00 28.86 768 THR A N 1
ATOM 5477 C CA . THR A 1 768 ? -13.833 -53.163 -16.451 1.00 28.86 768 THR A CA 1
ATOM 5478 C C . THR A 1 768 ? -14.031 -53.063 -14.919 1.00 28.86 768 THR A C 1
ATOM 5480 O O . THR A 1 768 ? -13.073 -53.135 -14.161 1.00 28.86 768 THR A O 1
ATOM 5483 N N . SER A 1 769 ? -15.232 -52.902 -14.341 1.00 27.92 769 SER A N 1
ATOM 5484 C CA . SER A 1 769 ? -16.611 -52.665 -14.838 1.00 27.92 769 SER A CA 1
ATOM 5485 C C . SER A 1 769 ? -17.445 -52.041 -13.671 1.00 27.92 769 SER A C 1
ATOM 5487 O O . SER A 1 769 ? -16.904 -51.896 -12.577 1.00 27.92 769 SER A O 1
ATOM 5489 N N . ASP A 1 770 ? -18.722 -51.634 -13.740 1.00 29.12 770 ASP A N 1
ATOM 5490 C CA . ASP A 1 770 ? -19.796 -51.803 -14.741 1.00 29.12 770 ASP A CA 1
ATOM 5491 C C . ASP A 1 770 ? -20.824 -50.625 -14.685 1.00 29.12 770 ASP A C 1
ATOM 5493 O O . ASP A 1 770 ? -20.528 -49.557 -14.149 1.00 29.12 770 ASP A O 1
ATOM 5497 N N . ALA A 1 771 ? -22.036 -50.810 -15.226 1.00 29.25 771 ALA A N 1
ATOM 5498 C CA . ALA A 1 771 ? -23.181 -49.880 -15.244 1.00 29.25 771 ALA A CA 1
ATOM 5499 C C . ALA A 1 771 ? -24.128 -50.087 -14.003 1.00 29.25 771 ALA A C 1
ATOM 5501 O O . ALA A 1 771 ? -23.781 -50.919 -13.160 1.00 29.25 771 ALA A O 1
ATOM 5502 N N . PRO A 1 772 ? -25.316 -49.426 -13.825 1.00 42.31 772 PRO A N 1
ATOM 5503 C CA . PRO A 1 772 ? -26.097 -48.644 -14.800 1.00 42.31 772 PRO A CA 1
ATOM 5504 C C . PRO A 1 772 ? -26.802 -47.335 -14.331 1.00 42.31 772 PRO A C 1
ATOM 5506 O O . PRO A 1 772 ? -26.945 -47.041 -13.151 1.00 42.31 772 PRO A O 1
ATOM 5509 N N . SER A 1 773 ? -27.335 -46.616 -15.331 1.00 28.42 773 SER A N 1
ATOM 5510 C CA . SER A 1 773 ? -28.566 -45.789 -15.345 1.00 28.42 773 SER A CA 1
ATOM 5511 C C . SER A 1 773 ? -28.925 -44.837 -14.187 1.00 28.42 773 SER A C 1
ATOM 5513 O O . SER A 1 773 ? -29.400 -45.275 -13.145 1.00 28.42 773 SER A O 1
ATOM 5515 N N . ALA A 1 774 ? -29.044 -43.539 -14.511 1.00 29.66 774 ALA A N 1
ATOM 5516 C CA . ALA A 1 774 ? -30.362 -42.883 -14.635 1.00 29.66 774 ALA A CA 1
ATOM 5517 C C . ALA A 1 774 ? -30.283 -41.509 -15.339 1.00 29.66 774 ALA A C 1
ATOM 5519 O O . ALA A 1 774 ? -29.353 -40.739 -15.121 1.00 29.66 774 ALA A O 1
ATOM 5520 N N . VAL A 1 775 ? -31.308 -41.187 -16.132 1.00 34.31 775 VAL A N 1
ATOM 5521 C CA . VAL A 1 775 ? -31.614 -39.847 -16.668 1.00 34.31 775 VAL A CA 1
ATOM 5522 C C . VAL A 1 775 ? -33.061 -39.530 -16.277 1.00 34.31 775 VAL A C 1
ATOM 5524 O O . VAL A 1 775 ? -33.883 -40.449 -16.273 1.00 34.31 775 VAL A O 1
ATOM 5527 N N . PRO A 1 776 ? -33.409 -38.264 -16.004 1.00 36.12 776 PRO A N 1
ATOM 5528 C CA . PRO A 1 776 ? -34.740 -37.772 -16.342 1.00 36.12 776 PRO A CA 1
ATOM 5529 C C . PRO A 1 776 ? -34.658 -36.600 -17.330 1.00 36.12 776 PRO A C 1
ATOM 5531 O O . PRO A 1 776 ? -33.863 -35.678 -17.162 1.00 36.12 776 PRO A O 1
ATOM 5534 N N . SER A 1 777 ? -35.502 -36.638 -18.360 1.00 31.98 777 SER A N 1
ATOM 5535 C CA . SER A 1 777 ? -35.619 -35.591 -19.375 1.00 31.98 777 SER A CA 1
ATOM 5536 C C . SER A 1 777 ? -37.090 -35.338 -19.697 1.00 31.98 777 SER A C 1
ATOM 5538 O O . SER A 1 777 ? -37.759 -36.241 -20.193 1.00 31.98 777 SER A O 1
ATOM 5540 N N . ASP A 1 778 ? -37.540 -34.106 -19.485 1.00 30.06 778 ASP A N 1
ATOM 5541 C CA . ASP A 1 778 ? -38.786 -33.534 -20.004 1.00 30.06 778 ASP A CA 1
ATOM 5542 C C . ASP A 1 778 ? -38.464 -32.099 -20.469 1.00 30.06 778 ASP A C 1
ATOM 5544 O O . ASP A 1 778 ? -37.667 -31.416 -19.828 1.00 30.06 778 ASP A O 1
ATOM 5548 N N . GLY A 1 779 ? -39.020 -31.573 -21.562 1.00 28.17 779 GLY A N 1
ATOM 5549 C CA . GLY A 1 779 ? -39.891 -32.217 -22.549 1.00 28.17 779 GLY A CA 1
ATOM 5550 C C . GLY A 1 779 ? -40.674 -31.179 -23.370 1.00 28.17 779 GLY A C 1
ATOM 5551 O O . GLY A 1 779 ? -41.186 -30.229 -22.789 1.00 28.17 779 GLY A O 1
ATOM 5552 N N . ALA A 1 780 ? -40.812 -31.403 -24.690 1.00 29.73 780 ALA A N 1
ATOM 5553 C CA . ALA A 1 780 ? -41.625 -30.622 -25.654 1.00 29.73 780 ALA A CA 1
ATOM 5554 C C . ALA A 1 780 ? -41.201 -29.146 -25.935 1.00 29.73 780 ALA A C 1
ATOM 5556 O O . ALA A 1 780 ? -40.673 -28.466 -25.066 1.00 29.73 780 ALA A O 1
ATOM 5557 N N . ALA A 1 781 ? -41.429 -28.560 -27.125 1.00 30.55 781 ALA A N 1
ATOM 5558 C CA . ALA A 1 781 ? -41.740 -29.113 -28.462 1.00 30.55 781 ALA A CA 1
ATOM 5559 C C . ALA A 1 781 ? -41.499 -28.064 -29.591 1.00 30.55 781 ALA A C 1
ATOM 5561 O O . ALA A 1 781 ? -41.311 -26.889 -29.299 1.00 30.55 781 ALA A O 1
ATOM 5562 N N . SER A 1 782 ? -41.520 -28.544 -30.850 1.00 30.36 782 SER A N 1
ATOM 5563 C CA . SER A 1 782 ? -41.782 -27.908 -32.174 1.00 30.36 782 SER A CA 1
ATOM 5564 C C . SER A 1 782 ? -42.038 -26.387 -32.234 1.00 30.36 782 SER A C 1
ATOM 5566 O O . SER A 1 782 ? -42.813 -25.872 -31.439 1.00 30.36 782 SER A O 1
ATOM 5568 N N . GLY A 1 783 ? -41.540 -25.593 -33.190 1.00 27.09 783 GLY A N 1
ATOM 5569 C CA . GLY A 1 783 ? -41.356 -25.722 -34.658 1.00 27.09 783 GLY A CA 1
ATOM 5570 C C . GLY A 1 783 ? -41.419 -24.275 -35.231 1.00 27.09 783 GLY A C 1
ATOM 5571 O O . GLY A 1 783 ? -41.677 -23.355 -34.458 1.00 27.09 783 GLY A O 1
ATOM 5572 N N . ASP A 1 784 ? -41.181 -23.910 -36.493 1.00 29.72 784 ASP A N 1
ATOM 5573 C CA . ASP A 1 784 ? -40.956 -24.609 -37.770 1.00 29.72 784 ASP A CA 1
ATOM 5574 C C . ASP A 1 784 ? -39.957 -23.797 -38.648 1.00 29.72 784 ASP A C 1
ATOM 5576 O O . ASP A 1 784 ? -39.569 -22.682 -38.298 1.00 29.72 784 ASP A O 1
ATOM 5580 N N . ALA A 1 785 ? -39.555 -24.343 -39.803 1.00 30.39 785 ALA A N 1
ATOM 5581 C CA . ALA A 1 785 ? -38.778 -23.678 -40.876 1.00 30.39 785 ALA A CA 1
ATOM 5582 C C . ALA A 1 785 ? -39.713 -23.354 -42.092 1.00 30.39 785 ALA A C 1
ATOM 5584 O O . ALA A 1 785 ? -40.919 -23.559 -41.927 1.00 30.39 785 ALA A O 1
ATOM 5585 N N . PRO A 1 786 ? -39.279 -22.930 -43.317 1.00 49.25 786 PRO A N 1
ATOM 5586 C CA . PRO A 1 786 ? -37.920 -22.695 -43.858 1.00 49.25 786 PRO A CA 1
ATOM 5587 C C . PRO A 1 786 ? -37.764 -21.433 -44.773 1.00 49.25 786 PRO A C 1
ATOM 5589 O O . PRO A 1 786 ? -38.696 -20.644 -44.892 1.00 49.25 786 PRO A O 1
ATOM 5592 N N . SER A 1 787 ? -36.627 -21.338 -45.502 1.00 31.62 787 SER A N 1
ATOM 5593 C CA . SER A 1 787 ? -36.398 -20.520 -46.731 1.00 31.62 787 SER A CA 1
ATOM 5594 C C . SER A 1 787 ? -36.385 -18.976 -46.569 1.00 31.62 787 SER A C 1
ATOM 5596 O O . SER A 1 787 ? -37.018 -18.444 -45.668 1.00 31.62 787 SER A O 1
ATOM 5598 N N . ASP A 1 788 ? -35.721 -18.137 -47.384 1.00 29.45 788 ASP A N 1
ATOM 5599 C CA . ASP A 1 788 ? -34.666 -18.244 -48.432 1.00 29.45 788 ASP A CA 1
ATOM 5600 C C . ASP A 1 788 ? -34.137 -16.798 -48.727 1.00 29.45 788 ASP A C 1
ATOM 5602 O O . ASP A 1 788 ? -34.720 -15.850 -48.203 1.00 29.45 788 ASP A O 1
ATOM 5606 N N . ALA A 1 789 ? -33.097 -16.455 -49.511 1.00 28.97 789 ALA A N 1
ATOM 5607 C CA . ALA A 1 789 ? -32.110 -17.156 -50.359 1.00 28.97 789 ALA A CA 1
ATOM 5608 C C . ALA A 1 789 ? -30.821 -16.282 -50.508 1.00 28.97 789 ALA A C 1
ATOM 5610 O O . ALA A 1 789 ? -30.726 -15.194 -49.941 1.00 28.97 789 ALA A O 1
ATOM 5611 N N . ALA A 1 790 ? -29.858 -16.717 -51.334 1.00 30.36 790 ALA A N 1
ATOM 5612 C CA . ALA A 1 790 ? -28.718 -15.943 -51.876 1.00 30.36 790 ALA A CA 1
ATOM 5613 C C . ALA A 1 790 ? -28.549 -16.278 -53.393 1.00 30.36 790 ALA A C 1
ATOM 5615 O O . ALA A 1 790 ? -29.316 -17.127 -53.858 1.00 30.36 790 ALA A O 1
ATOM 5616 N N . PRO A 1 791 ? -27.580 -15.744 -54.190 1.00 55.72 791 PRO A N 1
ATOM 5617 C CA . PRO A 1 791 ? -26.493 -14.780 -53.919 1.00 55.72 791 PRO A CA 1
ATOM 5618 C C . PRO A 1 791 ? -26.368 -13.687 -55.041 1.00 55.72 791 PRO A C 1
ATOM 5620 O O . PRO A 1 791 ? -27.381 -13.281 -55.600 1.00 55.72 791 PRO A O 1
ATOM 5623 N N . THR A 1 792 ? -25.133 -13.295 -55.423 1.00 29.39 792 THR A N 1
ATOM 5624 C CA . THR A 1 792 ? -24.682 -12.497 -56.611 1.00 29.39 792 THR A CA 1
ATOM 5625 C C . THR A 1 792 ? -24.860 -10.964 -56.606 1.00 29.39 792 THR A C 1
ATOM 5627 O O . THR A 1 792 ? -25.820 -10.471 -56.030 1.00 29.39 792 THR A O 1
ATOM 5630 N N . ASP A 1 793 ? -24.025 -10.143 -57.277 1.00 29.84 793 ASP A N 1
ATOM 5631 C CA . ASP A 1 793 ? -22.584 -10.206 -57.669 1.00 29.84 793 ASP A CA 1
ATOM 5632 C C . ASP A 1 793 ? -22.140 -8.810 -58.230 1.00 29.84 793 ASP A C 1
ATOM 5634 O O . ASP A 1 793 ? -22.969 -7.909 -58.354 1.00 29.84 793 ASP A O 1
ATOM 5638 N N . ALA A 1 794 ? -20.870 -8.685 -58.645 1.00 28.69 794 ALA A N 1
ATOM 5639 C CA . ALA A 1 794 ? -20.277 -7.736 -59.605 1.00 28.69 794 ALA A CA 1
ATOM 5640 C C . ALA A 1 794 ? -19.776 -6.346 -59.129 1.00 28.69 794 ALA A C 1
ATOM 5642 O O . ALA A 1 794 ? -20.525 -5.456 -58.736 1.00 28.69 794 ALA A O 1
ATOM 5643 N N . SER A 1 795 ? -18.468 -6.126 -59.337 1.00 30.91 795 SER A N 1
ATOM 5644 C CA . SER A 1 795 ? -17.877 -4.817 -59.697 1.00 30.91 795 SER A CA 1
ATOM 5645 C C . SER A 1 795 ? -17.899 -4.639 -61.230 1.00 30.91 795 SER A C 1
ATOM 5647 O O . SER A 1 795 ? -18.127 -5.628 -61.931 1.00 30.91 795 SER A O 1
ATOM 5649 N N . PRO A 1 796 ? -17.639 -3.432 -61.784 1.00 42.31 796 PRO A N 1
ATOM 5650 C CA . PRO A 1 796 ? -16.286 -3.222 -62.336 1.00 42.31 796 PRO A CA 1
ATOM 5651 C C . PRO A 1 796 ? -15.726 -1.771 -62.351 1.00 42.31 796 PRO A C 1
ATOM 5653 O O . PRO A 1 796 ? -16.427 -0.798 -62.595 1.00 42.31 796 PRO A O 1
ATOM 5656 N N . GLU A 1 797 ? -14.407 -1.695 -62.150 1.00 29.70 797 GLU A N 1
ATOM 5657 C CA . GLU A 1 797 ? -13.372 -0.939 -62.894 1.00 29.70 797 GLU A CA 1
ATOM 5658 C C . GLU A 1 797 ? -13.510 0.519 -63.438 1.00 29.70 797 GLU A C 1
ATOM 5660 O O . GLU A 1 797 ? -14.343 0.853 -64.274 1.00 29.70 797 GLU A O 1
ATOM 5665 N N . THR A 1 798 ? -12.408 1.259 -63.194 1.00 28.59 798 THR A N 1
ATOM 5666 C CA . THR A 1 798 ? -11.602 2.115 -64.120 1.00 28.59 798 THR A CA 1
ATOM 5667 C C . THR A 1 798 ? -11.803 3.637 -64.324 1.00 28.59 798 THR A C 1
ATOM 5669 O O . THR A 1 798 ? -12.816 4.102 -64.826 1.00 28.59 798 THR A O 1
ATOM 5672 N N . GLN A 1 799 ? -10.654 4.334 -64.166 1.00 27.12 799 GLN A N 1
ATOM 5673 C CA . GLN A 1 799 ? -10.110 5.470 -64.958 1.00 27.12 799 GLN A CA 1
ATOM 5674 C C . GLN A 1 799 ? -10.719 6.893 -64.829 1.00 27.12 799 GLN A C 1
ATOM 5676 O O . GLN A 1 799 ? -11.899 7.047 -64.559 1.00 27.12 799 GLN A O 1
ATOM 5681 N N . SER A 1 800 ? -10.000 8.003 -65.107 1.00 26.44 800 SER A N 1
ATOM 5682 C CA . SER A 1 800 ? -8.566 8.373 -64.931 1.00 26.44 800 SER A CA 1
ATOM 5683 C C . SER A 1 800 ? -8.303 9.834 -65.382 1.00 26.44 800 SER A C 1
ATOM 5685 O O . SER A 1 800 ? -8.954 10.321 -66.302 1.00 26.44 800 SER A O 1
ATOM 5687 N N . THR A 1 801 ? -7.212 10.447 -64.884 1.00 28.34 801 THR A N 1
ATOM 5688 C CA . THR A 1 801 ? -6.454 11.589 -65.488 1.00 28.34 801 THR A CA 1
ATOM 5689 C C . THR A 1 801 ? -7.093 13.013 -65.532 1.00 28.34 801 THR A C 1
ATOM 5691 O O . THR A 1 801 ? -8.296 13.140 -65.329 1.00 28.34 801 THR A O 1
ATOM 5694 N N . PRO A 1 802 ? -6.288 14.114 -65.628 1.00 47.78 802 PRO A N 1
ATOM 5695 C CA . PRO A 1 802 ? -6.524 15.301 -64.778 1.00 47.78 802 PRO A CA 1
ATOM 5696 C C . PRO A 1 802 ? -6.231 16.692 -65.433 1.00 47.78 802 PRO A C 1
ATOM 5698 O O . PRO A 1 802 ? -6.198 16.829 -66.651 1.00 47.78 802 PRO A O 1
ATOM 5701 N N . ALA A 1 803 ? -5.897 17.674 -64.573 1.00 27.69 803 ALA A N 1
ATOM 5702 C CA . ALA A 1 803 ? -5.036 18.857 -64.781 1.00 27.69 803 ALA A CA 1
ATOM 5703 C C . ALA A 1 803 ? -5.647 20.211 -65.205 1.00 27.69 803 ALA A C 1
ATOM 5705 O O . ALA A 1 803 ? -6.190 20.375 -66.294 1.00 27.69 803 ALA A O 1
ATOM 5706 N N . SER A 1 804 ? -5.357 21.241 -64.395 1.00 25.56 804 SER A N 1
ATOM 5707 C CA . SER A 1 804 ? -4.597 22.440 -64.811 1.00 25.56 804 SER A CA 1
ATOM 5708 C C . SER A 1 804 ? -4.086 23.224 -63.585 1.00 25.56 804 SER A C 1
ATOM 5710 O O . SER A 1 804 ? -4.508 22.958 -62.462 1.00 25.56 804 SER A O 1
ATOM 5712 N N . VAL A 1 805 ? -3.129 24.134 -63.796 1.00 25.75 805 VAL A N 1
ATOM 5713 C CA . VAL A 1 805 ? -2.338 24.839 -62.764 1.00 25.75 805 VAL A CA 1
ATOM 5714 C C . VAL A 1 805 ? -2.357 26.346 -63.027 1.00 25.75 805 VAL A C 1
ATOM 5716 O O . VAL A 1 805 ? -2.249 26.744 -64.183 1.00 25.75 805 VAL A O 1
ATOM 5719 N N . GLU A 1 806 ? -2.358 27.175 -61.978 1.00 23.66 806 GLU A N 1
ATOM 5720 C CA . GLU A 1 806 ? -1.801 28.535 -62.057 1.00 23.66 806 GLU A CA 1
ATOM 5721 C C . GLU A 1 806 ? -1.137 28.951 -60.728 1.00 23.66 806 GLU A C 1
ATOM 5723 O O . GLU A 1 806 ? -1.474 28.431 -59.663 1.00 23.66 806 GLU A O 1
ATOM 5728 N N . VAL A 1 807 ? -0.134 29.837 -60.795 1.00 25.36 807 VAL A N 1
ATOM 5729 C CA . VAL A 1 807 ? 0.782 30.185 -59.691 1.00 25.36 807 VAL A CA 1
ATOM 5730 C C . VAL A 1 807 ? 1.005 31.697 -59.646 1.00 25.36 807 VAL A C 1
ATOM 5732 O O . VAL A 1 807 ? 1.538 32.249 -60.605 1.00 25.36 807 VAL A O 1
ATOM 5735 N N . VAL A 1 808 ? 0.708 32.359 -58.516 1.00 24.11 808 VAL A N 1
ATOM 5736 C CA . VAL A 1 808 ? 1.168 33.739 -58.245 1.00 24.11 808 VAL A CA 1
ATOM 5737 C C . VAL A 1 808 ? 1.516 33.968 -56.765 1.00 24.11 808 VAL A C 1
ATOM 5739 O O . VAL A 1 808 ? 0.671 33.875 -55.882 1.00 24.11 808 VAL A O 1
ATOM 5742 N N . THR A 1 809 ? 2.766 34.370 -56.529 1.00 25.84 809 THR A N 1
ATOM 5743 C CA . THR A 1 809 ? 3.295 35.179 -55.402 1.00 25.84 809 THR A CA 1
ATOM 5744 C C . THR A 1 809 ? 4.433 36.053 -55.990 1.00 25.84 809 THR A C 1
ATOM 5746 O O . THR A 1 809 ? 4.773 35.808 -57.153 1.00 25.84 809 THR A O 1
ATOM 5749 N N . PRO A 1 810 ? 5.069 37.039 -55.303 1.00 39.97 810 PRO A N 1
ATOM 5750 C CA . PRO A 1 810 ? 4.926 37.572 -53.929 1.00 39.97 810 PRO A CA 1
ATOM 5751 C C . PRO A 1 810 ? 4.513 39.093 -53.956 1.00 39.97 810 PRO A C 1
ATOM 5753 O O . PRO A 1 810 ? 4.035 39.544 -54.988 1.00 39.97 810 PRO A O 1
ATOM 5756 N N . SER A 1 811 ? 4.574 39.988 -52.944 1.00 26.44 811 SER A N 1
ATOM 5757 C CA . SER A 1 811 ? 5.676 40.326 -52.010 1.00 26.44 811 SER A CA 1
ATOM 5758 C C . SER A 1 811 ? 5.309 41.326 -50.883 1.00 26.44 811 SER A C 1
ATOM 5760 O O . SER A 1 811 ? 4.517 42.236 -51.085 1.00 26.44 811 SER A O 1
ATOM 5762 N N . HIS A 1 812 ? 5.994 41.176 -49.737 1.00 28.61 812 HIS A N 1
ATOM 5763 C CA . HIS A 1 812 ? 6.390 42.141 -48.678 1.00 28.61 812 HIS A CA 1
ATOM 5764 C C . HIS A 1 812 ? 5.746 43.550 -48.530 1.00 28.61 812 HIS A C 1
ATOM 5766 O O . HIS A 1 812 ? 5.873 44.378 -49.426 1.00 28.61 812 HIS A O 1
ATOM 5772 N N . LEU A 1 813 ? 5.422 43.942 -47.275 1.00 24.31 813 LEU A N 1
ATOM 5773 C CA . LEU A 1 813 ? 6.328 44.774 -46.436 1.00 24.31 813 LEU A CA 1
ATOM 5774 C C . LEU A 1 813 ? 5.939 44.918 -44.931 1.00 24.31 813 LEU A C 1
ATOM 5776 O O . LEU A 1 813 ? 4.789 44.789 -44.537 1.00 24.31 813 LEU A O 1
ATOM 5780 N N . ARG A 1 814 ? 6.994 45.187 -44.141 1.00 27.28 814 ARG A N 1
ATOM 5781 C CA . ARG A 1 814 ? 7.210 45.548 -42.704 1.00 27.28 814 ARG A CA 1
ATOM 5782 C C . ARG A 1 814 ? 6.224 46.579 -42.081 1.00 27.28 814 ARG A C 1
ATOM 5784 O O . ARG A 1 814 ? 5.577 47.280 -42.844 1.00 27.28 814 ARG A O 1
ATOM 5791 N N . SER A 1 815 ? 6.118 46.858 -40.759 1.00 27.56 815 SER A N 1
ATOM 5792 C CA . SER A 1 815 ? 6.848 46.541 -39.481 1.00 27.56 815 SER A CA 1
ATOM 5793 C C . SER A 1 815 ? 6.001 47.038 -38.263 1.00 27.56 815 SER A C 1
ATOM 5795 O O . SER A 1 815 ? 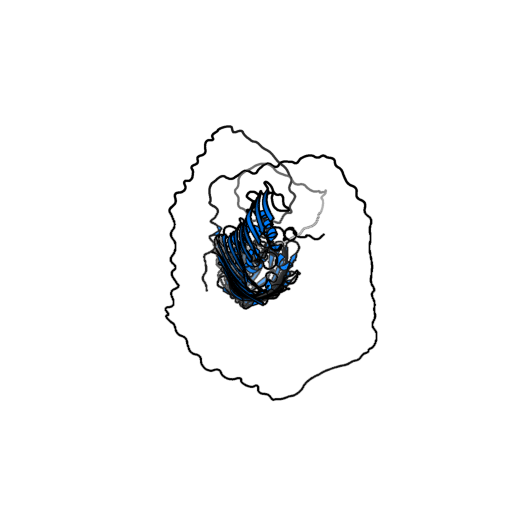5.100 47.834 -38.498 1.00 27.56 815 SER A O 1
ATOM 5797 N N . SER A 1 816 ? 6.237 46.799 -36.952 1.00 27.86 816 SER A N 1
ATOM 5798 C CA . SER A 1 816 ? 6.963 45.766 -36.157 1.00 27.86 816 SER A CA 1
ATOM 5799 C C . SER A 1 816 ? 6.336 45.628 -34.722 1.00 27.86 816 SER A C 1
ATOM 5801 O O . SER A 1 816 ? 5.168 45.274 -34.701 1.00 27.86 816 SER A O 1
ATOM 5803 N N . SER A 1 817 ? 6.876 45.838 -33.494 1.00 27.77 817 SER A N 1
ATOM 5804 C CA . SER A 1 817 ? 8.127 46.429 -32.945 1.00 27.77 817 SER A CA 1
ATOM 5805 C C . SER A 1 817 ? 8.423 46.055 -31.448 1.00 27.77 817 SER A C 1
ATOM 5807 O O . SER A 1 817 ? 7.914 46.715 -30.551 1.00 27.77 817 SER A O 1
ATOM 5809 N N . ARG A 1 818 ? 9.372 45.129 -31.187 1.00 29.11 818 ARG A N 1
ATOM 5810 C CA . ARG A 1 818 ? 10.135 44.857 -29.917 1.00 29.11 818 ARG A CA 1
ATOM 5811 C C . ARG A 1 818 ? 9.446 44.287 -28.630 1.00 29.11 818 ARG A C 1
ATOM 5813 O O . ARG A 1 818 ? 8.268 44.526 -28.405 1.00 29.11 818 ARG A O 1
ATOM 5820 N N . PRO A 1 819 ? 10.206 43.553 -27.766 1.00 31.16 819 PRO A N 1
ATOM 5821 C CA . PRO A 1 819 ? 9.717 42.901 -26.535 1.00 31.16 819 PRO A CA 1
ATOM 5822 C C . PRO A 1 819 ? 10.083 43.629 -25.218 1.00 31.16 819 PRO A C 1
ATOM 5824 O O . PRO A 1 819 ? 10.981 44.474 -25.189 1.00 31.16 819 PRO A O 1
ATOM 5827 N N . HIS A 1 820 ? 9.461 43.216 -24.104 1.00 30.19 820 HIS A N 1
ATOM 5828 C CA . HIS A 1 820 ? 9.891 43.562 -22.738 1.00 30.19 820 HIS A CA 1
ATOM 5829 C C . HIS A 1 820 ? 10.988 42.623 -22.198 1.00 30.19 820 HIS A C 1
ATOM 5831 O O . HIS A 1 820 ? 11.197 41.520 -22.697 1.00 30.19 820 HIS A O 1
ATOM 5837 N N . ARG A 1 821 ? 11.707 43.091 -21.169 1.00 27.89 821 ARG A N 1
ATOM 5838 C CA . ARG A 1 821 ? 12.922 42.483 -20.607 1.00 27.89 821 ARG A CA 1
ATOM 5839 C C . ARG A 1 821 ? 12.702 42.186 -19.121 1.00 27.89 821 ARG A C 1
ATOM 5841 O O . ARG A 1 821 ? 12.408 43.115 -18.373 1.00 27.89 821 ARG A O 1
ATOM 5848 N N . LEU A 1 822 ? 12.853 40.931 -18.699 1.00 32.78 822 LEU A N 1
ATOM 5849 C CA . LEU A 1 822 ? 12.818 40.545 -17.280 1.00 32.78 822 LEU A CA 1
ATOM 5850 C C . LEU A 1 822 ? 14.206 40.737 -16.624 1.00 32.78 822 LEU A C 1
ATOM 5852 O O . LEU A 1 822 ? 15.218 40.539 -17.304 1.00 32.78 822 LEU A O 1
ATOM 5856 N N . PRO A 1 823 ? 14.280 41.140 -15.339 1.00 32.06 823 PRO A N 1
ATOM 5857 C CA . PRO A 1 823 ? 15.529 41.228 -14.578 1.00 32.06 823 PRO A CA 1
ATOM 5858 C C . PRO A 1 823 ? 15.989 39.854 -14.032 1.00 32.06 823 PRO A C 1
ATOM 5860 O O . PRO A 1 823 ? 15.176 38.933 -13.945 1.00 32.06 823 PRO A O 1
ATOM 5863 N N . PRO A 1 824 ? 17.278 39.697 -13.662 1.00 32.06 824 PRO A N 1
ATOM 5864 C CA . PRO A 1 824 ? 17.852 38.425 -13.208 1.00 32.06 824 PRO A CA 1
ATOM 5865 C C . PRO A 1 824 ? 17.577 38.106 -11.727 1.00 32.06 824 PR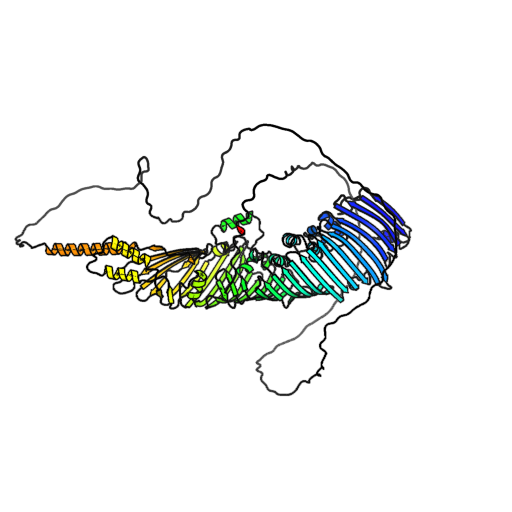O A C 1
ATOM 5867 O O . PRO A 1 824 ? 17.294 38.995 -10.925 1.00 32.06 824 PRO A O 1
ATOM 5870 N N . ALA A 1 825 ? 17.732 36.830 -11.357 1.00 32.34 825 ALA A N 1
ATOM 5871 C CA . ALA A 1 825 ? 17.640 36.354 -9.975 1.00 32.34 825 ALA A CA 1
ATOM 5872 C C . ALA A 1 825 ? 18.968 36.531 -9.192 1.00 32.34 825 ALA A C 1
ATOM 5874 O O . ALA A 1 825 ? 20.039 36.383 -9.786 1.00 32.34 825 ALA A O 1
ATOM 5875 N N . PRO A 1 826 ? 18.923 36.813 -7.872 1.00 31.64 826 PRO A N 1
ATOM 5876 C CA . PRO A 1 826 ? 20.100 36.888 -7.001 1.00 31.64 826 PRO A CA 1
ATOM 5877 C C . PRO A 1 826 ? 20.499 35.526 -6.397 1.00 31.64 826 PRO A C 1
ATOM 5879 O O . PRO A 1 826 ? 19.708 34.585 -6.360 1.00 31.64 826 PRO A O 1
ATOM 5882 N N . SER A 1 827 ? 21.729 35.437 -5.882 1.00 29.41 827 SER A N 1
ATOM 5883 C CA . SER A 1 827 ? 22.350 34.220 -5.333 1.00 29.41 827 SER A CA 1
ATOM 5884 C C . SER A 1 827 ? 22.439 34.178 -3.793 1.00 29.41 827 SER A C 1
ATOM 5886 O O . SER A 1 827 ? 22.521 35.215 -3.142 1.00 29.41 827 SER A O 1
ATOM 5888 N N . ASN A 1 828 ? 22.498 32.953 -3.251 1.00 30.75 828 ASN A N 1
ATOM 5889 C CA . ASN A 1 828 ? 22.854 32.524 -1.877 1.00 30.75 828 ASN A CA 1
ATOM 5890 C C . ASN A 1 828 ? 23.949 33.346 -1.136 1.00 30.75 828 ASN A C 1
ATOM 5892 O O . ASN A 1 828 ? 24.827 33.892 -1.804 1.00 30.75 828 ASN A O 1
ATOM 5896 N N . PRO A 1 829 ? 24.124 33.173 0.201 1.00 43.50 829 PRO A N 1
ATOM 5897 C CA . PRO A 1 829 ? 23.134 32.986 1.287 1.00 43.50 829 PRO A CA 1
ATOM 5898 C C . PRO A 1 829 ? 23.544 33.741 2.597 1.00 43.50 829 PRO A C 1
ATOM 5900 O O . PRO A 1 829 ? 24.559 34.437 2.620 1.00 43.50 829 PRO A O 1
ATOM 5903 N N . PRO A 1 830 ? 22.846 33.543 3.737 1.00 30.02 830 PRO A N 1
ATOM 5904 C CA . PRO A 1 830 ? 23.429 33.739 5.075 1.00 30.02 830 PRO A CA 1
ATOM 5905 C C . PRO A 1 830 ? 23.418 32.464 5.952 1.00 30.02 830 PRO A C 1
ATOM 5907 O O . PRO A 1 830 ? 22.660 31.527 5.712 1.00 30.02 830 PRO A O 1
ATOM 5910 N N . SER A 1 831 ? 24.262 32.435 6.992 1.00 31.02 831 SER A N 1
ATOM 5911 C CA . SER A 1 831 ? 24.599 31.224 7.772 1.00 31.02 831 SER A CA 1
ATOM 5912 C C . SER A 1 831 ? 24.205 31.294 9.259 1.00 31.02 831 SER A C 1
ATOM 5914 O O . SER A 1 831 ? 24.248 32.374 9.845 1.00 31.02 831 SER A O 1
ATOM 5916 N N . ARG A 1 832 ? 24.037 30.106 9.882 1.00 28.92 832 ARG A N 1
ATOM 5917 C CA . ARG A 1 832 ? 23.769 29.781 11.317 1.00 28.92 832 ARG A CA 1
ATOM 5918 C C . ARG A 1 832 ? 22.284 29.672 11.727 1.00 28.92 832 ARG A C 1
ATOM 5920 O O . ARG A 1 832 ? 21.486 30.480 11.270 1.00 28.92 832 ARG A O 1
ATOM 5927 N N . PRO A 1 833 ? 21.965 28.844 12.746 1.00 32.62 833 PRO A N 1
ATOM 5928 C CA . PRO A 1 833 ? 22.540 27.534 13.085 1.00 32.62 833 PRO A CA 1
ATOM 5929 C C . PRO A 1 833 ? 21.462 26.424 13.102 1.00 32.62 833 PRO A C 1
ATOM 5931 O O . PRO A 1 833 ? 20.268 26.701 13.149 1.00 32.62 833 PRO A O 1
ATOM 5934 N N . ALA A 1 834 ? 21.873 25.154 13.068 1.00 34.53 834 ALA A N 1
ATOM 5935 C CA . ALA A 1 834 ? 20.941 24.025 13.035 1.00 34.53 834 ALA A CA 1
ATOM 5936 C C . ALA A 1 834 ? 20.593 23.512 14.446 1.00 34.53 834 ALA A C 1
ATOM 5938 O O . ALA A 1 834 ? 21.418 22.855 15.073 1.00 34.53 834 ALA A O 1
ATOM 5939 N N . GLU A 1 835 ? 19.361 23.751 14.908 1.00 30.30 835 GLU A N 1
ATOM 5940 C CA . GLU A 1 835 ? 18.811 23.152 16.139 1.00 30.30 835 GLU A CA 1
ATOM 5941 C C . GLU A 1 835 ? 17.290 22.899 16.020 1.00 30.30 835 GLU A C 1
ATOM 5943 O O . GLU A 1 835 ? 16.480 23.436 16.768 1.00 30.30 835 GLU A O 1
ATOM 5948 N N . ALA A 1 836 ? 16.881 22.109 15.016 1.00 28.25 836 ALA A N 1
ATOM 5949 C CA . ALA A 1 836 ? 15.464 21.773 14.776 1.00 28.25 836 ALA A CA 1
ATOM 5950 C C . ALA A 1 836 ? 15.218 20.375 14.154 1.00 28.25 836 ALA A C 1
ATOM 5952 O O . ALA A 1 836 ? 14.112 20.084 13.710 1.00 28.25 836 ALA A O 1
ATOM 5953 N N . ALA A 1 837 ? 16.234 19.504 14.088 1.00 27.23 837 ALA A N 1
ATOM 5954 C CA . ALA A 1 837 ? 16.196 18.283 13.263 1.00 27.23 837 ALA A CA 1
ATOM 5955 C C . ALA A 1 837 ? 15.978 16.957 14.027 1.00 27.23 837 ALA A C 1
ATOM 5957 O O . ALA A 1 837 ? 15.827 15.915 13.394 1.00 27.23 837 ALA A O 1
ATOM 5958 N N . ASP A 1 838 ? 15.969 16.966 15.366 1.00 27.81 838 ASP A N 1
ATOM 5959 C CA . ASP A 1 838 ? 16.119 15.737 16.176 1.00 27.81 838 ASP A CA 1
ATOM 5960 C C . ASP A 1 838 ? 14.827 15.255 16.875 1.00 27.81 838 ASP A C 1
ATOM 5962 O O . ASP A 1 838 ? 14.829 14.262 17.604 1.00 27.81 838 ASP A O 1
ATOM 5966 N N . ALA A 1 839 ? 13.694 15.927 16.640 1.00 28.03 839 ALA A N 1
ATOM 5967 C CA . ALA A 1 839 ? 12.407 15.574 17.252 1.00 28.03 839 ALA A CA 1
ATOM 5968 C C . ALA A 1 839 ? 11.796 14.270 16.691 1.00 28.03 839 ALA A C 1
ATOM 5970 O O . ALA A 1 839 ? 11.151 13.528 17.426 1.00 28.03 839 ALA A O 1
ATOM 5971 N N . TRP A 1 840 ? 12.032 13.955 15.412 1.00 27.66 840 TRP A N 1
ATOM 5972 C CA . TRP A 1 840 ? 11.404 12.813 14.724 1.00 27.66 840 TRP A CA 1
ATOM 5973 C C . TRP A 1 840 ? 12.125 11.466 14.928 1.00 27.66 840 TRP A C 1
ATOM 5975 O O . TRP A 1 840 ? 11.612 10.427 14.525 1.00 27.66 840 TRP A O 1
ATOM 5985 N N . LYS A 1 841 ? 13.301 11.441 15.575 1.00 26.06 841 LYS A N 1
ATOM 5986 C CA . LYS A 1 841 ? 14.074 10.201 15.804 1.00 26.06 841 LYS A CA 1
ATOM 5987 C C . LYS A 1 841 ? 13.762 9.474 17.117 1.00 26.06 841 LYS A C 1
ATOM 5989 O O . LYS A 1 841 ? 14.289 8.389 17.343 1.00 26.06 841 LYS A O 1
ATOM 5994 N N . LYS A 1 842 ? 12.889 10.015 17.974 1.00 27.09 842 LYS A N 1
ATOM 5995 C CA . LYS A 1 842 ? 12.494 9.401 19.260 1.00 27.09 842 LYS A CA 1
ATOM 5996 C C . LYS A 1 842 ? 11.110 8.740 19.207 1.00 27.09 842 LYS A C 1
ATOM 5998 O O . LYS A 1 842 ? 10.276 8.978 20.071 1.00 27.09 842 LYS A O 1
ATOM 6003 N N . GLY A 1 843 ? 10.893 7.895 18.194 1.00 27.42 843 GLY A N 1
ATOM 6004 C CA . GLY A 1 843 ? 9.662 7.105 18.015 1.00 27.42 843 GLY A CA 1
ATOM 6005 C C . GLY A 1 843 ? 9.870 5.608 17.730 1.00 27.42 843 GLY A C 1
ATOM 6006 O O . GLY A 1 843 ? 8.898 4.865 17.675 1.00 27.42 843 GLY A O 1
ATOM 6007 N N . VAL A 1 844 ? 11.114 5.140 17.567 1.00 28.72 844 VAL A N 1
ATOM 6008 C CA . VAL A 1 844 ? 11.434 3.741 17.224 1.00 28.72 844 VAL A CA 1
ATOM 6009 C C . VAL A 1 844 ? 12.301 3.147 18.333 1.00 28.72 844 VAL A C 1
ATOM 6011 O O . VAL A 1 844 ? 13.456 3.541 18.479 1.00 28.72 844 VAL A O 1
ATOM 6014 N N . GLY A 1 845 ? 11.752 2.235 19.146 1.00 24.98 845 GLY A N 1
ATOM 6015 C CA . GLY A 1 845 ? 12.493 1.749 20.320 1.00 24.98 845 GLY A CA 1
ATOM 6016 C C . GLY A 1 845 ? 11.869 0.683 21.228 1.00 24.98 845 GLY A C 1
ATOM 6017 O O . GLY A 1 845 ? 12.473 0.399 22.257 1.00 24.98 845 GLY A O 1
ATOM 6018 N N . ILE A 1 846 ? 10.718 0.078 20.901 1.00 25.03 846 ILE A N 1
ATOM 6019 C CA . ILE A 1 846 ? 10.212 -1.108 21.624 1.00 25.03 846 ILE A CA 1
ATOM 6020 C C . ILE A 1 846 ? 9.704 -2.147 20.614 1.00 25.03 846 ILE A C 1
ATOM 6022 O O . ILE A 1 846 ? 8.655 -1.972 20.004 1.00 25.03 846 ILE A O 1
ATOM 6026 N N . PHE A 1 847 ? 10.459 -3.236 20.459 1.00 28.97 847 PHE A N 1
ATOM 6027 C CA . PHE A 1 847 ? 10.088 -4.449 19.725 1.00 28.97 847 PHE A CA 1
ATOM 6028 C C . PHE A 1 847 ? 10.444 -5.667 20.590 1.00 28.97 847 PHE A C 1
ATOM 6030 O O . PHE A 1 847 ? 11.499 -5.677 21.224 1.00 28.97 847 PHE A O 1
ATOM 6037 N N . GLY A 1 848 ? 9.596 -6.698 20.574 1.00 24.20 848 GLY A N 1
ATOM 6038 C CA . GLY A 1 848 ? 9.818 -7.968 21.276 1.00 24.20 848 GLY A CA 1
ATOM 6039 C C . GLY A 1 848 ? 8.562 -8.452 22.003 1.00 24.20 848 GLY A C 1
ATOM 6040 O O . GLY A 1 848 ? 8.157 -7.842 22.986 1.00 24.20 848 GLY A O 1
ATOM 6041 N N . GLY A 1 849 ? 7.948 -9.528 21.500 1.00 22.08 849 GLY A N 1
ATOM 6042 C CA . GLY A 1 849 ? 6.817 -10.210 22.150 1.00 22.08 849 GLY A CA 1
ATOM 6043 C C . GLY A 1 849 ? 7.262 -11.245 23.200 1.00 22.08 849 GLY A C 1
ATOM 6044 O O . GLY A 1 849 ? 8.438 -11.255 23.584 1.00 22.08 849 GLY A O 1
ATOM 6045 N N . PRO A 1 850 ? 6.381 -12.170 23.627 1.00 31.16 850 PRO A N 1
ATOM 6046 C CA . PRO A 1 850 ? 5.024 -12.439 23.119 1.00 31.16 850 PRO A CA 1
ATOM 6047 C C . PRO A 1 850 ? 3.920 -11.521 23.677 1.00 31.16 850 PRO A C 1
ATOM 6049 O O . PRO A 1 850 ? 4.189 -10.779 24.645 1.00 31.16 850 PRO A O 1
#

pLDDT: mean 74.17, std 26.55, range [22.08, 98.5]

Sequence (850 aa):
ADDQNILVQLRDDDVRATLRVGELLLPDIPAGKLDARFALIGDTLDVQQLGFAAGDAIALDGKGRIERLSQAPSGRVDFALRAATTDSLRITSELFGLPESVSQSKHLSALAPLDVHVGLVAAREGAATNASIELGGKAGGSDIALVAHAIGEPAKLGEAKIDIDGSVTGDRPQALLVLLFPNLPTERFAAAGGSHGKLTVKLAGVPDTKLTGKAALETAAMKLGFDGQGSVQEAGVAFTGKGSLTSQDASLALMLIGLEAPPSAAGVPLAVHADIVKQLASIDLNAVSGTVAGQAVDGSAHFDTGGNIVHFKLVANADSVSLPSLLGMLVAWQRSPSTEEMLGAIGAGASEVWPSRGLSLGVIENTDGDITLNAKQLALGVPFQVSGASLLARVDKAGLTLTDLKGRLFGGAFDASGTLSPLGAGASLKAHAEIKGGKLEEMSKSIAGASLAKGPFDLAFSVAGEGLSPPGLVAGLGGEGTFSLGAGTLQGLTPDPLRRVAVLASNKSIKVDKDQIAAEARTVREKLTKGVYKFAPTKFAFDVKNGTLRLTPATLASAGAETKINGYVELASLKLDSEWAVSLAGAGSKDVPPVGLVFAGSLNKADEIAPTIDTAAIESYLTMRRMQEDVERLETLDMSGKTPPPVDANPAPGMPAGAEDAPVEAGPSQEVAPGKPTAETEAPNRAEPQSLPWAKPAPPSTEALQEPVPDGKQSDSVEPAAAKPETPAPVPVEAAEPETPGPPAAAIEALATPAAMEAPGPLEAPETSDAPSAVPSDGAASGDAPSDAAPTDASPETQSTPASVEVVTPSHLRSSSRPHRLPPAPSNPPSRPAEAADAWKKGVGIFGGP

Secondary structure (DSSP, 8-state):
-----HHHHTTTS-EEEEEEEEEE--SSS--EEEEEEEEEETTEEEEEEEEEEETTTEEEEEEEEEESTTTS-EEEEEEEEEE-SHHHHHHHHHHTT--HHHHT-TTGGGG-SEEEEEEEEEEEETTEEEEEEEEEEEETTEEEEEEEEEEE-TT-TTTSEEEEEEEEEES-GGGGGGGT-TTS-HHHHHHHS-S-EEEEEEEEEETTTEEEEEEEEEESSEEEEEEEEEEEETTEEEEEEEEEEEES-HHHHHHHTTPPPPGGGTT--EEEEEEEEEETTEEEEEEEEEEETTEEEEEEEEEE-SSSSEEEEEEEEEEEEEHHHHHGGGB-TT--HHHHHHHHHHTTT--TTS--S-B--HHHHTEEEEEEEEEEEEESSTT-EEEEEEEEEEEETTEEEEEEEEEESTTSEEEEEEEEEEETTEEEEEEEEEEEEEEHHHHHHHHHSS--EESEEEEEEEEEEEESSHHHHHHT-EEEEEEEE-SEEEES--SHHHHHHHHHHTSS-----HHHHHHHHHHHHHHTTSSEEEE--EEEEEEEETTEEEEPPEEEEETTEEEEEEEEEETTTTEEEEEEEEE--STT-TTSPPEEEEEEEEGGGTTS-PPEEE-HHHHHHHHHHHHHHHHHHHHHHHHTT-PPPP------------------------------------------PPP-------------------------------------------------PPPP-------PPPPP-PPP---PPPP------------------------------------------------------PPPPP---------SS-GGGTT-------

Foldseek 3Di:
DDPCPVCNVCQVPFDWDWDWDPWDDDPLDATWTWTWTWTDGHQKIWGCWTWIDRDQAKIKIWTWIWHNNPPFTFTKIKMKIWGAALSSQLSVCVVVPQDPLLSPQPLSRQFHGDIKIKMKGWDDDDQKIWIKIWMWDGTNFKTKTKIKIWIGHPVCQQQIWIKIKIKIWWFQRQSCCCSVVSHQNSVVCSVPQGRTWMKIKIWTGHAAPKIWIKIWIDGPFKIKIWGWMWHADPLGTWIKIKIKIWGQFCCSVCSRVPFHAFPVRGRKTWIWMFTWTDDNQKIKTHFIWTDTSNKTKTWIKIWGPPDQAIEIETAMEIAEEEPLNVCSSQFDPPDDVVQQVVQVVVLPLFDPSFDSGFTHQVNLQRYWYKYWYWYCWYHPDAPWIFGRWIWIWIGHQQAIWGPWIWGATQNFTKIKIWGWGDDDLHTKIKIKIKTFFHFCQSVCCRQQVGSQKGFTKIKIWIWIAIARGRLRRLLGIWTKIKIKTAWIKGAQADCVLLVVLLVLLPDLDNPQDLVNLVVSLVVCVVPRGHGMFTFHIWMWMWIADSNKIWTDFTWTDGDFKIKTKTWIANRRNQWIWIKIWIAGDDPSGPLRGTKIWIFIDHSVNNNPTDTDIDSVSSSVSSVVSVVVSVVVVVVVVVVVVDDDDDDDDDDDDDDDDDDDDDDDDDDDDDDDDDDDDDDDDDDDDDDDDDDDDDDDDDDDDDDDDDDDDDDDDDDDDDDDDDDDDDDDDDDDDDDDDDDDDDDDDDDDDDDDDDDDDDDDDDDDDDDDDDDDDDDDDDDDDDDDDDDDDDDDDDDDDDDDDDDDDDDDDDDDDDDDDDDDDDDDDDDDDDDDDDDDPCPPVPPDDDDDDD

Radius of gyration: 45.81 Å; chains: 1; bounding box: 136×109×148 Å